Protein AF-A0A8T4PWF6-F1 (afdb_monomer)

pLDDT: mean 79.44, std 15.21, range [22.34, 97.69]

Radius of gyration: 38.55 Å; Cα contacts (8 Å, |Δi|>4): 1772; chains: 1; bounding box: 81×74×109 Å

Nearest PDB structures (foldseek):
  5v9x-assembly1_A  TM=8.853E-01  e=1.836E-25  Mycolicibacterium smegmatis
  2imz-assembly1_B  TM=9.261E-01  e=3.852E-07  Mycobacterium tuberculosis
  3ifj-assembly1_A  TM=9.189E-01  e=4.303E-07  Mycobacterium tuberculosis
  3igd-assembly1_A-2  TM=9.213E-01  e=8.361E-07  Mycobacterium tuberculosis
  2in9-assembly1_A  TM=9.298E-01  e=1.043E-06  Mycobacterium tuberculosis

Sequence (887 aa):
MITRKEKPNSEQELKRILNPLVVKWFFSRFKEFSLPQLFGVMEIHSRSNVLVSAPTGATKSLTAFLSILNELVDSAEKGILEDKVYCVYISPLKALNSDIAVNLIQPLKEIETLAGKELGIRVAVRTGDTSSSEKQKMLKKVPHILITTPESLAICLVSPKFKNLLHDIDWAIIDEVHSIAENKRGVDLSLSLERLQHSSPAMCRVGLSATIEPLEEIAKFLVGNERPCKIIDVQFIKKLDLKVISPVNDLINVTWNELEKRTYEVLNELIQQHKTTLIFTNTRAATERVVHNLKTKFGKKYYEISEEPPYAKSSLIGAHHGSLSKDVRFAIEQQLREGKLKCVVSSTSLELGLDIGYVDLVILLDSPKSVARALQRCLTFDMRVLCEDGTYQKIGEIVENKLDIKVISYDKNKGYIANKVKIWHKNKAKKIFNIALGCGENLKCTGEHPLLTSYGWKKARELNKGDLIAEIKDKINFQNSIPYLFELMPKDKIFVINIENFFQKQIDEYLEHNKISVKSFAKIIGMPYSRLIDCRRIKGRKKSIRLDHFLKVCDICNIPMRNFLPYLQYLKTKGRKWAIFPLKPTKEIMWLAGVVATDGCIVKSKDKQTSTDYYKIKIGNKSKLLIDRVKEIISKFDIVPYVSIRDGSFYNLEFGSNLFAHLFESFGIPSKNKSFALDVNDNLYSFSPDLIYSYLGGIFEGDGNFNEAGMVRIFTASKKFALGLHFLLSRLGYSNKVSRNKIKPSKLVKKVSNGYIYCVGIYNKNDLKRFFQNIPIYAEKSKRGELFTNNYEFITRCKSEKFLSYSKIKSINVINKKVNVYNLTLEEEPNNFIVGNVIVHNCGRAGHRLHDTTKGRIVVLDRDNLVECSVLLKNIIFTFLKIAWMF

Foldseek 3Di:
DEAAQPDFADQVVVVVLADPLLVVLCVVPDVGDFRLLRRQLVCLLVLFAEAEAEAPFSCQLVSNVSSVVRVLQVCLVVVNRDQAAQEEEAEQALVLLVQVQVVVVVSQVSSCVVVVHRSPAFADEFEPQQDPVNVVVCLVGPHNYYYYYLVRLLCQCPPPSNVVRLAQHSEYEYEQLVVQLVDPSLVSSLVSVVSSCVRHVSYHFYYYHYQDPDVVSSSCSRPPPPGYYYYYHDYDDDFAAAAADALDPDQDPDDLVVSVVSLLVVVLVVLVVDLEEEEEEADLVVQVVSQVCNCVVPVVSQWDFDPDPPGDTHGQEEGAEPVDRPVSNVVVQVCQQVSSHSYYYYYCSPVDNHPGHDHPEYAYAFFDDDFDDDDDAFFFQQWWFQFLLRFTHGQVCCQVVVDFTWTWAQDQPVGIDTFTFDDWDKDKDQKWKWFAWQFGDTTIIDQQWWFQFPVGTDGSVRDDFFTKGKFWFAQDDGPQPQAFLCVLFDLQFKKFFPCAPVLLVLVVVVCVVVVHDLCVVCVVLVHDSVVSVLCNDNPHPDRIDRRSSVVSSCVSSVPDCVSCQVRVLAMDGPPDHDWRRDGGDDLLLLLLLLLCLFQKAWAWDADPPRRDIKIKMKGKDQFPLLVVLNQVSCVNGVWHWDWDDDPNGMIMIMTIDPSSQRSSVSQQQDNPPSQARRAGHSSLRSDDLLSLLSSVLSNCVGQWDADPLQKIKGKTQHPRRLLNVSLSCSSNRAPKHKDKAQDDDDPVCVVVDRGIMIMIMGNDNVSQCVSLVRHDPRGDPSVVSPVSNVPDDDDDPDDDRPTIDIIGGNDMDMDRRIGITIDTQTPFPPRWTDTSRTIIHAADADFDDPPDHTHYYYYYSHDVSSRNVSNHRGPHCVVVVVVVVVD

Mean predicted aligned error: 19.68 Å

Solvent-accessible surface area (backbone atoms only — not comparable to full-atom values): 47312 Å² total; per-residue (Å²): 76,82,46,73,61,90,66,64,54,54,73,69,58,52,61,68,76,39,44,69,61,58,50,56,47,45,60,73,78,40,95,69,82,51,68,56,32,37,51,38,27,66,40,55,56,65,50,41,26,32,32,42,27,27,42,79,74,58,54,59,69,58,22,61,43,52,32,52,53,34,54,52,50,52,28,28,76,72,70,66,64,70,79,45,26,40,30,40,37,33,31,89,43,79,69,40,30,58,46,54,47,52,71,44,56,51,58,49,53,53,39,22,63,75,68,76,44,89,58,82,81,35,72,44,68,47,45,88,85,49,50,74,67,57,57,49,47,48,75,76,53,46,32,31,34,35,25,27,26,54,70,36,46,47,49,36,69,68,31,88,77,51,31,78,54,55,41,74,27,51,32,36,36,35,44,52,42,70,85,28,64,85,42,76,66,24,55,55,33,45,56,40,48,54,59,42,35,72,43,10,79,78,40,16,41,38,35,33,29,55,79,65,82,70,54,69,61,54,44,40,60,66,56,48,79,82,48,56,33,36,36,36,81,52,86,70,89,82,61,76,40,74,50,75,42,67,48,51,100,52,76,76,89,49,52,71,67,57,47,53,52,31,40,47,52,48,50,48,53,59,31,69,79,39,73,13,27,39,34,35,23,91,39,62,78,51,17,52,53,52,46,51,49,44,43,72,77,46,35,85,82,36,38,48,69,45,90,58,83,77,72,42,75,48,68,30,58,44,58,40,45,94,87,58,58,70,66,65,42,51,52,49,54,49,37,36,44,71,50,67,26,32,33,40,29,17,17,72,75,71,78,62,91,57,82,68,38,69,62,61,34,41,32,28,37,46,60,83,90,68,90,49,62,37,46,64,47,28,29,37,43,85,45,28,31,32,29,39,49,46,30,69,49,37,40,34,60,40,40,76,67,61,56,91,46,38,32,29,17,66,36,99,82,81,38,73,42,69,37,40,62,66,42,64,40,81,47,76,39,56,51,34,39,40,42,30,37,51,41,62,55,70,50,50,25,24,44,61,21,34,35,39,30,86,87,45,78,43,32,58,67,78,62,54,72,62,43,40,37,36,27,59,26,39,67,70,85,52,77,51,70,73,59,46,46,76,76,66,30,66,37,89,58,30,28,36,30,82,57,72,63,54,54,36,53,52,46,49,59,44,30,61,76,69,72,49,52,71,69,54,52,21,58,76,73,71,45,61,49,71,59,52,52,34,54,44,41,89,90,33,96,42,70,53,46,45,37,53,55,51,51,50,50,35,59,78,54,67,53,58,64,84,78,57,51,73,43,61,24,38,42,34,48,76,92,54,80,77,35,73,40,66,57,46,86,45,51,66,57,28,18,51,48,14,28,41,66,46,44,25,46,43,44,72,44,71,36,90,87,77,71,32,81,40,29,37,41,37,37,54,45,62,55,61,55,44,54,53,45,50,47,55,60,44,46,77,37,82,40,82,63,49,75,49,79,42,93,94,54,35,41,37,40,38,36,77,38,58,66,59,45,42,46,35,40,48,46,21,40,44,57,60,71,40,64,62,60,26,38,53,27,59,72,61,46,29,46,55,69,64,41,47,26,15,21,52,30,16,29,36,62,45,51,36,46,71,51,95,91,44,38,42,38,37,66,41,56,11,67,54,28,37,50,34,52,48,51,57,38,26,51,64,24,37,68,54,36,43,45,79,44,78,61,80,80,42,90,83,45,65,85,68,62,101,47,52,40,28,38,30,32,41,69,43,60,68,52,47,40,58,43,41,76,56,31,62,75,64,36,68,59,44,47,54,46,36,54,60,48,67,79,52,87,74,85,87,84,72,98,66,62,84,52,49,40,76,32,38,28,70,43,72,46,79,44,82,48,81,40,66,23,27,41,62,39,44,68,55,71,52,48,34,36,31,45,71,61,32,46,35,48,50,51,21,18,69,77,77,57,66,102,44,68,30,36,30,37,30,36,30,88,46,63,66,34,44,39,52,33,46,45,39,37,27,44,16,24,53,68,72,56,59,58,73,75,82,103

Secondary structure (DSSP, 8-state):
-EEE--SPPPHHHHHHHS-HHHHHHHHHH-SS--HHHHHHHHHHHTT--EEEE--TTSSHHHHHHHHHHHHHHHHHHTT---SS--EEEE-SSHHHHHHHHHHHHHHHHHHHHHHTS-----EEEESTT--HHHHHHHTTS--SEEEE-HHHHHHHHH-TTTGGGSSS-SEEEETTTHHHHTSHHHHHHHHHHHHHHHT-TTPEEEEEE-S-S-HHHHHHHHH-SS--EEEEE-------EEEEE-SSS-SSSS-HHHHHHHHHHHHHHHHHTSS-EEEEESSHHHHHHHHHHHHHHHGGGTEEE-SSSS--EEESEEEE-TTS-HHHHHHHHHHHHTT--SEEEESGGGSSS------SEEEEES------S-----EETTPEEEBTTS-EEEHHHHHHTT---EEEEEETTTEEEEEEEEEEEEEEES-EEEEE-SSS-EEEE-TT-EEEETTEEEETTS--TT-EEEEE-S----------HHHHS-TTTEEEE--TTHHHHHHHHHHHHTT--HHHHHHHHT--HHHHHHHH-TT-S--EEEHHHHHHHHHHTT--HHHHGGGGGEEEETT---EE--SS--HHHHHHHHHHHHTEEEEEEE-TTT--EEEEEEEEES-HHHHHHHHHHHHTTT---EEEEETTTEEEEEEE-HHHHHHHHHTT--SS-HHHH----GGGTSS-HHHHHHHHHHHHHHHEEEETTTEEEEEES-HHHHHHHHHHHHHTT--EEEEEEEPP--TTGGGS-S-EEEEEEE--HHHHHHHHTTS---SHHHHHHHHHHHS----------SSEEEEE--EEEEE---EEEEEEEESSSS-EEEETTEEEE--------SSS--EEEEE-SSHHHHHHHHTTSSSGGGHHHHGGGT-

Structure (mmCIF, N/CA/C/O backbone):
data_AF-A0A8T4PWF6-F1
#
_entry.id   AF-A0A8T4PWF6-F1
#
loop_
_atom_site.group_PDB
_atom_site.id
_atom_site.type_symbol
_atom_site.label_atom_id
_atom_site.label_alt_id
_atom_site.label_comp_id
_atom_site.label_asym_id
_atom_site.label_entity_id
_atom_site.label_seq_id
_atom_site.pdbx_PDB_ins_code
_atom_site.Cartn_x
_atom_site.Cartn_y
_atom_site.Cartn_z
_atom_site.occupancy
_atom_site.B_iso_or_equiv
_atom_site.auth_seq_id
_atom_site.auth_comp_id
_atom_site.auth_asym_id
_atom_site.auth_atom_id
_atom_site.pdbx_PDB_model_num
ATOM 1 N N . MET A 1 1 ? -22.684 -34.626 13.791 1.00 79.44 1 MET A N 1
ATOM 2 C CA . MET A 1 1 ? -22.901 -34.094 12.414 1.00 79.44 1 MET A CA 1
ATOM 3 C C . MET A 1 1 ? -22.767 -32.573 12.409 1.00 79.44 1 MET A C 1
ATOM 5 O O . MET A 1 1 ? -23.436 -31.916 13.198 1.00 79.44 1 MET A O 1
ATOM 9 N N . ILE A 1 2 ? -21.916 -32.010 11.548 1.00 89.75 2 ILE A N 1
ATOM 10 C CA . ILE A 1 2 ? -21.778 -30.551 11.386 1.00 89.75 2 ILE A CA 1
ATOM 11 C C . ILE A 1 2 ? -22.772 -30.071 10.317 1.00 89.75 2 ILE A C 1
ATOM 13 O O . ILE A 1 2 ? -22.922 -30.724 9.288 1.00 89.75 2 ILE A O 1
ATOM 17 N N . THR A 1 3 ? -23.457 -28.953 10.559 1.00 91.44 3 THR A N 1
ATOM 18 C CA . THR A 1 3 ? -24.462 -28.356 9.655 1.00 91.44 3 THR A CA 1
ATOM 19 C C . THR A 1 3 ? -24.316 -26.833 9.633 1.00 91.44 3 THR A C 1
ATOM 21 O O . THR A 1 3 ? -23.777 -26.268 10.580 1.00 91.44 3 THR A O 1
ATOM 24 N N . ARG A 1 4 ? -24.789 -26.140 8.588 1.00 88.19 4 ARG A N 1
ATOM 25 C CA . ARG A 1 4 ? -24.871 -24.664 8.547 1.00 88.19 4 ARG A CA 1
ATOM 26 C C . ARG A 1 4 ? -26.321 -24.220 8.758 1.00 88.19 4 ARG A C 1
ATOM 28 O O . ARG A 1 4 ? -27.235 -24.845 8.227 1.00 88.19 4 ARG A O 1
ATOM 35 N N . LYS A 1 5 ? -26.547 -23.142 9.516 1.00 87.06 5 LYS A N 1
ATOM 36 C CA . LYS A 1 5 ? -27.869 -22.508 9.636 1.00 87.06 5 LYS A CA 1
ATOM 37 C C . LYS A 1 5 ? -28.022 -21.464 8.534 1.00 87.06 5 LYS A C 1
ATOM 39 O O . LYS A 1 5 ? -27.413 -20.404 8.603 1.00 87.06 5 LYS A O 1
ATOM 44 N N . GLU A 1 6 ? -28.832 -21.769 7.527 1.00 80.06 6 GLU A N 1
ATOM 45 C CA . GLU A 1 6 ? -28.960 -20.941 6.316 1.00 80.06 6 GLU A CA 1
ATOM 46 C C . GLU A 1 6 ? -29.887 -19.726 6.471 1.00 80.06 6 GLU A C 1
ATOM 48 O O . GLU A 1 6 ? -29.763 -18.757 5.725 1.00 80.06 6 GLU A O 1
ATOM 53 N N . LYS A 1 7 ? -30.830 -19.767 7.422 1.00 82.75 7 LYS A N 1
ATOM 54 C CA . LYS A 1 7 ? -31.860 -18.732 7.599 1.00 82.75 7 LYS A CA 1
ATOM 55 C C . LYS A 1 7 ? -31.858 -18.177 9.031 1.00 82.75 7 LYS A C 1
ATOM 57 O O . LYS A 1 7 ? -31.736 -18.965 9.974 1.00 82.75 7 LYS A O 1
ATOM 62 N N . PRO A 1 8 ? -32.013 -16.851 9.212 1.00 87.06 8 PRO A N 1
ATOM 63 C CA . PRO A 1 8 ? -32.239 -16.266 10.527 1.00 87.06 8 PRO A CA 1
ATOM 64 C C . PRO A 1 8 ? -33.630 -16.651 11.039 1.00 87.06 8 PRO A C 1
ATOM 66 O O . PRO A 1 8 ? -34.549 -16.876 10.249 1.00 87.06 8 PRO A O 1
ATOM 69 N N . ASN A 1 9 ? -33.803 -16.654 12.357 1.00 90.31 9 ASN A N 1
ATOM 70 C CA . ASN A 1 9 ? -35.129 -16.539 12.949 1.00 90.31 9 ASN A CA 1
ATOM 71 C C . ASN A 1 9 ? -35.653 -15.106 12.809 1.00 90.31 9 ASN A C 1
ATOM 73 O O . ASN A 1 9 ? -34.893 -14.151 12.640 1.00 90.31 9 ASN A O 1
ATOM 77 N N . SER A 1 10 ? -36.967 -14.952 12.901 1.00 90.19 10 SER A N 1
ATOM 78 C CA . SER A 1 10 ? -37.609 -13.644 12.980 1.00 90.19 10 SER A CA 1
ATOM 79 C C . SER A 1 10 ? -37.453 -13.026 14.374 1.00 90.19 10 SER A C 1
ATOM 81 O O . SER A 1 10 ? -37.365 -13.717 15.390 1.00 90.19 10 SER A O 1
ATOM 83 N N . GLU A 1 11 ? -37.505 -11.696 14.444 1.00 86.06 11 GLU A N 1
ATOM 84 C CA . GLU A 1 11 ? -37.536 -10.973 15.721 1.00 86.06 11 GLU A CA 1
ATOM 85 C C . GLU A 1 11 ? -38.734 -11.384 16.602 1.00 86.06 11 GLU A C 1
ATOM 87 O O . GLU A 1 11 ? -38.621 -11.404 17.828 1.00 86.06 11 GLU A O 1
ATOM 92 N N . GLN A 1 12 ? -39.867 -11.757 15.995 1.00 90.50 12 GLN A N 1
ATOM 93 C CA . GLN A 1 12 ? -41.049 -12.225 16.725 1.00 90.50 12 GLN A CA 1
ATOM 94 C C . GLN A 1 12 ? -40.832 -13.596 17.379 1.00 90.50 12 GLN A C 1
ATOM 96 O O . GLN A 1 12 ? -41.319 -13.819 18.483 1.00 90.50 12 GLN A O 1
ATOM 101 N N . GLU A 1 13 ? -40.086 -14.502 16.743 1.00 90.12 13 GLU A N 1
ATOM 102 C CA . GLU A 1 13 ? -39.712 -15.789 17.344 1.00 90.12 13 GLU A CA 1
ATOM 103 C C . GLU A 1 13 ? -38.770 -15.591 18.537 1.00 90.12 13 GLU A C 1
ATOM 105 O O . GLU A 1 13 ? -39.008 -16.167 19.597 1.00 90.12 13 GLU A O 1
ATOM 110 N N . LEU A 1 14 ? -37.758 -14.720 18.414 1.00 91.81 14 LEU A N 1
ATOM 111 C CA . LEU A 1 14 ? -36.877 -14.379 19.540 1.00 91.81 14 LEU A CA 1
ATOM 112 C C . LEU A 1 14 ? -37.664 -13.746 20.700 1.00 91.81 14 LEU A C 1
ATOM 114 O O . LEU A 1 14 ? -37.484 -14.145 21.846 1.00 91.81 14 LEU A O 1
ATOM 118 N N . LYS A 1 15 ? -38.587 -12.817 20.419 1.00 91.50 15 LYS A N 1
ATOM 119 C CA . LYS A 1 15 ? -39.451 -12.191 21.440 1.00 91.50 15 LYS A CA 1
ATOM 120 C C . LYS A 1 15 ? -40.416 -13.159 22.139 1.00 91.50 15 LYS A C 1
ATOM 122 O O . LYS A 1 15 ? -40.948 -12.789 23.177 1.00 91.50 15 LYS A O 1
ATOM 127 N N . ARG A 1 16 ? -40.657 -14.361 21.596 1.00 91.06 16 ARG A N 1
ATOM 128 C CA . ARG A 1 16 ? -41.502 -15.399 22.221 1.00 91.06 16 ARG A CA 1
ATOM 129 C C . ARG A 1 16 ? -40.734 -16.331 23.158 1.00 91.06 16 ARG A C 1
ATOM 131 O O . ARG A 1 16 ? -41.332 -16.823 24.105 1.00 91.06 16 ARG A O 1
ATOM 138 N N . ILE A 1 17 ? -39.450 -16.585 22.892 1.00 91.44 17 ILE A N 1
ATOM 139 C CA . ILE A 1 17 ? -38.595 -17.429 23.753 1.00 91.44 17 ILE A CA 1
ATOM 140 C C . ILE A 1 17 ? -37.875 -16.628 24.847 1.00 91.44 17 ILE A C 1
ATOM 142 O O . ILE A 1 17 ? -37.414 -17.196 25.834 1.00 91.44 17 ILE A O 1
ATOM 146 N N . LEU A 1 18 ? -37.762 -15.307 24.678 1.00 93.25 18 LEU A N 1
ATOM 147 C CA . LEU A 1 18 ? -37.154 -14.425 25.667 1.00 93.25 18 LEU A CA 1
ATOM 148 C C . LEU A 1 18 ? -38.187 -13.938 26.698 1.00 93.25 18 LEU A C 1
ATOM 150 O O . LEU A 1 18 ? -39.260 -13.452 26.342 1.00 93.25 18 LEU A O 1
ATOM 154 N N . ASN A 1 19 ? -37.823 -14.022 27.976 1.00 93.75 19 ASN A N 1
ATOM 155 C CA . ASN A 1 19 ? -38.570 -13.520 29.122 1.00 93.75 19 ASN A CA 1
ATOM 156 C C . ASN A 1 19 ? -38.899 -12.014 28.941 1.00 93.75 19 ASN A C 1
ATOM 158 O O . ASN A 1 19 ? -38.039 -11.248 28.483 1.00 93.75 19 ASN A O 1
ATOM 162 N N . PRO A 1 20 ? -40.110 -11.549 29.317 1.00 93.38 20 PRO A N 1
ATOM 163 C CA . PRO A 1 20 ? -40.538 -10.166 29.096 1.00 93.38 20 PRO A CA 1
ATOM 164 C C . PRO A 1 20 ? -39.610 -9.089 29.675 1.00 93.38 20 PRO A C 1
ATOM 166 O O . PRO A 1 20 ? -39.451 -8.039 29.049 1.00 93.38 20 PRO A O 1
ATOM 169 N N . LEU A 1 21 ? -38.962 -9.325 30.822 1.00 92.56 21 LEU A N 1
ATOM 170 C CA . LEU A 1 21 ? -37.984 -8.394 31.396 1.00 92.56 21 LEU A CA 1
ATOM 171 C C . LEU A 1 21 ? -36.716 -8.310 30.547 1.00 92.56 21 LEU A C 1
ATOM 173 O O . LEU A 1 21 ? -36.206 -7.214 30.322 1.00 92.56 21 LEU A O 1
ATOM 177 N N . VAL A 1 22 ? -36.234 -9.442 30.031 1.00 92.88 22 VAL A N 1
ATOM 178 C CA . VAL A 1 22 ? -35.046 -9.506 29.165 1.00 92.88 22 VAL A CA 1
ATOM 179 C C . VAL A 1 22 ? -35.320 -8.819 27.826 1.00 92.88 22 VAL A C 1
ATOM 181 O O . VAL A 1 22 ? -34.477 -8.062 27.345 1.00 92.88 22 VAL A O 1
ATOM 184 N N . VAL A 1 23 ? -36.524 -8.981 27.261 1.00 92.38 23 VAL A N 1
ATOM 185 C CA . VAL A 1 23 ? -36.970 -8.231 26.072 1.00 92.38 23 VAL A CA 1
ATOM 186 C C . VAL A 1 23 ? -37.067 -6.729 26.372 1.00 92.38 23 VAL A C 1
ATOM 188 O O . VAL A 1 23 ? -36.514 -5.921 25.624 1.00 92.38 23 VAL A O 1
ATOM 191 N N . LYS A 1 24 ? -37.722 -6.337 27.473 1.00 91.88 24 LYS A N 1
ATOM 192 C CA . LYS A 1 24 ? -37.878 -4.931 27.898 1.00 91.88 24 LYS A CA 1
ATOM 193 C C . LYS A 1 24 ? -36.523 -4.254 28.119 1.00 91.88 24 LYS A C 1
ATOM 195 O O . LYS A 1 24 ? -36.311 -3.143 27.636 1.00 91.88 24 LYS A O 1
ATOM 200 N N . TRP A 1 25 ? -35.594 -4.935 28.790 1.00 93.31 25 TRP A N 1
ATOM 201 C CA . TRP A 1 25 ? -34.217 -4.479 28.957 1.00 93.31 25 TRP A CA 1
ATOM 202 C C . TRP A 1 25 ? -33.508 -4.332 27.606 1.00 93.31 25 TRP A C 1
ATOM 204 O O . TRP A 1 25 ? -32.985 -3.256 27.309 1.00 93.31 25 TRP A O 1
ATOM 214 N N . PHE A 1 26 ? -33.540 -5.366 26.758 1.00 91.56 26 PHE A N 1
ATOM 215 C CA . PHE A 1 26 ? -32.832 -5.365 25.477 1.00 91.56 26 PHE A CA 1
ATOM 216 C C . PHE A 1 26 ? -33.263 -4.189 24.593 1.00 91.56 26 PHE A C 1
ATOM 218 O O . PHE A 1 26 ? -32.413 -3.435 24.119 1.00 91.56 26 PHE A O 1
ATOM 225 N N . PHE A 1 27 ? -34.572 -3.968 24.440 1.00 89.81 27 PHE A N 1
ATOM 226 C CA . PHE A 1 27 ? -35.103 -2.867 23.628 1.00 89.81 27 PHE A CA 1
ATOM 227 C C . PHE A 1 27 ? -35.004 -1.483 24.303 1.00 89.81 27 PHE A C 1
ATOM 229 O O . PHE A 1 27 ? -35.164 -0.469 23.628 1.00 89.81 27 PHE A O 1
ATOM 236 N N . SER A 1 28 ? -34.649 -1.403 25.594 1.00 84.81 28 SER A N 1
ATOM 237 C CA . SER A 1 28 ? -34.219 -0.138 26.223 1.00 84.81 28 SER A CA 1
ATOM 238 C C . SER A 1 28 ? -32.781 0.267 25.850 1.00 84.81 28 SER A C 1
ATOM 240 O O . SER A 1 28 ? -32.415 1.439 25.954 1.00 84.81 28 SER A O 1
ATOM 242 N N . ARG A 1 29 ? -31.957 -0.696 25.403 1.00 76.88 29 ARG A N 1
ATOM 243 C CA . ARG A 1 29 ? -30.533 -0.514 25.064 1.00 76.88 29 ARG A CA 1
ATOM 244 C C . ARG A 1 29 ? -30.241 -0.564 23.562 1.00 76.88 29 ARG A C 1
ATOM 246 O O . ARG A 1 29 ? -29.347 0.144 23.098 1.00 76.88 29 ARG A O 1
ATOM 253 N N . PHE A 1 30 ? -30.979 -1.370 22.804 1.00 81.06 30 PHE A N 1
ATOM 254 C CA . PHE A 1 30 ? -30.749 -1.655 21.386 1.00 81.06 30 PHE A CA 1
ATOM 255 C C . PHE A 1 30 ? -32.040 -1.479 20.575 1.00 81.06 30 PHE A C 1
ATOM 257 O O . PHE A 1 30 ? -33.134 -1.702 21.080 1.00 81.06 30 PHE A O 1
ATOM 264 N N . LYS A 1 31 ? -31.925 -1.067 19.306 1.00 80.62 31 LYS A N 1
ATOM 265 C CA . LYS A 1 31 ? -33.095 -0.770 18.455 1.00 80.62 31 LYS A CA 1
ATOM 266 C C . LYS A 1 31 ? -33.746 -2.010 17.834 1.00 80.62 31 LYS A C 1
ATOM 268 O O . LYS A 1 31 ? -34.945 -2.007 17.595 1.00 80.62 31 LYS A O 1
ATOM 273 N N . GLU A 1 32 ? -32.938 -3.022 17.544 1.00 83.19 32 GLU A N 1
ATOM 274 C CA . GLU A 1 32 ? -33.280 -4.236 16.798 1.00 83.19 32 GLU A CA 1
ATOM 275 C C . GLU A 1 32 ? -32.297 -5.350 17.191 1.00 83.19 32 GLU A C 1
ATOM 277 O O . GLU A 1 32 ? -31.212 -5.065 17.718 1.00 83.19 32 GLU A O 1
ATOM 282 N N . PHE A 1 33 ? -32.638 -6.614 16.933 1.00 85.00 33 PHE A N 1
ATOM 283 C CA . PHE A 1 33 ? -31.663 -7.702 17.055 1.00 85.00 33 PHE A CA 1
ATOM 284 C C . PHE A 1 33 ? -30.677 -7.689 15.879 1.00 85.00 33 PHE A C 1
ATOM 286 O O . PHE A 1 33 ? -31.055 -7.590 14.714 1.00 85.00 33 PHE A O 1
ATOM 293 N N . SER A 1 34 ? -29.390 -7.863 16.176 1.00 83.31 34 SER A N 1
ATOM 294 C CA . SER A 1 34 ? -28.350 -8.052 15.157 1.00 83.31 34 SER A CA 1
ATOM 295 C C . SER A 1 34 ? -28.514 -9.381 14.406 1.00 83.31 34 SER A C 1
ATOM 297 O O . SER A 1 34 ? -29.052 -10.346 14.952 1.00 83.31 34 SER A O 1
ATOM 299 N N . LEU A 1 35 ? -27.970 -9.491 13.185 1.00 79.50 35 LEU A N 1
ATOM 300 C CA . LEU A 1 35 ? -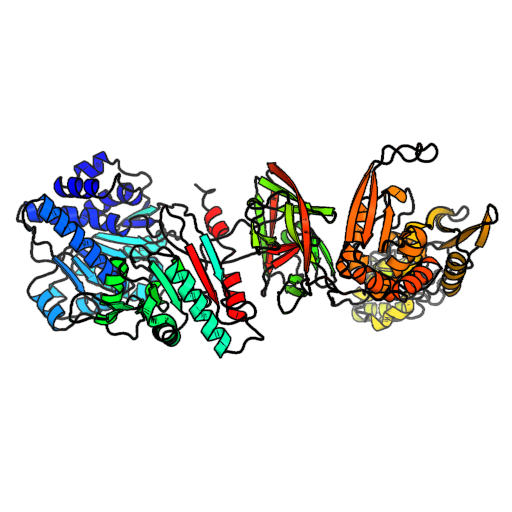28.006 -10.763 12.446 1.00 79.50 35 LEU A CA 1
ATOM 301 C C . LEU A 1 35 ? -27.405 -11.942 13.247 1.00 79.50 35 LEU A C 1
ATOM 303 O O . LEU A 1 35 ? -28.080 -12.964 13.335 1.00 79.50 35 LEU A O 1
ATOM 307 N N . PRO A 1 36 ? -26.231 -11.845 13.913 1.00 86.06 36 PRO A N 1
ATOM 308 C CA . PRO A 1 36 ? -25.732 -12.946 14.744 1.00 86.06 36 PRO A CA 1
ATOM 309 C C . PRO A 1 36 ? -26.711 -13.372 15.849 1.00 86.06 36 PRO A C 1
ATOM 311 O O . PRO A 1 36 ? -26.856 -14.568 16.087 1.00 86.06 36 PRO A O 1
ATOM 314 N N . GLN A 1 37 ? -27.453 -12.432 16.451 1.00 90.44 37 GLN A N 1
ATOM 315 C CA . GLN A 1 37 ? -28.504 -12.749 17.427 1.00 90.44 37 GLN A CA 1
ATOM 316 C C . GLN A 1 37 ? -29.680 -13.492 16.782 1.00 90.44 37 GLN A C 1
ATOM 318 O O . GLN A 1 37 ? -30.060 -14.555 17.270 1.00 90.44 37 GLN A O 1
ATOM 323 N N . LEU A 1 38 ? -30.205 -12.986 15.660 1.00 89.62 38 LEU A N 1
ATOM 324 C CA . LEU A 1 38 ? -31.314 -13.603 14.918 1.00 89.62 38 LEU A CA 1
ATOM 325 C C . LEU A 1 38 ? -30.983 -15.017 14.409 1.00 89.62 38 LEU A C 1
ATOM 327 O O . LEU A 1 38 ? -31.869 -15.862 14.327 1.00 89.62 38 LEU A O 1
ATOM 331 N N . PHE A 1 39 ? -29.721 -15.316 14.095 1.00 89.44 39 PHE A N 1
ATOM 332 C CA . PHE A 1 39 ? -29.300 -16.688 13.797 1.00 89.44 39 PHE A CA 1
ATOM 333 C C . PHE A 1 39 ? -29.067 -17.527 15.075 1.00 89.44 39 PHE A C 1
ATOM 335 O O . PHE A 1 39 ? -29.479 -18.688 15.113 1.00 89.44 39 PHE A O 1
ATOM 342 N N . GLY A 1 40 ? -28.404 -16.983 16.104 1.00 90.69 40 GLY A N 1
ATOM 343 C CA . GLY A 1 40 ? -27.808 -17.767 17.199 1.00 90.69 40 GLY A CA 1
ATOM 344 C C . GLY A 1 40 ? -28.629 -17.943 18.477 1.00 90.69 40 GLY A C 1
ATOM 345 O O . GLY A 1 40 ? -28.549 -19.005 19.090 1.00 90.69 40 GLY A O 1
ATOM 346 N N . VAL A 1 41 ? -29.433 -16.956 18.884 1.00 94.50 41 VAL A N 1
ATOM 347 C CA . VAL A 1 41 ? -30.081 -16.933 20.218 1.00 94.50 41 VAL A CA 1
ATOM 348 C C . VAL A 1 41 ? -30.989 -18.148 20.439 1.00 94.50 41 VAL A C 1
ATOM 350 O O . VAL A 1 41 ? -30.938 -18.779 21.497 1.00 94.50 41 VAL A O 1
ATOM 353 N N . MET A 1 42 ? -31.767 -18.534 19.424 1.00 93.31 42 MET A N 1
ATOM 354 C CA . MET A 1 42 ? -32.642 -19.708 19.508 1.00 93.31 42 MET A CA 1
ATOM 355 C C . MET A 1 42 ? -31.856 -21.022 19.625 1.00 93.31 42 MET A C 1
ATOM 357 O O . MET A 1 42 ? -32.288 -21.921 20.339 1.00 93.31 42 MET A O 1
ATOM 361 N N . GLU A 1 43 ? -30.695 -21.140 18.976 1.00 94.12 43 GLU A N 1
ATOM 362 C CA . GLU A 1 43 ? -29.894 -22.375 18.991 1.00 94.12 43 GLU A CA 1
ATOM 363 C C . GLU A 1 43 ? -29.261 -22.625 20.362 1.00 94.12 43 GLU A C 1
ATOM 365 O O . GLU A 1 43 ? -29.289 -23.742 20.876 1.00 94.12 43 GLU A O 1
ATOM 370 N N . ILE A 1 44 ? -28.759 -21.557 20.987 1.00 94.38 44 ILE A N 1
ATOM 371 C CA . ILE A 1 44 ? -28.104 -21.606 22.300 1.00 94.38 44 ILE A CA 1
ATOM 372 C C . ILE A 1 44 ? -29.130 -21.841 23.416 1.00 94.38 44 ILE A C 1
ATOM 374 O O . ILE A 1 44 ? -28.855 -22.597 24.347 1.00 94.38 44 ILE A O 1
ATOM 378 N N . HIS A 1 45 ? -30.327 -21.254 23.296 1.00 92.25 45 HIS A N 1
ATOM 379 C CA . HIS A 1 45 ? -31.458 -21.549 24.183 1.00 92.25 45 HIS A CA 1
ATOM 380 C C . HIS A 1 45 ? -31.931 -23.006 24.024 1.00 92.25 45 HIS A C 1
ATOM 382 O O . HIS A 1 45 ? -32.127 -23.706 25.013 1.00 92.25 45 HIS A O 1
ATOM 388 N N . SER A 1 46 ? -31.971 -23.518 22.787 1.00 91.44 46 SER A N 1
ATOM 389 C CA . SER A 1 46 ? -32.264 -24.929 22.470 1.00 91.44 46 SER A CA 1
ATOM 390 C C . SER A 1 46 ? -31.101 -25.892 22.779 1.00 91.44 46 SER A C 1
ATOM 392 O O . SER A 1 46 ? -31.043 -26.981 22.204 1.00 91.44 46 SER A O 1
ATOM 394 N N . ARG A 1 47 ? -30.138 -25.478 23.624 1.00 92.94 47 ARG A N 1
ATOM 395 C CA . ARG A 1 47 ? -28.952 -26.241 24.073 1.00 92.94 47 ARG A CA 1
ATOM 396 C C . ARG A 1 47 ? -28.185 -26.949 22.937 1.00 92.94 47 ARG A C 1
ATOM 398 O O . ARG A 1 47 ? -27.558 -27.987 23.136 1.00 92.94 47 ARG A O 1
ATOM 405 N N . SER A 1 48 ? -28.219 -26.385 21.728 1.00 92.31 48 SER A N 1
ATOM 406 C CA . SER A 1 48 ? -27.577 -26.946 20.538 1.00 92.31 48 SER A CA 1
ATOM 407 C C . SER A 1 48 ? -26.188 -26.346 20.338 1.00 92.31 48 SER A C 1
ATOM 409 O O . SER A 1 48 ? -26.056 -25.129 20.202 1.00 92.31 48 SER A O 1
ATOM 411 N N . ASN A 1 49 ? -25.153 -27.195 20.261 1.00 96.25 49 ASN A N 1
ATOM 412 C CA . ASN A 1 49 ? -23.781 -26.730 20.028 1.00 96.25 49 ASN A CA 1
ATOM 413 C C . ASN A 1 49 ? -23.705 -25.867 18.761 1.00 96.25 49 ASN A C 1
ATOM 415 O O . ASN A 1 49 ? -24.239 -26.244 17.709 1.00 96.25 49 ASN A O 1
ATOM 419 N N . VAL A 1 50 ? -23.001 -24.739 18.838 1.00 95.62 50 VAL A N 1
ATOM 420 C CA . VAL A 1 50 ? -23.005 -23.739 17.767 1.00 95.62 50 VAL A CA 1
ATOM 421 C C . VAL A 1 50 ? -21.651 -23.048 17.619 1.00 95.62 50 VAL A C 1
ATOM 423 O O . VAL A 1 50 ? -21.000 -22.724 18.609 1.00 95.62 50 VAL A O 1
ATOM 426 N N . LEU A 1 51 ? -21.236 -22.779 16.381 1.00 94.38 51 LEU A N 1
ATOM 427 C CA . LEU A 1 51 ? -20.088 -21.931 16.051 1.00 94.38 51 LEU A CA 1
ATOM 428 C C . LEU A 1 51 ? -20.584 -20.653 15.365 1.00 94.38 51 LEU A C 1
ATOM 430 O O . LEU A 1 51 ? -21.048 -20.703 14.229 1.00 94.38 51 LEU A O 1
ATOM 434 N N . VAL A 1 52 ? -20.448 -19.509 16.034 1.00 91.25 52 VAL A N 1
ATOM 435 C CA . VAL A 1 52 ? -20.796 -18.183 15.505 1.00 91.25 52 VAL A CA 1
ATOM 436 C C . VAL A 1 52 ? -19.536 -17.494 14.978 1.00 91.25 52 VAL A C 1
ATOM 438 O O . VAL A 1 52 ? -18.735 -16.948 15.745 1.00 91.25 52 VAL A O 1
ATOM 441 N N . SER A 1 53 ? -19.365 -17.491 13.656 1.00 86.12 53 SER A N 1
ATOM 442 C CA . SER A 1 53 ? -18.376 -16.661 12.968 1.00 86.12 53 SER A CA 1
ATOM 443 C C . SER A 1 53 ? -19.003 -15.331 12.556 1.00 86.12 53 SER A C 1
ATOM 445 O O . SER A 1 53 ? -19.953 -15.282 11.774 1.00 86.12 53 SER A O 1
ATOM 447 N N . ALA A 1 54 ? -18.473 -14.233 13.095 1.00 74.38 54 ALA A N 1
ATOM 448 C CA . ALA A 1 54 ? -18.857 -12.880 12.705 1.00 74.38 54 ALA A CA 1
ATOM 449 C C . ALA A 1 54 ? -17.711 -11.881 12.976 1.00 74.38 54 ALA A C 1
ATOM 451 O O . ALA A 1 54 ? -16.869 -12.114 13.851 1.00 74.38 54 ALA A O 1
ATOM 452 N N . PRO A 1 55 ? -17.646 -10.735 12.271 1.00 59.84 55 PRO A N 1
ATOM 453 C CA . PRO A 1 55 ? -16.620 -9.722 12.507 1.00 59.84 55 PRO A CA 1
ATOM 454 C C . PRO A 1 55 ? -16.587 -9.209 13.954 1.00 59.84 55 PRO A C 1
ATOM 456 O O . PRO A 1 55 ? -17.622 -8.980 14.577 1.00 59.84 55 PRO A O 1
ATOM 459 N N . THR A 1 56 ? -15.390 -8.938 14.479 1.00 55.91 56 THR A N 1
ATOM 460 C CA . THR A 1 56 ? -15.204 -8.384 15.832 1.00 55.91 56 THR A CA 1
ATOM 461 C C . THR A 1 56 ? -16.022 -7.100 16.022 1.00 55.91 56 THR A C 1
ATOM 463 O O . THR A 1 56 ? -15.885 -6.143 15.250 1.00 55.91 56 THR A O 1
ATOM 466 N N . GLY A 1 57 ? -16.873 -7.069 17.050 1.00 55.59 57 GLY A N 1
ATOM 467 C CA . GLY A 1 57 ? -17.835 -5.991 17.311 1.00 55.59 57 GLY A CA 1
ATOM 468 C C . GLY A 1 57 ? -19.262 -6.242 16.800 1.00 55.59 57 GLY A C 1
ATOM 469 O O . GLY A 1 57 ? -20.145 -5.471 17.146 1.00 55.59 57 GLY A O 1
ATOM 470 N N . ALA A 1 58 ? -19.527 -7.315 16.044 1.00 52.25 58 ALA A N 1
ATOM 471 C CA . ALA A 1 58 ? -20.879 -7.730 15.641 1.00 52.25 58 ALA A CA 1
ATOM 472 C C . ALA A 1 58 ? -21.617 -8.510 16.757 1.00 52.25 58 ALA A C 1
ATOM 474 O O . ALA A 1 58 ? -22.127 -9.599 16.519 1.00 52.25 58 ALA A O 1
ATOM 475 N N . THR A 1 59 ? -21.587 -8.001 17.998 1.00 70.69 59 THR A N 1
ATOM 476 C CA . THR A 1 59 ? -22.369 -8.508 19.156 1.00 70.69 59 THR A CA 1
ATOM 477 C C . THR A 1 59 ? -22.295 -10.026 19.437 1.00 70.69 59 THR A C 1
ATOM 479 O O . THR A 1 59 ? -23.204 -10.589 20.048 1.00 70.69 59 THR A O 1
ATOM 482 N N . LYS A 1 60 ? -21.191 -10.698 19.065 1.00 81.94 60 LYS A N 1
ATOM 483 C CA . LYS A 1 60 ? -20.966 -12.147 19.278 1.00 81.94 60 LYS A CA 1
ATOM 484 C C . LYS A 1 60 ? -21.184 -12.594 20.727 1.00 81.94 60 LYS A C 1
ATOM 486 O O . LYS A 1 60 ? -21.985 -13.484 20.975 1.00 81.94 60 LYS A O 1
ATOM 491 N N . SER A 1 61 ? -20.523 -11.959 21.694 1.00 81.12 61 SER A N 1
ATOM 492 C CA . SER A 1 61 ? -20.624 -12.365 23.104 1.00 81.12 61 SER A CA 1
ATOM 493 C C . SER A 1 61 ? -22.041 -12.160 23.654 1.00 81.12 61 SER A C 1
ATOM 495 O O . SER A 1 61 ? -22.565 -13.036 24.332 1.00 81.12 61 SER A O 1
ATOM 497 N N . LEU A 1 62 ? -22.720 -11.069 23.272 1.00 85.06 62 LEU A N 1
ATOM 498 C CA . LEU A 1 62 ? -24.128 -10.843 23.625 1.00 85.06 62 LEU A CA 1
ATOM 499 C C . LEU A 1 62 ? -25.079 -11.837 22.931 1.00 85.06 62 LEU A C 1
ATOM 501 O O . LEU A 1 62 ? -26.115 -12.162 23.492 1.00 85.06 62 LEU A O 1
ATOM 505 N N . THR A 1 63 ? -24.731 -12.362 21.751 1.00 88.88 63 THR A N 1
ATOM 506 C CA . THR A 1 63 ? -25.475 -13.465 21.105 1.00 88.88 63 THR A CA 1
ATOM 507 C C . THR A 1 63 ? -25.459 -14.718 21.974 1.00 88.88 63 THR A C 1
ATOM 509 O O . THR A 1 63 ? -26.497 -15.346 22.143 1.00 88.88 63 THR A O 1
ATOM 512 N N . ALA A 1 64 ? -24.301 -15.058 22.551 1.00 88.31 64 ALA A N 1
ATOM 513 C CA . ALA A 1 64 ? -24.178 -16.202 23.448 1.00 88.31 64 ALA A CA 1
ATOM 514 C C . ALA A 1 64 ? -24.872 -15.971 24.794 1.00 88.31 64 ALA A C 1
ATOM 516 O O . ALA A 1 64 ? -25.622 -16.821 25.263 1.00 88.31 64 ALA A O 1
ATOM 517 N N . PHE A 1 65 ? -24.651 -14.807 25.404 1.00 90.62 65 PHE A N 1
ATOM 518 C CA . PHE A 1 65 ? -25.166 -14.540 26.741 1.00 90.62 65 PHE A CA 1
ATOM 519 C C . PHE A 1 65 ? -26.651 -14.196 26.799 1.00 90.62 65 PHE A C 1
ATOM 521 O O . PHE A 1 65 ? -27.242 -14.433 27.845 1.00 90.62 65 PHE A O 1
ATOM 528 N N . LEU A 1 66 ? -27.285 -13.695 25.731 1.00 91.81 66 LEU A N 1
ATOM 529 C CA . LEU A 1 66 ? -28.709 -13.342 25.787 1.00 91.81 66 LEU A CA 1
ATOM 530 C C . LEU A 1 66 ? -29.582 -14.556 26.148 1.00 91.81 66 LEU A C 1
ATOM 532 O O . LEU A 1 66 ? -30.454 -14.433 26.999 1.00 91.81 66 LEU A O 1
ATOM 536 N N . SER A 1 67 ? -29.295 -15.732 25.584 1.00 90.94 67 SER A N 1
ATOM 537 C CA . SER A 1 67 ? -30.005 -16.987 25.880 1.00 90.94 67 SER A CA 1
ATOM 538 C C . SER A 1 67 ? -29.730 -17.535 27.285 1.00 90.94 67 SER A C 1
ATOM 540 O O . SER A 1 67 ? -30.605 -18.153 27.880 1.00 90.94 67 SER A O 1
ATOM 542 N N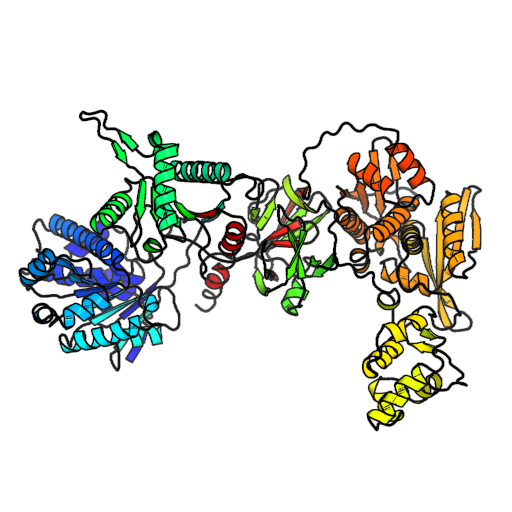 . ILE A 1 68 ? -28.531 -17.300 27.826 1.00 93.44 68 ILE A N 1
ATOM 543 C CA . ILE A 1 68 ? -28.123 -17.786 29.156 1.00 93.44 68 ILE A CA 1
ATOM 544 C C . ILE A 1 68 ? -28.675 -16.871 30.253 1.00 93.44 68 ILE A C 1
ATOM 546 O O . ILE A 1 68 ? -29.234 -17.342 31.239 1.00 93.44 68 ILE A O 1
ATOM 550 N N . LEU A 1 69 ? -28.577 -15.552 30.062 1.00 92.56 69 LEU A N 1
ATOM 551 C CA . LEU A 1 69 ? -29.220 -14.563 30.927 1.00 92.56 69 LEU A CA 1
ATOM 552 C C . LEU A 1 69 ? -30.740 -14.758 30.939 1.00 92.56 69 LEU A C 1
ATOM 554 O O . LEU A 1 69 ? -31.349 -14.595 31.988 1.00 92.56 69 LEU A O 1
ATOM 558 N N . ASN A 1 70 ? -31.338 -15.157 29.811 1.00 94.44 70 ASN A N 1
ATOM 559 C CA . ASN A 1 70 ? -32.756 -15.493 29.734 1.00 94.44 70 ASN A CA 1
ATOM 560 C C . ASN A 1 70 ? -33.154 -16.608 30.706 1.00 94.44 70 ASN A C 1
ATOM 562 O O . ASN A 1 70 ? -34.047 -16.406 31.524 1.00 94.44 70 ASN A O 1
ATOM 566 N N . GLU A 1 71 ? -32.462 -17.749 30.647 1.00 93.69 71 GLU A N 1
ATOM 567 C CA . GLU A 1 71 ? -32.745 -18.894 31.518 1.00 93.69 71 GLU A CA 1
ATOM 568 C C . GLU A 1 71 ? -32.531 -18.546 32.999 1.00 93.69 71 GLU A C 1
ATOM 570 O O . GLU A 1 71 ? -33.340 -18.907 33.852 1.00 93.69 71 GLU A O 1
ATOM 575 N N . LEU A 1 72 ? -31.458 -17.809 33.311 1.00 95.31 72 LEU A N 1
ATOM 576 C CA . LEU A 1 72 ? -31.113 -17.430 34.683 1.00 95.31 72 LEU A CA 1
ATOM 577 C C . LEU A 1 72 ? -32.097 -16.408 35.274 1.00 95.31 72 LEU A C 1
ATOM 579 O O . LEU A 1 72 ? -32.440 -16.520 36.448 1.00 95.31 72 LEU A O 1
ATOM 583 N N . VAL A 1 73 ? -32.577 -15.442 34.479 1.00 94.81 73 VAL A N 1
ATOM 584 C CA . VAL A 1 73 ? -33.609 -14.470 34.893 1.00 94.81 73 VAL A CA 1
ATOM 585 C C . VAL A 1 73 ? -34.951 -15.165 35.095 1.00 94.81 73 VAL A C 1
ATOM 587 O O . VAL A 1 73 ? -35.570 -14.983 36.138 1.00 94.81 73 VAL A O 1
ATOM 590 N N . ASP A 1 74 ? -35.372 -16.013 34.158 1.00 93.94 74 ASP A N 1
ATOM 591 C CA . ASP A 1 74 ? -36.619 -16.776 34.265 1.00 93.94 74 ASP A CA 1
ATOM 592 C C . ASP A 1 74 ? -36.606 -17.737 35.475 1.00 93.94 74 ASP A C 1
ATOM 594 O O . ASP A 1 74 ? -37.564 -17.783 36.251 1.00 93.94 74 ASP A O 1
ATOM 598 N N . SER A 1 75 ? -35.478 -18.413 35.719 1.00 94.00 75 SER A N 1
ATOM 599 C CA . SER A 1 75 ? -35.267 -19.264 36.901 1.00 94.00 75 SER A CA 1
ATOM 600 C C . SER A 1 75 ? -35.253 -18.467 38.211 1.00 94.00 75 SER A C 1
ATOM 602 O O . SER A 1 75 ? -35.779 -18.935 39.222 1.00 94.00 75 SER A O 1
ATOM 604 N N . ALA A 1 76 ? -34.681 -17.257 38.210 1.00 93.81 76 ALA A N 1
ATOM 605 C CA . ALA A 1 76 ? -34.696 -16.354 39.361 1.00 93.81 76 ALA A CA 1
ATOM 606 C C . ALA A 1 76 ? -36.107 -15.834 39.666 1.00 93.81 76 ALA A C 1
ATOM 608 O O . ALA A 1 76 ? -36.521 -15.806 40.825 1.00 93.81 76 ALA A O 1
ATOM 609 N N . GLU A 1 77 ? -36.872 -15.448 38.642 1.00 92.19 77 GLU A N 1
ATOM 610 C CA . GLU A 1 77 ? -38.246 -14.981 38.818 1.00 92.19 77 GLU A CA 1
ATOM 611 C C . GLU A 1 77 ? -39.168 -16.070 39.367 1.00 92.19 77 GLU A C 1
ATOM 613 O O . GLU A 1 77 ? -40.007 -15.765 40.217 1.00 92.19 77 GLU A O 1
ATOM 618 N N . LYS A 1 78 ? -38.964 -17.320 38.935 1.00 92.69 78 LYS A N 1
ATOM 619 C CA . LYS A 1 78 ? -39.679 -18.520 39.400 1.00 92.69 78 LYS A CA 1
ATOM 620 C C . LYS A 1 78 ? -39.171 -19.075 40.737 1.00 92.69 78 LYS A C 1
ATOM 622 O O . LYS A 1 78 ? -39.789 -19.987 41.275 1.00 92.69 78 LYS A O 1
ATOM 627 N N . GLY A 1 79 ? -38.066 -18.553 41.277 1.00 91.12 79 GLY A N 1
ATOM 628 C CA . GLY A 1 79 ? -37.488 -18.997 42.553 1.00 91.12 79 GLY A CA 1
ATOM 629 C C . GLY A 1 79 ? -36.771 -20.355 42.515 1.00 91.12 79 GLY A C 1
ATOM 630 O O . GLY A 1 79 ? -36.531 -20.934 43.570 1.00 91.12 79 GLY A O 1
ATOM 631 N N . ILE A 1 80 ? -36.413 -20.859 41.329 1.00 94.19 80 ILE A N 1
ATOM 632 C CA . ILE A 1 80 ? -35.811 -22.194 41.112 1.00 94.19 80 ILE A CA 1
ATOM 633 C C . ILE A 1 80 ? -34.298 -22.152 40.814 1.00 94.19 80 ILE A C 1
ATOM 635 O O . ILE A 1 80 ? -33.710 -23.146 40.401 1.00 94.19 80 ILE A O 1
ATOM 639 N N . LEU A 1 81 ? -33.651 -20.999 41.006 1.00 94.00 81 LEU A N 1
ATOM 640 C CA . LEU A 1 81 ? -32.243 -20.775 40.664 1.00 94.00 81 LEU A CA 1
ATOM 641 C C . LEU A 1 81 ? -31.265 -21.419 41.676 1.00 94.00 81 LEU A C 1
ATOM 643 O O . LEU A 1 81 ? -30.880 -20.805 42.673 1.00 94.00 81 LEU A O 1
ATOM 647 N N . GLU A 1 82 ? -30.817 -22.642 41.380 1.00 92.88 82 GLU A N 1
ATOM 648 C CA . GLU A 1 82 ? -29.833 -23.413 42.166 1.00 92.88 82 GLU A CA 1
ATOM 649 C C . GLU A 1 82 ? -28.476 -22.693 42.379 1.00 92.88 82 GLU A C 1
ATOM 651 O O . GLU A 1 82 ? -28.047 -21.870 41.564 1.00 92.88 82 GLU A O 1
ATOM 656 N N . ASP A 1 83 ? -27.726 -23.053 43.432 1.00 90.75 83 ASP A N 1
ATOM 657 C CA . ASP A 1 83 ? -26.340 -22.591 43.671 1.00 90.75 83 ASP A CA 1
ATOM 658 C C . ASP A 1 83 ? -25.295 -23.468 42.943 1.00 90.75 83 ASP A C 1
ATOM 660 O O . ASP A 1 83 ? -24.409 -24.047 43.568 1.00 90.75 83 ASP A O 1
ATOM 664 N N . LYS A 1 84 ? -25.406 -23.578 41.609 1.00 93.62 84 LYS A N 1
ATOM 665 C CA . LYS A 1 84 ? -24.474 -24.327 40.735 1.00 93.62 84 LYS A CA 1
ATOM 666 C C . LYS A 1 84 ? -23.855 -23.459 39.630 1.00 93.62 84 LYS A C 1
ATOM 668 O O . LYS A 1 84 ? -24.291 -22.334 39.397 1.00 93.62 84 LYS A O 1
ATOM 673 N N . VAL A 1 85 ? -22.846 -23.972 38.921 1.00 96.44 85 VAL A N 1
ATOM 674 C CA . VAL A 1 85 ? -22.289 -23.312 37.723 1.00 96.44 85 VAL A CA 1
ATOM 675 C C . VAL A 1 85 ? -23.116 -23.715 36.497 1.00 96.44 85 VAL A C 1
ATOM 677 O O . VAL A 1 85 ? -23.036 -24.851 36.054 1.00 96.44 85 VAL A O 1
ATOM 680 N N . TYR A 1 86 ? -23.878 -22.790 35.912 1.00 96.56 86 TYR A N 1
ATOM 681 C CA . TYR A 1 86 ? -24.662 -23.043 34.692 1.00 96.56 86 TYR A CA 1
ATOM 682 C C . TYR A 1 86 ? -23.855 -22.783 33.415 1.00 96.56 86 TYR A C 1
ATOM 684 O O . TYR A 1 86 ? -24.067 -23.433 32.396 1.00 96.56 86 TYR A O 1
ATOM 692 N N . CYS A 1 87 ? -22.928 -21.819 33.450 1.00 96.88 87 CYS A N 1
ATOM 693 C CA . CYS A 1 87 ? -22.142 -21.417 32.287 1.00 96.88 87 CYS A CA 1
ATOM 694 C C . CYS A 1 87 ? -20.655 -21.260 32.623 1.00 96.88 87 CYS A C 1
ATOM 696 O O . CYS A 1 87 ? -20.295 -20.507 33.528 1.00 96.88 87 CYS A O 1
ATOM 698 N N . VAL A 1 88 ? -19.781 -21.867 31.818 1.00 97.19 88 VAL A N 1
ATOM 699 C CA . VAL A 1 88 ? -18.332 -21.609 31.825 1.00 97.19 88 VAL A CA 1
ATOM 700 C C . VAL A 1 88 ? -17.944 -20.821 30.571 1.00 97.19 88 VAL A C 1
ATOM 702 O O . VAL A 1 88 ? -17.998 -21.346 29.463 1.00 97.19 88 VAL A O 1
ATOM 705 N N . TYR A 1 89 ? -17.529 -19.562 30.727 1.00 95.75 89 TYR A N 1
ATOM 706 C CA . TYR A 1 89 ? -16.962 -18.756 29.638 1.00 95.75 89 TYR A CA 1
ATOM 707 C C . TYR A 1 89 ? -15.441 -18.871 29.635 1.00 95.75 89 TYR A C 1
ATOM 709 O O . TYR A 1 89 ? -14.797 -18.675 30.664 1.00 95.75 89 TYR A O 1
ATOM 717 N N . ILE A 1 90 ? -14.856 -19.159 28.479 1.00 94.88 90 ILE A N 1
ATOM 718 C CA . ILE A 1 90 ? -13.443 -19.488 28.325 1.00 94.88 90 ILE A CA 1
ATOM 719 C C . ILE A 1 90 ? -12.836 -18.522 27.311 1.00 94.88 90 ILE A C 1
ATOM 721 O O . ILE A 1 90 ? -13.058 -18.654 26.107 1.00 94.88 90 ILE A O 1
ATOM 725 N N . SER A 1 91 ? -12.042 -17.564 27.793 1.00 87.38 91 SER A N 1
ATOM 726 C CA . SER A 1 91 ? -11.265 -16.677 26.925 1.00 87.38 91 SER A CA 1
ATOM 727 C C . SER A 1 91 ? -9.804 -17.118 26.816 1.00 87.38 91 SER A C 1
ATOM 729 O O . SER A 1 91 ? -9.178 -17.448 27.831 1.00 87.38 91 SER A O 1
ATOM 731 N N . PRO A 1 92 ? -9.178 -17.011 25.630 1.00 75.69 92 PRO A N 1
ATOM 732 C CA . PRO A 1 92 ? -7.729 -17.092 25.497 1.00 75.69 92 PRO A CA 1
ATOM 733 C C . PRO A 1 92 ? -6.977 -15.970 26.241 1.00 75.69 92 PRO A C 1
ATOM 735 O O . PRO A 1 92 ? -5.766 -16.097 26.427 1.00 75.69 92 PRO A O 1
ATOM 738 N N . LEU A 1 93 ? -7.614 -14.878 26.679 1.00 69.44 93 LEU A N 1
ATOM 739 C CA . LEU A 1 93 ? -6.922 -13.719 27.256 1.00 69.44 93 LEU A CA 1
ATOM 740 C C . LEU A 1 93 ? -7.447 -13.377 28.656 1.00 69.44 93 LEU A C 1
ATOM 742 O O . LEU A 1 93 ? -8.610 -13.028 28.826 1.00 69.44 93 LEU A O 1
ATOM 746 N N . LYS A 1 94 ? -6.556 -13.403 29.662 1.00 61.88 94 LYS A N 1
ATOM 747 C CA . LYS A 1 94 ? -6.895 -13.127 31.076 1.00 61.88 94 LYS A CA 1
ATOM 748 C C . LYS A 1 94 ? -7.671 -11.821 31.280 1.00 61.88 94 LYS A C 1
ATOM 750 O O . LYS A 1 94 ? -8.574 -11.800 32.108 1.00 61.88 94 LYS A O 1
ATOM 755 N N . ALA A 1 95 ? -7.311 -10.762 30.553 1.00 55.62 95 ALA A N 1
ATOM 756 C CA . ALA A 1 95 ? -7.946 -9.451 30.673 1.00 55.62 95 ALA A CA 1
ATOM 757 C C . ALA A 1 95 ? -9.410 -9.461 30.182 1.00 55.62 95 ALA A C 1
ATOM 759 O O . ALA A 1 95 ? -10.272 -8.865 30.822 1.00 55.62 95 ALA A O 1
ATOM 760 N N . LEU A 1 96 ? -9.727 -10.226 29.125 1.00 58.47 96 LEU A N 1
ATOM 761 C CA . LEU A 1 96 ? -11.084 -10.282 28.562 1.00 58.47 96 LEU A CA 1
ATOM 762 C C . LEU A 1 96 ? -12.102 -10.859 29.550 1.00 58.47 96 LEU A C 1
ATOM 764 O O . LEU A 1 96 ? -13.280 -10.523 29.498 1.00 58.47 96 LEU A O 1
ATOM 768 N N . ASN A 1 97 ? -11.645 -11.673 30.499 1.00 67.75 97 ASN A N 1
ATOM 769 C CA . ASN A 1 97 ? -12.513 -12.230 31.526 1.00 67.75 97 ASN A CA 1
ATOM 770 C C . ASN A 1 97 ? -13.046 -11.166 32.499 1.00 67.75 97 ASN A C 1
ATOM 772 O O . ASN A 1 97 ? -14.191 -11.270 32.934 1.00 67.75 97 ASN A O 1
ATOM 776 N N . SER A 1 98 ? -12.252 -10.136 32.813 1.00 67.69 98 SER A N 1
ATOM 777 C CA . SER A 1 98 ? -12.699 -8.991 33.619 1.00 67.69 98 SER A CA 1
ATOM 778 C C . SER A 1 98 ? -13.745 -8.162 32.869 1.00 67.69 98 SER A C 1
ATOM 780 O O . SER A 1 98 ? -14.776 -7.803 33.434 1.00 67.69 98 SER A O 1
ATOM 782 N N . ASP A 1 99 ? -13.499 -7.909 31.583 1.00 66.81 99 ASP A N 1
ATOM 783 C CA . ASP A 1 99 ? -14.384 -7.144 30.701 1.00 66.81 99 ASP A CA 1
ATOM 784 C C . ASP A 1 99 ? -15.752 -7.811 30.543 1.00 66.81 99 ASP A C 1
ATOM 786 O O . ASP A 1 99 ? -16.784 -7.182 30.774 1.00 66.81 99 ASP A O 1
ATOM 790 N N . ILE A 1 100 ? -15.762 -9.107 30.215 1.00 78.00 100 ILE A N 1
ATOM 791 C CA . ILE A 1 100 ? -16.991 -9.893 30.061 1.00 78.00 100 ILE A CA 1
ATOM 792 C C . ILE A 1 100 ? -17.768 -9.964 31.383 1.00 78.00 100 ILE A C 1
ATOM 794 O O . ILE A 1 100 ? -18.992 -9.894 31.360 1.00 78.00 100 ILE A O 1
ATOM 798 N N . ALA A 1 101 ? -17.099 -10.019 32.541 1.00 79.56 101 ALA A N 1
ATOM 799 C CA . ALA A 1 101 ? -17.785 -9.989 33.834 1.00 79.56 101 ALA A CA 1
ATOM 800 C C . ALA A 1 101 ? -18.533 -8.668 34.073 1.00 79.56 101 ALA A C 1
ATOM 802 O O . ALA A 1 101 ? -19.711 -8.686 34.431 1.00 79.56 101 ALA A O 1
ATOM 803 N N . VAL A 1 102 ? -17.883 -7.522 33.836 1.00 72.75 102 VAL A N 1
ATOM 804 C CA . VAL A 1 102 ? -18.519 -6.197 33.963 1.00 72.75 102 VAL A CA 1
ATOM 805 C C . VAL A 1 102 ? -19.681 -6.061 32.975 1.00 72.75 102 VAL A C 1
ATOM 807 O O . VAL A 1 102 ? -20.782 -5.675 33.372 1.00 72.75 102 VAL A O 1
ATOM 810 N N . ASN A 1 103 ? -19.472 -6.487 31.727 1.00 72.38 103 ASN A N 1
ATOM 811 C CA . ASN A 1 103 ? -20.473 -6.473 30.659 1.00 72.38 103 ASN A CA 1
ATOM 812 C C . ASN A 1 103 ? -21.639 -7.468 30.859 1.00 72.38 103 ASN A C 1
ATOM 814 O O . ASN A 1 103 ? -22.543 -7.494 30.026 1.00 72.38 103 ASN A O 1
ATOM 818 N N . LEU A 1 104 ? -21.657 -8.257 31.942 1.00 82.62 104 LEU A N 1
ATOM 819 C CA . LEU A 1 104 ? -22.790 -9.100 32.357 1.00 82.62 104 LEU A CA 1
ATOM 820 C C . LEU A 1 104 ? -23.432 -8.618 33.657 1.00 82.62 104 LEU A C 1
ATOM 822 O O . LEU A 1 104 ? -24.655 -8.561 33.757 1.00 82.62 104 LEU A O 1
ATOM 826 N N . ILE A 1 105 ? -22.615 -8.219 34.635 1.00 85.69 105 ILE A N 1
ATOM 827 C CA . ILE A 1 105 ? -23.086 -7.686 35.918 1.00 85.69 105 ILE A CA 1
ATOM 828 C C . ILE A 1 105 ? -23.891 -6.394 35.711 1.00 85.69 105 ILE A C 1
ATOM 830 O O . ILE A 1 105 ? -24.866 -6.170 36.423 1.00 85.69 105 ILE A O 1
ATOM 834 N N . GLN A 1 106 ? -23.528 -5.558 34.731 1.00 83.06 106 GLN A N 1
ATOM 835 C CA . GLN A 1 106 ? -24.308 -4.361 34.412 1.00 83.06 106 GLN A CA 1
ATOM 836 C C . GLN A 1 106 ? -25.702 -4.693 33.824 1.00 83.06 106 GLN A C 1
ATOM 838 O O . GLN A 1 106 ? -26.683 -4.254 34.424 1.00 83.06 106 GLN A O 1
ATOM 843 N N . PRO A 1 107 ? -25.845 -5.484 32.735 1.00 83.25 107 PRO A N 1
ATOM 844 C CA . PRO A 1 107 ? -27.148 -5.974 32.273 1.00 83.25 107 PRO A CA 1
ATOM 845 C C . PRO A 1 107 ? -28.010 -6.606 33.366 1.00 83.25 107 PRO A C 1
ATOM 847 O O . PRO A 1 107 ? -29.191 -6.290 33.457 1.00 83.25 107 PRO A O 1
ATOM 850 N N . LEU A 1 108 ? -27.423 -7.449 34.224 1.00 88.50 108 LEU A N 1
ATOM 851 C CA . LEU A 1 108 ? -28.148 -8.083 35.327 1.00 88.50 108 LEU A CA 1
ATOM 852 C C . LEU A 1 108 ? -28.756 -7.046 36.277 1.00 88.50 108 LEU A C 1
ATOM 854 O O . LEU A 1 108 ? -29.961 -7.082 36.498 1.00 88.50 108 LEU A O 1
ATOM 858 N N . LYS A 1 109 ? -27.976 -6.058 36.733 1.00 88.69 109 LYS A N 1
ATOM 859 C CA . LYS A 1 109 ? -28.483 -4.973 37.593 1.00 88.69 109 LYS A CA 1
ATOM 860 C C . LYS A 1 109 ? -29.565 -4.124 36.928 1.00 88.69 109 LYS A C 1
ATOM 862 O O . LYS A 1 109 ? -30.478 -3.645 37.597 1.00 88.69 109 LYS A O 1
ATOM 867 N N . GLU A 1 110 ? -29.475 -3.915 35.617 1.00 89.19 110 GLU A N 1
ATOM 868 C CA . GLU A 1 110 ? -30.495 -3.189 34.853 1.00 89.19 110 GLU A CA 1
ATOM 869 C C . GLU A 1 110 ? -31.801 -3.994 34.750 1.00 89.19 110 GLU A C 1
ATOM 871 O O . GLU A 1 110 ? -32.881 -3.420 34.879 1.00 89.19 110 GLU A O 1
ATOM 876 N N . ILE A 1 111 ? -31.714 -5.319 34.599 1.00 90.19 111 ILE A N 1
ATOM 877 C CA . ILE A 1 111 ? -32.867 -6.230 34.632 1.00 90.19 111 ILE A CA 1
ATOM 878 C C . ILE A 1 111 ? -33.462 -6.308 36.048 1.00 90.19 111 ILE A C 1
ATOM 880 O O . ILE A 1 111 ? -34.673 -6.186 36.186 1.00 90.19 111 ILE A O 1
ATOM 884 N N . GLU A 1 112 ? -32.644 -6.412 37.101 1.00 91.19 112 GLU A N 1
ATOM 885 C CA . GLU A 1 112 ? -33.074 -6.360 38.513 1.00 91.19 112 GLU A CA 1
ATOM 886 C C . GLU A 1 112 ? -33.807 -5.045 38.836 1.00 91.19 112 GLU A C 1
ATOM 888 O O . GLU A 1 112 ? -34.881 -5.045 39.438 1.00 91.19 112 GLU A O 1
ATOM 893 N N . THR A 1 113 ? -33.294 -3.915 38.335 1.00 91.38 113 THR A N 1
ATOM 894 C CA . THR A 1 113 ? -33.954 -2.601 38.452 1.00 91.38 113 THR A CA 1
ATOM 895 C C . THR A 1 113 ? -35.301 -2.572 37.716 1.00 91.38 113 THR A C 1
ATOM 897 O O . THR A 1 113 ? -36.267 -2.001 38.217 1.00 91.38 113 THR A O 1
ATOM 900 N N . LEU A 1 114 ? -35.400 -3.208 36.542 1.00 89.88 114 LEU A N 1
ATOM 901 C CA . LEU A 1 114 ? -36.651 -3.332 35.780 1.00 89.88 114 LEU A CA 1
ATOM 902 C C . LEU A 1 114 ? -37.644 -4.345 36.379 1.00 89.88 114 LEU A C 1
ATOM 904 O O . LEU A 1 114 ? -38.836 -4.240 36.078 1.00 89.88 114 LEU A O 1
ATOM 908 N N . ALA A 1 115 ? -37.159 -5.288 37.196 1.00 88.81 115 ALA A N 1
ATOM 909 C CA . ALA A 1 115 ? -37.932 -6.265 37.966 1.00 88.81 115 ALA A CA 1
ATOM 910 C C . ALA A 1 115 ? -38.426 -5.714 39.317 1.00 88.81 115 ALA A C 1
ATOM 912 O O . ALA A 1 115 ? -39.369 -6.252 39.892 1.00 88.81 115 ALA A O 1
ATOM 913 N N . GLY A 1 116 ? -37.764 -4.680 39.849 1.00 90.19 116 GLY A N 1
ATOM 914 C CA . GLY A 1 116 ? -38.008 -4.143 41.191 1.00 90.19 116 GLY A CA 1
ATOM 915 C C . GLY A 1 116 ? -37.487 -5.026 42.336 1.00 90.19 116 GLY A C 1
ATOM 916 O O . GLY A 1 116 ? -37.851 -4.794 43.486 1.00 90.19 116 GLY A O 1
ATOM 917 N N . LYS A 1 117 ? -36.655 -6.036 42.042 1.00 89.94 117 LYS A N 1
ATOM 918 C CA . LYS A 1 117 ? -36.096 -6.993 43.014 1.00 89.94 117 LYS A CA 1
ATOM 919 C C . LYS A 1 117 ? -34.712 -7.479 42.582 1.00 89.94 117 LYS A C 1
ATOM 921 O O . LYS A 1 117 ? -34.434 -7.560 41.386 1.00 89.94 117 LYS A O 1
ATOM 926 N N . GLU A 1 118 ? -33.874 -7.867 43.544 1.00 88.75 118 GLU A N 1
ATOM 927 C CA . GLU A 1 118 ? -32.688 -8.674 43.237 1.00 88.75 118 GLU A CA 1
ATOM 928 C C . GLU A 1 118 ? -33.119 -10.039 42.674 1.00 88.75 118 GLU A C 1
ATOM 930 O O . GLU A 1 118 ? -34.068 -10.662 43.155 1.00 88.75 118 GLU A O 1
ATOM 935 N N . LEU A 1 119 ? -32.401 -10.508 41.657 1.00 90.88 119 LEU A N 1
ATOM 936 C CA . LEU A 1 119 ? -32.553 -11.829 41.044 1.00 90.88 119 LEU A CA 1
ATOM 937 C C . LEU A 1 119 ? -31.445 -12.783 41.518 1.00 90.88 119 LEU A C 1
ATOM 939 O O . LEU A 1 119 ? -31.513 -13.989 41.295 1.00 90.88 119 LEU A O 1
ATOM 943 N N . GLY A 1 120 ? -30.418 -12.259 42.197 1.00 90.31 120 GLY A N 1
ATOM 944 C CA . GLY A 1 120 ? -29.405 -13.058 42.887 1.00 90.31 120 GLY A CA 1
ATOM 945 C C . GLY A 1 120 ? -28.457 -13.822 41.958 1.00 90.31 120 GLY A C 1
ATOM 946 O O . GLY A 1 120 ? -27.754 -14.723 42.427 1.00 90.31 120 GLY A O 1
ATOM 947 N N . ILE A 1 121 ? -28.425 -13.476 40.668 1.00 94.75 121 ILE A N 1
ATOM 948 C CA . ILE A 1 121 ? -27.635 -14.148 39.629 1.00 94.75 121 ILE A CA 1
ATOM 949 C C . ILE A 1 121 ? -26.147 -13.808 39.796 1.00 94.75 121 ILE A C 1
ATOM 951 O O . ILE A 1 121 ? -25.758 -12.644 39.898 1.00 94.75 121 ILE A O 1
ATOM 955 N N . ARG A 1 122 ? -25.286 -14.831 39.845 1.00 94.25 122 ARG A N 1
ATOM 956 C CA . ARG A 1 122 ? -23.875 -14.697 40.248 1.00 94.25 122 ARG A CA 1
ATOM 957 C C . ARG A 1 122 ? -22.912 -14.880 39.080 1.00 94.25 122 ARG A C 1
ATOM 959 O O . ARG A 1 122 ? -22.906 -15.916 38.426 1.00 94.25 122 ARG A O 1
ATOM 966 N N . VAL A 1 123 ? -22.022 -13.908 38.887 1.00 94.06 123 VAL A N 1
ATOM 967 C CA . VAL A 1 123 ? -20.945 -13.935 37.884 1.00 94.06 123 VAL A CA 1
ATOM 968 C C . VAL A 1 123 ? -19.597 -13.807 38.597 1.00 94.06 123 VAL A C 1
ATOM 970 O O . VAL A 1 123 ? -19.449 -12.937 39.455 1.00 94.06 123 VAL A O 1
ATOM 973 N N . ALA A 1 124 ? -18.604 -14.642 38.268 1.00 91.75 124 ALA A N 1
ATOM 974 C CA . ALA A 1 124 ? -17.268 -14.543 38.871 1.00 91.75 124 ALA A CA 1
ATOM 975 C C .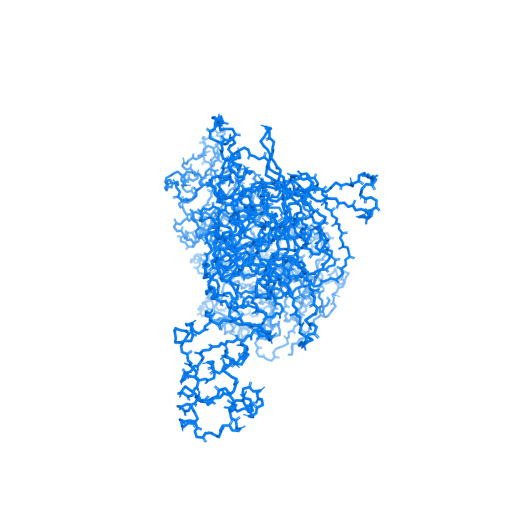 ALA A 1 124 ? -16.117 -14.896 37.916 1.00 91.75 124 ALA A C 1
ATOM 977 O O . ALA A 1 124 ? -16.215 -15.801 37.087 1.00 91.75 124 ALA A O 1
ATOM 978 N N . VAL A 1 125 ? -14.983 -14.208 38.091 1.00 92.25 125 VAL A N 1
ATOM 979 C CA . VAL A 1 125 ? -13.772 -14.371 37.270 1.00 92.25 125 VAL A CA 1
ATOM 980 C C . VAL A 1 125 ? -12.745 -15.254 37.972 1.00 92.25 125 VAL A C 1
ATOM 982 O O . VAL A 1 125 ? -12.183 -14.890 39.008 1.00 92.25 125 VAL A O 1
ATOM 985 N N . ARG A 1 126 ? -12.447 -16.406 37.371 1.00 90.19 126 ARG A N 1
ATOM 986 C CA . ARG A 1 126 ? -11.476 -17.388 37.853 1.00 90.19 126 ARG A CA 1
ATOM 987 C C . ARG A 1 126 ? -10.308 -17.512 36.883 1.00 90.19 126 ARG A C 1
ATOM 989 O O . ARG A 1 126 ? -10.372 -18.253 35.908 1.00 90.19 126 ARG A O 1
ATOM 996 N N . THR A 1 127 ? -9.208 -16.833 37.182 1.00 87.50 127 THR A N 1
ATOM 997 C CA . THR A 1 127 ? -7.945 -16.952 36.439 1.00 87.50 127 THR A CA 1
ATOM 998 C C . THR A 1 127 ? -6.784 -17.290 37.378 1.00 87.50 127 THR A C 1
ATOM 1000 O O . THR A 1 127 ? -6.953 -17.370 38.597 1.00 87.50 127 THR A O 1
ATOM 1003 N N . GLY A 1 128 ? -5.576 -17.446 36.830 1.00 80.44 128 GLY A N 1
ATOM 1004 C CA . GLY A 1 128 ? -4.346 -17.465 37.633 1.00 80.44 128 GLY A CA 1
ATOM 1005 C C . GLY A 1 128 ? -4.141 -16.218 38.515 1.00 80.44 128 GLY A C 1
ATOM 1006 O O . GLY A 1 128 ? -3.424 -16.312 39.505 1.00 80.44 128 GLY A O 1
ATOM 1007 N N . ASP A 1 129 ? -4.802 -15.093 38.207 1.00 78.56 129 ASP A N 1
ATOM 1008 C CA . ASP A 1 129 ? -4.716 -13.822 38.950 1.00 78.56 129 ASP A CA 1
ATOM 1009 C C . ASP A 1 129 ? -5.806 -13.718 40.054 1.00 78.56 129 ASP A C 1
ATOM 1011 O O . ASP A 1 129 ? -5.943 -12.693 40.724 1.00 78.56 129 ASP A O 1
ATOM 1015 N N . THR A 1 130 ? -6.628 -14.755 40.256 1.00 84.06 130 THR A N 1
ATOM 1016 C CA . THR A 1 130 ? -7.595 -14.829 41.367 1.00 84.06 130 THR A CA 1
ATOM 1017 C C . THR A 1 130 ? -6.856 -15.120 42.682 1.00 84.06 130 THR A C 1
ATOM 1019 O O . THR A 1 130 ? -6.104 -16.092 42.773 1.00 84.06 130 THR A O 1
ATOM 1022 N N . SER A 1 131 ? -7.081 -14.315 43.721 1.00 85.19 131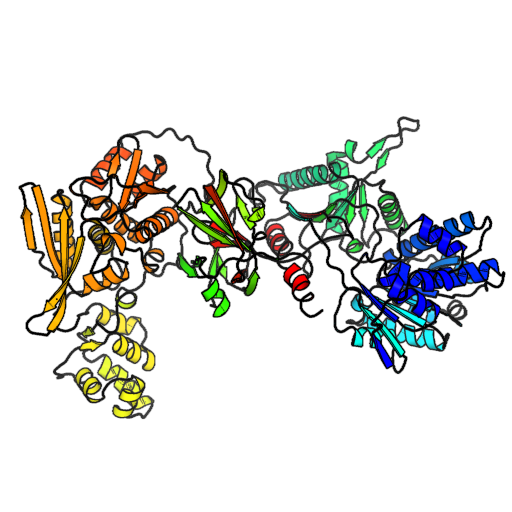 SER A N 1
ATOM 1023 C CA . SER A 1 131 ? -6.495 -14.472 45.061 1.00 85.19 131 SER A CA 1
ATOM 1024 C C . SER A 1 131 ? -7.098 -15.651 45.832 1.00 85.19 131 SER A C 1
ATOM 1026 O O . SER A 1 131 ? -8.229 -16.067 45.581 1.00 85.19 131 SER A O 1
ATOM 1028 N N . SER A 1 132 ? -6.378 -16.191 46.819 1.00 84.12 132 SER A N 1
ATOM 1029 C CA . SER A 1 132 ? -6.871 -17.316 47.633 1.00 84.12 132 SER A CA 1
ATOM 1030 C C . SER A 1 132 ? -8.178 -17.006 48.381 1.00 84.12 132 SER A C 1
ATOM 1032 O O . SER A 1 132 ? -9.003 -17.903 48.535 1.00 84.12 132 SER A O 1
ATOM 1034 N N . SER A 1 133 ? -8.412 -15.745 48.767 1.00 87.38 133 SER A N 1
ATOM 1035 C CA . SER A 1 133 ? -9.682 -15.302 49.365 1.00 87.38 133 SER A CA 1
ATOM 1036 C C . SER A 1 133 ? -10.835 -15.360 48.355 1.00 87.38 133 SER A C 1
ATOM 1038 O O . SER A 1 133 ? -11.866 -15.966 48.636 1.00 87.38 133 SER A O 1
ATOM 1040 N N . GLU A 1 134 ? -10.649 -14.841 47.134 1.00 85.31 134 GLU A N 1
ATOM 1041 C CA . GLU A 1 134 ? -11.633 -14.981 46.046 1.00 85.31 134 GLU A CA 1
ATOM 1042 C C . GLU A 1 134 ? -11.904 -16.465 45.717 1.00 85.31 134 GLU A C 1
ATOM 1044 O O . GLU A 1 134 ? -13.063 -16.859 45.590 1.00 85.31 134 GLU A O 1
ATOM 1049 N N . LYS A 1 135 ? -10.863 -17.317 45.666 1.00 88.12 135 LYS A N 1
ATOM 1050 C CA . LYS A 1 135 ? -11.015 -18.774 45.452 1.00 88.12 135 LYS A CA 1
ATOM 1051 C C . LYS A 1 135 ? -11.877 -19.430 46.533 1.00 88.12 135 LYS A C 1
ATOM 1053 O O . LYS A 1 135 ? -12.664 -20.311 46.206 1.00 88.12 135 LYS A O 1
ATOM 1058 N N . GLN A 1 136 ? -11.738 -19.017 47.795 1.00 87.56 136 GLN A N 1
ATOM 1059 C CA . GLN A 1 136 ? -12.557 -19.518 48.904 1.00 87.56 136 GLN A CA 1
ATOM 1060 C C . GLN A 1 136 ? -13.984 -18.955 48.888 1.00 87.56 136 GLN A C 1
ATOM 1062 O O . GLN A 1 136 ? -14.914 -19.691 49.200 1.00 87.56 136 GLN A O 1
ATOM 1067 N N . LYS A 1 137 ? -14.190 -17.693 48.483 1.00 89.25 137 LYS A N 1
ATOM 1068 C CA . LYS A 1 137 ? -15.536 -17.114 48.314 1.00 89.25 137 LYS A CA 1
ATOM 1069 C C . LYS A 1 137 ? -16.350 -17.890 47.273 1.00 89.25 137 LYS A C 1
ATOM 1071 O O . LYS A 1 137 ? -17.477 -18.268 47.568 1.00 89.25 137 LYS A O 1
ATOM 1076 N N . MET A 1 138 ? -15.748 -18.229 46.128 1.00 91.12 138 MET A N 1
ATOM 1077 C CA . MET A 1 138 ? -16.380 -19.065 45.089 1.00 91.12 138 MET A CA 1
ATOM 1078 C C . MET A 1 138 ? -16.742 -20.485 45.568 1.00 91.12 138 MET A C 1
ATOM 1080 O O . MET A 1 138 ? -17.625 -21.102 44.990 1.00 91.12 138 MET A O 1
ATOM 1084 N N . LEU A 1 139 ? -16.058 -21.010 46.596 1.00 87.94 139 LEU A N 1
ATOM 1085 C CA . LEU A 1 139 ? -16.377 -22.303 47.224 1.00 87.94 139 LEU A CA 1
ATOM 1086 C C . LEU A 1 139 ? -17.473 -22.202 48.304 1.00 87.94 139 LEU A C 1
ATOM 1088 O O . LEU A 1 139 ? -17.937 -23.233 48.778 1.00 87.94 139 LEU A O 1
ATOM 1092 N N . LYS A 1 140 ? -17.842 -20.986 48.735 1.00 87.62 140 LYS A N 1
ATOM 1093 C CA . LYS A 1 140 ? -18.872 -20.724 49.760 1.00 87.62 140 LYS A CA 1
ATOM 1094 C C . LYS A 1 140 ? -20.186 -20.176 49.192 1.00 87.62 140 LYS A C 1
ATOM 1096 O O . LYS A 1 140 ? -21.195 -20.231 49.881 1.00 87.62 140 LYS A O 1
ATOM 1101 N N . LYS A 1 141 ? -20.154 -19.593 47.991 1.00 89.56 141 LYS A N 1
ATOM 1102 C CA . LYS A 1 141 ? -21.324 -19.149 47.223 1.00 89.56 141 LYS A CA 1
ATOM 1103 C C . LYS A 1 141 ? -20.969 -19.302 45.745 1.00 89.56 141 LYS A C 1
ATOM 1105 O O . LYS A 1 141 ? -20.039 -18.638 45.274 1.00 89.56 141 LYS A O 1
ATOM 1110 N N . VAL A 1 142 ? -21.632 -20.214 45.044 1.00 92.69 142 VAL A N 1
ATOM 1111 C CA . VAL A 1 142 ? -21.204 -20.665 43.713 1.00 92.69 142 VAL A CA 1
ATOM 1112 C C . VAL A 1 142 ? -21.583 -19.618 42.652 1.00 92.69 142 VAL A C 1
ATOM 1114 O O . VAL A 1 142 ? -22.652 -19.006 42.732 1.00 92.69 142 VAL A O 1
ATOM 1117 N N . PRO A 1 143 ? -20.713 -19.330 41.666 1.00 95.12 143 PRO A N 1
ATOM 1118 C CA . PRO A 1 143 ? -21.063 -18.453 40.555 1.00 95.12 143 PRO A CA 1
ATOM 1119 C C . PRO A 1 143 ? -21.853 -19.205 39.479 1.00 95.12 143 PRO A C 1
ATOM 1121 O O . PRO A 1 143 ? -21.365 -20.185 38.925 1.00 95.12 143 PRO A O 1
ATOM 1124 N N . HIS A 1 144 ? -23.027 -18.693 39.112 1.00 96.50 144 HIS A N 1
ATOM 1125 C CA . HIS A 1 144 ? -23.838 -19.224 38.010 1.00 96.50 144 HIS A CA 1
ATOM 1126 C C . HIS A 1 144 ? -23.135 -19.091 36.654 1.00 96.50 144 HIS A C 1
ATOM 1128 O O . HIS A 1 144 ? -23.240 -19.984 35.814 1.00 96.50 144 HIS A O 1
ATOM 1134 N N . ILE A 1 145 ? -22.371 -18.009 36.460 1.00 96.62 145 ILE A N 1
ATOM 1135 C CA . ILE A 1 145 ? -21.487 -17.804 35.307 1.00 96.62 145 ILE A CA 1
ATOM 1136 C C . ILE A 1 145 ? -20.033 -17.705 35.790 1.00 96.62 145 ILE A C 1
ATOM 1138 O O . ILE A 1 145 ? -19.638 -16.741 36.453 1.00 96.62 145 ILE A O 1
ATOM 1142 N N . LEU A 1 146 ? -19.219 -18.696 35.425 1.00 95.81 146 LEU A N 1
ATOM 1143 C CA . LEU A 1 146 ? -17.792 -18.776 35.727 1.00 95.81 146 LEU A CA 1
ATOM 1144 C C . LEU A 1 146 ? -16.961 -18.371 34.503 1.00 95.81 146 LEU A C 1
ATOM 1146 O O . LEU A 1 146 ? -16.997 -19.036 33.472 1.00 95.81 146 LEU A O 1
ATOM 1150 N N . ILE A 1 147 ? -16.169 -17.307 34.615 1.00 95.12 147 ILE A N 1
ATOM 1151 C CA . ILE A 1 147 ? -15.400 -16.745 33.495 1.00 95.12 147 ILE A CA 1
ATOM 1152 C C . ILE A 1 147 ? -13.905 -17.028 33.710 1.00 95.12 147 ILE A C 1
ATOM 1154 O O . ILE A 1 147 ? -13.343 -16.666 34.745 1.00 95.12 147 ILE A O 1
ATOM 1158 N N . THR A 1 148 ? -13.247 -17.708 32.768 1.00 94.12 148 THR A N 1
ATOM 1159 C CA . THR A 1 148 ? -11.938 -18.349 32.982 1.00 94.12 148 THR A CA 1
ATOM 1160 C C . THR A 1 148 ? -11.040 -18.390 31.731 1.00 94.12 148 THR A C 1
ATOM 1162 O O . THR A 1 148 ? -11.403 -17.900 30.664 1.00 94.12 148 THR A O 1
ATOM 1165 N N . THR A 1 149 ? -9.816 -18.912 31.860 1.00 92.44 149 THR A N 1
ATOM 1166 C CA . THR A 1 149 ? -8.898 -19.201 30.732 1.00 92.44 149 THR A CA 1
ATOM 1167 C C . THR A 1 149 ? -8.677 -20.711 30.610 1.00 92.44 149 THR A C 1
ATOM 1169 O O . THR A 1 149 ? -8.881 -21.397 31.612 1.00 92.44 149 THR A O 1
ATOM 1172 N N . PRO A 1 150 ? -8.221 -21.250 29.461 1.00 93.25 150 PRO A N 1
ATOM 1173 C CA . PRO A 1 150 ? -7.957 -22.685 29.299 1.00 93.25 150 PRO A CA 1
ATOM 1174 C C . PRO A 1 150 ? -7.126 -23.306 30.431 1.00 93.25 150 PRO A C 1
ATOM 1176 O O . PRO A 1 150 ? -7.554 -24.273 31.054 1.00 93.25 150 PRO A O 1
ATOM 1179 N N . GLU A 1 151 ? -6.009 -22.675 30.800 1.00 93.44 151 GLU A N 1
ATOM 1180 C CA . GLU A 1 151 ? -5.116 -23.160 31.862 1.00 93.44 151 GLU A CA 1
ATOM 1181 C C . GLU A 1 151 ? -5.787 -23.081 33.238 1.00 93.44 151 GLU A C 1
ATOM 1183 O O . GLU A 1 151 ? -5.601 -23.931 34.108 1.00 93.44 151 GLU A O 1
ATOM 1188 N N . SER A 1 152 ? -6.590 -22.036 33.445 1.00 93.00 152 SER A N 1
ATOM 1189 C CA . SER A 1 152 ? -7.303 -21.809 34.700 1.00 93.00 152 SER A CA 1
ATOM 1190 C C . SER A 1 152 ? -8.452 -22.811 34.871 1.00 93.00 152 SER A C 1
ATOM 1192 O O . SER A 1 152 ? -8.684 -23.269 35.991 1.00 93.00 152 SER A O 1
ATOM 1194 N N . LEU A 1 153 ? -9.112 -23.207 33.777 1.00 95.06 153 LEU A N 1
ATOM 1195 C CA . LEU A 1 153 ? -10.093 -24.290 33.725 1.00 95.06 153 LEU A CA 1
ATOM 1196 C C . LEU A 1 153 ? -9.430 -25.648 33.983 1.00 95.06 153 LEU A C 1
ATOM 1198 O O . LEU A 1 153 ? -9.898 -26.382 34.852 1.00 95.06 153 LEU A O 1
ATOM 1202 N N . ALA A 1 154 ? -8.312 -25.949 33.315 1.00 93.50 154 ALA A N 1
ATOM 1203 C CA . ALA A 1 154 ? -7.539 -27.174 33.527 1.00 93.50 154 ALA A CA 1
ATOM 1204 C C . ALA A 1 154 ? -7.142 -27.351 35.007 1.00 93.50 154 ALA A C 1
ATOM 1206 O O . ALA A 1 154 ? -7.326 -28.429 35.577 1.00 93.50 154 ALA A O 1
ATOM 1207 N N . ILE A 1 155 ? -6.697 -26.266 35.661 1.00 92.81 155 ILE A N 1
ATOM 1208 C CA . ILE A 1 155 ? -6.406 -26.220 37.105 1.00 92.81 155 ILE A CA 1
ATOM 1209 C C . ILE A 1 155 ? -7.672 -26.429 37.953 1.00 92.81 155 ILE A C 1
ATOM 1211 O O . ILE A 1 155 ? -7.625 -27.123 38.968 1.00 92.81 155 ILE A O 1
ATOM 1215 N N . CYS A 1 156 ? -8.818 -25.857 37.575 1.00 92.25 156 CYS A N 1
ATOM 1216 C CA . CYS A 1 156 ? -10.069 -26.053 38.316 1.00 92.25 156 CYS A CA 1
ATOM 1217 C C . CYS A 1 156 ? -10.590 -27.496 38.216 1.00 92.25 156 CYS A C 1
ATOM 1219 O O . CYS A 1 156 ? -11.014 -28.048 39.229 1.00 92.25 156 CYS A O 1
ATOM 1221 N N . LEU A 1 157 ? -10.451 -28.134 37.051 1.00 93.25 157 LEU A N 1
ATOM 1222 C CA . LEU A 1 157 ? -10.809 -29.535 36.789 1.00 93.25 157 LEU A CA 1
ATOM 1223 C C . LEU A 1 157 ? -9.938 -30.568 37.531 1.00 93.25 157 LEU A C 1
ATOM 1225 O O . LEU A 1 157 ? -10.314 -31.740 37.594 1.00 93.25 157 LEU A O 1
ATOM 1229 N N . VAL A 1 158 ? -8.778 -30.173 38.075 1.00 91.06 158 VAL A N 1
ATOM 1230 C CA . VAL A 1 158 ? -7.952 -31.011 38.978 1.00 91.06 158 VAL A CA 1
ATOM 1231 C C . VAL A 1 158 ? -8.002 -30.565 40.444 1.00 91.06 158 VAL A C 1
ATOM 1233 O O . VAL A 1 158 ? -7.493 -31.268 41.310 1.00 91.06 158 VAL A O 1
ATOM 1236 N N . SER A 1 159 ? -8.589 -29.406 40.755 1.00 89.31 159 SER A N 1
ATOM 1237 C CA . SER A 1 159 ? -8.569 -28.848 42.111 1.00 89.31 159 SER A CA 1
ATOM 1238 C C . SER A 1 159 ? -9.558 -29.594 43.022 1.00 89.31 159 SER A C 1
ATOM 1240 O O . SER A 1 159 ? -10.763 -29.490 42.778 1.00 89.31 159 SER A O 1
ATOM 1242 N N . PRO A 1 160 ? -9.116 -30.280 44.101 1.00 86.19 160 PRO A N 1
ATOM 1243 C CA . PRO A 1 160 ? -9.954 -31.242 44.832 1.00 86.19 160 PRO A CA 1
ATOM 1244 C C . PRO A 1 160 ? -11.275 -30.700 45.392 1.00 86.19 160 PRO A C 1
ATOM 1246 O O . PRO A 1 160 ? -12.234 -31.450 45.511 1.00 86.19 160 PRO A O 1
ATOM 1249 N N . LYS A 1 161 ? -11.343 -29.404 45.729 1.00 87.94 161 LYS A N 1
ATOM 1250 C CA . LYS A 1 161 ? -12.579 -28.761 46.214 1.00 87.94 161 LYS A CA 1
ATOM 1251 C C . LYS A 1 161 ? -13.382 -28.059 45.117 1.00 87.94 161 LYS A C 1
ATOM 1253 O O . LYS A 1 161 ? -14.579 -27.879 45.281 1.00 87.94 161 LYS A O 1
ATOM 1258 N N . PHE A 1 162 ? -12.741 -27.636 44.023 1.00 88.00 162 PHE A N 1
ATOM 1259 C CA . PHE A 1 162 ? -13.395 -26.837 42.978 1.00 88.00 162 PHE A CA 1
ATOM 1260 C C . PHE A 1 162 ? -13.921 -27.692 41.818 1.00 88.00 162 PHE A C 1
ATOM 1262 O O . PHE A 1 162 ? -14.930 -27.328 41.224 1.00 88.00 162 PHE A O 1
ATOM 1269 N N . LYS A 1 163 ? -13.309 -28.853 41.533 1.00 88.31 163 LYS A N 1
ATOM 1270 C CA . LYS A 1 163 ? -13.836 -29.828 40.561 1.00 88.31 163 LYS A CA 1
ATOM 1271 C C . LYS A 1 163 ? -15.290 -30.197 40.884 1.00 88.31 163 LYS A C 1
ATOM 1273 O O . LYS A 1 163 ? -16.105 -30.306 39.979 1.00 88.31 163 LYS A O 1
ATOM 1278 N N . ASN A 1 164 ? -15.620 -30.310 42.170 1.00 88.31 164 ASN A N 1
ATOM 1279 C CA . ASN A 1 164 ? -16.959 -30.658 42.648 1.00 88.31 164 ASN A CA 1
ATOM 1280 C C . ASN A 1 164 ? -18.020 -29.581 42.346 1.00 88.31 164 ASN A C 1
ATOM 1282 O O . ASN A 1 164 ? -19.200 -29.873 42.458 1.00 88.31 164 ASN A O 1
ATOM 1286 N N . LEU A 1 165 ? -17.631 -28.366 41.935 1.00 89.38 165 LEU A N 1
ATOM 1287 C CA . LEU A 1 165 ? -18.548 -27.319 41.457 1.00 89.38 165 LEU A CA 1
ATOM 1288 C C . LEU A 1 165 ? -18.664 -27.274 39.924 1.00 89.38 165 LEU A C 1
ATOM 1290 O O . LEU A 1 165 ? -19.370 -26.429 39.387 1.00 89.38 165 LEU A O 1
ATOM 1294 N N . LEU A 1 166 ? -17.940 -28.146 39.216 1.00 92.12 166 LEU A N 1
ATOM 1295 C CA . LEU A 1 166 ? -17.936 -28.245 37.759 1.00 92.12 166 LEU A CA 1
ATOM 1296 C C . LEU A 1 166 ? -18.634 -29.540 37.322 1.00 92.12 166 LEU A C 1
ATOM 1298 O O . LEU A 1 166 ? -18.010 -30.424 36.730 1.00 92.12 166 LEU A O 1
ATOM 1302 N N . HIS A 1 167 ? -19.916 -29.638 37.675 1.00 90.88 167 HIS A N 1
ATOM 1303 C CA . HIS A 1 167 ? -20.848 -30.683 37.255 1.00 90.88 167 HIS A CA 1
ATOM 1304 C C . HIS A 1 167 ? -22.185 -30.057 36.825 1.00 90.88 167 HIS A C 1
ATOM 1306 O O . HIS A 1 167 ? -22.459 -28.912 37.183 1.00 90.88 167 HIS A O 1
ATOM 1312 N N . ASP A 1 168 ? -22.973 -30.792 36.035 1.00 91.81 168 ASP A N 1
ATOM 1313 C CA . ASP A 1 168 ? -24.300 -30.402 35.523 1.00 91.81 168 ASP A CA 1
ATOM 1314 C C . ASP A 1 168 ? -24.404 -28.963 34.979 1.00 91.81 168 ASP A C 1
ATOM 1316 O O . ASP A 1 168 ? -25.375 -28.238 35.213 1.00 91.81 168 ASP A O 1
ATOM 1320 N N . ILE A 1 169 ? -23.371 -28.580 34.221 1.00 95.75 169 ILE A N 1
ATOM 1321 C CA . ILE A 1 169 ? -23.220 -27.292 33.539 1.00 95.75 169 ILE A CA 1
ATOM 1322 C C . ILE A 1 169 ? -23.976 -27.326 32.205 1.00 95.75 169 ILE A C 1
ATOM 1324 O O . ILE A 1 169 ? -23.691 -28.158 31.343 1.00 95.75 169 ILE A O 1
ATOM 1328 N N . ASP A 1 170 ? -24.886 -26.377 31.996 1.00 95.44 170 ASP A N 1
ATOM 1329 C CA . ASP A 1 170 ? -25.672 -26.249 30.766 1.00 95.44 170 ASP A CA 1
ATOM 1330 C C . ASP A 1 170 ? -24.861 -25.714 29.567 1.00 95.44 170 ASP A C 1
ATOM 1332 O O . ASP A 1 170 ? -25.067 -26.172 28.441 1.00 95.44 170 ASP A O 1
ATOM 1336 N N . TRP A 1 171 ? -23.918 -24.780 29.772 1.00 97.69 171 TRP A N 1
ATOM 1337 C CA . TRP A 1 171 ? -23.168 -24.134 28.679 1.00 97.69 171 TRP A CA 1
ATOM 1338 C C . TRP A 1 171 ? -21.653 -24.007 28.915 1.00 97.69 171 TRP A C 1
ATOM 1340 O O . TRP A 1 171 ? -21.191 -23.582 29.974 1.00 97.69 171 TRP A O 1
ATOM 1350 N N . ALA A 1 172 ? -20.869 -24.236 27.859 1.00 97.00 172 ALA A N 1
ATOM 1351 C CA . ALA A 1 172 ? -19.475 -23.802 27.753 1.00 97.00 172 ALA A CA 1
ATOM 1352 C C . ALA A 1 172 ? -19.297 -22.872 26.544 1.00 97.00 172 ALA A C 1
ATOM 1354 O O . ALA A 1 172 ? -19.423 -23.304 25.398 1.00 97.00 172 ALA A O 1
ATOM 1355 N N . ILE A 1 173 ? -18.974 -21.600 26.784 1.00 96.38 173 ILE A N 1
ATOM 1356 C CA . ILE A 1 173 ? -18.649 -20.635 25.725 1.00 96.38 173 ILE A CA 1
ATOM 1357 C C . ILE A 1 173 ? -17.130 -20.589 25.544 1.00 96.38 173 ILE A C 1
ATOM 1359 O O . ILE A 1 173 ? -16.403 -20.328 26.499 1.00 96.38 173 ILE A O 1
ATOM 1363 N N . ILE A 1 174 ? -16.647 -20.797 24.320 1.00 94.50 174 ILE A N 1
ATOM 1364 C CA . ILE A 1 174 ? -15.239 -20.657 23.940 1.00 94.50 174 ILE A CA 1
ATOM 1365 C C . ILE A 1 174 ? -15.131 -19.426 23.038 1.00 94.50 174 ILE A C 1
ATOM 1367 O O . ILE A 1 174 ? -15.663 -19.419 21.926 1.00 94.50 174 ILE A O 1
ATOM 1371 N N . ASP A 1 175 ? -14.445 -18.384 23.505 1.00 89.12 175 ASP A N 1
ATOM 1372 C CA . ASP A 1 175 ? -14.303 -17.126 22.768 1.00 89.12 175 ASP A CA 1
ATOM 1373 C C . ASP A 1 175 ? -13.019 -17.064 21.926 1.00 89.12 175 ASP A C 1
ATOM 1375 O O . ASP A 1 175 ? -11.999 -17.665 22.258 1.00 89.12 175 ASP A O 1
ATOM 1379 N N . GLU A 1 176 ? -13.100 -16.348 20.805 1.00 83.25 176 GLU A N 1
ATOM 1380 C CA . GLU A 1 176 ? -12.134 -16.299 19.700 1.00 83.25 176 GLU A CA 1
ATOM 1381 C C . GLU A 1 176 ? -11.424 -17.646 19.421 1.00 83.25 176 GLU A C 1
ATOM 1383 O O . GLU A 1 176 ? -10.192 -17.720 19.360 1.00 83.25 176 GLU A O 1
ATOM 1388 N N . VAL A 1 177 ? -12.221 -18.708 19.205 1.00 84.81 177 VAL A N 1
ATOM 1389 C CA . VAL A 1 177 ? -11.802 -20.127 19.045 1.00 84.81 177 VAL A CA 1
ATOM 1390 C C . VAL A 1 177 ? -10.601 -20.305 18.102 1.00 84.81 177 VAL A C 1
ATOM 1392 O O . VAL A 1 177 ? -9.690 -21.087 18.373 1.00 84.81 177 VAL A O 1
ATOM 1395 N N . HIS A 1 178 ? -10.565 -19.552 17.002 1.00 76.81 178 HIS A N 1
ATOM 1396 C CA . HIS A 1 178 ? -9.482 -19.594 16.015 1.00 76.81 178 HIS A CA 1
ATOM 1397 C C . HIS A 1 178 ? -8.089 -19.303 16.596 1.00 76.81 178 HIS A C 1
ATOM 1399 O O . HIS A 1 178 ? -7.100 -19.861 16.134 1.00 76.81 178 HIS A O 1
ATOM 1405 N N . SER A 1 179 ? -7.995 -18.450 17.621 1.00 76.50 179 SER A N 1
ATOM 1406 C CA . SER A 1 179 ? -6.718 -18.025 18.214 1.00 76.50 179 SER A CA 1
ATOM 1407 C C . SER A 1 179 ? -6.003 -19.138 18.995 1.00 76.50 179 SER A C 1
ATOM 1409 O O . SER A 1 179 ? -4.836 -18.999 19.368 1.00 76.50 179 SER A O 1
ATOM 1411 N N . ILE A 1 180 ? -6.700 -20.250 19.237 1.00 80.81 180 ILE A N 1
ATOM 1412 C CA . ILE A 1 180 ? -6.210 -21.417 19.973 1.00 80.81 180 ILE A CA 1
ATOM 1413 C C . ILE A 1 180 ? -6.277 -22.712 19.157 1.00 80.81 180 ILE A C 1
ATOM 1415 O O . ILE A 1 180 ? -5.404 -23.554 19.344 1.00 80.81 180 ILE A O 1
ATOM 1419 N N . ALA A 1 181 ? -7.227 -22.856 18.223 1.00 77.94 181 ALA A N 1
ATOM 1420 C CA . ALA A 1 181 ? -7.407 -24.071 17.417 1.00 77.94 181 ALA A CA 1
ATOM 1421 C C . ALA A 1 181 ? -6.134 -24.530 16.670 1.00 77.94 181 ALA A C 1
ATOM 1423 O O . ALA A 1 181 ? -5.856 -25.723 16.605 1.00 77.94 181 ALA A O 1
ATOM 1424 N N . GLU A 1 182 ? -5.326 -23.596 16.157 1.00 74.12 182 GLU A N 1
ATOM 1425 C CA . GLU A 1 182 ? -4.113 -23.898 15.374 1.00 74.12 182 GLU A CA 1
ATOM 1426 C C . GLU A 1 182 ? -2.847 -24.152 16.224 1.00 74.12 182 GLU A C 1
ATOM 1428 O O . GLU A 1 182 ? -1.738 -24.201 15.690 1.00 74.12 182 GLU A O 1
ATOM 1433 N N . ASN A 1 183 ? -2.947 -24.271 17.555 1.00 77.69 183 ASN A N 1
ATOM 1434 C CA . ASN A 1 183 ? -1.764 -24.408 18.414 1.00 77.69 183 ASN A CA 1
ATOM 1435 C C . ASN A 1 183 ? -1.960 -25.311 19.646 1.00 77.69 183 ASN A C 1
ATOM 1437 O O . ASN A 1 183 ? -3.067 -25.700 20.013 1.00 77.69 183 ASN A O 1
ATOM 1441 N N . LYS A 1 184 ? -0.847 -25.638 20.324 1.00 85.88 184 LYS A N 1
ATOM 1442 C CA . LYS A 1 184 ? -0.813 -26.567 21.475 1.00 85.88 184 LYS A CA 1
ATOM 1443 C C . LYS A 1 184 ? -1.738 -26.167 22.637 1.00 85.88 184 LYS A C 1
ATOM 1445 O O . LYS A 1 184 ? -2.116 -27.026 23.425 1.00 85.88 184 LYS A O 1
ATOM 1450 N N . ARG A 1 185 ? -2.128 -24.892 22.740 1.00 86.69 185 ARG A N 1
ATOM 1451 C CA . ARG A 1 185 ? -3.069 -24.398 23.756 1.00 86.69 185 ARG A CA 1
ATOM 1452 C C . ARG A 1 185 ? -4.519 -24.768 23.437 1.00 86.69 185 ARG A C 1
ATOM 1454 O O . ARG A 1 185 ? -5.303 -24.986 24.354 1.00 86.69 185 ARG A O 1
ATOM 1461 N N . GLY A 1 186 ? -4.867 -24.888 22.154 1.00 88.75 186 GLY A N 1
ATOM 1462 C CA . GLY A 1 186 ? -6.132 -25.481 21.729 1.00 88.75 186 GLY A CA 1
ATOM 1463 C C . GLY A 1 186 ? -6.214 -26.965 22.069 1.00 88.75 186 GLY A C 1
ATOM 1464 O O . GLY A 1 186 ? -7.265 -27.421 22.501 1.00 88.75 186 GLY A O 1
ATOM 1465 N N . VAL A 1 187 ? -5.104 -27.704 21.959 1.00 90.06 187 VAL A N 1
ATOM 1466 C CA . VAL A 1 187 ? -5.044 -29.129 22.343 1.00 90.06 187 VAL A CA 1
ATOM 1467 C C . VAL A 1 187 ? -5.338 -29.311 23.840 1.00 90.06 187 VAL A C 1
ATOM 1469 O O . VAL A 1 187 ? -6.196 -30.114 24.200 1.00 90.06 187 VAL A O 1
ATOM 1472 N N . ASP A 1 188 ? -4.700 -28.516 24.707 1.00 92.69 188 ASP A N 1
ATOM 1473 C CA . ASP A 1 188 ? -4.973 -28.504 26.156 1.00 92.69 188 ASP A CA 1
ATOM 1474 C C . ASP A 1 188 ? -6.426 -28.106 26.486 1.00 92.69 188 ASP A C 1
ATOM 1476 O O . ASP A 1 188 ? -7.082 -28.750 27.313 1.00 92.69 188 ASP A O 1
ATOM 1480 N N . LEU A 1 189 ? -6.978 -27.105 25.783 1.00 94.69 189 LEU A N 1
ATOM 1481 C CA . LEU A 1 189 ? -8.390 -26.754 25.934 1.00 94.69 189 LEU A CA 1
ATOM 1482 C C . LEU A 1 189 ? -9.311 -27.899 25.498 1.00 94.69 189 LEU A C 1
ATOM 1484 O O . LEU A 1 189 ? -10.265 -28.195 26.208 1.00 94.69 189 LEU A O 1
ATOM 1488 N N . SER A 1 190 ? -9.047 -28.548 24.363 1.00 93.19 190 SER A N 1
ATOM 1489 C CA . SER A 1 190 ? -9.877 -29.641 23.848 1.00 93.19 190 SER A CA 1
ATOM 1490 C C . SER A 1 190 ? -9.952 -30.789 24.856 1.00 93.19 190 SER A C 1
ATOM 1492 O O . SER A 1 190 ? -11.044 -31.263 25.163 1.00 93.19 190 SER A O 1
ATOM 1494 N N . LEU A 1 191 ? -8.817 -31.183 25.444 1.00 93.69 191 LEU A N 1
ATOM 1495 C CA . LEU A 1 191 ? -8.770 -32.189 26.511 1.00 93.69 191 LEU A CA 1
ATOM 1496 C C . LEU A 1 191 ? -9.510 -31.722 27.777 1.00 93.69 191 LEU A C 1
ATOM 1498 O O . LEU A 1 191 ? -10.209 -32.509 28.417 1.00 93.69 191 LEU A O 1
ATOM 1502 N N . SER A 1 192 ? -9.402 -30.440 28.129 1.00 95.00 192 SER A N 1
ATOM 1503 C CA . SER A 1 192 ? -10.130 -29.853 29.261 1.00 95.00 192 SER A CA 1
ATOM 1504 C C . SER A 1 192 ? -11.646 -29.789 29.027 1.00 95.00 192 SER A C 1
ATOM 1506 O O . SER A 1 192 ? -12.409 -30.019 29.962 1.00 95.00 192 SER A O 1
ATOM 1508 N N . LEU A 1 193 ? -12.099 -29.547 27.794 1.00 94.88 193 LEU A N 1
ATOM 1509 C CA . LEU A 1 193 ? -13.515 -29.543 27.415 1.00 94.88 193 LEU A CA 1
ATOM 1510 C C . LEU A 1 193 ? -14.125 -30.947 27.437 1.00 94.88 193 LEU A C 1
ATOM 1512 O O . LEU A 1 193 ? -15.236 -31.099 27.934 1.00 94.88 193 LEU A O 1
ATOM 1516 N N . GLU A 1 194 ? -13.410 -31.981 26.980 1.00 94.75 194 GLU A N 1
ATOM 1517 C CA . GLU A 1 194 ? -13.878 -33.369 27.129 1.00 94.75 194 GLU A CA 1
ATOM 1518 C C . GLU A 1 194 ? -13.968 -33.782 28.606 1.00 94.75 194 GLU A C 1
ATOM 1520 O O . GLU A 1 194 ? -14.952 -34.394 29.023 1.00 94.75 194 GLU A O 1
ATOM 1525 N N . ARG A 1 195 ? -12.997 -33.373 29.435 1.00 93.94 195 ARG A N 1
ATOM 1526 C CA . ARG A 1 195 ? -13.036 -33.595 30.891 1.00 93.94 195 ARG A CA 1
ATOM 1527 C C . ARG A 1 195 ? -14.170 -32.841 31.591 1.00 93.94 195 ARG A C 1
ATOM 1529 O O . ARG A 1 195 ? -14.681 -33.346 32.585 1.00 93.94 195 ARG A O 1
ATOM 1536 N N . LEU A 1 196 ? -14.557 -31.666 31.092 1.00 94.06 196 LEU A N 1
ATOM 1537 C CA . LEU A 1 196 ? -15.715 -30.912 31.582 1.00 94.06 196 LEU A CA 1
ATOM 1538 C C . LEU A 1 196 ? -17.028 -31.584 31.146 1.00 94.06 196 LEU A C 1
ATOM 1540 O O . LEU A 1 196 ? -17.900 -31.804 31.977 1.00 94.06 196 LEU A O 1
ATOM 1544 N N . GLN A 1 197 ? -17.131 -32.002 29.879 1.00 93.31 197 GLN A N 1
ATOM 1545 C CA . GLN A 1 197 ? -18.294 -32.719 29.340 1.00 93.31 197 GLN A CA 1
ATOM 1546 C C . GLN A 1 197 ? -18.546 -34.052 30.054 1.00 93.31 197 GLN A C 1
ATOM 1548 O O . GLN A 1 197 ? -19.693 -34.439 30.236 1.00 93.31 197 GLN A O 1
ATOM 1553 N N . HIS A 1 198 ? -17.498 -34.755 30.489 1.00 92.50 198 HIS A N 1
ATOM 1554 C CA . HIS A 1 198 ? -17.657 -35.986 31.265 1.00 92.50 198 HIS A CA 1
ATOM 1555 C C . HIS A 1 198 ? -18.368 -35.744 32.612 1.00 92.50 198 HIS A C 1
ATOM 1557 O O . HIS A 1 198 ? -19.168 -36.573 33.030 1.00 92.50 198 HIS A O 1
ATOM 1563 N N . SER A 1 199 ? -18.137 -34.591 33.252 1.00 89.62 199 SER A N 1
ATOM 1564 C CA . SER A 1 199 ? -18.879 -34.149 34.446 1.00 89.62 199 SER A CA 1
ATOM 1565 C C . SER A 1 199 ? -20.203 -33.437 34.122 1.00 89.62 199 SER A C 1
ATOM 1567 O O . SER A 1 199 ? -20.917 -33.023 35.029 1.00 89.62 199 SER A O 1
ATOM 1569 N N . SER A 1 200 ? -20.514 -33.183 32.851 1.00 93.88 200 SER A N 1
ATOM 1570 C CA . SER A 1 200 ? -21.693 -32.418 32.418 1.00 93.88 200 SER A CA 1
ATOM 1571 C C . SER A 1 200 ? -22.142 -32.902 31.032 1.00 93.88 200 SER A C 1
ATOM 1573 O O . SER A 1 200 ? -21.896 -32.225 30.028 1.00 93.88 200 SER A O 1
ATOM 1575 N N . PRO A 1 201 ? -22.759 -34.098 30.930 1.00 90.38 201 PRO A N 1
ATOM 1576 C CA . PRO A 1 201 ? -22.986 -34.751 29.638 1.00 90.38 201 PRO A CA 1
ATOM 1577 C C . PRO A 1 201 ? -23.826 -33.911 28.667 1.00 90.38 201 PRO A C 1
ATOM 1579 O O . PRO A 1 201 ? -23.508 -33.850 27.478 1.00 90.38 201 PRO A O 1
ATOM 1582 N N . ALA A 1 202 ? -24.835 -33.205 29.189 1.00 89.56 202 ALA A N 1
ATOM 1583 C CA . ALA A 1 202 ? -25.756 -32.351 28.437 1.00 89.56 202 ALA A CA 1
ATOM 1584 C C . ALA A 1 202 ? -25.190 -30.968 28.034 1.00 89.56 202 ALA A C 1
ATOM 1586 O O . ALA A 1 202 ? -25.888 -30.201 27.374 1.00 89.56 202 ALA A O 1
ATOM 1587 N N . MET A 1 203 ? -23.949 -30.636 28.411 1.00 94.50 203 MET A N 1
ATOM 1588 C CA . MET A 1 203 ? -23.366 -29.302 28.223 1.00 94.50 203 MET A CA 1
ATOM 1589 C C . MET A 1 203 ? -23.284 -28.881 26.745 1.00 94.50 203 MET A C 1
ATOM 1591 O O . MET A 1 203 ? -22.602 -29.514 25.933 1.00 94.50 203 MET A O 1
ATOM 1595 N N . CYS A 1 204 ? -23.907 -27.752 26.415 1.00 94.94 204 CYS A N 1
ATOM 1596 C CA . CYS A 1 204 ? -23.879 -27.118 25.100 1.00 94.94 204 CYS A CA 1
ATOM 1597 C C . CYS A 1 204 ? -22.598 -26.289 24.904 1.00 94.94 204 CYS A C 1
ATOM 1599 O O . CYS A 1 204 ? -22.317 -25.362 25.667 1.00 94.94 204 CYS A O 1
ATOM 1601 N N . ARG A 1 205 ? -21.838 -26.551 23.835 1.00 96.50 205 ARG A N 1
ATOM 1602 C CA . ARG A 1 205 ? -20.630 -25.790 23.474 1.00 96.50 205 ARG A CA 1
ATOM 1603 C C . ARG A 1 205 ? -20.921 -24.694 22.452 1.00 96.50 205 ARG A C 1
ATOM 1605 O O . ARG A 1 205 ? -21.402 -24.960 21.352 1.00 96.50 205 ARG A O 1
ATOM 1612 N N . VAL A 1 206 ? -20.566 -23.463 22.803 1.00 96.69 206 VAL A N 1
ATOM 1613 C CA . VAL A 1 206 ? -20.781 -22.252 22.002 1.00 96.69 206 VAL A CA 1
ATOM 1614 C C . VAL A 1 206 ? -19.427 -21.660 21.617 1.00 96.69 206 VAL A C 1
ATOM 1616 O O . VAL A 1 206 ? -18.739 -21.071 22.444 1.00 96.69 206 VAL A O 1
ATOM 1619 N N . GLY A 1 207 ? -19.024 -21.806 20.361 1.00 93.81 207 GLY A N 1
ATOM 1620 C CA . GLY A 1 207 ? -17.808 -21.197 19.830 1.00 93.81 207 GLY A CA 1
ATOM 1621 C C . GLY A 1 207 ? -18.088 -19.816 19.252 1.00 93.81 207 GLY A C 1
ATOM 1622 O O . GLY A 1 207 ? -18.978 -19.667 18.417 1.00 93.81 207 GLY A O 1
ATOM 1623 N N . LEU A 1 208 ? -17.303 -18.812 19.632 1.00 90.50 208 LEU A N 1
ATOM 1624 C CA . LEU A 1 208 ? -17.328 -17.478 19.028 1.00 90.50 208 LEU A CA 1
ATOM 1625 C C . LEU A 1 208 ? -16.024 -17.248 18.257 1.00 90.50 208 LEU A C 1
ATOM 1627 O O . LEU A 1 208 ? -14.938 -17.496 18.774 1.00 90.50 208 LEU A O 1
ATOM 1631 N N . SER A 1 209 ? -16.097 -16.777 17.011 1.00 82.00 209 SER A N 1
ATOM 1632 C CA . SER A 1 209 ? -14.897 -16.576 16.186 1.00 82.00 209 SER A CA 1
ATOM 1633 C C . SER A 1 209 ? -15.016 -15.390 15.231 1.00 82.00 209 SER A C 1
ATOM 1635 O O . SER A 1 209 ? -16.105 -14.878 14.974 1.00 82.00 209 SER A O 1
ATOM 1637 N N . ALA A 1 210 ? -13.884 -14.901 14.731 1.00 69.06 210 ALA A N 1
ATOM 1638 C CA . ALA A 1 210 ? -13.831 -13.974 13.607 1.00 69.06 210 ALA A CA 1
ATOM 1639 C C . ALA A 1 210 ? -14.110 -14.703 12.273 1.00 69.06 210 ALA A C 1
ATOM 1641 O O . ALA A 1 210 ? -14.186 -15.932 12.227 1.00 69.06 210 ALA A O 1
ATOM 1642 N N . THR A 1 211 ? -14.260 -13.936 11.189 1.00 54.88 211 THR A N 1
ATOM 1643 C CA . THR A 1 211 ? -14.484 -14.425 9.813 1.00 54.88 211 THR A CA 1
ATOM 1644 C C . THR A 1 211 ? -13.251 -15.166 9.288 1.00 54.88 211 THR A C 1
ATOM 1646 O O . THR A 1 211 ? -12.272 -14.520 8.898 1.00 54.88 211 THR A O 1
ATOM 1649 N N . ILE A 1 212 ? -13.274 -16.498 9.352 1.00 57.38 212 ILE A N 1
ATOM 1650 C CA . ILE A 1 212 ? -12.133 -17.405 9.141 1.00 57.38 212 ILE A CA 1
ATOM 1651 C C . ILE A 1 212 ? -12.637 -18.677 8.443 1.00 57.38 212 ILE A C 1
ATOM 1653 O O . ILE A 1 212 ? -13.801 -19.033 8.576 1.00 57.38 212 ILE A O 1
ATOM 1657 N N . GLU A 1 213 ? -11.765 -19.349 7.698 1.00 48.16 213 GLU A N 1
ATOM 1658 C CA . GLU A 1 213 ? -12.072 -20.508 6.858 1.00 48.16 213 GLU A CA 1
ATOM 1659 C C . GLU A 1 213 ? -10.926 -21.534 6.992 1.00 48.16 213 GLU A C 1
ATOM 1661 O O . GLU A 1 213 ? -9.770 -21.102 7.016 1.00 48.16 213 GLU A O 1
ATOM 1666 N N . PRO A 1 214 ? -11.188 -22.856 7.086 1.00 76.38 214 PRO A N 1
ATOM 1667 C CA . PRO A 1 214 ? -12.493 -23.529 7.062 1.00 76.38 214 PRO A CA 1
ATOM 1668 C C . PRO A 1 214 ? -13.224 -23.499 8.418 1.00 76.38 214 PRO A C 1
ATOM 1670 O O . PRO A 1 214 ? -12.650 -23.801 9.465 1.00 76.38 214 PRO A O 1
ATOM 1673 N N . LEU A 1 215 ? -14.526 -23.192 8.405 1.00 82.94 215 LEU A N 1
ATOM 1674 C CA . LEU A 1 215 ? -15.356 -23.170 9.622 1.00 82.94 215 LEU A CA 1
ATOM 1675 C C . LEU A 1 215 ? -15.673 -24.578 10.134 1.00 82.94 215 LEU A C 1
ATOM 1677 O O . LEU A 1 215 ? -15.821 -24.786 11.335 1.00 82.94 215 LEU A O 1
ATOM 1681 N N . GLU A 1 216 ? -15.750 -25.546 9.228 1.00 87.00 216 GLU A N 1
ATOM 1682 C CA . GLU A 1 216 ? -16.075 -26.943 9.488 1.00 87.00 216 GLU A CA 1
ATOM 1683 C C . GLU A 1 216 ? -15.053 -27.605 10.424 1.00 87.00 216 GLU A C 1
ATOM 1685 O O . GLU A 1 216 ? -15.444 -28.306 11.356 1.00 87.00 216 GLU A O 1
ATOM 1690 N N . GLU A 1 217 ? -13.756 -27.330 10.252 1.00 86.50 217 GLU A N 1
ATOM 1691 C CA . GLU A 1 217 ? -12.707 -27.867 11.132 1.00 86.50 217 GLU A CA 1
ATOM 1692 C C . GLU A 1 217 ? -12.699 -27.177 12.505 1.00 86.50 217 GLU A C 1
ATOM 1694 O O . GLU A 1 217 ? -12.536 -27.839 13.530 1.00 86.50 217 GLU A O 1
ATOM 1699 N N . ILE A 1 218 ? -12.975 -25.867 12.557 1.00 88.69 218 ILE A N 1
ATOM 1700 C CA . ILE A 1 218 ? -13.139 -25.128 13.822 1.00 88.69 218 ILE A CA 1
ATOM 1701 C C . ILE A 1 218 ? -14.374 -25.639 14.587 1.00 88.69 218 ILE A C 1
ATOM 1703 O O . ILE A 1 218 ? -14.344 -25.744 15.814 1.00 88.69 218 ILE A O 1
ATOM 1707 N N . ALA A 1 219 ? -15.446 -26.016 13.882 1.00 91.44 219 ALA A N 1
ATOM 1708 C CA . ALA A 1 219 ? -16.646 -26.594 14.481 1.00 91.44 219 ALA A CA 1
ATOM 1709 C C . ALA A 1 219 ? -16.394 -28.001 15.049 1.00 91.44 219 ALA A C 1
ATOM 1711 O O . ALA A 1 219 ? -16.876 -28.292 16.144 1.00 91.44 219 ALA A O 1
ATOM 1712 N N . LYS A 1 220 ? -15.605 -28.847 14.366 1.00 90.75 220 LYS A N 1
ATOM 1713 C CA . LYS A 1 220 ? -15.138 -30.139 14.911 1.00 90.75 220 LYS A CA 1
ATOM 1714 C C . LYS A 1 220 ? -14.266 -29.940 16.154 1.00 90.75 220 LYS A C 1
ATOM 1716 O O . LYS A 1 220 ? -14.521 -30.567 17.177 1.00 90.75 220 LYS A O 1
ATOM 1721 N N . PHE A 1 221 ? -13.285 -29.035 16.092 1.00 90.94 221 PHE A N 1
ATOM 1722 C CA . PHE A 1 221 ? -12.415 -28.698 17.226 1.00 90.94 221 PHE A CA 1
ATOM 1723 C C . PHE A 1 221 ? -13.218 -28.253 18.462 1.00 90.94 221 PHE A C 1
ATOM 1725 O O . PHE A 1 221 ? -12.924 -28.674 19.577 1.00 90.94 221 PHE A O 1
ATOM 1732 N N . LEU A 1 222 ? -14.265 -27.445 18.262 1.00 92.81 222 LEU A N 1
ATOM 1733 C CA . LEU A 1 222 ? -15.163 -26.997 19.327 1.00 92.81 222 LEU A CA 1
ATOM 1734 C C . LEU A 1 222 ? -15.899 -28.165 20.011 1.00 92.81 222 LEU A C 1
ATOM 1736 O O . LEU A 1 222 ? -15.894 -28.261 21.241 1.00 92.81 222 LEU A O 1
ATOM 1740 N N . VAL A 1 223 ? -16.570 -29.030 19.238 1.00 92.69 223 VAL A N 1
ATOM 1741 C CA . VAL A 1 223 ? -17.497 -30.039 19.795 1.00 92.69 223 VAL A CA 1
ATOM 1742 C C . VAL A 1 223 ? -16.860 -31.391 20.111 1.00 92.69 223 VAL A C 1
ATOM 1744 O O . VAL A 1 223 ? -17.492 -32.203 20.786 1.00 92.69 223 VAL A O 1
ATOM 1747 N N . GLY A 1 224 ? -15.618 -31.626 19.687 1.00 87.19 224 GLY A N 1
ATOM 1748 C CA . GLY A 1 224 ? -14.956 -32.923 19.814 1.00 87.19 224 GLY A CA 1
ATOM 1749 C C . GLY A 1 224 ? -15.515 -33.956 18.829 1.00 87.19 224 GLY A C 1
ATOM 1750 O O . GLY A 1 224 ? -16.106 -33.606 17.805 1.00 87.19 224 GLY A O 1
ATOM 1751 N N . ASN A 1 225 ? -15.319 -35.243 19.124 1.00 78.69 225 ASN A N 1
ATOM 1752 C CA . ASN A 1 225 ? -15.783 -36.314 18.241 1.00 78.69 225 ASN A CA 1
ATOM 1753 C C . ASN A 1 225 ? -17.316 -36.496 18.287 1.00 78.69 225 ASN A C 1
ATOM 1755 O O . ASN A 1 225 ? -17.938 -36.274 19.323 1.00 78.69 225 ASN A O 1
ATOM 1759 N N . GLU A 1 226 ? -17.895 -36.928 17.160 1.00 77.00 226 GLU A N 1
ATOM 1760 C CA . GLU A 1 226 ? -19.291 -37.367 16.924 1.00 77.00 226 GLU A CA 1
ATOM 1761 C C . GLU A 1 226 ? -20.452 -36.397 17.243 1.00 77.00 226 GLU A C 1
ATOM 1763 O O . GLU A 1 226 ? -21.510 -36.478 16.604 1.00 77.00 226 GLU A O 1
ATOM 1768 N N . ARG A 1 227 ? -20.273 -35.412 18.128 1.00 90.25 227 ARG A N 1
ATOM 1769 C CA . ARG A 1 227 ? -21.327 -34.469 18.538 1.00 90.25 227 ARG A CA 1
ATOM 1770 C C . ARG A 1 227 ? -21.849 -33.617 17.362 1.00 90.25 227 ARG A C 1
ATOM 1772 O O . ARG A 1 227 ? -21.128 -33.342 16.394 1.00 90.25 227 ARG A O 1
ATOM 1779 N N . PRO A 1 228 ? -23.132 -33.210 17.372 1.00 93.25 228 PRO A N 1
ATOM 1780 C CA . PRO A 1 228 ? -23.665 -32.285 16.379 1.00 93.25 228 PRO A CA 1
ATOM 1781 C C . PRO A 1 228 ? -23.176 -30.851 16.623 1.00 93.25 228 PRO A C 1
ATOM 1783 O O . PRO A 1 228 ? -22.870 -30.494 17.758 1.00 93.25 228 PRO A O 1
ATOM 1786 N N . CYS A 1 229 ? -23.126 -30.030 15.569 1.00 95.00 229 CYS A N 1
ATOM 1787 C CA . CYS A 1 229 ? -22.840 -28.594 15.657 1.00 95.00 229 CYS A CA 1
ATOM 1788 C C . CYS A 1 229 ? -23.536 -27.821 14.526 1.00 95.00 229 CYS A C 1
ATOM 1790 O O . CYS A 1 229 ? -23.559 -28.290 13.382 1.00 95.00 229 CYS A O 1
ATOM 1792 N N . LYS A 1 230 ? -24.059 -26.628 14.828 1.00 94.94 230 LYS A N 1
ATOM 1793 C CA . LYS A 1 230 ? -24.568 -25.664 13.842 1.00 94.94 230 LYS A CA 1
ATOM 1794 C C . LYS A 1 230 ? -23.558 -24.534 13.624 1.00 94.94 230 LYS A C 1
ATOM 1796 O O . LYS A 1 230 ? -23.145 -23.866 14.563 1.00 94.94 230 LYS A O 1
ATOM 1801 N N . ILE A 1 231 ? -23.173 -24.284 12.382 1.00 92.06 231 ILE A N 1
ATOM 1802 C CA . ILE A 1 231 ? -22.334 -23.151 11.983 1.00 92.06 231 ILE A CA 1
ATOM 1803 C C . ILE A 1 231 ? -23.240 -21.984 11.587 1.00 92.06 231 ILE A C 1
ATOM 1805 O O . ILE A 1 231 ? -24.166 -22.141 10.789 1.00 92.06 231 ILE A O 1
ATOM 1809 N N . ILE A 1 232 ? -22.937 -20.810 12.130 1.00 89.88 232 ILE A N 1
ATOM 1810 C CA . ILE A 1 232 ? -23.547 -19.520 11.816 1.00 89.88 232 ILE A CA 1
ATOM 1811 C C . ILE A 1 232 ? -22.432 -18.628 11.272 1.00 89.88 232 ILE A C 1
ATOM 1813 O O . ILE A 1 232 ? -21.498 -18.290 11.996 1.00 89.88 232 ILE A O 1
ATOM 1817 N N . ASP A 1 233 ? -22.521 -18.270 9.994 1.00 84.25 233 ASP A N 1
ATOM 1818 C CA . ASP A 1 233 ? -21.503 -17.512 9.261 1.00 84.25 233 ASP A CA 1
ATOM 1819 C C . ASP A 1 233 ? -22.110 -16.179 8.796 1.00 84.25 233 ASP A C 1
ATOM 1821 O O . ASP A 1 233 ? -22.918 -16.139 7.870 1.00 84.25 233 ASP A O 1
ATOM 1825 N N . VAL A 1 234 ? -21.796 -15.088 9.503 1.00 68.94 234 VAL A N 1
ATOM 1826 C CA . VAL A 1 234 ? -22.443 -13.775 9.329 1.00 68.94 234 VAL A CA 1
ATOM 1827 C C . VAL A 1 234 ? -21.382 -12.710 9.051 1.00 68.94 234 VAL A C 1
ATOM 1829 O O . VAL A 1 234 ? -20.936 -11.969 9.934 1.00 68.94 234 VAL A O 1
ATOM 1832 N N . GLN A 1 235 ? -20.942 -12.648 7.795 1.00 58.25 235 GLN A N 1
ATOM 1833 C CA . GLN A 1 235 ? -19.832 -11.797 7.365 1.00 58.25 235 GLN A CA 1
ATOM 1834 C C . GLN A 1 235 ? -20.299 -10.378 6.986 1.00 58.25 235 GLN A C 1
ATOM 1836 O O . GLN A 1 235 ? -21.076 -10.188 6.055 1.00 58.25 235 GLN A O 1
ATOM 1841 N N . PHE A 1 236 ? -19.772 -9.355 7.672 1.00 51.47 236 PHE A N 1
ATOM 1842 C CA . PHE A 1 236 ? -20.005 -7.933 7.366 1.00 51.47 236 PHE A CA 1
ATOM 1843 C C . PHE A 1 236 ? -18.708 -7.203 6.972 1.00 51.47 236 PHE A C 1
ATOM 1845 O O . PHE A 1 236 ? -17.642 -7.441 7.543 1.00 51.47 236 PHE A O 1
ATOM 1852 N N . ILE A 1 237 ? -18.810 -6.223 6.065 1.00 39.06 237 ILE A N 1
ATOM 1853 C CA . ILE A 1 237 ? -17.679 -5.400 5.596 1.00 39.06 237 ILE A CA 1
ATOM 1854 C C . ILE A 1 237 ? -17.619 -4.059 6.361 1.00 39.06 237 ILE A C 1
ATOM 1856 O O . ILE A 1 237 ? -18.571 -3.281 6.344 1.00 39.06 237 ILE A O 1
ATOM 1860 N N . LYS A 1 238 ? -16.476 -3.752 6.998 1.00 46.34 238 LYS A N 1
ATOM 1861 C CA . LYS A 1 238 ? -16.214 -2.494 7.744 1.00 46.34 238 LYS A CA 1
ATOM 1862 C C . LYS A 1 238 ? -15.466 -1.422 6.922 1.00 46.34 238 LYS A C 1
ATOM 1864 O O . LYS A 1 238 ? -14.782 -1.737 5.951 1.00 46.34 238 LYS A O 1
ATOM 1869 N N . LYS A 1 239 ? -15.531 -0.154 7.367 1.00 45.72 239 LYS A N 1
ATOM 1870 C CA . LYS A 1 239 ? -14.771 1.012 6.845 1.00 45.72 239 LYS A CA 1
ATOM 1871 C C . LYS A 1 239 ? -13.743 1.521 7.868 1.00 45.72 239 LYS A C 1
ATOM 1873 O O . LYS A 1 239 ? -14.035 1.522 9.058 1.00 45.72 239 LYS A O 1
ATOM 1878 N N . LEU A 1 240 ? -12.572 1.978 7.407 1.00 52.09 240 LEU A N 1
ATOM 1879 C CA . LEU A 1 240 ? -11.405 2.296 8.251 1.00 52.09 240 LEU A CA 1
ATOM 1880 C C . LEU A 1 240 ? -10.647 3.560 7.750 1.00 52.09 240 LEU A C 1
ATOM 1882 O O . LEU A 1 240 ? -10.441 3.696 6.543 1.00 52.09 240 LEU A O 1
ATOM 1886 N N . ASP A 1 241 ? -10.181 4.439 8.650 1.00 58.69 241 ASP A N 1
ATOM 1887 C CA . ASP A 1 241 ? -9.214 5.540 8.419 1.00 58.69 241 ASP A CA 1
ATOM 1888 C C . ASP A 1 241 ? -7.887 5.213 9.115 1.00 58.69 241 ASP A C 1
ATOM 1890 O O . ASP A 1 241 ? -7.857 4.961 10.312 1.00 58.69 241 ASP A O 1
ATOM 1894 N N . LEU A 1 242 ? -6.772 5.194 8.390 1.00 57.66 242 LEU A N 1
ATOM 1895 C CA . LEU A 1 242 ? -5.509 4.628 8.875 1.00 57.66 242 LEU A CA 1
ATOM 1896 C C . LEU A 1 242 ? -4.328 5.439 8.300 1.00 57.66 242 LEU A C 1
ATOM 1898 O O . LEU A 1 242 ? -4.353 5.784 7.115 1.00 57.66 242 LEU A O 1
ATOM 1902 N N . LYS A 1 243 ? -3.314 5.784 9.110 1.00 60.06 243 LYS A N 1
ATOM 1903 C CA . LYS A 1 243 ? -2.181 6.670 8.734 1.00 60.06 243 LYS A CA 1
ATOM 1904 C C . LYS A 1 243 ? -0.876 6.278 9.447 1.00 60.06 243 LYS A C 1
ATOM 1906 O O . LYS A 1 243 ? -0.926 5.597 10.462 1.00 60.06 243 LYS A O 1
ATOM 1911 N N . VAL A 1 244 ? 0.267 6.775 8.968 1.00 66.69 244 VAL A N 1
ATOM 1912 C CA . VAL A 1 244 ? 1.592 6.692 9.627 1.00 66.69 244 VAL A CA 1
ATOM 1913 C C . VAL A 1 244 ? 2.096 8.123 9.884 1.00 66.69 244 VAL A C 1
ATOM 1915 O O . VAL A 1 244 ? 1.785 9.014 9.092 1.00 66.69 244 VAL A O 1
ATOM 1918 N N . ILE A 1 245 ? 2.799 8.375 10.993 1.00 72.94 245 ILE A N 1
ATOM 1919 C CA . ILE A 1 245 ? 3.187 9.710 11.486 1.00 72.94 245 ILE A CA 1
ATOM 1920 C C . ILE A 1 245 ? 4.640 9.696 11.989 1.00 72.94 245 ILE A C 1
ATOM 1922 O O . ILE A 1 245 ? 4.945 9.076 13.002 1.00 72.94 245 ILE A O 1
ATOM 1926 N N . SER A 1 246 ? 5.524 10.444 11.326 1.00 83.25 246 SER A N 1
ATOM 1927 C CA . SER A 1 246 ? 6.839 10.794 11.883 1.00 83.25 246 SER A CA 1
ATOM 1928 C C . SER A 1 246 ? 6.692 12.004 12.816 1.00 83.25 246 SER A C 1
ATOM 1930 O O . SER A 1 246 ? 6.098 12.993 12.381 1.00 83.25 246 SER A O 1
ATOM 1932 N N . PRO A 1 247 ? 7.221 11.984 14.054 1.00 79.31 247 PRO A N 1
ATOM 1933 C CA . PRO A 1 247 ? 7.172 13.149 14.944 1.00 79.31 247 PRO A CA 1
ATOM 1934 C C . PRO A 1 247 ? 8.106 14.294 14.541 1.00 79.31 247 PRO A C 1
ATOM 1936 O O . PRO A 1 247 ? 7.899 15.445 14.913 1.00 79.31 247 PRO A O 1
ATOM 1939 N N . VAL A 1 248 ? 9.157 13.966 13.792 1.00 70.31 248 VAL A N 1
ATOM 1940 C CA . VAL A 1 248 ? 10.156 14.903 13.275 1.00 70.31 248 VAL A CA 1
ATOM 1941 C C . VAL A 1 248 ? 10.056 15.021 11.759 1.00 70.31 248 VAL A C 1
ATOM 1943 O O . VAL A 1 248 ? 9.642 14.091 11.061 1.00 70.31 248 VAL A O 1
ATOM 1946 N N . ASN A 1 249 ? 10.506 16.157 11.231 1.00 69.25 249 ASN A N 1
ATOM 1947 C CA . ASN A 1 249 ? 10.616 16.378 9.786 1.00 69.25 249 ASN A CA 1
ATOM 1948 C C . ASN A 1 249 ? 11.744 15.549 9.134 1.00 69.25 249 ASN A C 1
ATOM 1950 O O . ASN A 1 249 ? 11.700 15.300 7.922 1.00 69.25 249 ASN A O 1
ATOM 1954 N N . ASP A 1 250 ? 12.722 15.134 9.943 1.00 70.25 250 ASP A N 1
ATOM 1955 C CA . ASP A 1 250 ? 13.919 14.368 9.598 1.00 70.25 250 ASP A CA 1
ATOM 1956 C C . ASP A 1 250 ? 14.257 13.435 10.779 1.00 70.25 250 ASP A C 1
ATOM 1958 O O . ASP A 1 250 ? 14.470 13.921 11.885 1.00 70.25 250 ASP A O 1
ATOM 1962 N N . LEU A 1 251 ? 14.247 12.115 10.551 1.00 71.44 251 LEU A N 1
ATOM 1963 C CA . LEU A 1 251 ? 14.553 11.057 11.537 1.00 71.44 251 LEU A CA 1
ATOM 1964 C C . LEU A 1 251 ? 16.045 10.665 11.567 1.00 71.44 251 LEU A C 1
ATOM 1966 O O . LEU A 1 251 ? 16.420 9.759 12.302 1.00 71.44 251 LEU A O 1
ATOM 1970 N N . ILE A 1 252 ? 16.877 11.275 10.720 1.00 60.31 252 ILE A N 1
ATOM 1971 C CA . ILE A 1 252 ? 18.234 10.809 10.395 1.00 60.31 252 ILE A CA 1
ATOM 1972 C C . ILE A 1 252 ? 19.286 11.811 10.874 1.00 60.31 252 ILE A C 1
ATOM 1974 O O . ILE A 1 252 ? 20.282 11.411 11.464 1.00 60.31 252 ILE A O 1
ATOM 1978 N N . ASN A 1 253 ? 19.064 13.104 10.628 1.00 58.97 253 ASN A N 1
ATOM 1979 C CA . ASN A 1 253 ? 20.001 14.175 11.000 1.00 58.97 253 ASN A CA 1
ATOM 1980 C C . ASN A 1 253 ? 19.626 14.872 12.321 1.00 58.97 253 ASN A C 1
ATOM 1982 O O . ASN A 1 253 ? 20.254 15.852 12.715 1.00 58.97 253 ASN A O 1
ATOM 1986 N N . VAL A 1 254 ? 18.580 14.388 12.992 1.00 80.81 254 VAL A N 1
ATOM 1987 C CA . VAL A 1 254 ? 18.136 14.860 14.305 1.00 80.81 254 VAL A CA 1
ATOM 1988 C C . VAL A 1 254 ? 18.906 14.134 15.413 1.00 80.81 254 VAL A C 1
ATOM 1990 O O . VAL A 1 254 ? 19.201 12.945 15.301 1.00 80.81 254 VAL A O 1
ATOM 1993 N N . THR A 1 255 ? 19.221 14.821 16.512 1.00 85.44 255 THR A N 1
ATOM 1994 C CA . THR A 1 255 ? 19.780 14.138 17.691 1.00 85.44 255 THR A CA 1
ATOM 1995 C C . THR A 1 255 ? 18.713 13.260 18.347 1.00 85.44 255 THR A C 1
ATOM 1997 O O . THR A 1 255 ? 17.540 13.636 18.376 1.00 85.44 255 THR A O 1
ATOM 2000 N N . TRP A 1 256 ? 19.102 12.131 18.951 1.00 76.50 256 TRP A N 1
ATOM 2001 C CA . TRP A 1 256 ? 18.169 11.275 19.701 1.00 76.50 256 TRP A CA 1
ATOM 2002 C C . TRP A 1 256 ? 17.351 12.059 20.741 1.00 76.50 256 TRP A C 1
ATOM 2004 O O . TRP A 1 256 ? 16.164 11.798 20.904 1.00 76.50 256 TRP A O 1
ATOM 2014 N N . ASN A 1 257 ? 17.944 13.078 21.371 1.00 76.50 257 ASN A N 1
ATOM 2015 C CA . ASN A 1 257 ? 17.276 13.930 22.358 1.00 76.50 257 ASN A CA 1
ATOM 2016 C C . ASN A 1 257 ? 16.201 14.843 21.736 1.00 76.50 257 ASN A C 1
ATOM 2018 O O . ASN A 1 257 ? 15.115 14.984 22.303 1.00 76.50 257 ASN A O 1
ATOM 2022 N N . GLU A 1 258 ? 16.461 15.459 20.575 1.00 82.25 258 GLU A N 1
ATOM 2023 C CA . GLU A 1 258 ? 15.440 16.261 19.884 1.00 82.25 258 GLU A CA 1
ATOM 2024 C C . GLU A 1 258 ? 14.346 15.371 19.274 1.00 82.25 258 GLU A C 1
ATOM 2026 O O . GLU A 1 258 ? 13.166 15.703 19.375 1.00 82.25 258 GLU A O 1
ATOM 2031 N N . LEU A 1 259 ? 14.707 14.210 18.726 1.00 82.81 259 LEU A N 1
ATOM 2032 C CA . LEU A 1 259 ? 13.761 13.200 18.254 1.00 82.81 259 LEU A CA 1
ATOM 2033 C C . LEU A 1 259 ? 12.829 12.733 19.373 1.00 82.81 259 LEU A C 1
ATOM 2035 O O . LEU A 1 259 ? 11.607 12.739 19.213 1.00 82.81 259 LEU A O 1
ATOM 2039 N N . GLU A 1 260 ? 13.382 12.391 20.534 1.00 80.56 260 GLU A N 1
ATOM 2040 C CA . GLU A 1 260 ? 12.595 11.966 21.685 1.00 80.56 260 GLU A CA 1
ATOM 2041 C C . GLU A 1 260 ? 11.668 13.095 22.178 1.00 80.56 260 GLU A C 1
ATOM 2043 O O . GLU A 1 260 ? 10.480 12.872 22.416 1.00 80.56 260 GLU A O 1
ATOM 2048 N N . LYS A 1 261 ? 12.165 14.337 22.259 1.00 87.00 261 LYS A N 1
ATOM 2049 C CA . LYS A 1 261 ? 11.350 15.522 22.580 1.00 87.00 261 LYS A CA 1
ATOM 2050 C C . LYS A 1 261 ? 10.161 15.670 21.620 1.00 87.00 261 LYS A C 1
ATOM 2052 O O . LYS A 1 261 ? 9.017 15.737 22.067 1.00 87.00 261 LYS A O 1
ATOM 2057 N N . ARG A 1 262 ? 10.428 15.662 20.313 1.00 84.69 262 ARG A N 1
ATOM 2058 C CA . ARG A 1 262 ? 9.440 15.826 19.231 1.00 84.69 262 ARG A CA 1
ATOM 2059 C C . ARG A 1 262 ? 8.424 14.684 19.182 1.00 84.69 262 ARG A C 1
ATOM 2061 O O . ARG A 1 262 ? 7.244 14.921 18.939 1.00 84.69 262 ARG A O 1
ATOM 2068 N N . THR A 1 263 ? 8.862 13.462 19.494 1.00 88.81 263 THR A N 1
ATOM 2069 C CA . THR A 1 263 ? 7.993 12.288 19.684 1.00 88.81 263 THR A CA 1
ATOM 2070 C C . THR A 1 263 ? 6.901 12.578 20.699 1.00 88.81 263 THR A C 1
ATOM 2072 O O . THR A 1 263 ? 5.719 12.394 20.406 1.00 88.81 263 THR A O 1
ATOM 2075 N N . TYR A 1 264 ? 7.270 13.098 21.867 1.00 91.38 264 TYR A N 1
ATOM 2076 C CA . TYR A 1 264 ? 6.291 13.384 22.908 1.00 91.38 264 TYR A CA 1
ATOM 2077 C C . TYR A 1 264 ? 5.480 14.658 22.656 1.00 91.38 264 TYR A C 1
ATOM 2079 O O . TYR A 1 264 ? 4.326 14.686 23.072 1.00 91.38 264 TYR A O 1
ATOM 2087 N N . GLU A 1 265 ? 6.001 15.651 21.923 1.00 90.12 265 GLU A N 1
ATOM 2088 C CA . GLU A 1 265 ? 5.206 16.788 21.415 1.00 90.12 265 GLU A CA 1
ATOM 2089 C C . GLU A 1 265 ? 4.035 16.300 20.536 1.00 90.12 265 GLU A C 1
ATOM 2091 O O . GLU A 1 265 ? 2.874 16.574 20.849 1.00 90.12 265 GLU A O 1
ATOM 2096 N N . VAL A 1 266 ? 4.316 15.504 19.496 1.00 86.56 266 VAL A N 1
ATOM 2097 C CA . VAL A 1 266 ? 3.301 15.031 18.532 1.00 86.56 266 VAL A CA 1
ATOM 2098 C C . VAL A 1 266 ? 2.347 13.999 19.137 1.00 86.56 266 VAL A C 1
ATOM 2100 O O . VAL A 1 266 ? 1.145 14.047 18.866 1.00 86.56 266 VAL A O 1
ATOM 2103 N N . LEU A 1 267 ? 2.833 13.092 19.996 1.00 90.81 267 LEU A N 1
ATOM 2104 C CA . LEU A 1 267 ? 1.942 12.205 20.752 1.00 90.81 267 LEU A CA 1
ATOM 2105 C C . LEU A 1 267 ? 0.991 13.019 21.635 1.00 90.81 267 LEU A C 1
ATOM 2107 O O . LEU A 1 267 ? -0.214 12.777 21.601 1.00 90.81 267 LEU A O 1
ATOM 2111 N N . ASN A 1 268 ? 1.498 14.022 22.358 1.00 92.00 268 ASN A N 1
ATOM 2112 C CA . ASN A 1 268 ? 0.666 14.918 23.155 1.00 92.00 268 ASN A CA 1
ATOM 2113 C C . ASN A 1 268 ? -0.390 15.646 22.301 1.00 92.00 268 ASN A C 1
ATOM 2115 O O . ASN A 1 268 ? -1.550 15.692 22.698 1.00 92.00 268 ASN A O 1
ATOM 2119 N N . GLU A 1 269 ? -0.041 16.195 21.137 1.00 89.44 269 GLU A N 1
ATOM 2120 C CA . GLU A 1 269 ? -1.012 16.889 20.274 1.00 89.44 269 GLU A CA 1
ATOM 2121 C C . GLU A 1 269 ? -2.146 15.968 19.808 1.00 89.44 269 GLU A C 1
ATOM 2123 O O . GLU A 1 269 ? -3.322 16.321 19.930 1.00 89.44 269 GLU A O 1
ATOM 2128 N N . LEU A 1 270 ? -1.808 14.763 19.338 1.00 86.06 270 LEU A N 1
ATOM 2129 C CA . LEU A 1 270 ? -2.785 13.761 18.900 1.00 86.06 270 LEU A CA 1
ATOM 2130 C C . LEU A 1 270 ? -3.709 13.319 20.039 1.00 86.06 270 LEU A C 1
ATOM 2132 O O . LEU A 1 270 ? -4.918 13.206 19.827 1.00 86.06 270 LEU A O 1
ATOM 2136 N N . ILE A 1 271 ? -3.152 13.114 21.237 1.00 89.50 271 ILE A N 1
ATOM 2137 C CA . ILE A 1 271 ? -3.902 12.788 22.454 1.00 89.50 271 ILE A CA 1
ATOM 2138 C C . ILE A 1 271 ? -4.887 13.912 22.802 1.00 89.50 271 ILE A C 1
ATOM 2140 O O . ILE A 1 271 ? -6.052 13.647 23.090 1.00 89.50 271 ILE A O 1
ATOM 2144 N N . GLN A 1 272 ? -4.445 15.173 22.769 1.00 89.69 272 GLN A N 1
ATOM 2145 C CA . GLN A 1 272 ? -5.279 16.303 23.185 1.00 89.69 272 GLN A CA 1
ATOM 2146 C C . GLN A 1 272 ? -6.445 16.578 22.219 1.00 89.69 272 GLN A C 1
ATOM 2148 O O . GLN A 1 272 ? -7.533 16.923 22.682 1.00 89.69 272 GLN A O 1
ATOM 2153 N N . GLN A 1 273 ? -6.259 16.334 20.915 1.00 84.12 273 GLN A N 1
ATOM 2154 C CA . GLN A 1 273 ? -7.277 16.496 19.859 1.00 84.12 273 GLN A CA 1
ATOM 2155 C C . GLN A 1 273 ? -8.444 15.488 19.900 1.00 84.12 273 GLN A C 1
ATOM 2157 O O . GLN A 1 273 ? -9.414 15.660 19.164 1.00 84.12 273 GLN A O 1
ATOM 2162 N N . HIS A 1 274 ? -8.365 14.437 20.716 1.00 82.94 274 HIS A N 1
ATOM 2163 C CA . HIS A 1 274 ? -9.372 13.372 20.797 1.00 82.94 274 HIS A CA 1
ATOM 2164 C C . HIS A 1 274 ? -9.883 13.228 22.240 1.00 82.94 274 HIS A C 1
ATOM 2166 O O . HIS A 1 274 ? -9.226 13.700 23.169 1.00 82.94 274 HIS A O 1
ATOM 2172 N N . LYS A 1 275 ? -11.051 12.612 22.477 1.00 78.69 275 LYS A N 1
ATOM 2173 C CA . LYS A 1 275 ? -11.542 12.406 23.852 1.00 78.69 275 LYS A CA 1
ATOM 2174 C C . LYS A 1 275 ? -10.660 11.391 24.574 1.00 78.69 275 LYS A C 1
ATOM 2176 O O . LYS A 1 275 ? -10.188 11.670 25.671 1.00 78.69 275 LYS A O 1
ATOM 2181 N N . THR A 1 276 ? -10.385 10.269 23.913 1.00 78.00 276 THR A N 1
ATOM 2182 C CA . THR A 1 276 ? -9.600 9.163 24.469 1.00 78.00 276 THR A CA 1
ATOM 2183 C C . THR A 1 276 ? -8.756 8.506 23.375 1.00 78.00 276 THR A C 1
ATOM 2185 O O . THR A 1 276 ? -9.268 8.106 22.325 1.00 78.00 276 THR A O 1
ATOM 2188 N N . THR A 1 277 ? -7.452 8.389 23.634 1.00 80.81 277 THR A N 1
ATOM 2189 C CA . THR A 1 277 ? -6.455 7.793 22.728 1.00 80.81 277 THR A CA 1
ATOM 2190 C C . THR A 1 277 ? -5.831 6.535 23.335 1.00 80.81 277 THR A C 1
ATOM 2192 O O . THR A 1 277 ? -5.513 6.504 24.520 1.00 80.81 277 THR A O 1
ATOM 2195 N N . LEU A 1 278 ? -5.598 5.511 22.518 1.00 79.44 278 LEU A N 1
ATOM 2196 C CA . LEU A 1 278 ? -4.858 4.303 22.893 1.00 79.44 278 LEU A CA 1
ATOM 2197 C C . LEU A 1 278 ? -3.564 4.217 22.075 1.00 79.44 278 LEU A C 1
ATOM 2199 O O . LEU A 1 278 ? -3.601 4.385 20.862 1.00 79.44 278 LEU A O 1
ATOM 2203 N N . ILE A 1 279 ? -2.426 3.952 22.710 1.00 82.94 279 ILE A N 1
ATOM 2204 C CA . ILE A 1 279 ? -1.108 3.850 22.068 1.00 82.94 279 ILE A CA 1
ATOM 2205 C C . ILE A 1 279 ? -0.542 2.450 22.309 1.00 82.94 279 ILE A C 1
ATOM 2207 O O . ILE A 1 279 ? -0.449 2.020 23.449 1.00 82.94 279 ILE A O 1
ATOM 2211 N N . PHE A 1 280 ? -0.126 1.747 21.264 1.00 76.94 280 PHE A N 1
ATOM 2212 C CA . PHE A 1 280 ? 0.603 0.481 21.349 1.00 76.94 280 PHE A CA 1
ATOM 2213 C C . PHE A 1 280 ? 2.111 0.704 21.253 1.00 76.94 280 PHE A C 1
ATOM 2215 O O . PHE A 1 280 ? 2.547 1.727 20.743 1.00 76.94 280 PHE A O 1
ATOM 2222 N N . THR A 1 281 ? 2.909 -0.240 21.743 1.00 78.62 281 THR A N 1
ATOM 2223 C CA . THR A 1 281 ? 4.377 -0.194 21.758 1.00 78.62 281 THR A CA 1
ATOM 2224 C C . THR A 1 281 ? 4.929 -1.614 21.616 1.00 78.62 281 THR A C 1
ATOM 2226 O O . THR A 1 281 ? 4.398 -2.546 22.222 1.00 78.62 281 THR A O 1
ATOM 2229 N N . ASN A 1 282 ? 6.011 -1.800 20.855 1.00 69.44 282 ASN A N 1
ATOM 2230 C CA . ASN A 1 282 ? 6.550 -3.143 20.590 1.00 69.44 282 ASN A CA 1
ATOM 2231 C C . ASN A 1 282 ? 7.219 -3.828 21.801 1.00 69.44 282 ASN A C 1
ATOM 2233 O O . ASN A 1 282 ? 7.413 -5.042 21.778 1.00 69.44 282 ASN A O 1
ATOM 2237 N N . THR A 1 283 ? 7.548 -3.106 22.881 1.00 79.56 283 THR A N 1
ATOM 2238 C CA . THR A 1 283 ? 8.116 -3.704 24.105 1.00 79.56 283 THR A CA 1
ATOM 2239 C C . THR A 1 283 ? 7.554 -3.084 25.381 1.00 79.56 283 THR A C 1
ATOM 2241 O O . THR A 1 283 ? 7.217 -1.902 25.425 1.00 79.56 283 THR A O 1
ATOM 2244 N N . ARG A 1 284 ? 7.530 -3.873 26.465 1.00 79.25 284 ARG A N 1
ATOM 2245 C CA . ARG A 1 284 ? 7.084 -3.422 27.795 1.00 79.25 284 ARG A CA 1
ATOM 2246 C C . ARG A 1 284 ? 7.898 -2.219 28.306 1.00 79.25 284 ARG A C 1
ATOM 2248 O O . ARG A 1 284 ? 7.339 -1.231 28.764 1.00 79.25 284 ARG A O 1
ATOM 2255 N N . ALA A 1 285 ? 9.219 -2.259 28.127 1.00 86.12 285 ALA A N 1
ATOM 2256 C CA . ALA A 1 285 ? 10.122 -1.177 28.526 1.00 86.12 285 ALA A CA 1
ATOM 2257 C C . ALA A 1 285 ? 9.963 0.118 27.698 1.00 86.12 285 ALA A C 1
ATOM 2259 O O . ALA A 1 285 ? 10.418 1.178 28.133 1.00 86.12 285 ALA A O 1
ATOM 2260 N N . ALA A 1 286 ? 9.329 0.059 26.520 1.00 82.12 286 ALA A N 1
ATOM 2261 C CA . ALA A 1 286 ? 8.916 1.249 25.778 1.00 82.12 286 ALA A CA 1
ATOM 2262 C C . ALA A 1 286 ? 7.598 1.828 26.324 1.00 82.12 286 ALA A C 1
ATOM 2264 O O . ALA A 1 286 ? 7.480 3.046 26.429 1.00 82.12 286 ALA A O 1
ATOM 2265 N N . THR A 1 287 ? 6.647 0.979 26.738 1.00 87.38 287 THR A N 1
ATOM 2266 C CA . THR A 1 287 ? 5.347 1.389 27.303 1.00 87.38 287 THR A CA 1
ATOM 2267 C C . THR A 1 287 ? 5.504 2.383 28.462 1.00 87.38 287 THR A C 1
ATOM 2269 O O . THR A 1 287 ? 4.992 3.501 28.394 1.00 87.38 287 THR A O 1
ATOM 2272 N N . GLU A 1 288 ? 6.263 2.012 29.497 1.00 87.94 288 GLU A N 1
ATOM 2273 C CA . GLU A 1 288 ? 6.466 2.852 30.691 1.00 87.94 288 GLU A CA 1
ATOM 2274 C C . GLU A 1 288 ? 7.263 4.126 30.374 1.00 87.94 288 GLU A C 1
ATOM 2276 O O . GLU A 1 288 ? 6.936 5.218 30.845 1.00 87.94 288 GLU A O 1
ATOM 2281 N N . ARG A 1 289 ? 8.275 4.014 29.503 1.00 90.06 289 ARG A N 1
ATOM 2282 C CA . ARG A 1 289 ? 9.126 5.136 29.073 1.00 90.06 289 ARG A CA 1
ATOM 2283 C C . ARG A 1 289 ? 8.323 6.236 28.375 1.00 90.06 289 ARG A C 1
ATOM 2285 O O . ARG A 1 289 ? 8.612 7.415 28.576 1.00 90.06 289 ARG A O 1
ATOM 2292 N N . VAL A 1 290 ? 7.313 5.858 27.589 1.00 89.75 290 VAL A N 1
ATOM 2293 C CA . VAL A 1 290 ? 6.402 6.788 26.902 1.00 89.75 290 VAL A CA 1
ATOM 2294 C C . VAL A 1 290 ? 5.499 7.511 27.902 1.00 89.75 290 VAL A C 1
ATOM 2296 O O . VAL A 1 290 ? 5.353 8.732 27.827 1.00 89.75 290 VAL A O 1
ATOM 2299 N N . VAL A 1 291 ? 4.931 6.789 28.873 1.00 89.88 291 VAL A N 1
ATOM 2300 C CA . VAL A 1 291 ? 4.040 7.373 29.893 1.00 89.88 291 VAL A CA 1
ATOM 2301 C C . VAL A 1 291 ? 4.798 8.305 30.833 1.00 89.88 291 VAL A C 1
ATOM 2303 O O . VAL A 1 291 ? 4.337 9.422 31.068 1.00 89.88 291 VAL A O 1
ATOM 2306 N N . HIS A 1 292 ? 5.974 7.896 31.318 1.00 87.31 292 HIS A N 1
ATOM 2307 C CA . HIS A 1 292 ? 6.829 8.752 32.140 1.00 87.31 292 HIS A CA 1
ATOM 2308 C C . HIS A 1 292 ? 7.166 10.056 31.406 1.00 87.31 292 HIS A C 1
ATOM 2310 O O . HIS A 1 292 ? 6.909 11.142 31.921 1.00 87.31 292 HIS A O 1
ATOM 2316 N N . ASN A 1 293 ? 7.673 9.965 30.174 1.00 88.25 293 ASN A N 1
ATOM 2317 C CA . ASN A 1 293 ? 8.060 11.140 29.399 1.00 88.25 293 ASN A CA 1
ATOM 2318 C C . ASN A 1 293 ? 6.902 12.116 29.145 1.00 88.25 293 ASN A C 1
ATOM 2320 O O . ASN A 1 293 ? 7.102 13.323 29.273 1.00 88.25 293 ASN A O 1
ATOM 2324 N N . LEU A 1 294 ? 5.699 11.628 28.815 1.00 90.38 294 LEU A N 1
ATOM 2325 C CA . LEU A 1 294 ? 4.526 12.490 28.615 1.00 90.38 294 LEU A CA 1
ATOM 2326 C C . LEU A 1 294 ? 4.119 13.215 29.908 1.00 90.38 294 LEU A C 1
ATOM 2328 O O . LEU A 1 294 ? 3.869 14.423 29.874 1.00 90.38 294 LEU A O 1
ATOM 2332 N N . LYS A 1 295 ? 4.113 12.518 31.056 1.00 84.38 295 LYS A N 1
ATOM 2333 C CA . LYS A 1 295 ? 3.813 13.132 32.363 1.00 84.38 295 LYS A CA 1
ATOM 2334 C C . LYS A 1 295 ? 4.873 14.160 32.771 1.00 84.38 295 LYS A C 1
ATOM 2336 O O . LYS A 1 295 ? 4.510 15.249 33.210 1.00 84.38 295 LYS A O 1
ATOM 2341 N N . THR A 1 296 ? 6.157 13.848 32.599 1.00 84.06 296 THR A N 1
ATOM 2342 C CA . THR A 1 296 ? 7.273 14.726 32.986 1.00 84.06 296 THR A CA 1
ATOM 2343 C C . THR A 1 296 ? 7.370 15.961 32.084 1.00 84.06 296 THR A C 1
ATOM 2345 O O . THR A 1 296 ? 7.510 17.072 32.587 1.00 84.06 296 THR A O 1
ATOM 2348 N N . LYS A 1 297 ? 7.237 15.809 30.757 1.00 82.38 297 LYS A N 1
ATOM 2349 C CA . LYS A 1 297 ? 7.412 16.916 29.794 1.00 82.38 297 LYS A CA 1
ATOM 2350 C C . LYS A 1 297 ? 6.174 17.819 29.648 1.00 82.38 297 LYS A C 1
ATOM 2352 O O . LYS A 1 297 ? 6.328 18.976 29.270 1.00 82.38 297 LYS A O 1
ATOM 2357 N N . PHE A 1 298 ? 4.963 17.342 29.973 1.00 85.69 298 PHE A N 1
ATOM 2358 C CA . PHE A 1 298 ? 3.707 18.091 29.753 1.00 85.69 298 PHE A CA 1
ATOM 2359 C C . PHE A 1 298 ? 2.720 18.073 30.935 1.00 85.69 298 PHE A C 1
ATOM 2361 O O . PHE A 1 298 ? 1.524 18.289 30.736 1.00 85.69 298 PHE A O 1
ATOM 2368 N N . GLY A 1 299 ? 3.188 17.833 32.165 1.00 71.81 299 GLY A N 1
ATOM 2369 C CA . GLY A 1 299 ? 2.357 17.470 33.324 1.00 71.81 299 GLY A CA 1
ATOM 2370 C C . GLY A 1 299 ? 1.044 18.242 33.526 1.00 71.81 299 GLY A C 1
ATOM 2371 O O . GLY A 1 299 ? 0.025 17.611 33.787 1.00 71.81 299 GLY A O 1
ATOM 2372 N N . LYS A 1 300 ? 1.000 19.571 33.332 1.00 73.44 300 LYS A N 1
ATOM 2373 C CA . LYS A 1 300 ? -0.244 20.370 33.462 1.00 73.44 300 LYS A CA 1
ATOM 2374 C C . LYS A 1 300 ? -1.387 19.961 32.502 1.00 73.44 300 LYS A C 1
ATOM 2376 O O . LYS A 1 300 ? -2.498 20.436 32.678 1.00 73.44 300 LYS A O 1
ATOM 2381 N N . LYS A 1 301 ? -1.133 19.114 31.494 1.00 80.25 301 LYS A N 1
ATOM 2382 C CA . LYS A 1 301 ? -2.133 18.555 30.553 1.00 80.25 301 LYS A CA 1
ATOM 2383 C C . LYS A 1 301 ? -2.473 17.076 30.803 1.00 80.25 301 LYS A C 1
ATOM 2385 O O . LYS A 1 301 ? -3.299 16.508 30.092 1.00 80.25 301 LYS A O 1
ATOM 2390 N N . TYR A 1 302 ? -1.804 16.454 31.776 1.00 81.12 302 TYR A N 1
ATOM 2391 C CA . TYR A 1 302 ? -1.906 15.029 32.132 1.00 81.12 302 TYR A CA 1
ATOM 2392 C C . TYR A 1 302 ? -2.159 14.794 33.623 1.00 81.12 302 TYR A C 1
ATOM 2394 O O . TYR A 1 302 ? -2.200 13.646 34.078 1.00 81.12 302 TYR A O 1
ATOM 2402 N N . TYR A 1 303 ? -2.357 15.883 34.359 1.00 78.19 303 TYR A N 1
ATOM 2403 C CA . TYR A 1 303 ? -2.839 15.891 35.720 1.00 78.19 303 TYR A CA 1
ATOM 2404 C C . TYR A 1 303 ? -4.000 16.871 35.838 1.00 78.19 303 TYR A C 1
ATOM 2406 O O . TYR A 1 303 ? -3.879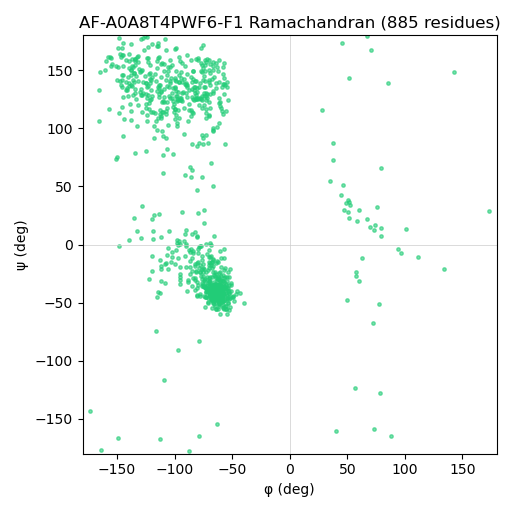 18.016 35.405 1.00 78.19 303 TYR A O 1
ATOM 2414 N N . GLU A 1 304 ? -5.082 16.414 36.445 1.00 68.94 304 GLU A N 1
ATOM 2415 C CA . GLU A 1 304 ? -6.217 17.232 36.859 1.00 68.94 304 GLU A CA 1
ATOM 2416 C C . GLU A 1 304 ? -6.005 17.619 38.328 1.00 68.94 304 GLU A C 1
ATOM 2418 O O . GLU A 1 304 ? -5.431 16.838 39.090 1.00 68.94 304 GLU A O 1
ATOM 2423 N N . ILE A 1 305 ? -6.390 18.834 38.714 1.00 63.59 305 ILE A N 1
ATOM 2424 C CA . ILE A 1 305 ? -6.228 19.354 40.077 1.00 63.59 305 ILE A CA 1
ATOM 2425 C C . ILE A 1 305 ? -7.627 19.696 40.581 1.00 63.59 305 ILE A C 1
ATOM 2427 O O . ILE A 1 305 ? -8.326 20.450 39.908 1.00 63.59 305 ILE A O 1
ATOM 2431 N N . SER A 1 306 ? -8.042 19.153 41.729 1.00 60.16 306 SER A N 1
ATOM 2432 C CA . SER A 1 306 ? -9.285 19.597 42.368 1.00 60.16 306 SER A CA 1
ATOM 2433 C C . SER A 1 306 ? -9.127 21.036 42.855 1.00 60.16 306 SER A C 1
ATOM 2435 O O . SER A 1 306 ? -8.143 21.349 43.521 1.00 60.16 306 SER A O 1
ATOM 2437 N N . GLU A 1 307 ? -10.080 21.912 42.534 1.00 57.03 307 GLU A N 1
ATOM 2438 C CA . GLU A 1 307 ? -10.136 23.260 43.126 1.00 57.03 307 GLU A CA 1
ATOM 2439 C C . GLU A 1 307 ? -10.657 23.215 44.575 1.00 57.03 307 GLU A C 1
ATOM 2441 O O . GLU A 1 307 ? -10.362 24.105 45.368 1.00 57.03 307 GLU A O 1
ATOM 2446 N N . GLU A 1 308 ? -11.349 22.134 44.953 1.00 56.59 308 GLU A N 1
ATOM 2447 C CA . GLU A 1 308 ? -11.689 21.832 46.344 1.00 56.59 308 GLU A CA 1
ATOM 2448 C C . GLU A 1 308 ? -10.488 21.221 47.106 1.00 56.59 308 GLU A C 1
ATOM 2450 O O . GLU A 1 308 ? -9.815 20.317 46.583 1.00 56.59 308 GLU A O 1
ATOM 2455 N N . PRO A 1 309 ? -10.212 21.673 48.349 1.00 42.25 309 PRO A N 1
ATOM 2456 C CA . PRO A 1 309 ? -9.192 21.082 49.212 1.00 42.25 309 PRO A CA 1
ATOM 2457 C C . PRO A 1 309 ? -9.526 19.648 49.677 1.00 42.25 309 PRO A C 1
ATOM 2459 O O . PRO A 1 309 ? -10.691 19.342 49.923 1.00 42.25 309 PRO A O 1
ATOM 2462 N N . PRO A 1 310 ? -8.516 18.789 49.920 1.00 50.69 310 PRO A N 1
ATOM 2463 C CA . PRO A 1 310 ? -7.098 19.014 49.652 1.00 50.69 310 PRO A CA 1
ATOM 2464 C C . PRO A 1 310 ? -6.816 18.902 48.148 1.00 50.69 310 PRO A C 1
ATOM 2466 O O . PRO A 1 310 ? -7.207 17.917 47.534 1.00 50.69 310 PRO A O 1
ATOM 2469 N N . TYR A 1 311 ? -6.109 19.888 47.581 1.00 50.59 311 TYR A N 1
ATOM 2470 C CA . TYR A 1 311 ? -5.834 20.035 46.141 1.00 50.59 311 TYR A CA 1
ATOM 2471 C C . TYR A 1 311 ? -5.151 18.790 45.536 1.00 50.59 311 TYR A C 1
ATOM 2473 O O . TYR A 1 311 ? -3.921 18.685 45.471 1.00 50.59 311 TYR A O 1
ATOM 2481 N N . ALA A 1 312 ? -5.956 17.817 45.112 1.00 53.94 312 ALA A N 1
ATOM 2482 C CA . ALA A 1 312 ? -5.523 16.472 44.770 1.00 53.94 312 ALA A CA 1
ATOM 2483 C C . ALA A 1 312 ? -5.239 16.361 43.274 1.00 53.94 312 ALA A C 1
ATOM 2485 O O . ALA A 1 312 ? -5.960 16.905 42.439 1.00 53.94 312 ALA A O 1
ATOM 2486 N N . LYS A 1 313 ? -4.169 15.638 42.929 1.00 56.97 313 LYS A N 1
ATOM 2487 C CA . LYS A 1 313 ? -3.595 15.645 41.581 1.00 56.97 313 LYS A CA 1
ATOM 2488 C C . LYS A 1 313 ? -3.819 14.321 40.844 1.00 56.97 313 LYS A C 1
ATOM 2490 O O . LYS A 1 313 ? -2.916 13.487 40.749 1.00 56.97 313 LYS A O 1
ATOM 2495 N N . SER A 1 314 ? -5.040 14.129 40.345 1.00 68.00 314 SER A N 1
ATOM 2496 C CA . SER A 1 314 ? -5.447 12.962 39.542 1.00 68.00 314 SER A CA 1
ATOM 2497 C C . SER A 1 314 ? -4.646 12.906 38.229 1.00 68.00 314 SER A C 1
ATOM 2499 O O . SER A 1 314 ? -4.184 13.942 37.756 1.00 68.00 314 SER A O 1
ATOM 2501 N N . SER A 1 315 ? -4.433 11.725 37.629 1.00 80.06 315 SER A N 1
ATOM 2502 C CA . SER A 1 315 ? -3.621 11.593 36.405 1.00 80.06 315 SER A CA 1
ATOM 2503 C C . SER A 1 315 ? -4.390 10.986 35.235 1.00 80.06 315 SER A C 1
ATOM 2505 O O . SER A 1 315 ? -4.883 9.867 35.311 1.00 80.06 315 SER A O 1
ATOM 2507 N N . LEU A 1 316 ? -4.407 11.707 34.112 1.00 85.12 316 LEU A N 1
ATOM 2508 C CA . LEU A 1 316 ? -5.243 11.428 32.937 1.00 85.12 316 LEU A CA 1
ATOM 2509 C C . LEU A 1 316 ? -4.578 10.497 31.899 1.00 85.12 316 LEU A C 1
ATOM 2511 O O . LEU A 1 316 ? -5.047 10.394 30.761 1.00 85.12 316 LEU A O 1
ATOM 2515 N N . ILE A 1 317 ? -3.466 9.847 32.262 1.00 89.31 317 ILE A N 1
ATOM 2516 C CA . ILE A 1 317 ? -2.721 8.916 31.398 1.00 89.31 317 ILE A CA 1
ATOM 2517 C C . ILE A 1 317 ? -2.077 7.769 32.191 1.00 89.31 317 ILE A C 1
ATOM 2519 O O . ILE A 1 317 ? -1.468 7.991 33.242 1.00 89.31 317 ILE A O 1
ATOM 2523 N N . GLY A 1 318 ? -2.171 6.545 31.660 1.00 86.56 318 GLY A N 1
ATOM 2524 C CA . GLY A 1 318 ? -1.648 5.321 32.281 1.00 86.56 318 GLY A CA 1
ATOM 2525 C C . GLY A 1 318 ? -0.880 4.400 31.328 1.00 86.56 318 GLY A C 1
ATOM 2526 O O . GLY A 1 318 ? -1.041 4.470 30.108 1.00 86.56 318 GLY A O 1
ATOM 2527 N N . ALA A 1 319 ? -0.051 3.531 31.909 1.00 90.06 319 ALA A N 1
ATOM 2528 C CA . ALA A 1 319 ? 0.640 2.440 31.226 1.00 90.06 319 ALA A CA 1
ATOM 2529 C C . ALA A 1 319 ? -0.114 1.118 31.433 1.00 90.06 319 ALA A C 1
ATOM 2531 O O . ALA A 1 319 ? -0.743 0.911 32.471 1.00 90.06 319 ALA A O 1
ATOM 2532 N N . HIS A 1 320 ? -0.043 0.210 30.460 1.00 79.81 320 HIS A N 1
ATOM 2533 C CA . HIS A 1 320 ? -0.678 -1.099 30.550 1.00 79.81 320 HIS A CA 1
ATOM 2534 C C . HIS A 1 320 ? 0.156 -2.204 29.892 1.00 79.81 320 HIS A C 1
ATOM 2536 O O . HIS A 1 320 ? 0.222 -2.314 28.666 1.00 79.81 320 HIS A O 1
ATOM 2542 N N . HIS A 1 321 ? 0.764 -3.079 30.691 1.00 81.75 321 HIS A N 1
ATOM 2543 C CA . HIS A 1 321 ? 1.455 -4.262 30.178 1.00 81.75 321 HIS A CA 1
ATOM 2544 C C . HIS A 1 321 ? 1.537 -5.397 31.200 1.00 81.75 321 HIS A C 1
ATOM 2546 O O . HIS A 1 321 ? 1.466 -5.167 32.406 1.00 81.75 321 HIS A O 1
ATOM 2552 N N . GLY A 1 322 ? 1.775 -6.623 30.725 1.00 72.31 322 GLY A N 1
ATOM 2553 C CA . GLY A 1 322 ? 1.782 -7.846 31.541 1.00 72.31 322 GLY A CA 1
ATOM 2554 C C . GLY A 1 322 ? 2.881 -7.980 32.609 1.00 72.31 322 GLY A C 1
ATOM 2555 O O . GLY A 1 322 ? 3.008 -9.062 33.172 1.00 72.31 322 GLY A O 1
ATOM 2556 N N . SER A 1 323 ? 3.687 -6.942 32.868 1.00 78.69 323 SER A N 1
ATOM 2557 C CA . SER A 1 323 ? 4.567 -6.857 34.051 1.00 78.69 323 SER A CA 1
ATOM 2558 C C . SER A 1 323 ? 3.981 -6.004 35.192 1.00 78.69 323 SER A C 1
ATOM 2560 O O . SER A 1 323 ? 4.593 -5.934 36.250 1.00 78.69 323 SER A O 1
ATOM 2562 N N . LEU A 1 324 ? 2.828 -5.348 35.000 1.00 77.56 324 LEU A N 1
ATOM 2563 C CA . LEU A 1 324 ? 2.138 -4.597 36.060 1.00 77.56 324 LEU A CA 1
ATOM 2564 C C . LEU A 1 324 ? 1.256 -5.520 36.911 1.00 77.56 324 LEU A C 1
ATOM 2566 O O . LEU A 1 324 ? 0.677 -6.492 36.404 1.00 77.56 324 LEU A O 1
ATOM 2570 N N . SER A 1 325 ? 1.106 -5.164 38.191 1.00 71.31 325 SER A N 1
ATOM 2571 C CA . SER A 1 325 ? 0.183 -5.825 39.116 1.00 71.31 325 SER A CA 1
ATOM 2572 C C . SER A 1 325 ? -1.263 -5.786 38.602 1.00 71.31 325 SER A C 1
ATOM 2574 O O . SER A 1 325 ? -1.656 -4.911 37.825 1.00 71.31 325 SER A O 1
ATOM 2576 N N . LYS A 1 326 ? -2.057 -6.780 39.021 1.00 60.84 326 LYS A N 1
ATOM 2577 C CA . LYS A 1 326 ? -3.454 -6.972 38.598 1.00 60.84 326 LYS A CA 1
ATOM 2578 C C . LYS A 1 326 ? -4.283 -5.702 38.802 1.00 60.84 326 LYS A C 1
ATOM 2580 O O . LYS A 1 326 ? -4.982 -5.277 37.889 1.00 60.84 326 LYS A O 1
ATOM 2585 N N . ASP A 1 327 ? -4.156 -5.090 39.973 1.00 66.06 327 ASP A N 1
ATOM 2586 C CA . ASP A 1 327 ? -5.046 -4.023 40.434 1.00 66.06 327 ASP A CA 1
ATOM 2587 C C . ASP A 1 327 ? -4.752 -2.693 39.723 1.00 66.06 327 ASP A C 1
ATOM 2589 O O . ASP A 1 327 ? -5.672 -1.972 39.346 1.00 66.06 327 ASP A O 1
ATOM 2593 N N . VAL A 1 328 ? -3.473 -2.419 39.425 1.00 71.25 328 VAL A N 1
ATOM 2594 C CA . VAL A 1 328 ? -3.058 -1.267 38.604 1.00 71.25 328 VAL A CA 1
ATOM 2595 C C . VAL A 1 328 ? -3.553 -1.417 37.165 1.00 71.25 328 VAL A C 1
ATOM 2597 O O . VAL A 1 328 ? -4.050 -0.450 36.590 1.00 71.25 328 VAL A O 1
ATOM 2600 N N . ARG A 1 329 ? -3.472 -2.624 36.583 1.00 77.56 329 ARG A N 1
ATOM 2601 C CA . ARG A 1 329 ? -4.021 -2.890 35.242 1.00 77.56 329 ARG A CA 1
ATOM 2602 C C . ARG A 1 329 ? -5.533 -2.673 35.207 1.00 77.56 329 ARG A C 1
ATOM 2604 O O . ARG A 1 329 ? -6.002 -1.880 34.395 1.00 77.56 329 ARG A O 1
ATOM 2611 N N . PHE A 1 330 ? -6.254 -3.284 36.145 1.00 68.62 330 PHE A N 1
ATOM 2612 C CA . PHE A 1 330 ? -7.710 -3.187 36.254 1.00 68.62 330 PHE A CA 1
ATOM 2613 C C . PHE A 1 330 ? -8.199 -1.740 36.440 1.00 68.62 330 PHE A C 1
ATOM 2615 O O . PHE A 1 330 ? -9.153 -1.323 35.786 1.00 68.62 330 PHE A O 1
ATOM 2622 N N . ALA A 1 331 ? -7.518 -0.938 37.267 1.00 74.38 331 ALA A N 1
ATOM 2623 C CA . ALA A 1 331 ? -7.858 0.473 37.455 1.00 74.38 331 ALA A CA 1
ATOM 2624 C C . ALA A 1 331 ? -7.727 1.292 36.155 1.00 74.38 331 ALA A C 1
ATOM 2626 O O . ALA A 1 331 ? -8.598 2.108 35.849 1.00 74.38 331 ALA A O 1
ATOM 2627 N N . ILE A 1 332 ? -6.677 1.052 35.359 1.00 77.31 332 ILE A N 1
ATOM 2628 C CA . ILE A 1 332 ? -6.491 1.705 34.054 1.00 77.31 332 ILE A CA 1
ATOM 2629 C C . ILE A 1 332 ? -7.522 1.211 33.027 1.00 77.31 332 ILE A C 1
ATOM 2631 O O . ILE A 1 332 ? -8.086 2.029 32.300 1.00 77.31 332 ILE A O 1
ATOM 2635 N N . GLU A 1 333 ? -7.820 -0.091 32.990 1.00 70.19 333 GLU A N 1
ATOM 2636 C CA . GLU A 1 333 ? -8.871 -0.677 32.140 1.00 70.19 333 GLU A CA 1
ATOM 2637 C C . GLU A 1 333 ? -10.252 -0.058 32.449 1.00 70.19 333 GLU A C 1
ATOM 2639 O O . GLU A 1 333 ? -10.966 0.358 31.532 1.00 70.19 333 GLU A O 1
ATOM 2644 N N . GLN A 1 334 ? -10.604 0.100 33.732 1.00 67.69 334 GLN A N 1
ATOM 2645 C CA . GLN A 1 334 ? -11.865 0.714 34.161 1.00 67.69 334 GLN A CA 1
ATOM 2646 C C . GLN A 1 334 ? -11.945 2.210 33.813 1.00 67.69 334 GLN A C 1
ATOM 2648 O O . GLN A 1 334 ? -12.915 2.642 33.189 1.00 67.69 334 GLN A O 1
ATOM 2653 N N . GLN A 1 335 ? -10.932 3.014 34.155 1.00 73.94 335 GLN A N 1
ATOM 2654 C CA . GLN A 1 335 ? -10.944 4.457 33.860 1.00 73.94 335 GLN A CA 1
ATOM 2655 C C . GLN A 1 335 ? -10.923 4.747 32.344 1.00 73.94 335 GLN A C 1
ATOM 2657 O O . GLN A 1 335 ? -11.436 5.778 31.897 1.00 73.94 335 GLN A O 1
ATOM 2662 N N . LEU A 1 336 ? -10.367 3.829 31.542 1.00 74.12 336 LEU A N 1
ATOM 2663 C CA . LEU A 1 336 ? -10.434 3.857 30.081 1.00 74.12 336 LEU A CA 1
ATOM 2664 C C . LEU A 1 336 ? -11.836 3.495 29.558 1.00 74.12 336 LEU A C 1
ATOM 2666 O O . LEU A 1 336 ? -12.328 4.159 28.645 1.00 74.12 336 LEU A O 1
ATOM 2670 N N . ARG A 1 337 ? -12.513 2.496 30.148 1.00 65.12 337 ARG A N 1
ATOM 2671 C CA . ARG A 1 337 ? -13.914 2.150 29.830 1.00 65.12 337 ARG A CA 1
ATOM 2672 C C . ARG A 1 337 ? -14.869 3.309 30.112 1.00 65.12 337 ARG A C 1
ATOM 2674 O O . ARG A 1 337 ? -15.707 3.623 29.273 1.00 65.12 337 ARG A O 1
ATOM 2681 N N . GLU A 1 338 ? -14.690 3.973 31.250 1.00 66.00 338 GLU A N 1
ATOM 2682 C CA . GLU A 1 338 ? -15.468 5.147 31.673 1.00 66.00 338 GLU A CA 1
ATOM 2683 C C . GLU A 1 338 ? -15.142 6.421 30.864 1.00 66.00 338 GLU A C 1
ATOM 2685 O O . GLU A 1 338 ? -15.822 7.437 31.006 1.00 66.00 338 GLU A O 1
ATOM 2690 N N . GLY A 1 339 ? -14.116 6.396 30.001 1.00 69.25 339 GLY A N 1
ATOM 2691 C CA . GLY A 1 339 ? -13.710 7.543 29.183 1.00 69.25 339 GLY A CA 1
ATOM 2692 C C . GLY A 1 339 ? -13.133 8.714 29.987 1.00 69.25 339 GLY A C 1
ATOM 2693 O O . GLY A 1 339 ? -13.160 9.845 29.501 1.00 69.25 339 GLY A O 1
ATOM 2694 N N . LYS A 1 340 ? -12.641 8.444 31.206 1.00 77.94 340 LYS A N 1
ATOM 2695 C CA . LYS A 1 340 ? -11.973 9.411 32.096 1.00 77.94 340 LYS A CA 1
ATOM 2696 C C . LYS A 1 340 ? -10.498 9.600 31.732 1.00 77.94 340 LYS A C 1
ATOM 2698 O O . LYS A 1 340 ? -9.944 10.676 31.933 1.00 77.94 340 LYS A O 1
ATOM 2703 N N . LEU A 1 341 ? -9.856 8.574 31.165 1.00 82.19 341 LEU A N 1
ATOM 2704 C CA . LEU A 1 341 ? -8.483 8.687 30.670 1.00 82.19 341 LEU A CA 1
ATOM 2705 C C . LEU A 1 341 ? -8.430 9.345 29.288 1.00 82.19 341 LEU A C 1
ATOM 2707 O O . LEU A 1 341 ? -9.100 8.936 28.335 1.00 82.19 341 LEU A O 1
ATOM 2711 N N . LYS A 1 342 ? -7.541 10.333 29.178 1.00 85.25 342 LYS A N 1
ATOM 2712 C CA . LYS A 1 342 ? -7.211 11.037 27.936 1.00 85.25 342 LYS A CA 1
ATOM 2713 C C . LYS A 1 342 ? -6.314 10.173 27.041 1.00 85.25 342 LYS A C 1
ATOM 2715 O O . LYS A 1 342 ? -6.456 10.182 25.817 1.00 85.25 342 LYS A O 1
ATOM 2720 N N . CYS A 1 343 ? -5.416 9.388 27.646 1.00 88.25 343 CYS A N 1
ATOM 2721 C CA . CYS A 1 343 ? -4.546 8.442 26.946 1.00 88.25 343 CYS A CA 1
ATOM 2722 C C . CYS A 1 343 ? -4.261 7.168 27.762 1.00 88.25 343 CYS A C 1
ATOM 2724 O O . CYS A 1 343 ? -4.076 7.234 28.974 1.00 88.25 343 CYS A O 1
ATOM 2726 N N . VAL A 1 344 ? -4.128 6.022 27.095 1.00 87.62 344 VAL A N 1
ATOM 2727 C CA . VAL A 1 344 ? -3.471 4.824 27.647 1.00 87.62 344 VAL A CA 1
ATOM 2728 C C . VAL A 1 344 ? -2.394 4.345 26.683 1.00 87.62 344 VAL A C 1
ATOM 2730 O O . VAL A 1 344 ? -2.599 4.341 25.472 1.00 87.62 344 VAL A O 1
ATOM 2733 N N . VAL A 1 345 ? -1.250 3.921 27.218 1.00 88.12 345 VAL A N 1
ATOM 2734 C CA . VAL A 1 345 ? -0.143 3.334 26.450 1.00 88.12 345 VAL A CA 1
ATOM 2735 C C . VAL A 1 345 ? 0.010 1.872 26.849 1.00 88.12 345 VAL A C 1
ATOM 2737 O O . VAL A 1 345 ? 0.016 1.555 28.034 1.00 88.12 345 VAL A O 1
ATOM 2740 N N . SER A 1 346 ? 0.160 0.968 25.885 1.00 77.69 346 SER A N 1
ATOM 2741 C CA . SER A 1 346 ? 0.247 -0.470 26.117 1.00 77.69 346 SER A CA 1
ATOM 2742 C C . SER A 1 346 ? 1.322 -1.154 25.282 1.00 77.69 346 SER A C 1
ATOM 2744 O O . SER A 1 346 ? 1.753 -0.640 24.252 1.00 77.69 346 SER A O 1
ATOM 2746 N N . SER A 1 347 ? 1.739 -2.341 25.718 1.00 70.75 347 SER A N 1
ATOM 2747 C CA . SER A 1 347 ? 2.365 -3.334 24.835 1.00 70.75 347 SER A CA 1
ATOM 2748 C C . SER A 1 347 ? 1.294 -4.079 24.009 1.00 70.75 347 SER A C 1
ATOM 2750 O O . SER A 1 347 ? 0.134 -3.670 23.996 1.00 70.75 347 SER A O 1
ATOM 2752 N N . THR A 1 348 ? 1.615 -5.213 23.379 1.00 58.91 348 THR A N 1
ATOM 2753 C CA . THR A 1 348 ? 0.636 -6.056 22.645 1.00 58.91 348 THR A CA 1
ATOM 2754 C C . THR A 1 348 ? -0.561 -6.541 23.492 1.00 58.91 348 THR A C 1
ATOM 2756 O O . THR A 1 348 ? -1.572 -7.000 22.967 1.00 58.91 348 THR A O 1
ATOM 2759 N N . SER A 1 349 ? -0.489 -6.381 24.816 1.00 57.09 349 SER A N 1
ATOM 2760 C CA . SER A 1 349 ? -1.499 -6.729 25.827 1.00 57.09 349 SER A CA 1
ATOM 2761 C C . SER A 1 349 ? -2.928 -6.206 25.613 1.00 57.09 349 SER A C 1
ATOM 2763 O O . SER A 1 349 ? -3.833 -6.776 26.214 1.00 57.09 349 SER A O 1
ATOM 2765 N N . LEU A 1 350 ? -3.146 -5.155 24.812 1.00 62.62 350 LEU A N 1
ATOM 2766 C CA . LEU A 1 350 ? -4.488 -4.636 24.483 1.00 62.62 350 LEU A CA 1
ATOM 2767 C C . LEU A 1 350 ? -4.891 -4.845 23.001 1.00 62.62 350 LEU A C 1
ATOM 2769 O O . LEU A 1 350 ? -5.915 -4.322 22.571 1.00 62.62 350 LEU A O 1
ATOM 2773 N N . GLU A 1 351 ? -4.103 -5.563 22.186 1.00 53.44 351 GLU A N 1
ATOM 2774 C CA . GLU A 1 351 ? -4.343 -5.666 20.728 1.00 53.44 351 GLU A CA 1
ATOM 2775 C C . GLU A 1 351 ? -5.510 -6.594 20.342 1.00 53.44 351 GLU A C 1
ATOM 2777 O O . GLU A 1 351 ? -5.985 -6.545 19.204 1.00 53.44 351 GLU A O 1
ATOM 2782 N N . LEU A 1 352 ? -5.957 -7.454 21.261 1.00 48.81 352 LEU A N 1
ATOM 2783 C CA . LEU A 1 352 ? -6.912 -8.534 21.004 1.00 48.81 352 LEU A CA 1
ATOM 2784 C C . LEU A 1 352 ? -8.022 -8.590 22.066 1.00 48.81 352 LEU A C 1
ATOM 2786 O O . LEU A 1 352 ? -7.780 -8.383 23.253 1.00 48.81 352 LEU A O 1
ATOM 2790 N N . GLY A 1 353 ? -9.231 -8.946 21.623 1.00 48.50 353 GLY A N 1
ATOM 2791 C CA . GLY A 1 353 ? -10.379 -9.328 22.457 1.00 48.50 353 GLY A CA 1
ATOM 2792 C C . GLY A 1 353 ? -11.150 -8.190 23.137 1.00 48.50 353 GLY A C 1
ATOM 2793 O O . GLY A 1 353 ? -12.370 -8.153 23.028 1.00 48.50 353 GLY A O 1
ATOM 2794 N N . LEU A 1 354 ? -10.456 -7.299 23.846 1.00 47.66 354 LEU A N 1
ATOM 2795 C CA . LEU A 1 354 ? -11.035 -6.443 24.894 1.00 47.66 354 LEU A CA 1
ATOM 2796 C C . LEU A 1 354 ? -12.132 -5.478 24.429 1.00 47.66 354 LEU A C 1
ATOM 2798 O O . LEU A 1 354 ? -11.991 -4.802 23.405 1.00 47.66 354 LEU A O 1
ATOM 2802 N N . ASP A 1 355 ? -13.174 -5.335 25.257 1.00 46.41 355 ASP A N 1
ATOM 2803 C CA . ASP A 1 355 ? -14.186 -4.285 25.099 1.00 46.41 355 ASP A CA 1
ATOM 2804 C C . ASP A 1 355 ? -13.708 -3.016 25.810 1.00 46.41 355 ASP A C 1
ATOM 2806 O O . ASP A 1 355 ? -14.211 -2.555 26.845 1.00 46.41 355 ASP A O 1
ATOM 2810 N N . ILE A 1 356 ? -12.638 -2.483 25.224 1.00 53.38 356 ILE A N 1
ATOM 2811 C CA . ILE A 1 356 ? -12.106 -1.164 25.516 1.00 53.38 356 ILE A CA 1
ATOM 2812 C C . ILE A 1 356 ? -13.178 -0.149 25.111 1.00 53.38 356 ILE A C 1
ATOM 2814 O O . ILE A 1 356 ? -13.758 -0.260 24.025 1.00 53.38 356 ILE A O 1
ATOM 2818 N N . GLY A 1 357 ? -13.426 0.831 25.986 1.00 47.72 357 GLY A N 1
ATOM 2819 C CA . GLY A 1 357 ? -14.488 1.831 25.856 1.00 47.72 357 GLY A CA 1
ATOM 2820 C C . GLY A 1 357 ? -14.372 2.760 24.642 1.00 47.72 357 GLY A C 1
ATOM 2821 O O . GLY A 1 357 ? -13.821 2.426 23.592 1.00 47.72 357 GLY A O 1
ATOM 2822 N N . TYR A 1 358 ? -14.947 3.956 24.748 1.00 51.53 358 TYR A N 1
ATOM 2823 C CA . TYR A 1 358 ? -14.950 4.905 23.636 1.00 51.53 358 TYR A CA 1
ATOM 2824 C C . TYR A 1 358 ? -13.523 5.405 23.328 1.00 51.53 358 TYR A C 1
ATOM 2826 O O . TYR A 1 358 ? -13.022 6.309 23.984 1.00 51.53 358 TYR A O 1
ATOM 2834 N N . VAL A 1 359 ? -12.870 4.805 22.326 1.00 60.12 359 VAL A N 1
ATOM 2835 C CA . VAL A 1 359 ? -11.535 5.179 21.831 1.00 60.12 359 VAL A CA 1
ATOM 2836 C C . VAL A 1 359 ? -11.667 5.768 20.429 1.00 60.12 359 VAL A C 1
ATOM 2838 O O . VAL A 1 359 ? -11.939 5.046 19.465 1.00 60.12 359 VAL A O 1
ATOM 2841 N N . ASP A 1 360 ? -11.429 7.075 20.306 1.00 61.28 360 ASP A N 1
ATOM 2842 C CA . ASP A 1 360 ? -11.436 7.782 19.019 1.00 61.28 360 ASP A CA 1
ATOM 2843 C C . ASP A 1 360 ? -10.260 7.375 18.127 1.00 61.28 360 ASP A C 1
ATOM 2845 O O . ASP A 1 360 ? -10.390 7.303 16.904 1.00 61.28 360 ASP A O 1
ATOM 2849 N N . LEU A 1 361 ? -9.091 7.191 18.749 1.00 63.78 361 LEU A N 1
ATOM 2850 C CA . LEU A 1 361 ? -7.789 7.140 18.096 1.00 63.78 361 LEU A CA 1
ATOM 2851 C C . LEU A 1 361 ? -6.960 5.988 18.665 1.00 63.78 361 LEU A C 1
ATOM 2853 O O . LEU A 1 361 ? -6.767 5.892 19.875 1.00 63.78 361 LEU A O 1
ATOM 2857 N N . VAL A 1 362 ? -6.425 5.146 17.785 1.00 70.56 362 VAL A N 1
ATOM 2858 C CA . VAL A 1 362 ? -5.411 4.147 18.138 1.00 70.56 362 VAL A CA 1
ATOM 2859 C C . VAL A 1 362 ? -4.130 4.545 17.436 1.00 70.56 362 VAL A C 1
ATOM 2861 O O . VAL A 1 362 ? -4.137 4.781 16.233 1.00 70.56 362 VAL A O 1
ATOM 2864 N N . ILE A 1 363 ? -3.035 4.609 18.175 1.00 69.50 363 ILE A N 1
ATOM 2865 C CA . ILE A 1 363 ? -1.685 4.821 17.674 1.00 69.50 363 ILE A CA 1
ATOM 2866 C C . ILE A 1 363 ? -0.930 3.503 17.846 1.00 69.50 363 ILE A C 1
ATOM 2868 O O . ILE A 1 363 ? -0.996 2.902 18.910 1.00 69.50 363 ILE A O 1
ATOM 2872 N N . LEU A 1 364 ? -0.196 3.044 16.838 1.00 67.88 364 LEU A N 1
ATOM 2873 C CA . LEU A 1 364 ? 0.835 2.020 17.009 1.00 67.88 364 LEU A CA 1
ATOM 2874 C C . LEU A 1 364 ? 2.183 2.738 17.057 1.00 67.88 364 LEU A C 1
ATOM 2876 O O . LEU A 1 364 ? 2.525 3.424 16.102 1.00 67.88 364 LEU A O 1
ATOM 2880 N N . LEU A 1 365 ? 2.909 2.674 18.168 1.00 71.25 365 LEU A N 1
ATOM 2881 C CA . LEU A 1 365 ? 4.288 3.142 18.228 1.00 71.25 365 LEU A CA 1
ATOM 2882 C C . LEU A 1 365 ? 5.174 1.988 17.744 1.00 71.25 365 LEU A C 1
ATOM 2884 O O . LEU A 1 365 ? 5.218 0.954 18.415 1.00 71.25 365 LEU A O 1
ATOM 2888 N N . ASP A 1 366 ? 5.849 2.169 16.602 1.00 57.56 366 ASP A N 1
ATOM 2889 C CA . ASP A 1 366 ? 6.590 1.109 15.881 1.00 57.56 366 ASP A CA 1
ATOM 2890 C C . ASP A 1 366 ? 5.660 -0.007 15.284 1.00 57.56 366 ASP A C 1
ATOM 2892 O O . ASP A 1 366 ? 4.430 0.102 15.301 1.00 57.56 366 ASP A O 1
ATOM 2896 N N . SER A 1 367 ? 6.233 -1.007 14.596 1.00 59.53 367 SER A N 1
ATOM 2897 C CA . SER A 1 367 ? 5.617 -1.773 13.504 1.00 59.53 367 SER A CA 1
ATOM 2898 C C . SER A 1 367 ? 5.032 -3.145 13.895 1.00 59.53 367 SER A C 1
ATOM 2900 O O . SER A 1 367 ? 5.701 -3.876 14.632 1.00 59.53 367 SER A O 1
ATOM 2902 N N . PRO A 1 368 ? 3.858 -3.574 13.362 1.00 52.22 368 PRO A N 1
ATOM 2903 C CA . PRO A 1 368 ? 3.049 -4.628 14.006 1.00 52.22 368 PRO A CA 1
ATOM 2904 C C . PRO A 1 368 ? 2.780 -5.955 13.228 1.00 52.22 368 PRO A C 1
ATOM 2906 O O . PRO A 1 368 ? 1.887 -6.711 13.603 1.00 52.22 368 PRO A O 1
ATOM 2909 N N . LYS A 1 369 ? 3.454 -6.229 12.104 1.00 47.59 369 LYS A N 1
ATOM 2910 C CA . LYS A 1 369 ? 3.528 -7.536 11.392 1.00 47.59 369 LYS A CA 1
ATOM 2911 C C . LYS A 1 369 ? 2.261 -8.456 11.320 1.00 47.59 369 LYS A C 1
ATOM 2913 O O . LYS A 1 369 ? 2.263 -9.521 11.926 1.00 47.59 369 LYS A O 1
ATOM 2918 N N . SER A 1 370 ? 1.199 -8.152 10.536 1.00 41.31 370 SER A N 1
ATOM 2919 C CA . SER A 1 370 ? 0.180 -9.182 10.131 1.00 41.31 370 SER A CA 1
ATOM 2920 C C . SER A 1 370 ? -0.751 -8.806 8.941 1.00 41.31 370 SER A C 1
ATOM 2922 O O . SER A 1 370 ? -0.599 -7.743 8.336 1.00 41.31 370 SER A O 1
ATOM 2924 N N . VAL A 1 371 ? -1.726 -9.676 8.598 1.00 44.41 371 VAL A N 1
ATOM 2925 C CA . VAL A 1 371 ? -2.690 -9.565 7.468 1.00 44.41 371 VAL A CA 1
ATOM 2926 C C . VAL A 1 371 ? -4.114 -9.159 7.921 1.00 44.41 371 VAL A C 1
ATOM 2928 O O . VAL A 1 371 ? -4.576 -9.672 8.931 1.00 44.41 371 VAL A O 1
ATOM 2931 N N . ALA A 1 372 ? -4.813 -8.259 7.189 1.00 39.78 372 ALA A N 1
ATOM 2932 C CA . ALA A 1 372 ? -6.259 -7.916 7.328 1.00 39.78 372 ALA A CA 1
ATOM 2933 C C . ALA A 1 372 ? -6.759 -6.936 6.205 1.00 39.78 372 ALA A C 1
ATOM 2935 O O . ALA A 1 372 ? -6.364 -7.110 5.074 1.00 39.78 372 ALA A O 1
ATOM 2936 N N . ARG A 1 373 ? -7.662 -5.962 6.463 1.00 40.53 373 ARG A N 1
ATOM 2937 C CA . ARG A 1 373 ? -7.642 -4.444 6.459 1.00 40.53 373 ARG A CA 1
ATOM 2938 C C . ARG A 1 373 ? -7.595 -3.372 5.271 1.00 40.53 373 ARG A C 1
ATOM 2940 O O . ARG A 1 373 ? -8.578 -2.649 5.241 1.00 40.53 373 ARG A O 1
ATOM 2947 N N . ALA A 1 374 ? -6.611 -3.073 4.368 1.00 37.28 374 ALA A N 1
ATOM 2948 C CA . ALA A 1 374 ? -6.661 -1.816 3.507 1.00 37.28 374 ALA A CA 1
ATOM 2949 C C . ALA A 1 374 ? -6.032 -1.703 2.042 1.00 37.28 374 ALA A C 1
ATOM 2951 O O . ALA A 1 374 ? -5.043 -0.988 1.842 1.00 37.28 374 ALA A O 1
ATOM 2952 N N . LEU A 1 375 ? -6.628 -2.263 0.957 1.00 42.44 375 LEU A N 1
ATOM 2953 C CA . LEU A 1 375 ? -6.273 -2.000 -0.479 1.00 42.44 375 LEU A CA 1
ATOM 2954 C C . LEU A 1 375 ? -7.400 -1.294 -1.240 1.00 42.44 375 LEU A C 1
ATOM 2956 O O . LEU A 1 375 ? -8.515 -1.214 -0.753 1.00 42.44 375 LEU A O 1
ATOM 2960 N N . GLN A 1 376 ? -7.066 -0.857 -2.459 1.00 46.94 376 GLN A N 1
ATOM 2961 C CA . GLN A 1 376 ? -7.883 -0.805 -3.691 1.00 46.94 376 GLN A CA 1
ATOM 2962 C C . GLN A 1 376 ? -7.115 -0.058 -4.818 1.00 46.94 376 GLN A C 1
ATOM 2964 O O . GLN A 1 376 ? -7.695 0.626 -5.652 1.00 46.94 376 GLN A O 1
ATOM 2969 N N . ARG A 1 377 ? -5.776 -0.110 -4.791 1.00 63.75 377 ARG A N 1
ATOM 2970 C CA . ARG A 1 377 ? -4.845 0.891 -5.328 1.00 63.75 377 ARG A CA 1
ATOM 2971 C C . ARG A 1 377 ? -4.174 0.357 -6.597 1.00 63.75 377 ARG A C 1
ATOM 2973 O O . ARG A 1 377 ? -3.149 -0.304 -6.494 1.00 63.75 377 ARG A O 1
ATOM 2980 N N . CYS A 1 378 ? -4.721 0.614 -7.781 1.00 73.88 378 CYS A N 1
ATOM 2981 C CA . CYS A 1 378 ? -4.165 0.094 -9.037 1.00 73.88 378 CYS A CA 1
ATOM 2982 C C . CYS A 1 378 ? -4.190 1.104 -10.201 1.00 73.88 378 CYS A C 1
ATOM 2984 O O . CYS A 1 378 ? -4.909 2.103 -10.181 1.00 73.88 378 CYS A O 1
ATOM 2986 N N . LEU A 1 379 ? -3.407 0.799 -11.234 1.00 84.25 379 LEU A N 1
ATOM 2987 C CA . LEU A 1 379 ? -3.153 1.572 -12.456 1.00 84.25 379 LEU A CA 1
ATOM 2988 C C . LEU A 1 379 ? -3.712 0.843 -13.687 1.00 84.25 379 LEU A C 1
ATOM 2990 O O . LEU A 1 379 ? -3.939 -0.365 -13.632 1.00 84.25 379 LEU A O 1
ATOM 2994 N N . THR A 1 380 ? -3.922 1.523 -14.816 1.00 87.62 380 THR A N 1
ATOM 2995 C CA . THR A 1 380 ? -4.270 0.831 -16.077 1.00 87.62 380 THR A CA 1
ATOM 2996 C C . THR A 1 380 ? -3.041 0.229 -16.768 1.00 87.62 380 THR A C 1
ATOM 2998 O O . THR A 1 380 ? -1.914 0.650 -16.522 1.00 87.62 380 THR A O 1
ATOM 3001 N N . PHE A 1 381 ? -3.263 -0.759 -17.646 1.00 89.06 381 PHE A N 1
ATOM 3002 C CA . PHE A 1 381 ? -2.219 -1.517 -18.362 1.00 89.06 381 PHE A CA 1
ATOM 3003 C C . PHE A 1 381 ? -1.125 -0.635 -18.986 1.00 89.06 381 PHE A C 1
ATOM 3005 O O . PHE A 1 381 ? 0.056 -0.961 -18.915 1.00 89.06 381 PHE A O 1
ATOM 3012 N N . ASP A 1 382 ? -1.536 0.479 -19.597 1.00 87.12 382 ASP A N 1
ATOM 3013 C CA . ASP A 1 382 ? -0.717 1.398 -20.389 1.00 87.12 382 ASP A CA 1
ATOM 3014 C C . ASP A 1 382 ? 0.143 2.369 -19.562 1.00 87.12 382 ASP A C 1
ATOM 3016 O O . ASP A 1 382 ? 0.901 3.157 -20.129 1.00 87.12 382 ASP A O 1
ATOM 3020 N N . MET A 1 383 ? 0.048 2.324 -18.233 1.00 91.50 383 MET A N 1
ATOM 3021 C CA . MET A 1 383 ? 0.902 3.109 -17.344 1.00 91.50 383 MET A CA 1
ATOM 3022 C C . MET A 1 383 ? 2.326 2.540 -17.335 1.00 91.50 383 MET A C 1
ATOM 3024 O O . MET A 1 383 ? 2.529 1.358 -17.064 1.00 91.50 383 MET A O 1
ATOM 3028 N N . ARG A 1 384 ? 3.319 3.377 -17.655 1.00 88.75 384 ARG A N 1
ATOM 3029 C CA . ARG A 1 384 ? 4.732 2.978 -17.765 1.00 88.75 384 ARG A CA 1
ATOM 3030 C C . ARG A 1 384 ? 5.473 3.231 -16.457 1.00 88.75 384 ARG A C 1
ATOM 3032 O O . ARG A 1 384 ? 5.457 4.360 -15.974 1.00 88.75 384 ARG A O 1
ATOM 3039 N N . VAL A 1 385 ? 6.127 2.203 -15.933 1.00 90.12 385 VAL A N 1
ATOM 3040 C CA . VAL A 1 385 ? 6.946 2.221 -14.716 1.00 90.12 385 VAL A CA 1
ATOM 3041 C C . VAL A 1 385 ? 8.416 2.409 -15.090 1.00 90.12 385 VAL A C 1
ATOM 3043 O O . VAL A 1 385 ? 8.871 1.835 -16.079 1.00 90.12 385 VAL A O 1
ATOM 3046 N N . LEU A 1 386 ? 9.154 3.209 -14.318 1.00 86.69 386 LEU A N 1
ATOM 3047 C CA . LEU A 1 386 ? 10.593 3.428 -14.519 1.00 86.69 386 LEU A CA 1
ATOM 3048 C C . LEU A 1 386 ? 11.418 2.281 -13.904 1.00 86.69 386 LEU A C 1
ATOM 3050 O O . LEU A 1 386 ? 11.232 1.952 -12.732 1.00 86.69 386 LEU A O 1
ATOM 3054 N N . CYS A 1 387 ? 12.334 1.699 -14.678 1.00 87.12 387 CYS A N 1
ATOM 3055 C CA . CYS A 1 387 ? 13.146 0.529 -14.302 1.00 87.12 387 CYS A CA 1
ATOM 3056 C C . CYS A 1 387 ? 14.570 0.901 -13.817 1.00 87.12 387 CYS A C 1
ATOM 3058 O O . CYS A 1 387 ? 14.989 2.052 -13.951 1.00 87.12 387 CYS A O 1
ATOM 3060 N N . GLU A 1 388 ? 15.324 -0.049 -13.237 1.00 85.19 388 GLU A N 1
ATOM 3061 C CA . GLU A 1 388 ? 16.716 0.167 -12.753 1.00 85.19 388 GLU A CA 1
ATOM 3062 C C . GLU A 1 388 ? 17.714 0.556 -13.861 1.00 85.19 388 GLU A C 1
ATOM 3064 O O . GLU A 1 388 ? 18.671 1.282 -13.599 1.00 85.19 388 GLU A O 1
ATOM 3069 N N . ASP A 1 389 ? 17.466 0.132 -15.099 1.00 75.19 389 ASP A N 1
ATOM 3070 C CA . ASP A 1 389 ? 18.194 0.553 -16.306 1.00 75.19 389 ASP A CA 1
ATOM 3071 C C . ASP A 1 389 ? 17.727 1.925 -16.840 1.00 75.19 389 ASP A C 1
ATOM 3073 O O . ASP A 1 389 ? 18.248 2.456 -17.819 1.00 75.19 389 ASP A O 1
ATOM 3077 N N . GLY A 1 390 ? 16.706 2.512 -16.214 1.00 72.56 390 GLY A N 1
ATOM 3078 C CA . GLY A 1 390 ? 16.093 3.765 -16.614 1.00 72.56 390 GLY A CA 1
ATOM 3079 C C . GLY A 1 390 ? 15.113 3.696 -17.783 1.00 72.56 390 GLY A C 1
ATOM 3080 O O . GLY A 1 390 ? 14.668 4.759 -18.217 1.00 72.56 390 GLY A O 1
ATOM 3081 N N . THR A 1 391 ? 14.758 2.511 -18.281 1.00 77.56 391 THR A N 1
ATOM 3082 C CA . THR A 1 391 ? 13.713 2.335 -19.303 1.00 77.56 391 THR A CA 1
ATOM 3083 C C . THR A 1 391 ? 12.298 2.436 -18.711 1.00 77.56 391 THR A C 1
ATOM 3085 O O . THR A 1 391 ? 12.109 2.476 -17.491 1.00 77.56 391 THR A O 1
ATOM 3088 N N . TYR A 1 392 ? 11.283 2.513 -19.581 1.00 83.50 392 TYR A N 1
ATOM 3089 C CA . TYR A 1 392 ? 9.877 2.710 -19.212 1.00 83.50 392 TYR A CA 1
ATOM 3090 C C . TYR A 1 392 ? 8.987 1.530 -19.631 1.00 83.50 392 TYR A C 1
ATOM 3092 O O . TYR A 1 392 ? 8.405 1.526 -20.717 1.00 83.50 392 TYR A O 1
ATOM 3100 N N . GLN A 1 393 ? 8.805 0.555 -18.739 1.00 86.94 393 GLN A N 1
ATOM 3101 C CA . GLN A 1 393 ? 8.077 -0.684 -19.030 1.00 86.94 393 GLN A CA 1
ATOM 3102 C C . GLN A 1 393 ? 6.604 -0.623 -18.581 1.00 86.94 393 GLN A C 1
ATOM 3104 O O . GLN A 1 393 ? 6.279 -0.078 -17.526 1.00 86.94 393 GLN A O 1
ATOM 3109 N N . LYS A 1 394 ? 5.664 -1.158 -19.376 1.00 92.19 394 LYS A N 1
ATOM 3110 C CA . LYS A 1 394 ? 4.218 -1.062 -19.074 1.00 92.19 394 LYS A CA 1
ATOM 3111 C C . LYS A 1 394 ? 3.835 -1.953 -17.892 1.00 92.19 394 LYS A C 1
ATOM 3113 O O . LYS A 1 394 ? 4.107 -3.150 -17.914 1.00 92.19 394 LYS A O 1
ATOM 3118 N N . ILE A 1 395 ? 3.123 -1.415 -16.900 1.00 91.81 395 ILE A N 1
ATOM 3119 C CA . ILE A 1 395 ? 2.756 -2.153 -15.679 1.00 91.81 395 ILE A CA 1
ATOM 3120 C C . ILE A 1 395 ? 1.905 -3.399 -15.952 1.00 91.81 395 ILE A C 1
ATOM 3122 O O . ILE A 1 395 ? 2.044 -4.399 -15.250 1.00 91.81 395 ILE A O 1
ATOM 3126 N N . GLY A 1 396 ? 1.072 -3.373 -16.997 1.00 87.31 396 GLY A N 1
ATOM 3127 C CA . GLY A 1 396 ? 0.335 -4.555 -17.438 1.00 87.31 396 GLY A CA 1
ATOM 3128 C C . GLY A 1 396 ? 1.260 -5.685 -17.894 1.00 87.31 396 GLY A C 1
ATOM 3129 O O . GLY A 1 396 ? 1.086 -6.824 -17.479 1.00 87.31 396 GLY A O 1
ATOM 3130 N N . GLU A 1 397 ? 2.301 -5.363 -18.661 1.00 89.44 397 GLU A N 1
ATOM 3131 C CA . GLU A 1 397 ? 3.297 -6.333 -19.136 1.00 89.44 397 GLU A CA 1
ATOM 3132 C C . GLU A 1 397 ? 4.202 -6.834 -18.002 1.00 89.44 397 GLU A C 1
ATOM 3134 O O . GLU A 1 397 ? 4.564 -8.008 -18.008 1.00 89.44 397 GLU A O 1
ATOM 3139 N N . ILE A 1 398 ? 4.512 -5.990 -17.006 1.00 89.38 398 ILE A N 1
ATOM 3140 C CA . ILE A 1 398 ? 5.224 -6.401 -15.780 1.00 89.38 398 ILE A CA 1
ATOM 3141 C C . ILE A 1 398 ? 4.393 -7.434 -15.008 1.00 89.38 398 ILE A C 1
ATOM 3143 O O . ILE A 1 398 ? 4.920 -8.469 -14.610 1.00 89.38 398 ILE A O 1
ATOM 3147 N N . VAL A 1 399 ? 3.096 -7.173 -14.803 1.00 85.31 399 VAL A N 1
ATOM 3148 C CA . VAL A 1 399 ? 2.222 -8.025 -13.978 1.00 85.31 399 VAL A CA 1
ATOM 3149 C C . VAL A 1 399 ? 1.754 -9.291 -14.685 1.00 85.31 399 VAL A C 1
ATOM 3151 O O . VAL A 1 399 ? 1.732 -10.349 -14.062 1.00 85.31 399 VAL A O 1
ATOM 3154 N N . GLU A 1 400 ? 1.362 -9.221 -15.957 1.00 88.25 400 GLU A N 1
ATOM 3155 C CA . GLU A 1 400 ? 0.793 -10.385 -16.651 1.00 88.25 400 GLU A CA 1
ATOM 3156 C C . GLU A 1 400 ? 1.853 -11.423 -17.026 1.00 88.25 400 GLU A C 1
ATOM 3158 O O . GLU A 1 400 ? 1.560 -12.614 -16.965 1.00 88.25 400 GLU A O 1
ATOM 3163 N N . ASN A 1 401 ? 3.090 -10.989 -17.291 1.00 86.19 401 ASN A N 1
ATOM 3164 C CA . ASN A 1 401 ? 4.222 -11.883 -17.555 1.00 86.19 401 ASN A CA 1
ATOM 3165 C C . ASN A 1 401 ? 5.081 -12.170 -16.306 1.00 86.19 401 ASN A C 1
ATOM 3167 O O . ASN A 1 401 ? 6.073 -12.882 -16.420 1.00 86.19 401 ASN A O 1
ATOM 3171 N N . LYS A 1 402 ? 4.733 -11.602 -15.136 1.00 82.00 402 LYS A N 1
ATOM 3172 C CA . LYS A 1 402 ? 5.523 -11.648 -13.885 1.00 82.00 402 LYS A CA 1
ATOM 3173 C C . LYS A 1 402 ? 7.016 -11.346 -14.104 1.00 82.00 402 LYS A C 1
ATOM 3175 O O . LYS A 1 402 ? 7.877 -12.121 -13.697 1.00 82.00 402 LYS A O 1
ATOM 3180 N N . LEU A 1 403 ? 7.319 -10.242 -14.789 1.00 82.81 403 LEU A N 1
ATOM 3181 C CA . LEU A 1 403 ? 8.701 -9.903 -15.147 1.00 82.81 403 LEU A CA 1
ATOM 3182 C C . LEU A 1 403 ? 9.552 -9.711 -13.884 1.00 82.81 403 LEU A C 1
ATOM 3184 O O . LEU A 1 403 ? 9.198 -8.892 -13.029 1.00 82.81 403 LEU A O 1
ATOM 3188 N N . ASP A 1 404 ? 10.670 -10.439 -13.796 1.00 86.38 404 ASP A N 1
ATOM 3189 C CA . ASP A 1 404 ? 11.621 -10.332 -12.689 1.00 86.38 404 ASP A CA 1
ATOM 3190 C C . ASP A 1 404 ? 12.536 -9.120 -12.897 1.00 86.38 404 ASP A C 1
ATOM 3192 O O . ASP A 1 404 ? 13.603 -9.203 -13.501 1.00 86.38 404 ASP A O 1
ATOM 3196 N N . ILE A 1 405 ? 12.055 -7.955 -12.464 1.00 87.44 405 ILE A N 1
ATOM 3197 C CA . ILE A 1 405 ? 12.718 -6.665 -12.660 1.00 87.44 405 ILE A CA 1
ATOM 3198 C C . ILE A 1 405 ? 12.767 -5.855 -11.365 1.00 87.44 405 ILE A C 1
ATOM 3200 O O . ILE A 1 405 ? 11.983 -6.059 -10.433 1.00 87.44 405 ILE A O 1
ATOM 3204 N N . LYS A 1 406 ? 13.662 -4.868 -11.346 1.00 90.06 406 LYS A N 1
ATOM 3205 C CA . LYS A 1 406 ? 13.658 -3.783 -10.367 1.00 90.06 406 LYS A CA 1
ATOM 3206 C C . LYS A 1 406 ? 13.098 -2.507 -10.984 1.00 90.06 406 LYS A C 1
ATOM 3208 O O . LYS A 1 406 ? 13.370 -2.186 -12.142 1.00 90.06 406 LYS A O 1
ATOM 3213 N N . VAL A 1 407 ? 12.367 -1.755 -10.173 1.00 90.12 407 VAL A N 1
ATOM 3214 C CA . VAL A 1 407 ? 11.758 -0.469 -10.525 1.00 90.12 407 VAL A CA 1
ATOM 3215 C C . VAL A 1 407 ? 12.265 0.625 -9.592 1.00 90.12 407 VAL A C 1
ATOM 3217 O O . VAL A 1 407 ? 12.673 0.346 -8.464 1.00 90.12 407 VAL A O 1
ATOM 3220 N N . ILE A 1 408 ? 12.256 1.877 -10.048 1.00 87.00 408 ILE A N 1
ATOM 3221 C CA . ILE A 1 408 ? 12.719 2.992 -9.220 1.00 87.00 408 ILE A CA 1
ATOM 3222 C C . ILE A 1 408 ? 11.640 3.396 -8.214 1.00 87.00 408 ILE A C 1
ATOM 3224 O O . ILE A 1 408 ? 10.542 3.825 -8.583 1.00 87.00 408 ILE A O 1
ATOM 3228 N N . SER A 1 409 ? 12.011 3.297 -6.941 1.00 85.81 409 SER A N 1
ATOM 3229 C CA . SER A 1 409 ? 11.320 3.859 -5.782 1.00 85.81 409 SER A CA 1
ATOM 3230 C C . SER A 1 409 ? 11.899 5.232 -5.425 1.00 85.81 409 SER A C 1
ATOM 3232 O O . SER A 1 409 ? 13.065 5.521 -5.705 1.00 85.81 409 SER A O 1
ATOM 3234 N N . TYR A 1 410 ? 11.108 6.070 -4.758 1.00 81.69 410 TYR A N 1
ATOM 3235 C CA . TYR A 1 410 ? 11.551 7.354 -4.212 1.00 81.69 410 TYR A CA 1
ATOM 3236 C C . TYR A 1 410 ? 11.541 7.351 -2.677 1.00 81.69 410 TYR A C 1
ATOM 3238 O O . TYR A 1 410 ? 10.483 7.261 -2.048 1.00 81.69 410 TYR A O 1
ATOM 3246 N N . ASP A 1 411 ? 12.721 7.495 -2.080 1.00 78.88 411 ASP A N 1
ATOM 3247 C CA . ASP A 1 411 ? 12.960 7.723 -0.655 1.00 78.88 411 ASP A CA 1
ATOM 3248 C C . ASP A 1 411 ? 13.280 9.209 -0.437 1.00 78.88 411 ASP A C 1
ATOM 3250 O O . ASP A 1 411 ? 14.149 9.777 -1.100 1.00 78.88 411 ASP A O 1
ATOM 3254 N N . LYS A 1 412 ? 12.606 9.850 0.526 1.00 69.31 412 LYS A N 1
ATOM 3255 C CA . LYS A 1 412 ? 12.767 11.286 0.824 1.00 69.31 412 LYS A CA 1
ATOM 3256 C C . LYS A 1 412 ? 14.230 11.690 1.097 1.00 69.31 412 LYS A C 1
ATOM 3258 O O . LYS A 1 412 ? 14.611 12.829 0.837 1.00 69.31 412 LYS A O 1
ATOM 3263 N N . ASN A 1 413 ? 15.034 10.753 1.603 1.00 67.31 413 ASN A N 1
ATOM 3264 C CA . ASN A 1 413 ? 16.359 10.972 2.176 1.00 67.31 413 ASN A CA 1
ATOM 3265 C C . ASN A 1 413 ? 17.481 10.316 1.343 1.00 67.31 413 ASN A C 1
ATOM 3267 O O . ASN A 1 413 ? 18.527 10.927 1.148 1.00 67.31 413 ASN A O 1
ATOM 3271 N N . LYS A 1 414 ? 17.272 9.089 0.830 1.00 68.56 414 LYS A N 1
ATOM 3272 C CA . LYS A 1 414 ? 18.186 8.405 -0.119 1.00 68.56 414 LYS A CA 1
ATOM 3273 C C . LYS A 1 414 ? 18.018 8.907 -1.565 1.00 68.56 414 LYS A C 1
ATOM 3275 O O . LYS A 1 414 ? 18.879 8.638 -2.396 1.00 68.56 414 LYS A O 1
ATOM 3280 N N . GLY A 1 415 ? 16.934 9.618 -1.882 1.00 73.31 415 GLY A N 1
ATOM 3281 C CA . GLY A 1 415 ? 16.595 10.000 -3.250 1.00 73.31 415 GLY A CA 1
ATOM 3282 C C . GLY A 1 415 ? 15.968 8.830 -4.009 1.00 73.31 415 GLY A C 1
ATOM 3283 O O . GLY A 1 415 ? 14.993 8.233 -3.558 1.00 73.31 415 GLY A O 1
ATOM 3284 N N . TYR A 1 416 ? 16.502 8.504 -5.179 1.00 82.31 416 TYR A N 1
ATOM 3285 C CA . TYR A 1 416 ? 15.934 7.486 -6.062 1.00 82.31 416 TYR A CA 1
ATOM 3286 C C . TYR A 1 416 ? 16.707 6.175 -5.941 1.00 82.31 416 TYR A C 1
ATOM 3288 O O . TYR A 1 416 ? 17.918 6.159 -6.155 1.00 82.31 416 TYR A O 1
ATOM 3296 N N . ILE A 1 417 ? 16.013 5.085 -5.601 1.00 84.56 417 ILE A N 1
ATOM 3297 C CA . ILE A 1 417 ? 16.618 3.762 -5.385 1.00 84.56 417 ILE A CA 1
ATOM 3298 C C . ILE A 1 417 ? 15.934 2.702 -6.247 1.00 84.56 417 ILE A C 1
ATOM 3300 O O . ILE A 1 417 ? 14.726 2.762 -6.472 1.00 84.56 417 ILE A O 1
ATOM 3304 N N . ALA A 1 418 ? 16.694 1.723 -6.728 1.00 86.88 418 ALA A N 1
ATOM 3305 C CA . ALA A 1 418 ? 16.148 0.570 -7.433 1.00 86.88 418 ALA A CA 1
ATOM 3306 C C . ALA A 1 418 ? 15.675 -0.495 -6.434 1.00 86.88 418 ALA A C 1
ATOM 3308 O O . ALA A 1 418 ? 16.372 -0.792 -5.470 1.00 86.88 418 ALA A O 1
ATOM 3309 N N . ASN A 1 419 ? 14.493 -1.063 -6.668 1.00 80.81 419 ASN A N 1
ATOM 3310 C CA . ASN A 1 419 ? 13.820 -1.963 -5.733 1.00 80.81 419 ASN A CA 1
ATOM 3311 C C . ASN A 1 419 ? 13.114 -3.087 -6.507 1.00 80.81 419 ASN A C 1
ATOM 3313 O O . ASN A 1 419 ? 12.454 -2.828 -7.519 1.00 80.81 419 ASN A O 1
ATOM 3317 N N . LYS A 1 420 ? 13.287 -4.340 -6.078 1.00 85.88 420 LYS A N 1
ATOM 3318 C CA . LYS A 1 420 ? 12.823 -5.529 -6.809 1.00 85.88 420 LYS A CA 1
ATOM 3319 C C . LYS A 1 420 ? 11.303 -5.695 -6.707 1.00 85.88 420 LYS A C 1
ATOM 3321 O O . LYS A 1 420 ? 10.718 -5.389 -5.674 1.00 85.88 420 LYS A O 1
ATOM 3326 N N . VAL A 1 421 ? 10.637 -6.180 -7.757 1.00 79.44 421 VAL A N 1
ATOM 3327 C CA . VAL A 1 421 ? 9.211 -6.545 -7.673 1.00 79.44 421 VAL A CA 1
ATOM 3328 C C . VAL A 1 421 ? 9.051 -7.896 -6.968 1.00 79.44 421 VAL A C 1
ATOM 3330 O O . VAL A 1 421 ? 9.636 -8.890 -7.381 1.00 79.44 421 VAL A O 1
ATOM 3333 N N . LYS A 1 422 ? 8.218 -7.929 -5.921 1.00 76.12 422 LYS A N 1
ATOM 3334 C CA . LYS A 1 422 ? 7.963 -9.092 -5.052 1.00 76.12 422 LYS A CA 1
ATOM 3335 C C . LYS A 1 422 ? 6.557 -9.677 -5.191 1.00 76.12 422 LYS A C 1
ATOM 3337 O O . LYS A 1 422 ? 6.373 -10.877 -5.014 1.00 76.12 422 LYS A O 1
ATOM 3342 N N . ILE A 1 423 ? 5.548 -8.851 -5.494 1.00 65.38 423 ILE A N 1
ATOM 3343 C CA . ILE A 1 423 ? 4.177 -9.322 -5.766 1.00 65.38 423 ILE A CA 1
ATOM 3344 C C . ILE A 1 423 ? 3.558 -8.526 -6.915 1.00 65.38 423 ILE A C 1
ATOM 3346 O O . ILE A 1 423 ? 3.486 -7.297 -6.877 1.00 65.38 423 ILE A O 1
ATOM 3350 N N . TRP A 1 424 ? 3.041 -9.244 -7.907 1.00 80.25 424 TRP A N 1
ATOM 3351 C CA . TRP A 1 424 ? 2.365 -8.700 -9.079 1.00 80.25 424 TRP A CA 1
ATOM 3352 C C . TRP A 1 424 ? 0.842 -8.768 -8.878 1.00 80.25 424 TRP A C 1
ATOM 3354 O O . TRP A 1 424 ? 0.255 -9.850 -8.855 1.00 80.25 424 TRP A O 1
ATOM 3364 N N . HIS A 1 425 ? 0.180 -7.620 -8.722 1.00 68.56 425 HIS A N 1
ATOM 3365 C CA . HIS A 1 425 ? -1.257 -7.549 -8.432 1.00 68.56 425 HIS A CA 1
ATOM 3366 C C . HIS A 1 425 ? -2.070 -7.314 -9.705 1.00 68.56 425 HIS A C 1
ATOM 3368 O O . HIS A 1 425 ? -1.989 -6.234 -10.290 1.00 68.56 425 HIS A O 1
ATOM 3374 N N . LYS A 1 426 ? -2.918 -8.274 -10.090 1.00 78.62 426 LYS A N 1
ATOM 3375 C CA . LYS A 1 426 ? -3.901 -8.136 -11.180 1.00 78.62 426 LYS A CA 1
ATOM 3376 C C . LYS A 1 426 ? -5.319 -8.116 -10.611 1.00 78.62 426 LYS A C 1
ATOM 3378 O O . LYS A 1 426 ? -5.795 -9.114 -10.080 1.00 78.62 426 LYS A O 1
ATOM 3383 N N . ASN A 1 427 ? -5.998 -6.982 -10.751 1.00 71.81 427 ASN A N 1
ATOM 3384 C CA . ASN A 1 427 ? -7.345 -6.727 -10.238 1.00 71.81 427 ASN A CA 1
ATOM 3385 C C . ASN A 1 427 ? -8.266 -6.208 -11.358 1.00 71.81 427 ASN A C 1
ATOM 3387 O O . ASN A 1 427 ? -7.839 -6.021 -12.498 1.00 71.81 427 ASN A O 1
ATOM 3391 N N . LYS A 1 428 ? -9.547 -5.966 -11.055 1.00 76.00 428 LYS A N 1
ATOM 3392 C CA . LYS A 1 428 ? -10.526 -5.380 -11.990 1.00 76.00 428 LYS A CA 1
ATOM 3393 C C . LYS A 1 428 ? -11.138 -4.117 -11.384 1.00 76.00 428 LYS A C 1
ATOM 3395 O O . LYS A 1 428 ? -11.534 -4.122 -10.223 1.00 76.00 428 LYS A O 1
ATOM 3400 N N . ALA A 1 429 ? -11.259 -3.054 -12.176 1.00 74.62 429 ALA A N 1
ATOM 3401 C CA . ALA A 1 429 ? -11.910 -1.805 -11.783 1.00 74.62 429 ALA A CA 1
ATOM 3402 C C . ALA A 1 429 ? -13.079 -1.476 -12.720 1.00 74.62 429 ALA A C 1
ATOM 3404 O O . ALA A 1 429 ? -13.026 -1.773 -13.911 1.00 74.62 429 ALA A O 1
ATOM 3405 N N . LYS A 1 430 ? -14.126 -0.836 -12.180 1.00 77.69 430 LYS A N 1
ATOM 3406 C CA . LYS A 1 430 ? -15.266 -0.294 -12.952 1.00 77.69 430 LYS A CA 1
ATOM 3407 C C . LYS A 1 430 ? -15.112 1.202 -13.290 1.00 77.69 430 LYS A C 1
ATOM 3409 O O . LYS A 1 430 ? -15.804 1.695 -14.175 1.00 77.69 430 LYS A O 1
ATOM 3414 N N . LYS A 1 431 ? -14.244 1.921 -12.566 1.00 81.44 431 LYS A N 1
ATOM 3415 C CA . LYS A 1 431 ? -14.102 3.387 -12.583 1.00 81.44 431 LYS A CA 1
ATOM 3416 C C . LYS A 1 431 ? -12.622 3.769 -12.544 1.00 81.44 431 LYS A C 1
ATOM 3418 O O . LYS A 1 431 ? -11.928 3.410 -11.592 1.00 81.44 431 LYS A O 1
ATOM 3423 N N . ILE A 1 432 ? -12.159 4.490 -13.562 1.00 90.19 432 ILE A N 1
ATOM 3424 C CA . ILE A 1 432 ? -10.782 4.981 -13.701 1.00 90.19 432 ILE A CA 1
ATOM 3425 C C . ILE A 1 432 ? -10.779 6.509 -13.639 1.00 90.19 432 ILE A C 1
ATOM 3427 O O . ILE A 1 432 ? -11.595 7.165 -14.284 1.00 90.19 432 ILE A O 1
ATOM 3431 N N . PHE A 1 433 ? -9.844 7.072 -12.883 1.00 91.56 433 PHE A N 1
ATOM 3432 C CA . PHE A 1 433 ? -9.541 8.496 -12.844 1.00 91.56 433 PHE A CA 1
ATOM 3433 C C . PHE A 1 433 ? -8.404 8.769 -13.828 1.00 91.56 433 PHE A C 1
ATOM 3435 O O . PHE A 1 433 ? -7.348 8.146 -13.747 1.00 91.56 433 PHE A O 1
ATOM 3442 N N . ASN A 1 434 ? -8.642 9.674 -14.774 1.00 93.44 434 ASN A N 1
ATOM 3443 C CA . ASN A 1 434 ? -7.700 10.093 -15.804 1.00 93.44 434 ASN A CA 1
ATOM 3444 C C . ASN A 1 434 ? -7.269 11.543 -15.518 1.00 93.44 434 ASN A C 1
ATOM 3446 O O . ASN A 1 434 ? -7.988 12.489 -15.855 1.00 93.44 434 ASN A O 1
ATOM 3450 N N . ILE A 1 435 ? -6.110 11.703 -14.881 1.00 92.75 435 ILE A N 1
ATOM 3451 C CA . ILE A 1 435 ? -5.587 12.965 -14.338 1.00 92.75 435 ILE A CA 1
ATOM 3452 C C . ILE A 1 435 ? -4.552 13.540 -15.310 1.00 92.75 435 ILE A C 1
ATOM 3454 O O . ILE A 1 435 ? -3.491 12.950 -15.493 1.00 92.75 435 ILE A O 1
ATOM 3458 N N . ALA A 1 436 ? -4.842 14.694 -15.916 1.00 90.38 436 ALA A N 1
ATOM 3459 C CA . ALA A 1 436 ? -3.935 15.381 -16.838 1.00 90.38 436 ALA A CA 1
ATOM 3460 C C . ALA A 1 436 ? -3.175 16.522 -16.139 1.00 90.38 436 ALA A C 1
ATOM 3462 O O . ALA A 1 436 ? -3.784 17.360 -15.466 1.00 90.38 436 ALA A O 1
ATOM 3463 N N . LEU A 1 437 ? -1.855 16.582 -16.327 1.00 87.06 437 LEU A N 1
ATOM 3464 C CA . LEU A 1 437 ? -0.934 17.424 -15.559 1.00 87.06 437 LEU A CA 1
ATOM 3465 C C . LEU A 1 437 ? -0.373 18.632 -16.320 1.00 87.06 437 LEU A C 1
ATOM 3467 O O . LEU A 1 437 ? -0.504 18.782 -17.540 1.00 87.06 437 LEU A O 1
ATOM 3471 N N . GLY A 1 438 ? 0.252 19.533 -15.560 1.00 75.69 438 GLY A N 1
ATOM 3472 C CA . GLY A 1 438 ? 0.820 20.802 -16.011 1.00 75.69 438 GLY A CA 1
ATOM 3473 C C . GLY A 1 438 ? 1.956 20.611 -17.013 1.00 75.69 438 GLY A C 1
ATOM 3474 O O . GLY A 1 438 ? 1.993 21.300 -18.034 1.00 75.69 438 GLY A O 1
ATOM 3475 N N . CYS A 1 439 ? 2.799 19.617 -16.755 1.00 72.31 439 CYS A N 1
ATOM 3476 C CA . CYS A 1 439 ? 3.904 19.155 -17.589 1.00 72.31 439 CYS A CA 1
ATOM 3477 C C . CYS A 1 439 ? 3.483 18.611 -18.970 1.00 72.31 439 CYS A C 1
ATOM 3479 O O . CYS A 1 439 ? 4.147 18.905 -19.956 1.00 72.31 439 CYS A O 1
ATOM 3481 N N . GLY A 1 440 ? 2.368 17.875 -19.063 1.00 73.62 440 GLY A N 1
ATOM 3482 C CA . GLY A 1 440 ? 1.981 17.098 -20.251 1.00 73.62 440 GLY A CA 1
ATOM 3483 C C . GLY A 1 440 ? 1.500 15.672 -19.945 1.00 73.62 440 GLY A C 1
ATOM 3484 O O . GLY A 1 440 ? 0.753 15.114 -20.752 1.00 73.62 440 GLY A O 1
ATOM 3485 N N . GLU A 1 441 ? 1.862 15.125 -18.781 1.00 80.44 441 GLU A N 1
ATOM 3486 C CA . GLU A 1 441 ? 1.496 13.773 -18.346 1.00 80.44 441 GLU A CA 1
ATOM 3487 C C . GLU A 1 441 ? -0.006 13.563 -18.151 1.00 80.44 441 GLU A C 1
ATOM 3489 O O . GLU A 1 441 ? -0.778 14.498 -17.916 1.00 80.44 441 GLU A O 1
ATOM 3494 N N . ASN A 1 442 ? -0.422 12.299 -18.254 1.00 87.19 442 ASN A N 1
ATOM 3495 C CA . ASN A 1 442 ? -1.811 11.879 -18.118 1.00 87.19 442 ASN A CA 1
ATOM 3496 C C . ASN A 1 442 ? -1.893 10.502 -17.435 1.00 87.19 442 ASN A C 1
ATOM 3498 O O . ASN A 1 442 ? -1.830 9.464 -18.101 1.00 87.19 442 ASN A O 1
ATOM 3502 N N . LEU A 1 443 ? -2.058 10.506 -16.115 1.00 89.88 443 LEU A N 1
ATOM 3503 C CA . LEU A 1 443 ? -2.081 9.310 -15.274 1.00 89.88 443 LEU A CA 1
ATOM 3504 C C . LEU A 1 443 ? -3.478 8.669 -15.239 1.00 89.88 443 LEU A C 1
ATOM 3506 O O . LEU A 1 443 ? -4.485 9.377 -15.205 1.00 89.88 443 LEU A O 1
ATOM 3510 N N . LYS A 1 444 ? -3.542 7.332 -15.218 1.00 91.81 444 LYS A N 1
ATOM 3511 C CA . LYS A 1 444 ? -4.784 6.544 -15.187 1.00 91.81 444 LYS A CA 1
ATOM 3512 C C . LYS A 1 444 ? -4.764 5.514 -14.058 1.00 91.81 444 LYS A C 1
ATOM 3514 O O . LYS A 1 444 ? -3.992 4.555 -14.092 1.00 91.81 444 LYS A O 1
ATOM 3519 N N . CYS A 1 445 ? -5.635 5.687 -13.070 1.00 89.75 445 CYS A N 1
ATOM 3520 C CA . CYS A 1 445 ? -5.653 4.853 -11.866 1.00 89.75 445 CYS A CA 1
ATOM 3521 C C . CYS A 1 445 ? -7.055 4.683 -11.257 1.00 89.75 445 CYS A C 1
ATOM 3523 O O . CYS A 1 445 ? -8.020 5.347 -11.634 1.00 89.75 445 CYS A O 1
ATOM 3525 N N . THR A 1 446 ? -7.187 3.764 -10.304 1.00 83.25 446 THR A N 1
ATOM 3526 C CA . THR A 1 446 ? -8.370 3.628 -9.441 1.00 83.25 446 THR A CA 1
ATOM 3527 C C . THR A 1 446 ? -8.465 4.798 -8.462 1.00 83.25 446 THR A C 1
ATOM 3529 O O . THR A 1 446 ? -7.438 5.274 -7.986 1.00 83.25 446 THR A O 1
ATOM 3532 N N . GLY A 1 447 ? -9.679 5.188 -8.061 1.00 79.06 447 GLY A N 1
ATOM 3533 C CA . GLY A 1 447 ? -9.899 6.327 -7.154 1.00 79.06 447 GLY A CA 1
ATOM 3534 C C . GLY A 1 447 ? -9.176 6.254 -5.802 1.00 79.06 447 GLY A C 1
ATOM 3535 O O . GLY A 1 447 ? -8.827 7.296 -5.256 1.00 79.06 447 GLY A O 1
ATOM 3536 N N . GLU A 1 448 ? -8.897 5.049 -5.292 1.00 74.06 448 GLU A N 1
ATOM 3537 C CA . GLU A 1 448 ? -8.154 4.852 -4.038 1.00 74.06 448 GLU A CA 1
ATOM 3538 C C . GLU A 1 448 ? -6.624 4.887 -4.199 1.00 74.06 448 GLU A C 1
ATOM 3540 O O . GLU A 1 448 ? -5.910 4.828 -3.199 1.00 74.06 448 GLU A O 1
ATOM 3545 N N . HIS A 1 449 ? -6.094 4.938 -5.427 1.00 76.25 449 HIS A N 1
ATOM 3546 C CA . HIS A 1 449 ? -4.651 4.872 -5.665 1.00 76.25 449 HIS A CA 1
ATOM 3547 C C . HIS A 1 449 ? -3.973 6.170 -5.179 1.00 76.25 449 HIS A C 1
ATOM 3549 O O . HIS A 1 449 ? -4.385 7.254 -5.606 1.00 76.25 449 HIS A O 1
ATOM 3555 N N . PRO A 1 450 ? -2.988 6.090 -4.265 1.00 76.19 450 PRO A N 1
ATOM 3556 C CA . PRO A 1 450 ? -2.365 7.257 -3.656 1.00 76.19 450 PRO A CA 1
ATOM 3557 C C . PRO A 1 450 ? -1.278 7.852 -4.554 1.00 76.19 450 PRO A C 1
ATOM 3559 O O . PRO A 1 450 ? -0.433 7.131 -5.087 1.00 76.19 450 PRO A O 1
ATOM 3562 N N . LEU A 1 451 ? -1.295 9.178 -4.667 1.00 81.75 451 LEU A N 1
ATOM 3563 C CA . LEU A 1 451 ? -0.389 9.994 -5.472 1.00 81.75 451 LEU A CA 1
ATOM 3564 C C . LEU A 1 451 ? 0.276 11.037 -4.572 1.00 81.75 451 LEU A C 1
ATOM 3566 O O . LEU A 1 451 ? -0.381 11.611 -3.696 1.00 81.75 451 LEU A O 1
ATOM 3570 N N . LEU A 1 452 ? 1.575 11.268 -4.763 1.00 82.25 452 LEU A N 1
ATOM 3571 C CA . LEU A 1 452 ? 2.313 12.235 -3.957 1.00 82.25 452 LEU A CA 1
ATOM 3572 C C . LEU A 1 452 ? 1.981 13.659 -4.424 1.00 82.25 452 LEU A C 1
ATOM 3574 O O . LEU A 1 452 ? 2.140 13.991 -5.598 1.00 82.25 452 LEU A O 1
ATOM 3578 N N . THR A 1 453 ? 1.513 14.503 -3.508 1.00 82.81 453 THR A N 1
ATOM 3579 C CA . THR A 1 453 ? 1.230 15.927 -3.745 1.00 82.81 453 THR A CA 1
ATOM 3580 C C . THR A 1 453 ? 2.157 16.810 -2.920 1.00 82.81 453 THR A C 1
ATOM 3582 O O . THR A 1 453 ? 2.805 16.327 -1.991 1.00 82.81 453 THR A O 1
ATOM 3585 N N . SER A 1 454 ? 2.152 18.122 -3.172 1.00 74.75 454 SER A N 1
ATOM 3586 C CA . SER A 1 454 ? 2.834 19.114 -2.316 1.00 74.75 454 SER A CA 1
ATOM 3587 C C . SER A 1 454 ? 2.319 19.164 -0.867 1.00 74.75 454 SER A C 1
ATOM 3589 O O . SER A 1 454 ? 2.864 19.896 -0.049 1.00 74.75 454 SER A O 1
ATOM 3591 N N . TYR A 1 455 ? 1.260 18.411 -0.552 1.00 71.56 455 TYR A N 1
ATOM 3592 C CA . TYR A 1 455 ? 0.666 18.262 0.777 1.00 71.56 455 TYR A CA 1
ATOM 3593 C C . TYR A 1 455 ? 0.706 16.795 1.259 1.00 71.56 455 TYR A C 1
ATOM 3595 O O . TYR A 1 455 ? -0.096 16.389 2.098 1.00 71.56 455 TYR A O 1
ATOM 3603 N N . GLY A 1 456 ? 1.607 15.977 0.700 1.00 69.75 456 GLY A N 1
ATOM 3604 C CA . GLY A 1 456 ? 1.737 14.549 0.999 1.00 69.75 456 GLY A CA 1
ATOM 3605 C C . GLY A 1 456 ? 0.850 13.647 0.132 1.00 69.75 456 GLY A C 1
ATOM 3606 O O . GLY A 1 456 ? 0.352 14.047 -0.923 1.00 69.75 456 GLY A O 1
ATOM 3607 N N . TRP A 1 457 ? 0.681 12.393 0.551 1.00 75.62 457 TRP A N 1
ATOM 3608 C CA . TRP A 1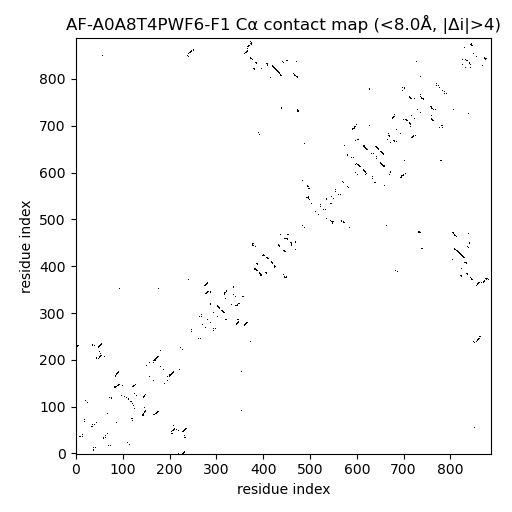 457 ? -0.089 11.385 -0.186 1.00 75.62 457 TRP A CA 1
ATOM 3609 C C . TRP A 1 457 ? -1.602 11.652 -0.119 1.00 75.62 457 TRP A C 1
ATOM 3611 O O . TRP A 1 457 ? -2.203 11.539 0.948 1.00 75.62 457 TRP A O 1
ATOM 3621 N N . LYS A 1 458 ? -2.235 11.921 -1.268 1.00 73.88 458 LYS A N 1
ATOM 3622 C CA . LYS A 1 458 ? -3.704 11.976 -1.430 1.00 73.88 458 LYS A CA 1
ATOM 3623 C C . LYS A 1 458 ? -4.174 10.865 -2.368 1.00 73.88 458 LYS A C 1
ATOM 3625 O O . LYS A 1 458 ? -3.428 10.462 -3.262 1.00 73.88 458 LYS A O 1
ATOM 3630 N N . LYS A 1 459 ? -5.405 10.367 -2.217 1.00 82.88 459 LYS A N 1
ATOM 3631 C CA . LYS A 1 459 ? -5.963 9.399 -3.179 1.00 82.88 459 LYS A CA 1
ATOM 3632 C C . LYS A 1 459 ? -6.409 10.108 -4.458 1.00 82.88 459 LYS A C 1
ATOM 3634 O O . LYS A 1 459 ? -6.877 11.241 -4.407 1.00 82.88 459 LYS A O 1
ATOM 3639 N N . ALA A 1 460 ? -6.350 9.427 -5.600 1.00 83.62 460 ALA A N 1
ATOM 3640 C CA . ALA A 1 460 ? -6.733 9.981 -6.905 1.00 83.62 460 ALA A CA 1
ATOM 3641 C C . ALA A 1 460 ? -8.148 10.604 -6.963 1.00 83.62 460 ALA A C 1
ATOM 3643 O O . ALA A 1 460 ? -8.381 11.519 -7.749 1.00 83.62 460 ALA A O 1
ATOM 3644 N N . ARG A 1 461 ? -9.082 10.134 -6.123 1.00 82.44 461 ARG A N 1
ATOM 3645 C CA . ARG A 1 461 ? -10.450 10.674 -5.974 1.00 82.44 461 ARG A CA 1
ATOM 3646 C C . ARG A 1 461 ? -10.562 11.965 -5.144 1.00 82.44 461 ARG A C 1
ATOM 3648 O O . ARG A 1 461 ? -11.604 12.602 -5.180 1.00 82.44 461 ARG A O 1
ATOM 3655 N N . GLU A 1 462 ? -9.542 12.286 -4.347 1.00 85.38 462 GLU A N 1
ATOM 3656 C CA . GLU A 1 462 ? -9.482 13.429 -3.414 1.00 85.38 462 GLU A CA 1
ATOM 3657 C C . GLU A 1 462 ? -8.721 14.625 -4.018 1.00 85.38 462 GLU A C 1
ATOM 3659 O O . GLU A 1 462 ? -8.535 15.654 -3.366 1.00 85.38 462 GLU A O 1
ATOM 3664 N N . LEU A 1 463 ? -8.263 14.474 -5.264 1.00 86.62 463 LEU A N 1
ATOM 3665 C CA . LEU A 1 463 ? -7.570 15.499 -6.029 1.00 86.62 463 LEU A CA 1
ATOM 3666 C C . LEU A 1 463 ? -8.551 16.355 -6.823 1.00 86.62 463 LEU A C 1
ATOM 3668 O O . LEU A 1 463 ? -9.549 15.865 -7.347 1.00 86.62 463 LEU A O 1
ATOM 3672 N N . ASN A 1 464 ? -8.207 17.628 -6.972 1.00 90.94 464 ASN A N 1
ATOM 3673 C CA . ASN A 1 464 ? -8.983 18.625 -7.690 1.00 90.94 464 ASN A CA 1
ATOM 3674 C C . ASN A 1 464 ? -8.163 19.282 -8.805 1.00 90.94 464 ASN A C 1
ATOM 3676 O O . ASN A 1 464 ? -6.929 19.287 -8.809 1.00 90.94 464 ASN A O 1
ATOM 3680 N N . LYS A 1 465 ? -8.862 19.893 -9.767 1.00 91.31 465 LYS A N 1
ATOM 3681 C CA . LYS A 1 465 ? -8.228 20.752 -10.773 1.00 91.31 465 LYS A CA 1
ATOM 3682 C C . LYS A 1 465 ? -7.506 21.899 -10.062 1.00 91.31 465 LYS A C 1
ATOM 3684 O O . LYS A 1 465 ? -8.143 22.766 -9.477 1.00 91.31 465 LYS A O 1
ATOM 3689 N N . GLY A 1 466 ? -6.183 21.925 -10.174 1.00 86.38 466 GLY A N 1
ATOM 3690 C CA . GLY A 1 466 ? -5.333 22.937 -9.561 1.00 86.38 466 GLY A CA 1
ATOM 3691 C C . GLY A 1 466 ? -4.441 22.453 -8.416 1.00 86.38 466 GLY A C 1
ATOM 3692 O O . GLY A 1 466 ? -3.523 23.196 -8.073 1.00 86.38 466 GLY A O 1
ATOM 3693 N N . ASP A 1 467 ? -4.635 21.236 -7.894 1.00 88.56 467 ASP A N 1
ATOM 3694 C CA . ASP A 1 467 ? -3.670 20.604 -6.980 1.00 88.56 467 ASP A CA 1
ATOM 3695 C C . ASP A 1 467 ? -2.302 20.405 -7.667 1.00 88.56 467 ASP A C 1
ATOM 3697 O O . ASP A 1 467 ? -2.204 20.361 -8.899 1.00 88.56 467 ASP A O 1
ATOM 3701 N N . LEU A 1 468 ? -1.240 20.267 -6.869 1.00 87.25 468 LEU A N 1
ATOM 3702 C CA . LEU A 1 468 ? 0.130 20.024 -7.326 1.00 87.25 468 LEU A CA 1
ATOM 3703 C C . LEU A 1 468 ? 0.547 18.573 -7.048 1.00 87.25 468 LEU A C 1
ATOM 3705 O O . LEU A 1 468 ? 0.648 18.176 -5.889 1.00 87.25 468 LEU A O 1
ATOM 3709 N N . ILE A 1 469 ? 0.835 17.802 -8.100 1.00 88.94 469 ILE A N 1
ATOM 3710 C CA . ILE A 1 469 ? 1.423 16.455 -8.003 1.00 88.94 469 ILE A CA 1
ATOM 3711 C C . ILE A 1 469 ? 2.954 16.552 -8.070 1.00 88.94 469 ILE A C 1
ATOM 3713 O O . ILE A 1 469 ? 3.481 17.395 -8.799 1.00 88.94 469 ILE A O 1
ATOM 3717 N N . ALA A 1 470 ? 3.649 15.715 -7.298 1.00 84.25 470 ALA A N 1
ATOM 3718 C CA . ALA A 1 470 ? 5.106 15.613 -7.282 1.00 84.25 470 ALA A CA 1
ATOM 3719 C C . ALA A 1 470 ? 5.645 14.903 -8.536 1.00 84.25 470 ALA A C 1
ATOM 3721 O O . ALA A 1 470 ? 5.142 13.848 -8.933 1.00 84.25 470 ALA A O 1
ATOM 3722 N N . GLU A 1 471 ? 6.700 15.467 -9.119 1.00 81.62 471 GLU A N 1
ATOM 3723 C CA . GLU A 1 471 ? 7.389 14.964 -10.308 1.00 81.62 471 GLU A CA 1
ATOM 3724 C C . GLU A 1 471 ? 8.910 14.910 -10.103 1.00 81.62 471 GLU A C 1
ATOM 3726 O O . GLU A 1 471 ? 9.484 15.714 -9.362 1.00 81.62 471 GLU A O 1
ATOM 3731 N N . ILE A 1 472 ? 9.575 13.981 -10.794 1.00 77.94 472 ILE A N 1
ATOM 3732 C CA . ILE A 1 472 ? 11.037 13.797 -10.744 1.00 77.94 472 ILE A CA 1
ATOM 3733 C C . ILE A 1 472 ? 11.775 15.083 -11.144 1.00 77.94 472 ILE A C 1
ATOM 3735 O O . ILE A 1 472 ? 11.393 15.755 -12.103 1.00 77.94 472 ILE A O 1
ATOM 3739 N N . LYS A 1 473 ? 12.853 15.417 -10.421 1.00 65.88 473 LYS A N 1
ATOM 3740 C CA . LYS A 1 473 ? 13.680 16.614 -10.665 1.00 65.88 473 LYS A CA 1
ATOM 3741 C C . LYS A 1 473 ? 15.193 16.384 -10.507 1.00 65.88 473 LYS A C 1
ATOM 3743 O O . LYS A 1 473 ? 15.955 17.337 -10.632 1.00 65.88 473 LYS A O 1
ATOM 3748 N N . ASP A 1 474 ? 15.658 15.163 -10.248 1.00 62.91 474 ASP A N 1
ATOM 3749 C CA . ASP A 1 474 ? 17.098 14.899 -10.088 1.00 62.91 474 ASP A CA 1
ATOM 3750 C C . ASP A 1 474 ? 17.669 13.985 -11.177 1.00 62.91 474 ASP A C 1
ATOM 3752 O O . ASP A 1 474 ? 16.944 13.208 -11.802 1.00 62.91 474 ASP A O 1
ATOM 3756 N N . LYS A 1 475 ? 18.987 14.074 -11.376 1.00 62.22 475 LYS A N 1
ATOM 3757 C CA . LYS A 1 475 ? 19.774 13.139 -12.183 1.00 62.22 475 LYS A CA 1
ATOM 3758 C C . LYS A 1 475 ? 19.877 11.809 -11.438 1.00 62.22 475 LYS A C 1
ATOM 3760 O O . LYS A 1 475 ? 20.825 11.565 -10.697 1.00 62.22 475 LYS A O 1
ATOM 3765 N N . ILE A 1 476 ? 18.890 10.943 -11.639 1.00 63.22 476 ILE A N 1
ATOM 3766 C CA . ILE A 1 476 ? 18.942 9.566 -11.144 1.00 63.22 476 ILE A CA 1
ATOM 3767 C C . ILE A 1 476 ? 20.146 8.871 -11.806 1.00 63.22 476 ILE A C 1
ATOM 3769 O O . ILE A 1 476 ? 20.232 8.805 -13.033 1.00 63.22 476 ILE A O 1
ATOM 3773 N N . ASN A 1 477 ? 21.081 8.368 -10.999 1.00 58.50 477 ASN A N 1
ATOM 3774 C CA . ASN A 1 477 ? 22.245 7.618 -11.471 1.00 58.50 477 ASN A CA 1
ATOM 3775 C C . ASN A 1 477 ? 21.908 6.120 -11.497 1.00 58.50 477 ASN A C 1
ATOM 3777 O O . ASN A 1 477 ? 21.986 5.430 -10.485 1.00 58.50 477 ASN A O 1
ATOM 3781 N N . PHE A 1 478 ? 21.497 5.646 -12.668 1.00 63.50 478 PHE A N 1
ATOM 3782 C CA . PHE A 1 478 ? 21.132 4.255 -12.949 1.00 63.50 478 PHE A CA 1
ATOM 3783 C C . PHE A 1 478 ? 22.371 3.369 -13.163 1.00 63.50 478 PHE A C 1
ATOM 3785 O O . PHE A 1 478 ? 23.440 3.872 -13.525 1.00 63.50 478 PHE A O 1
ATOM 3792 N N . GLN A 1 479 ? 22.224 2.044 -13.032 1.00 54.66 479 GLN A N 1
ATOM 3793 C CA . GLN A 1 479 ? 23.279 1.070 -13.363 1.00 54.66 479 GLN A CA 1
ATOM 3794 C C . GLN A 1 479 ? 23.407 0.867 -14.887 1.00 54.66 479 GLN A C 1
ATOM 3796 O O . GLN A 1 479 ? 23.259 -0.232 -15.415 1.00 54.66 479 GLN A O 1
ATOM 3801 N N . ASN A 1 480 ? 23.677 1.950 -15.619 1.00 57.22 480 ASN A N 1
ATOM 3802 C CA . ASN A 1 480 ? 23.712 1.947 -17.080 1.00 57.22 480 ASN A CA 1
ATOM 3803 C C . ASN A 1 480 ? 24.986 1.281 -17.616 1.00 57.22 480 ASN A C 1
ATOM 3805 O O . ASN A 1 480 ? 25.987 1.947 -17.901 1.00 57.22 480 ASN A O 1
ATOM 3809 N N . SER A 1 481 ? 24.926 -0.026 -17.872 1.00 62.09 481 SER A N 1
ATOM 3810 C CA . SER A 1 481 ? 25.801 -0.633 -18.871 1.00 62.09 481 SER A CA 1
ATOM 3811 C C . SER A 1 481 ? 25.487 0.001 -20.228 1.00 62.09 481 SER A C 1
ATOM 3813 O O . SER A 1 481 ? 24.458 -0.306 -20.824 1.00 62.09 481 SER A O 1
ATOM 3815 N N . ILE A 1 482 ? 26.353 0.897 -20.718 1.00 72.44 482 ILE A N 1
ATOM 3816 C CA . ILE A 1 482 ? 26.186 1.504 -22.050 1.00 72.44 482 ILE A CA 1
ATOM 3817 C C . ILE A 1 482 ? 26.087 0.359 -23.077 1.00 72.44 482 ILE A C 1
ATOM 3819 O O . ILE A 1 482 ? 27.087 -0.368 -23.214 1.00 72.44 482 ILE A O 1
ATOM 3823 N N . PRO A 1 483 ? 24.936 0.187 -23.759 1.00 82.44 483 PRO A N 1
ATOM 3824 C CA . PRO A 1 483 ? 24.692 -0.960 -24.621 1.00 82.44 483 PRO A CA 1
ATOM 3825 C C . PRO A 1 483 ? 25.564 -0.889 -25.868 1.00 82.44 483 PRO A C 1
ATOM 3827 O O . PRO A 1 483 ? 26.046 0.178 -26.271 1.00 82.44 483 PRO A O 1
ATOM 3830 N N . TYR A 1 484 ? 25.771 -2.039 -26.490 1.00 87.19 484 TYR A N 1
ATOM 3831 C CA . TYR A 1 484 ? 26.505 -2.124 -27.735 1.00 87.19 484 TYR A CA 1
ATOM 3832 C C . TYR A 1 484 ? 25.596 -1.770 -28.917 1.00 87.19 484 TYR A C 1
ATOM 3834 O O . TYR A 1 484 ? 24.437 -2.176 -28.978 1.00 87.19 484 TYR A O 1
ATOM 3842 N N . LEU A 1 485 ? 26.108 -1.037 -29.912 1.00 88.00 485 LEU A N 1
ATOM 3843 C CA . LEU A 1 485 ? 25.267 -0.560 -31.022 1.00 88.00 485 LEU A CA 1
ATOM 3844 C C . LEU A 1 485 ? 24.627 -1.703 -31.829 1.00 88.00 485 LEU A C 1
ATOM 3846 O O . LEU A 1 485 ? 23.526 -1.543 -32.351 1.00 88.00 485 LEU A O 1
ATOM 3850 N N . PHE A 1 486 ? 25.261 -2.878 -31.878 1.00 86.69 486 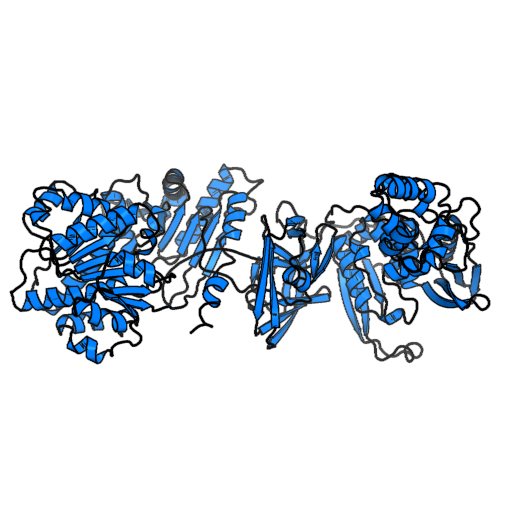PHE A N 1
ATOM 3851 C CA . PHE A 1 486 ? 24.711 -4.065 -32.543 1.00 86.69 486 PHE A CA 1
ATOM 3852 C C . PHE A 1 486 ? 23.443 -4.626 -31.859 1.00 86.69 486 PHE A C 1
ATOM 3854 O O . PHE A 1 486 ? 22.699 -5.389 -32.477 1.00 86.69 486 PHE A O 1
ATOM 3861 N N . GLU A 1 487 ? 23.186 -4.272 -30.597 1.00 87.25 487 GLU A N 1
ATOM 3862 C CA . GLU A 1 487 ? 22.018 -4.719 -29.825 1.00 87.25 487 GLU A CA 1
ATOM 3863 C C . GLU A 1 487 ? 20.769 -3.911 -30.191 1.00 87.25 487 GLU A C 1
ATOM 3865 O O . GLU A 1 487 ? 19.673 -4.467 -30.259 1.00 87.25 487 GLU A O 1
ATOM 3870 N N . LEU A 1 488 ? 20.965 -2.623 -30.493 1.00 87.38 488 LEU A N 1
ATOM 3871 C CA . LEU A 1 488 ? 19.928 -1.645 -30.835 1.00 87.38 488 LEU A CA 1
ATOM 3872 C C . LEU A 1 488 ? 19.422 -1.785 -32.280 1.00 87.38 488 LEU A C 1
ATOM 3874 O O . LEU A 1 488 ? 18.327 -1.336 -32.616 1.00 87.38 488 LEU A O 1
ATOM 3878 N N . MET A 1 489 ? 20.237 -2.373 -33.158 1.00 86.31 489 MET A N 1
ATOM 3879 C CA . MET A 1 489 ? 20.031 -2.353 -34.605 1.00 86.31 489 MET A CA 1
ATOM 3880 C C . MET A 1 489 ? 19.457 -3.684 -35.155 1.00 86.31 489 MET A C 1
ATOM 3882 O O . MET A 1 489 ? 19.669 -4.749 -34.573 1.00 86.31 489 MET A O 1
ATOM 3886 N N . PRO A 1 490 ? 18.742 -3.673 -36.303 1.00 89.44 490 PRO A N 1
ATOM 3887 C CA . PRO A 1 490 ? 18.073 -4.852 -36.869 1.00 89.44 490 PRO A CA 1
ATOM 3888 C C . PRO A 1 490 ? 19.042 -5.978 -37.281 1.00 89.44 490 PRO A C 1
ATOM 3890 O O . PRO A 1 490 ? 19.655 -5.954 -38.354 1.00 89.44 490 PRO A O 1
ATOM 3893 N N . LYS A 1 491 ? 19.134 -7.003 -36.424 1.00 89.88 491 LYS A N 1
ATOM 3894 C CA . LYS A 1 491 ? 20.045 -8.161 -36.535 1.00 89.88 491 LYS A CA 1
ATOM 3895 C C . LYS A 1 491 ? 19.849 -8.997 -37.814 1.00 89.88 491 LYS A C 1
ATOM 3897 O O . LYS A 1 491 ? 20.764 -9.704 -38.227 1.00 89.88 491 LYS A O 1
ATOM 3902 N N . ASP A 1 492 ? 18.697 -8.881 -38.476 1.00 87.38 492 ASP A N 1
ATOM 3903 C CA . ASP A 1 492 ? 18.360 -9.523 -39.755 1.00 87.38 492 ASP A CA 1
ATOM 3904 C C . ASP A 1 492 ? 18.898 -8.779 -40.999 1.00 87.38 492 ASP A C 1
ATOM 3906 O O . ASP A 1 492 ? 19.006 -9.367 -42.079 1.00 87.38 492 ASP A O 1
ATOM 3910 N N . LYS A 1 493 ? 19.254 -7.494 -40.870 1.00 86.06 493 LYS A N 1
ATOM 3911 C CA . LYS A 1 493 ? 19.732 -6.637 -41.980 1.00 86.06 493 LYS A CA 1
ATOM 3912 C C . LYS A 1 493 ? 21.244 -6.424 -41.960 1.00 86.06 493 LYS A C 1
ATOM 3914 O O . LYS A 1 493 ? 21.823 -5.983 -42.958 1.00 86.06 493 LYS A O 1
ATOM 3919 N N . ILE A 1 494 ? 21.868 -6.744 -40.830 1.00 88.12 494 ILE A N 1
ATOM 3920 C CA . ILE A 1 494 ? 23.279 -6.509 -40.533 1.00 88.12 494 ILE A CA 1
ATOM 3921 C C . ILE A 1 494 ? 24.077 -7.788 -40.739 1.00 88.12 494 ILE A C 1
ATOM 3923 O O . ILE A 1 494 ? 23.618 -8.896 -40.454 1.00 88.12 494 ILE A O 1
ATOM 3927 N N . PHE A 1 495 ? 25.295 -7.617 -41.237 1.00 86.62 495 PHE A N 1
ATOM 3928 C CA . PHE A 1 495 ? 26.240 -8.691 -41.472 1.00 86.62 495 PHE A CA 1
ATOM 3929 C C . PHE A 1 495 ? 27.572 -8.355 -40.815 1.00 86.62 495 PHE A C 1
ATOM 3931 O O . PHE A 1 495 ? 28.126 -7.284 -41.068 1.00 86.62 495 PHE A O 1
ATOM 3938 N N . VAL A 1 496 ? 28.089 -9.294 -40.029 1.00 85.62 496 VAL A N 1
ATOM 3939 C CA . VAL A 1 496 ? 29.446 -9.245 -39.476 1.00 85.62 496 VAL A CA 1
ATOM 3940 C C . VAL A 1 496 ? 30.414 -9.760 -40.539 1.00 85.62 496 VAL A C 1
ATOM 3942 O O . VAL A 1 496 ? 30.082 -10.701 -41.272 1.00 85.62 496 VAL A O 1
ATOM 3945 N N . ILE A 1 497 ? 31.585 -9.136 -40.665 1.00 79.56 497 ILE A N 1
ATOM 3946 C CA . ILE A 1 497 ? 32.630 -9.514 -41.631 1.00 79.56 497 ILE A CA 1
ATOM 3947 C C . ILE A 1 497 ? 33.964 -9.799 -40.926 1.00 79.56 497 ILE A C 1
ATOM 3949 O O . ILE A 1 497 ? 34.061 -9.677 -39.711 1.00 79.56 497 ILE A O 1
ATOM 3953 N N . ASN A 1 498 ? 34.988 -10.190 -41.693 1.00 71.88 498 ASN A N 1
ATOM 3954 C CA . ASN A 1 498 ? 36.346 -10.458 -41.193 1.00 71.88 498 ASN A CA 1
ATOM 3955 C C . ASN A 1 498 ? 36.431 -11.580 -40.129 1.00 71.88 498 ASN A C 1
ATOM 3957 O O . ASN A 1 498 ? 37.299 -11.588 -39.265 1.00 71.88 498 ASN A O 1
ATOM 3961 N N . ILE A 1 499 ? 35.509 -12.541 -40.209 1.00 67.94 499 ILE A N 1
ATOM 3962 C CA . ILE A 1 499 ? 35.314 -13.669 -39.278 1.00 67.94 499 ILE A CA 1
ATOM 3963 C C . ILE A 1 499 ? 36.298 -14.840 -39.490 1.00 67.94 499 ILE A C 1
ATOM 3965 O O . ILE A 1 499 ? 35.955 -16.000 -39.256 1.00 67.94 499 ILE A O 1
ATOM 3969 N N . GLU A 1 500 ? 37.487 -14.562 -40.023 1.00 67.12 500 GLU A N 1
ATOM 3970 C CA . GLU A 1 500 ? 38.430 -15.588 -40.482 1.00 67.12 500 GLU A CA 1
ATOM 3971 C C . GLU A 1 500 ? 39.012 -16.376 -39.305 1.00 67.12 500 GLU A C 1
ATOM 3973 O O . GLU A 1 500 ? 39.325 -15.813 -38.257 1.00 67.12 500 GLU A O 1
ATOM 3978 N N . ASN A 1 501 ? 39.099 -17.700 -39.474 1.00 68.69 501 ASN A N 1
ATOM 3979 C CA . ASN A 1 501 ? 39.480 -18.718 -38.483 1.00 68.69 501 ASN A CA 1
ATOM 3980 C C . ASN A 1 501 ? 38.585 -18.815 -37.226 1.00 68.69 501 ASN A C 1
ATOM 3982 O O . ASN A 1 501 ? 38.384 -19.922 -36.733 1.00 68.69 501 ASN A O 1
ATOM 3986 N N . PHE A 1 502 ? 37.980 -17.719 -36.754 1.00 75.50 502 PHE A N 1
ATOM 3987 C CA . PHE A 1 502 ? 37.143 -17.652 -35.550 1.00 75.50 502 PHE A CA 1
ATOM 3988 C C . PHE A 1 502 ? 35.992 -18.666 -35.556 1.00 75.50 502 PHE A C 1
ATOM 3990 O O . PHE A 1 502 ? 35.947 -19.553 -34.704 1.00 75.50 502 PHE A O 1
ATOM 3997 N N . PHE A 1 503 ? 35.089 -18.589 -36.543 1.00 75.19 503 PHE A N 1
ATOM 3998 C CA . PHE A 1 503 ? 33.971 -19.536 -36.610 1.00 75.19 503 PHE A CA 1
ATOM 3999 C C . PHE A 1 503 ? 34.394 -20.936 -37.023 1.00 75.19 503 PHE A C 1
ATOM 4001 O O . PHE A 1 503 ? 33.721 -21.878 -36.631 1.00 75.19 503 PHE A O 1
ATOM 4008 N N . GLN A 1 504 ? 35.472 -21.097 -37.794 1.00 75.81 504 GLN A N 1
ATOM 4009 C CA . GLN A 1 504 ? 35.944 -22.440 -38.112 1.00 75.81 504 GLN A CA 1
ATOM 4010 C C . GLN A 1 504 ? 36.387 -23.142 -36.827 1.00 75.81 504 GLN A C 1
ATOM 4012 O O . GLN A 1 504 ? 35.818 -24.171 -36.491 1.00 75.81 504 GLN A O 1
ATOM 4017 N N . LYS A 1 505 ? 37.305 -22.538 -36.065 1.00 81.75 505 LYS A N 1
ATOM 4018 C CA . LYS A 1 505 ? 37.804 -23.096 -34.806 1.00 81.75 505 LYS A CA 1
ATOM 4019 C C . LYS A 1 505 ? 36.663 -23.406 -33.827 1.00 81.75 505 LYS A C 1
ATOM 4021 O O . LYS A 1 505 ? 36.496 -24.551 -33.432 1.00 81.75 505 LYS A O 1
ATOM 4026 N N . GLN A 1 506 ? 35.835 -22.412 -33.507 1.00 85.94 506 GLN A N 1
ATOM 4027 C CA . GLN A 1 506 ? 34.843 -22.529 -32.430 1.00 85.94 506 GLN A CA 1
ATOM 4028 C C . GLN A 1 506 ? 33.622 -23.392 -32.800 1.00 85.94 506 GLN A C 1
ATOM 4030 O O . GLN A 1 506 ? 32.958 -23.925 -31.912 1.00 85.94 506 GLN A O 1
ATOM 4035 N N . ILE A 1 507 ? 33.307 -23.547 -34.094 1.00 83.56 507 ILE A N 1
ATOM 4036 C CA . ILE A 1 507 ? 32.318 -24.540 -34.536 1.00 83.56 507 ILE A CA 1
ATOM 4037 C C . ILE A 1 507 ? 32.956 -25.928 -34.540 1.00 83.56 507 ILE A C 1
ATOM 4039 O O . ILE A 1 507 ? 32.333 -26.858 -34.049 1.00 83.56 507 ILE A O 1
ATOM 4043 N N . ASP A 1 508 ? 34.176 -26.088 -35.052 1.00 85.56 508 ASP A N 1
ATOM 4044 C CA . ASP A 1 508 ? 34.800 -27.406 -35.210 1.00 85.56 508 ASP A CA 1
ATOM 4045 C C . ASP A 1 508 ? 35.083 -28.060 -33.847 1.00 85.56 508 ASP A C 1
ATOM 4047 O O . ASP A 1 508 ? 34.660 -29.194 -33.630 1.00 85.56 508 ASP A O 1
ATOM 4051 N N . GLU A 1 509 ? 35.612 -27.299 -32.880 1.00 87.12 509 GLU A N 1
ATOM 4052 C CA . GLU A 1 509 ? 35.742 -27.708 -31.469 1.00 87.12 509 GLU A CA 1
ATOM 4053 C C . GLU A 1 509 ? 34.397 -28.172 -30.871 1.00 87.12 509 GLU A C 1
ATOM 4055 O O . GLU A 1 509 ? 34.330 -29.165 -30.145 1.00 87.12 509 GLU A O 1
ATOM 4060 N N . TYR A 1 510 ? 33.295 -27.485 -31.200 1.00 88.94 510 TYR A N 1
ATOM 4061 C CA . TYR A 1 510 ? 31.955 -27.850 -30.734 1.00 88.94 510 TYR A CA 1
ATOM 4062 C C . TYR A 1 510 ? 31.409 -29.109 -31.428 1.00 88.94 510 TYR A C 1
ATOM 4064 O O . TYR A 1 510 ? 30.789 -29.948 -30.771 1.00 88.94 510 TYR A O 1
ATOM 4072 N N . LEU A 1 511 ? 31.626 -29.261 -32.739 1.00 88.94 511 LEU A N 1
ATOM 4073 C CA . LEU A 1 511 ? 31.189 -30.427 -33.516 1.00 88.94 511 LEU A CA 1
ATOM 4074 C C . LEU A 1 511 ? 31.896 -31.706 -33.056 1.00 88.94 511 LEU A C 1
ATOM 4076 O O . LEU A 1 511 ? 31.239 -32.739 -32.922 1.00 88.94 511 LEU A O 1
ATOM 4080 N N . GLU A 1 512 ? 33.204 -31.623 -32.800 1.00 89.38 512 GLU A N 1
ATOM 4081 C CA . GLU A 1 512 ? 34.028 -32.726 -32.297 1.00 89.38 512 GLU A CA 1
ATOM 4082 C C . GLU A 1 512 ? 33.595 -33.134 -30.885 1.00 89.38 512 GLU A C 1
ATOM 4084 O O . GLU A 1 512 ? 33.237 -34.293 -30.667 1.00 89.38 512 GLU A O 1
ATOM 4089 N N . HIS A 1 513 ? 33.520 -32.178 -29.951 1.00 91.38 513 HIS A N 1
ATOM 4090 C CA . HIS A 1 513 ? 33.119 -32.438 -28.565 1.00 91.38 513 HIS A CA 1
ATOM 4091 C C . HIS A 1 513 ? 31.712 -33.055 -28.462 1.00 91.38 513 HIS A C 1
ATOM 4093 O O . HIS A 1 513 ? 31.509 -34.016 -27.723 1.00 91.38 513 HIS A O 1
ATOM 4099 N N . ASN A 1 514 ? 30.747 -32.558 -29.245 1.00 89.38 514 ASN A N 1
ATOM 4100 C CA . ASN A 1 514 ? 29.359 -33.037 -29.218 1.00 89.38 514 ASN A CA 1
ATOM 4101 C C . ASN A 1 514 ? 29.080 -34.193 -30.204 1.00 89.38 514 ASN A C 1
ATOM 4103 O O . ASN A 1 514 ? 27.944 -34.656 -30.285 1.00 89.38 514 ASN A O 1
ATOM 4107 N N . LYS A 1 515 ? 30.081 -34.658 -30.968 1.00 89.94 515 LYS A N 1
ATOM 4108 C CA . LYS A 1 515 ? 29.976 -35.736 -31.977 1.00 89.94 515 LYS A CA 1
ATOM 4109 C C . LYS A 1 515 ? 28.843 -35.543 -33.005 1.00 89.94 515 LYS A C 1
ATOM 4111 O O . LYS A 1 515 ? 28.210 -36.506 -33.440 1.00 89.94 515 LYS A O 1
ATOM 4116 N N . ILE A 1 516 ? 28.580 -34.302 -33.423 1.00 92.31 516 ILE A N 1
ATOM 4117 C CA . ILE A 1 516 ? 27.504 -33.962 -34.375 1.00 92.31 516 ILE A CA 1
ATOM 4118 C C . ILE A 1 516 ? 28.033 -33.545 -35.751 1.00 92.31 516 ILE A C 1
ATOM 4120 O O . ILE A 1 516 ? 29.080 -32.922 -35.893 1.00 92.31 516 ILE A O 1
ATOM 4124 N N . SER A 1 517 ? 27.258 -33.825 -36.804 1.00 90.69 517 SER A N 1
ATOM 4125 C CA . SER A 1 517 ? 27.615 -33.390 -38.159 1.00 90.69 517 SER A CA 1
ATOM 4126 C C . SER A 1 517 ? 27.366 -31.890 -38.382 1.00 90.69 517 SER A C 1
ATOM 4128 O O . SER A 1 517 ? 26.400 -31.320 -37.868 1.00 90.69 517 SER A O 1
ATOM 4130 N N . VAL A 1 518 ? 28.138 -31.267 -39.282 1.00 86.50 518 VAL A N 1
ATOM 4131 C CA . VAL A 1 518 ? 27.899 -29.886 -39.763 1.00 86.50 518 VAL A CA 1
ATOM 4132 C C . VAL A 1 518 ? 26.470 -29.711 -40.321 1.00 86.50 518 VAL A C 1
ATOM 4134 O O . VAL A 1 518 ? 25.880 -28.636 -40.220 1.00 86.50 518 VAL A O 1
ATOM 4137 N N . LYS A 1 519 ? 25.883 -30.771 -40.901 1.00 89.44 519 LYS A N 1
ATOM 4138 C CA . LYS A 1 519 ? 24.503 -30.787 -41.427 1.00 89.44 519 LYS A CA 1
ATOM 4139 C C . LYS A 1 519 ? 23.459 -30.812 -40.302 1.00 89.44 519 LYS A C 1
ATOM 4141 O O . LYS A 1 519 ? 22.389 -30.231 -40.466 1.00 89.44 519 LYS A O 1
ATOM 4146 N N . SER A 1 520 ? 23.781 -31.428 -39.164 1.00 88.69 520 SER A N 1
ATOM 4147 C CA . SER A 1 520 ? 22.985 -31.380 -37.933 1.00 88.69 520 SER A CA 1
ATOM 4148 C C . SER A 1 520 ? 23.066 -29.988 -37.304 1.00 88.69 520 SER A C 1
ATOM 4150 O O . SER A 1 520 ? 22.034 -29.360 -37.086 1.00 88.69 520 SER A O 1
ATOM 4152 N N . PHE A 1 521 ? 24.275 -29.446 -37.123 1.00 88.88 521 PHE A N 1
ATOM 4153 C CA . PHE A 1 521 ? 24.489 -28.105 -36.565 1.00 88.88 521 PHE A CA 1
ATOM 4154 C C . PHE A 1 521 ? 23.809 -27.002 -37.391 1.00 88.88 521 PHE A C 1
ATOM 4156 O O . PHE A 1 521 ? 23.160 -26.124 -36.829 1.00 88.88 521 PHE A O 1
ATOM 4163 N N . ALA A 1 522 ? 23.841 -27.099 -38.727 1.00 88.69 522 ALA A N 1
ATOM 4164 C CA . ALA A 1 522 ? 23.098 -26.207 -39.622 1.00 88.69 522 ALA A CA 1
ATOM 4165 C C . ALA A 1 522 ? 21.582 -26.165 -39.323 1.00 88.69 522 ALA A C 1
ATOM 4167 O O . ALA A 1 522 ? 20.981 -25.089 -39.368 1.00 88.69 522 ALA A O 1
ATOM 4168 N N . LYS A 1 523 ? 20.970 -27.311 -38.973 1.00 88.75 523 LYS A N 1
ATOM 4169 C CA . LYS A 1 523 ? 19.568 -27.362 -38.523 1.00 88.75 523 LYS A CA 1
ATOM 4170 C C . LYS A 1 523 ? 19.393 -26.667 -37.171 1.00 88.75 523 LYS A C 1
ATOM 4172 O O . LYS A 1 523 ? 18.492 -25.844 -37.060 1.00 88.75 523 LYS A O 1
ATOM 4177 N N . ILE A 1 524 ? 20.261 -26.950 -36.192 1.00 86.12 524 ILE A N 1
ATOM 4178 C CA . ILE A 1 524 ? 20.199 -26.376 -34.831 1.00 86.12 524 ILE A CA 1
ATOM 4179 C C . ILE A 1 524 ? 20.212 -24.838 -34.883 1.00 86.12 524 ILE A C 1
ATOM 4181 O O . ILE A 1 524 ? 19.352 -24.188 -34.295 1.00 86.12 524 ILE A O 1
ATOM 4185 N N . ILE A 1 525 ? 21.127 -24.238 -35.651 1.00 84.88 525 ILE A N 1
ATOM 4186 C CA . ILE A 1 525 ? 21.231 -22.770 -35.758 1.00 84.88 525 ILE A CA 1
ATOM 4187 C C . ILE A 1 525 ? 20.137 -22.136 -36.648 1.00 84.88 525 ILE A C 1
ATOM 4189 O O . ILE A 1 525 ? 19.947 -20.915 -36.628 1.00 84.88 525 ILE A O 1
ATOM 4193 N N . GLY A 1 526 ? 19.400 -22.945 -37.422 1.00 86.56 526 GLY A N 1
ATOM 4194 C CA . GLY A 1 526 ? 18.367 -22.498 -38.365 1.00 86.56 526 GLY A CA 1
ATOM 4195 C C . GLY A 1 526 ? 18.916 -21.886 -39.662 1.00 86.56 526 GLY A C 1
ATOM 4196 O O . GLY A 1 526 ? 18.318 -20.962 -40.211 1.00 86.56 526 GLY A O 1
ATOM 4197 N N . MET A 1 527 ? 20.069 -22.356 -40.152 1.00 84.94 527 MET A N 1
ATOM 4198 C CA . MET A 1 527 ? 20.788 -21.770 -41.292 1.00 84.94 527 MET A CA 1
ATOM 4199 C C . MET A 1 527 ? 20.964 -22.790 -42.429 1.00 84.94 527 MET A C 1
ATOM 4201 O O . MET A 1 527 ? 21.313 -23.939 -42.167 1.00 84.94 527 MET A O 1
ATOM 4205 N N . PRO A 1 528 ? 20.799 -22.404 -43.711 1.00 86.75 528 PRO A N 1
ATOM 4206 C CA . PRO A 1 528 ? 21.040 -23.318 -44.826 1.00 86.75 528 PRO A CA 1
ATOM 4207 C C . PRO A 1 528 ? 22.466 -23.886 -44.801 1.00 86.75 528 PRO A C 1
ATOM 4209 O O . PRO A 1 528 ? 23.431 -23.125 -44.735 1.00 86.75 528 PRO A O 1
ATOM 4212 N N . TYR A 1 529 ? 22.598 -25.211 -44.900 1.00 86.06 529 TYR A N 1
ATOM 4213 C CA . TYR A 1 529 ? 23.877 -25.928 -44.799 1.00 86.06 529 TYR A CA 1
ATOM 4214 C C . TYR A 1 529 ? 24.961 -25.377 -45.742 1.00 86.06 529 TYR A C 1
ATOM 4216 O O . TYR A 1 529 ? 26.072 -25.083 -45.305 1.00 86.06 529 TYR A O 1
ATOM 4224 N N . SER A 1 530 ? 24.620 -25.133 -47.010 1.00 82.12 530 SER A N 1
ATOM 4225 C CA . SER A 1 530 ? 25.524 -24.516 -47.994 1.00 82.12 530 SER A CA 1
ATOM 4226 C C . SER A 1 530 ? 26.037 -23.141 -47.554 1.00 82.12 530 SER A C 1
ATOM 4228 O O . SER A 1 530 ? 27.199 -22.813 -47.773 1.00 82.12 530 SER A O 1
ATOM 4230 N N . ARG A 1 531 ? 25.195 -22.351 -46.878 1.00 78.69 531 ARG A N 1
ATOM 4231 C CA . ARG A 1 531 ? 25.541 -21.023 -46.363 1.00 78.69 531 ARG A CA 1
ATOM 4232 C C . ARG A 1 531 ? 26.431 -21.097 -45.122 1.00 78.69 531 ARG A C 1
ATOM 4234 O O . ARG A 1 531 ? 27.284 -20.233 -44.956 1.00 78.69 531 ARG A O 1
ATOM 4241 N N . LEU A 1 532 ? 26.249 -22.107 -44.267 1.00 80.44 532 LEU A N 1
ATOM 4242 C CA . LEU A 1 532 ? 27.151 -22.368 -43.141 1.00 80.44 532 LEU A CA 1
ATOM 4243 C C . LEU A 1 532 ? 28.549 -22.756 -43.651 1.00 80.44 532 LEU A C 1
ATOM 4245 O O . LEU A 1 532 ? 29.542 -22.191 -43.204 1.00 80.44 532 LEU A O 1
ATOM 4249 N N . ILE A 1 533 ? 28.621 -23.643 -44.649 1.00 79.88 533 ILE A N 1
ATOM 4250 C CA . ILE A 1 533 ? 29.877 -24.026 -45.316 1.00 79.88 533 ILE A CA 1
ATOM 4251 C C . ILE A 1 533 ? 30.555 -22.816 -45.993 1.00 79.88 533 ILE A C 1
ATOM 4253 O O . ILE A 1 533 ? 31.764 -22.644 -45.840 1.00 79.88 533 ILE A O 1
ATOM 4257 N N . ASP A 1 534 ? 29.796 -21.947 -46.678 1.00 75.75 534 ASP A N 1
ATOM 4258 C CA . ASP A 1 534 ? 30.291 -20.684 -47.271 1.00 75.75 534 ASP A CA 1
ATOM 4259 C C . ASP A 1 534 ? 30.946 -19.757 -46.222 1.00 75.75 534 ASP A C 1
ATOM 4261 O O . ASP A 1 534 ? 31.923 -19.079 -46.539 1.00 75.75 534 ASP A O 1
ATOM 4265 N N . CYS A 1 535 ? 30.423 -19.722 -44.987 1.00 71.94 535 CYS A N 1
ATOM 4266 C CA . CYS A 1 535 ? 30.950 -18.901 -43.887 1.00 71.94 535 CYS A CA 1
ATOM 4267 C C . CYS A 1 535 ? 32.074 -19.577 -43.075 1.00 71.94 535 CYS A C 1
ATOM 4269 O O . CYS A 1 535 ? 32.812 -18.872 -42.394 1.00 71.94 535 CYS A O 1
ATOM 4271 N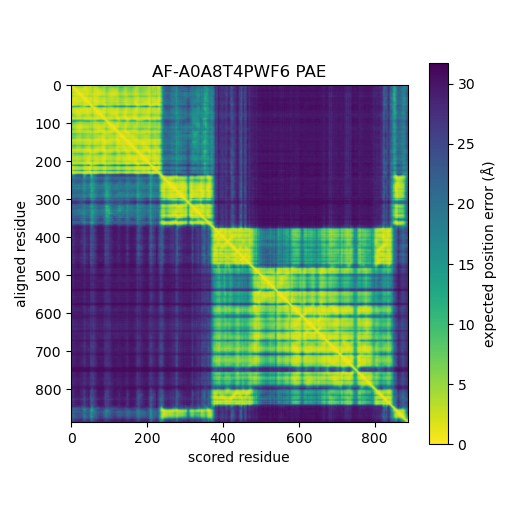 N . ARG A 1 536 ? 32.208 -20.910 -43.141 1.00 70.25 536 ARG A N 1
ATOM 4272 C CA . ARG A 1 536 ? 33.223 -21.705 -42.417 1.00 70.25 536 ARG A CA 1
ATOM 4273 C C . ARG A 1 536 ? 34.558 -21.822 -43.170 1.00 70.25 536 ARG A C 1
ATOM 4275 O O . ARG A 1 536 ? 35.586 -22.051 -42.551 1.00 70.25 536 ARG A O 1
ATOM 4282 N N . ARG A 1 537 ? 34.566 -21.695 -44.502 1.00 66.25 537 ARG A N 1
ATOM 4283 C CA . ARG A 1 537 ? 35.765 -21.904 -45.341 1.00 66.25 537 ARG A CA 1
ATOM 4284 C C . ARG A 1 537 ? 36.695 -20.681 -45.376 1.00 66.25 537 ARG A C 1
ATOM 4286 O O . ARG A 1 537 ? 36.289 -19.628 -45.860 1.00 66.25 537 ARG A O 1
ATOM 4293 N N . ILE A 1 538 ? 37.977 -20.875 -45.041 1.00 52.38 538 ILE A N 1
ATOM 4294 C CA . ILE A 1 538 ? 39.063 -19.869 -45.152 1.00 52.38 538 ILE A CA 1
ATOM 4295 C C . ILE A 1 538 ? 39.093 -19.195 -46.543 1.00 52.38 538 ILE A C 1
ATOM 4297 O O . ILE A 1 538 ? 39.149 -17.972 -46.658 1.00 52.38 538 ILE A O 1
ATOM 4301 N N . LYS A 1 539 ? 38.976 -19.985 -47.622 1.00 51.97 539 LYS A N 1
ATOM 4302 C CA . LYS A 1 539 ? 38.923 -19.504 -49.022 1.00 51.97 539 LYS A CA 1
ATOM 4303 C C . LYS A 1 539 ? 37.482 -19.293 -49.547 1.00 51.97 539 LYS A C 1
ATOM 4305 O O . LYS A 1 539 ? 37.214 -19.460 -50.734 1.00 51.97 539 LYS A O 1
ATOM 4310 N N . GLY A 1 540 ? 36.521 -18.984 -48.670 1.00 51.59 540 GLY A N 1
ATOM 4311 C CA . GLY A 1 540 ? 35.097 -18.844 -49.007 1.00 51.59 540 GLY A CA 1
ATOM 4312 C C . GLY A 1 540 ? 34.742 -17.561 -49.777 1.00 51.59 540 GLY A C 1
ATOM 4313 O O . GLY A 1 540 ? 35.205 -16.469 -49.449 1.00 51.59 540 GLY A O 1
ATOM 4314 N N . ARG A 1 541 ? 33.834 -17.662 -50.765 1.00 52.34 541 ARG A N 1
ATOM 4315 C CA . ARG A 1 541 ? 33.367 -16.520 -51.591 1.00 52.34 541 ARG A CA 1
ATOM 4316 C C . ARG A 1 541 ? 32.563 -15.461 -50.813 1.00 52.34 541 ARG A C 1
ATOM 4318 O O . ARG A 1 541 ? 32.314 -14.381 -51.343 1.00 52.34 541 ARG A O 1
ATOM 4325 N N . LYS A 1 542 ? 32.116 -15.748 -49.583 1.00 58.28 542 LYS A N 1
ATOM 4326 C CA . LYS A 1 542 ? 31.278 -14.853 -48.762 1.00 58.28 542 LYS A CA 1
ATOM 4327 C C . LYS A 1 542 ? 31.784 -14.772 -47.321 1.00 58.28 542 LYS A C 1
ATOM 4329 O O . LYS A 1 542 ? 31.183 -15.340 -46.413 1.00 58.28 542 LYS A O 1
ATOM 4334 N N . LYS A 1 543 ? 32.838 -13.977 -47.112 1.00 70.19 543 LYS A N 1
ATOM 4335 C CA . LYS A 1 543 ? 33.426 -13.614 -45.804 1.00 70.19 543 LYS A CA 1
ATOM 4336 C C . LYS A 1 543 ? 32.489 -12.748 -44.925 1.00 70.19 543 LYS A C 1
ATOM 4338 O O . LYS A 1 543 ? 32.855 -11.653 -44.502 1.00 70.19 543 LYS A O 1
ATOM 4343 N N . SER A 1 544 ? 31.233 -13.168 -44.732 1.00 79.31 544 SER A N 1
ATOM 4344 C CA . SER A 1 544 ? 30.248 -12.465 -43.899 1.00 79.31 544 SER A CA 1
ATOM 4345 C C . SER A 1 544 ? 29.007 -13.286 -43.537 1.00 79.31 544 SER A C 1
ATOM 4347 O O . SER A 1 544 ? 28.331 -13.807 -44.429 1.00 79.31 544 SER A O 1
ATOM 4349 N N . ILE A 1 545 ? 28.636 -13.269 -42.258 1.00 82.81 545 ILE A N 1
ATOM 4350 C CA . ILE A 1 545 ? 27.455 -13.929 -41.676 1.00 82.81 545 ILE A CA 1
ATOM 4351 C C . ILE A 1 545 ? 26.421 -12.880 -41.219 1.00 82.81 545 ILE A C 1
ATOM 4353 O O . ILE A 1 545 ? 26.776 -11.726 -40.998 1.00 82.81 545 ILE A O 1
ATOM 4357 N N . ARG A 1 546 ? 25.133 -13.244 -41.122 1.00 87.38 546 ARG A N 1
ATOM 4358 C CA . ARG A 1 546 ? 24.062 -12.354 -40.620 1.00 87.38 546 ARG A CA 1
ATOM 4359 C C . ARG A 1 546 ? 24.171 -12.236 -39.091 1.00 87.38 546 ARG A C 1
ATOM 4361 O O . ARG A 1 546 ? 24.517 -13.227 -38.454 1.00 87.38 546 ARG A O 1
ATOM 4368 N N . LEU A 1 547 ? 23.929 -11.060 -38.509 1.00 89.31 547 LEU A N 1
ATOM 4369 C CA . LEU A 1 547 ? 24.226 -10.790 -37.090 1.00 89.31 547 LEU A CA 1
ATOM 4370 C C . LEU A 1 547 ? 23.417 -11.669 -36.116 1.00 89.31 547 LEU A C 1
ATOM 4372 O O . LEU A 1 547 ? 23.939 -12.086 -35.089 1.00 89.31 547 LEU A O 1
ATOM 4376 N N . ASP A 1 548 ? 22.175 -12.016 -36.446 1.00 90.50 548 ASP A N 1
ATOM 4377 C CA . ASP A 1 548 ? 21.389 -12.979 -35.663 1.00 90.50 548 ASP A CA 1
ATOM 4378 C C . ASP A 1 548 ? 22.014 -14.390 -35.649 1.00 90.50 548 ASP A C 1
ATOM 4380 O O . ASP A 1 548 ? 22.080 -15.028 -34.602 1.00 90.50 548 ASP A O 1
ATOM 4384 N N . HIS A 1 549 ? 22.522 -14.866 -36.789 1.00 88.44 549 HIS A N 1
ATOM 4385 C CA . HIS A 1 549 ? 23.204 -16.157 -36.904 1.00 88.44 549 HIS A CA 1
ATOM 4386 C C . HIS A 1 549 ? 24.593 -16.123 -36.252 1.00 88.44 549 HIS A C 1
ATOM 4388 O O . HIS A 1 549 ? 24.995 -17.114 -35.656 1.00 88.44 549 HIS A O 1
ATOM 4394 N N . PHE A 1 550 ? 25.304 -14.989 -36.331 1.00 88.75 550 PHE A N 1
ATOM 4395 C CA . PHE A 1 550 ? 26.562 -14.761 -35.612 1.00 88.75 550 PHE A CA 1
ATOM 4396 C C . PHE A 1 550 ? 26.361 -14.993 -34.112 1.00 88.75 550 PHE A C 1
ATOM 4398 O O . PHE A 1 550 ? 27.026 -15.837 -33.520 1.00 88.75 550 PHE A O 1
ATOM 4405 N N . LEU A 1 551 ? 25.392 -14.284 -33.521 1.00 91.00 551 LEU A N 1
ATOM 4406 C CA . LEU A 1 551 ? 25.122 -14.346 -32.087 1.00 91.00 551 LEU A CA 1
ATOM 4407 C C . LEU A 1 551 ? 24.625 -15.735 -31.664 1.00 91.00 551 LEU A C 1
ATOM 4409 O O . LEU A 1 551 ? 25.114 -16.252 -30.669 1.00 91.00 551 LEU A O 1
ATOM 4413 N N . LYS A 1 552 ? 23.749 -16.382 -32.449 1.00 90.44 552 LYS A N 1
ATOM 4414 C CA . LYS A 1 552 ? 23.313 -17.770 -32.200 1.00 90.44 552 LYS A CA 1
ATOM 4415 C C . LYS A 1 552 ? 24.460 -18.781 -32.171 1.00 90.44 552 LYS A C 1
ATOM 4417 O O . LYS A 1 552 ? 24.430 -19.696 -31.360 1.00 90.44 552 LYS A O 1
ATOM 4422 N N . VAL A 1 553 ? 25.443 -18.659 -33.066 1.00 88.19 553 VAL A N 1
ATOM 4423 C CA . VAL A 1 553 ? 26.598 -19.572 -33.061 1.00 88.19 553 VAL A CA 1
ATOM 4424 C C . VAL A 1 553 ? 27.482 -19.301 -31.845 1.00 88.19 553 VAL A C 1
ATOM 4426 O O . VAL A 1 553 ? 27.910 -20.254 -31.206 1.00 88.19 553 VAL A O 1
ATOM 4429 N N . CYS A 1 554 ? 27.708 -18.035 -31.477 1.00 90.50 554 CYS A N 1
ATOM 4430 C CA . CYS A 1 554 ? 28.431 -17.708 -30.246 1.00 90.50 554 CYS A CA 1
ATOM 4431 C C . CYS A 1 554 ? 27.740 -18.264 -28.992 1.00 90.50 554 CYS A C 1
ATOM 4433 O O . CYS A 1 554 ? 28.418 -18.804 -28.128 1.00 90.50 554 CYS A O 1
ATOM 4435 N N . ASP A 1 555 ? 26.414 -18.162 -28.923 1.00 91.50 555 ASP A N 1
ATOM 4436 C CA . ASP A 1 555 ? 25.573 -18.673 -27.836 1.00 91.50 555 ASP A CA 1
ATOM 4437 C C . ASP A 1 555 ? 25.672 -20.208 -27.719 1.00 91.50 555 ASP A C 1
ATOM 4439 O O . ASP A 1 555 ? 26.113 -20.736 -26.702 1.00 91.50 555 ASP A O 1
ATOM 4443 N N . ILE A 1 556 ? 25.396 -20.935 -28.809 1.00 90.00 556 ILE A N 1
ATOM 4444 C CA . ILE A 1 556 ? 25.417 -22.411 -28.838 1.00 90.00 556 ILE A CA 1
ATOM 4445 C C . ILE A 1 556 ? 26.824 -22.983 -28.591 1.00 90.00 556 ILE A C 1
ATOM 4447 O O . ILE A 1 556 ? 26.962 -23.992 -27.902 1.00 90.00 556 ILE A O 1
ATOM 4451 N N . CYS A 1 557 ? 27.873 -22.334 -29.106 1.00 89.25 557 CYS A N 1
ATOM 4452 C CA . CYS A 1 557 ? 29.265 -22.713 -28.845 1.00 89.25 557 CYS A CA 1
ATOM 4453 C C . CYS A 1 557 ? 29.801 -22.190 -27.490 1.00 89.25 557 CYS A C 1
ATOM 4455 O O . CYS A 1 557 ? 30.992 -22.343 -27.227 1.00 89.25 557 CYS A O 1
ATOM 4457 N N . ASN A 1 558 ? 28.964 -21.581 -26.635 1.00 89.06 558 ASN A N 1
ATOM 4458 C CA . ASN A 1 558 ? 29.329 -20.999 -25.331 1.00 89.06 558 ASN A CA 1
ATOM 4459 C C . ASN A 1 558 ? 30.513 -20.005 -25.382 1.00 89.06 558 ASN A C 1
ATOM 4461 O O . ASN A 1 558 ? 31.318 -19.921 -24.453 1.00 89.06 558 ASN A O 1
ATOM 4465 N N . ILE A 1 559 ? 30.647 -19.244 -26.473 1.00 89.44 559 ILE A N 1
ATOM 4466 C CA . ILE A 1 559 ? 31.789 -18.353 -26.707 1.00 89.44 559 ILE A CA 1
ATOM 4467 C C . ILE A 1 559 ? 31.680 -17.098 -25.821 1.00 89.44 559 ILE A C 1
ATOM 4469 O O . ILE A 1 559 ? 30.746 -16.309 -25.999 1.00 89.44 559 ILE A O 1
ATOM 4473 N N . PRO A 1 560 ? 32.657 -16.817 -24.933 1.00 88.56 560 PRO A N 1
ATOM 4474 C CA . PRO A 1 560 ? 32.640 -15.617 -24.101 1.00 88.56 560 PRO A CA 1
ATOM 4475 C C . PRO A 1 560 ? 32.605 -14.328 -24.933 1.00 88.56 560 PRO A C 1
ATOM 4477 O O . PRO A 1 560 ? 33.394 -14.160 -25.862 1.00 88.56 560 PRO A O 1
ATOM 4480 N N . MET A 1 561 ? 31.757 -13.367 -24.549 1.00 87.62 561 MET A N 1
ATOM 4481 C CA . MET A 1 561 ? 31.534 -12.118 -25.301 1.00 87.62 561 MET A CA 1
ATOM 4482 C C . MET A 1 561 ? 32.823 -11.345 -25.633 1.00 87.62 561 MET A C 1
ATOM 4484 O O . MET A 1 561 ? 32.949 -10.786 -26.724 1.00 87.62 561 MET A O 1
ATOM 4488 N N . ARG A 1 562 ? 33.820 -11.369 -24.738 1.00 88.19 562 ARG A N 1
ATOM 4489 C CA . ARG A 1 562 ? 35.147 -10.762 -24.960 1.00 88.19 562 ARG A CA 1
ATOM 4490 C C . ARG A 1 562 ? 35.870 -11.311 -26.203 1.00 88.19 562 ARG A C 1
ATOM 4492 O O . ARG A 1 562 ? 36.595 -10.563 -26.846 1.00 88.19 562 ARG A O 1
ATOM 4499 N N . ASN A 1 563 ? 35.645 -12.580 -26.556 1.00 87.00 563 ASN A N 1
ATOM 4500 C CA . ASN A 1 563 ? 36.279 -13.240 -27.697 1.00 87.00 563 ASN A CA 1
ATOM 4501 C C . ASN A 1 563 ? 35.644 -12.799 -29.029 1.00 87.00 563 ASN A C 1
ATOM 4503 O O . ASN A 1 563 ? 36.341 -12.721 -30.035 1.00 87.00 563 ASN A O 1
ATOM 4507 N N . PHE A 1 564 ? 34.333 -12.511 -29.049 1.00 88.75 564 PHE A N 1
ATOM 4508 C CA . PHE A 1 564 ? 33.608 -12.173 -30.283 1.00 88.75 564 PHE A CA 1
ATOM 4509 C C . PHE A 1 564 ? 33.382 -10.667 -30.504 1.00 88.75 564 PHE A C 1
ATOM 4511 O O . PHE A 1 564 ? 33.103 -10.247 -31.628 1.00 88.75 564 PHE A O 1
ATOM 4518 N N . LEU A 1 565 ? 33.533 -9.841 -29.463 1.00 88.69 565 LEU A N 1
ATOM 4519 C CA . LEU A 1 565 ? 33.377 -8.383 -29.528 1.00 88.69 565 LEU A CA 1
ATOM 4520 C C . LEU A 1 565 ? 34.204 -7.679 -30.625 1.00 88.69 565 LEU A C 1
ATOM 4522 O O . LEU A 1 565 ? 33.632 -6.810 -31.284 1.00 88.69 565 LEU A O 1
ATOM 4526 N N . PRO A 1 566 ? 35.487 -8.017 -30.885 1.00 87.88 566 PRO A N 1
ATOM 4527 C CA . PRO A 1 566 ? 36.285 -7.326 -31.906 1.00 87.88 566 PRO A CA 1
ATOM 4528 C C . PRO A 1 566 ? 35.675 -7.383 -33.315 1.00 87.88 566 PRO A C 1
ATOM 4530 O O . PRO A 1 566 ? 35.688 -6.391 -34.041 1.00 87.88 566 PRO A O 1
ATOM 4533 N N . TYR A 1 567 ? 35.055 -8.508 -33.686 1.00 85.31 567 TYR A N 1
ATOM 4534 C CA . TYR A 1 567 ? 34.422 -8.681 -34.999 1.00 85.31 567 TYR A CA 1
ATOM 4535 C C . TYR A 1 567 ? 33.211 -7.756 -35.196 1.00 85.31 567 TYR A C 1
ATOM 4537 O O . TYR A 1 567 ? 32.906 -7.366 -36.321 1.00 85.31 567 TYR A O 1
ATOM 4545 N N . LEU A 1 568 ? 32.549 -7.345 -34.109 1.00 87.88 568 LEU A N 1
ATOM 4546 C CA . LEU A 1 568 ? 31.355 -6.495 -34.142 1.00 87.88 568 LEU A CA 1
ATOM 4547 C C . LEU A 1 568 ? 31.655 -5.010 -34.419 1.00 87.88 568 LEU A C 1
ATOM 4549 O O . LEU A 1 568 ? 30.718 -4.228 -34.558 1.00 87.88 568 LEU A O 1
ATOM 4553 N N . GLN A 1 569 ? 32.930 -4.633 -34.579 1.00 82.88 569 GLN A N 1
ATOM 4554 C CA . GLN A 1 569 ? 33.330 -3.357 -35.193 1.00 82.88 569 GLN A CA 1
ATOM 4555 C C . GLN A 1 569 ? 33.157 -3.366 -36.721 1.00 82.88 569 GLN A C 1
ATOM 4557 O O . GLN A 1 569 ? 32.933 -2.327 -37.345 1.00 82.88 569 GLN A O 1
ATOM 4562 N N . TYR A 1 570 ? 33.233 -4.547 -37.341 1.00 82.06 570 TYR A N 1
ATOM 4563 C CA . TYR A 1 570 ? 33.241 -4.721 -38.790 1.00 82.06 570 TYR A CA 1
ATOM 4564 C C . TYR A 1 570 ? 31.855 -5.149 -39.282 1.00 82.06 570 TYR A C 1
ATOM 4566 O O . TYR A 1 570 ? 31.582 -6.320 -39.567 1.00 82.06 570 TYR A O 1
ATOM 4574 N N . LEU A 1 571 ? 30.954 -4.169 -39.373 1.00 84.44 571 LEU A N 1
ATOM 4575 C CA . LEU A 1 571 ? 29.563 -4.364 -39.783 1.00 84.44 571 LEU A CA 1
ATOM 4576 C C . LEU A 1 571 ? 29.308 -3.857 -41.208 1.00 84.44 571 LEU A C 1
ATOM 4578 O O . LEU A 1 571 ? 29.906 -2.893 -41.681 1.00 84.44 571 LEU A O 1
ATOM 4582 N N . LYS A 1 572 ? 28.360 -4.491 -41.903 1.00 82.94 572 LYS A N 1
ATOM 4583 C CA . LYS A 1 572 ? 27.798 -3.999 -43.171 1.00 82.94 572 LYS A CA 1
ATOM 4584 C C . LYS A 1 572 ? 26.310 -4.324 -43.291 1.00 82.94 572 LYS A C 1
ATOM 4586 O O . LYS A 1 572 ? 25.760 -5.098 -42.511 1.00 82.94 572 LYS A O 1
ATOM 4591 N N . THR A 1 573 ? 25.679 -3.799 -44.337 1.00 81.75 573 THR A N 1
ATOM 4592 C CA . THR A 1 573 ? 24.337 -4.219 -44.781 1.00 81.75 573 THR A CA 1
ATOM 4593 C C . THR A 1 573 ? 24.408 -4.882 -46.162 1.00 81.75 573 THR A C 1
ATOM 4595 O O . THR A 1 573 ? 25.472 -4.935 -46.788 1.00 81.75 573 THR A O 1
ATOM 4598 N N . LYS A 1 574 ? 23.293 -5.445 -46.646 1.00 72.50 574 LYS A N 1
ATOM 4599 C CA . LYS A 1 574 ? 23.240 -6.139 -47.945 1.00 72.50 574 LYS A CA 1
ATOM 4600 C C . LYS A 1 574 ? 23.631 -5.187 -49.091 1.00 72.50 574 LYS A C 1
ATOM 4602 O O . LYS A 1 574 ? 22.927 -4.223 -49.351 1.00 72.50 574 LYS A O 1
ATOM 4607 N N . GLY A 1 575 ? 24.718 -5.507 -49.798 1.00 62.66 575 GLY A N 1
ATOM 4608 C CA . GLY A 1 575 ? 25.128 -4.838 -51.043 1.00 62.66 575 GLY A CA 1
ATOM 4609 C C . GLY A 1 575 ? 26.131 -3.684 -50.913 1.00 62.66 575 GLY A C 1
ATOM 4610 O O . GLY A 1 575 ? 26.562 -3.174 -51.940 1.00 62.66 575 GLY A O 1
ATOM 4611 N N . ARG A 1 576 ? 26.537 -3.267 -49.702 1.00 64.81 576 ARG A N 1
ATOM 4612 C CA . ARG A 1 576 ? 27.452 -2.119 -49.507 1.00 64.81 576 ARG A CA 1
ATOM 4613 C C . ARG A 1 576 ? 28.644 -2.473 -48.608 1.00 64.81 576 ARG A C 1
ATOM 4615 O O . ARG A 1 576 ? 28.549 -3.379 -47.779 1.00 64.81 576 ARG A O 1
ATOM 4622 N N . LYS A 1 577 ? 29.786 -1.811 -48.832 1.00 58.97 577 LYS A N 1
ATOM 4623 C CA . LYS A 1 577 ? 31.058 -2.062 -48.133 1.00 58.97 577 LYS A CA 1
ATOM 4624 C C . LYS A 1 577 ? 31.216 -1.202 -46.871 1.00 58.97 577 LYS A C 1
ATOM 4626 O O . LYS A 1 577 ? 30.636 -0.130 -46.776 1.00 58.97 577 LYS A O 1
ATOM 4631 N N . TRP A 1 578 ? 32.006 -1.772 -45.962 1.00 65.44 578 TRP A N 1
ATOM 4632 C CA . TRP A 1 578 ? 32.921 -1.175 -44.982 1.00 65.44 578 TRP A CA 1
ATOM 4633 C C . TRP A 1 578 ? 32.624 0.237 -44.447 1.00 65.44 578 TRP A C 1
ATOM 4635 O O . TRP A 1 578 ? 32.759 1.222 -45.159 1.00 65.44 578 TRP A O 1
ATOM 4645 N N . ALA A 1 579 ? 32.352 0.295 -43.144 1.00 57.25 579 ALA A N 1
ATOM 4646 C CA . ALA A 1 579 ? 32.709 1.397 -42.255 1.00 57.25 579 ALA A CA 1
ATOM 4647 C C . ALA A 1 579 ? 33.151 0.766 -40.923 1.00 57.25 579 ALA A C 1
ATOM 4649 O O . ALA A 1 579 ? 32.571 -0.252 -40.525 1.00 57.25 579 ALA A O 1
ATOM 4650 N N . ILE A 1 580 ? 34.145 1.333 -40.236 1.00 69.88 580 ILE A N 1
ATOM 4651 C CA . ILE A 1 580 ? 34.442 0.941 -38.849 1.00 69.88 580 ILE A CA 1
ATOM 4652 C C . ILE A 1 580 ? 33.296 1.467 -37.986 1.00 69.88 580 ILE A C 1
ATOM 4654 O O . ILE A 1 580 ? 33.113 2.676 -37.851 1.00 69.88 580 ILE A O 1
ATOM 4658 N N . PHE A 1 581 ? 32.483 0.568 -37.433 1.00 79.25 581 PHE A N 1
ATOM 4659 C CA . PHE A 1 581 ? 31.338 0.952 -36.614 1.00 79.25 581 PHE A CA 1
ATOM 4660 C C . PHE A 1 581 ? 31.710 0.850 -35.129 1.00 79.25 581 PHE A C 1
ATOM 4662 O O . PHE A 1 581 ? 32.223 -0.187 -34.702 1.00 79.25 581 PHE A O 1
ATOM 4669 N N . PRO A 1 582 ? 31.496 1.899 -34.316 1.00 85.94 582 PRO A N 1
ATOM 4670 C CA . PRO A 1 582 ? 31.926 1.868 -32.928 1.00 85.94 582 PRO A CA 1
ATOM 4671 C C . PRO A 1 582 ? 31.072 0.879 -32.136 1.00 85.94 582 PRO A C 1
ATOM 4673 O O . PRO A 1 582 ? 29.859 0.785 -32.315 1.00 85.94 582 PRO A O 1
ATOM 4676 N N . LEU A 1 583 ? 31.706 0.155 -31.212 1.00 87.56 583 LEU A N 1
ATOM 4677 C CA . LEU A 1 583 ? 31.008 -0.844 -30.403 1.00 87.56 583 LEU A CA 1
ATOM 4678 C C . LEU A 1 583 ? 29.912 -0.226 -29.525 1.00 87.56 583 LEU A C 1
ATOM 4680 O O . LEU A 1 583 ? 28.921 -0.895 -29.259 1.00 87.56 583 LEU A O 1
ATOM 4684 N N . LYS A 1 584 ? 30.063 1.033 -29.094 1.00 90.12 584 LYS A N 1
ATOM 4685 C CA . LYS A 1 584 ? 29.142 1.747 -28.193 1.00 90.12 584 LYS A CA 1
ATOM 4686 C C . LYS A 1 584 ? 28.793 3.145 -28.737 1.00 90.12 584 LYS A C 1
ATOM 4688 O O . LYS A 1 584 ? 29.583 3.691 -29.511 1.00 90.12 584 LYS A O 1
ATOM 4693 N N . PRO A 1 585 ? 27.651 3.748 -28.343 1.00 90.25 585 PRO A N 1
ATOM 4694 C CA . PRO A 1 585 ? 27.317 5.124 -28.706 1.00 90.25 585 PRO A CA 1
ATOM 4695 C C . PRO A 1 585 ? 28.409 6.116 -28.280 1.00 90.25 585 PRO A C 1
ATOM 4697 O O . PRO A 1 585 ? 28.905 6.055 -27.155 1.00 90.25 585 PRO A O 1
ATOM 4700 N N . THR A 1 586 ? 28.745 7.064 -29.155 1.00 92.25 586 THR A N 1
ATOM 4701 C CA . THR A 1 586 ? 29.677 8.167 -28.861 1.00 92.25 586 THR A CA 1
ATOM 4702 C C . THR A 1 586 ? 28.925 9.494 -28.774 1.00 92.25 586 THR A C 1
ATOM 4704 O O . THR A 1 586 ? 27.872 9.652 -29.396 1.00 92.25 586 THR A O 1
ATOM 4707 N N . LYS A 1 587 ? 29.471 10.482 -28.046 1.00 92.94 587 LYS A N 1
ATOM 4708 C CA . LYS A 1 587 ? 28.879 11.835 -27.943 1.00 92.94 587 LYS A CA 1
ATOM 4709 C C . LYS A 1 587 ? 28.604 12.446 -29.326 1.00 92.94 587 LYS A C 1
ATOM 4711 O O . LYS A 1 587 ? 27.538 13.007 -29.560 1.00 92.94 587 LYS A O 1
ATOM 4716 N N . GLU A 1 588 ? 29.524 12.250 -30.268 1.00 92.94 588 GLU A N 1
ATOM 4717 C CA . GLU A 1 588 ? 29.407 12.743 -31.644 1.00 92.94 588 GLU A CA 1
ATOM 4718 C C . GLU A 1 588 ? 28.261 12.075 -32.425 1.00 92.94 588 GLU A C 1
ATOM 4720 O O . GLU A 1 588 ? 27.470 12.775 -33.056 1.00 92.94 588 GLU A O 1
ATOM 4725 N N . ILE A 1 589 ? 28.097 10.748 -32.320 1.00 92.81 589 ILE A N 1
ATOM 4726 C CA . ILE A 1 589 ? 26.968 10.024 -32.935 1.00 92.81 589 ILE A CA 1
ATOM 4727 C C . ILE A 1 589 ? 25.633 10.447 -32.316 1.00 92.81 589 ILE A C 1
ATOM 4729 O O . ILE A 1 589 ? 24.645 10.595 -33.036 1.00 92.81 589 ILE A O 1
ATOM 4733 N N . MET A 1 590 ? 25.591 10.667 -31.000 1.00 95.19 590 MET A N 1
ATOM 4734 C CA . MET A 1 590 ? 24.373 11.113 -30.324 1.00 95.19 590 MET A CA 1
ATOM 4735 C C . MET A 1 590 ? 23.969 12.523 -30.743 1.00 95.19 590 MET A C 1
ATOM 4737 O O . MET A 1 590 ? 22.805 12.749 -31.059 1.00 95.19 590 MET A O 1
ATOM 4741 N N . TRP A 1 591 ? 24.913 13.464 -30.805 1.00 95.94 591 TRP A N 1
ATOM 4742 C CA . TRP A 1 591 ? 24.629 14.813 -31.295 1.00 95.94 591 TRP A CA 1
ATOM 4743 C C . TRP A 1 591 ? 24.182 14.813 -32.756 1.00 95.94 591 TRP A C 1
ATOM 4745 O O . TRP A 1 591 ? 23.165 15.423 -33.084 1.00 95.94 591 TRP A O 1
ATOM 4755 N N . LEU A 1 592 ? 24.862 14.050 -33.614 1.00 94.88 592 LEU A N 1
ATOM 4756 C CA . LEU A 1 592 ? 24.459 13.851 -35.004 1.00 94.88 592 LEU A CA 1
ATOM 4757 C C . LEU A 1 592 ? 23.033 13.286 -35.107 1.00 94.88 592 LEU A C 1
ATOM 4759 O O . LEU A 1 592 ? 22.237 13.796 -35.892 1.00 94.88 592 LEU A O 1
ATOM 4763 N N . ALA A 1 593 ? 22.674 12.285 -34.297 1.00 95.06 593 ALA A N 1
ATOM 4764 C CA . ALA A 1 593 ? 21.304 11.778 -34.234 1.00 95.06 593 ALA A CA 1
ATOM 4765 C C . ALA A 1 593 ? 20.307 12.872 -33.820 1.00 95.06 593 ALA A C 1
ATOM 4767 O O . ALA A 1 593 ? 19.212 12.936 -34.372 1.00 95.06 593 ALA A O 1
ATOM 4768 N N . GLY A 1 594 ? 20.689 13.760 -32.899 1.00 94.94 594 GLY A N 1
ATOM 4769 C CA . GLY A 1 594 ? 19.874 14.898 -32.477 1.00 94.94 594 GLY A CA 1
ATOM 4770 C C . GLY A 1 594 ? 19.623 15.909 -33.598 1.00 94.94 594 GLY A C 1
ATOM 4771 O O . GLY A 1 594 ? 18.483 16.313 -33.815 1.00 94.94 594 GLY A O 1
ATOM 4772 N N . VAL A 1 595 ? 20.662 16.251 -34.368 1.00 94.75 595 VAL A N 1
ATOM 4773 C CA . VAL A 1 595 ? 20.551 17.092 -35.576 1.00 94.75 595 VAL A CA 1
ATOM 4774 C C . VAL A 1 595 ? 19.694 16.399 -36.644 1.00 94.75 595 VAL A C 1
ATOM 4776 O O . VAL A 1 595 ? 18.857 17.021 -37.299 1.00 94.75 595 VAL A O 1
ATOM 4779 N N . VAL A 1 596 ? 19.830 15.079 -36.808 1.00 94.12 596 VAL A N 1
ATOM 4780 C CA . VAL A 1 596 ? 18.996 14.319 -37.752 1.00 94.12 596 VAL A CA 1
ATOM 4781 C C . VAL A 1 596 ? 17.539 14.214 -37.267 1.00 94.12 596 VAL A C 1
ATOM 4783 O O . VAL A 1 596 ? 16.622 14.206 -38.091 1.00 94.12 596 VAL A O 1
ATOM 4786 N N . ALA A 1 597 ? 17.289 14.243 -35.955 1.00 92.75 597 ALA A N 1
ATOM 4787 C CA . ALA A 1 597 ? 15.954 14.326 -35.361 1.00 92.75 597 ALA A CA 1
ATOM 4788 C C . ALA A 1 597 ? 15.256 15.683 -35.580 1.00 92.75 597 ALA A C 1
ATOM 4790 O O . ALA A 1 597 ? 14.029 15.719 -35.542 1.00 92.75 597 ALA A O 1
ATOM 4791 N N . THR A 1 598 ? 15.966 16.751 -35.964 1.00 91.12 598 THR A N 1
ATOM 4792 C CA . THR A 1 598 ? 15.405 18.105 -36.197 1.00 91.12 598 THR A CA 1
ATOM 4793 C C . THR A 1 598 ? 15.540 18.572 -37.650 1.00 91.12 598 THR A C 1
ATOM 4795 O O . THR A 1 598 ? 14.587 18.427 -38.421 1.00 91.12 598 THR A O 1
ATOM 4798 N N . ASP A 1 599 ? 16.735 18.959 -38.089 1.00 89.25 599 ASP A N 1
ATOM 4799 C CA . ASP A 1 599 ? 17.006 19.432 -39.458 1.00 89.25 599 ASP A CA 1
ATOM 4800 C C . ASP A 1 599 ? 17.138 18.300 -40.488 1.00 89.25 599 ASP A C 1
ATOM 4802 O O . ASP A 1 599 ? 17.034 18.521 -41.698 1.00 89.25 599 ASP A O 1
ATOM 4806 N N . GLY A 1 600 ? 17.419 17.075 -40.035 1.00 89.12 600 GLY A N 1
ATOM 4807 C CA . GLY A 1 600 ? 17.690 15.968 -40.949 1.00 89.12 600 GLY A CA 1
ATOM 4808 C C . GLY A 1 600 ? 16.459 15.285 -41.546 1.00 89.12 600 GLY A C 1
ATOM 4809 O O . GLY A 1 600 ? 15.362 15.287 -40.989 1.00 89.12 600 GLY A O 1
ATOM 4810 N N . CYS A 1 601 ? 16.650 14.584 -42.658 1.00 90.25 601 CYS A N 1
ATOM 4811 C CA . CYS A 1 601 ? 15.724 13.564 -43.135 1.00 90.25 601 CYS A CA 1
ATOM 4812 C C . CYS A 1 601 ? 16.482 12.318 -43.606 1.00 90.25 601 CYS A C 1
ATOM 4814 O O . CYS A 1 601 ? 17.551 12.402 -44.212 1.00 90.25 601 CYS A O 1
ATOM 4816 N N . ILE A 1 602 ? 15.914 11.147 -43.318 1.00 91.88 602 ILE A N 1
ATOM 4817 C CA . ILE A 1 602 ? 16.434 9.856 -43.767 1.00 91.88 602 ILE A CA 1
ATOM 4818 C C . ILE A 1 602 ? 15.603 9.443 -44.982 1.00 91.88 602 ILE A C 1
ATOM 4820 O O . ILE A 1 602 ? 14.429 9.107 -44.853 1.00 91.88 602 ILE A O 1
ATOM 4824 N N . VAL A 1 603 ? 16.190 9.493 -46.174 1.00 89.44 603 VAL A N 1
ATOM 4825 C CA . VAL A 1 603 ? 15.524 9.177 -47.441 1.00 89.44 603 VAL A CA 1
ATOM 4826 C C . VAL A 1 603 ? 15.820 7.733 -47.824 1.00 89.44 603 VAL A C 1
ATOM 4828 O O . VAL A 1 603 ? 16.935 7.398 -48.233 1.00 89.44 603 VAL A O 1
ATOM 4831 N N . LYS A 1 604 ? 14.804 6.871 -47.723 1.00 88.31 604 LYS A N 1
ATOM 4832 C CA . LYS A 1 604 ? 14.865 5.503 -48.244 1.00 88.31 604 LYS A CA 1
ATOM 4833 C C . LYS A 1 604 ? 14.698 5.488 -49.766 1.00 88.31 604 LYS A C 1
ATOM 4835 O O . LYS A 1 604 ? 13.691 5.958 -50.292 1.00 88.31 604 LYS A O 1
ATOM 4840 N N . SER A 1 605 ? 15.653 4.874 -50.452 1.00 83.12 605 SER A N 1
ATOM 4841 C CA . SER A 1 605 ? 15.674 4.634 -51.897 1.00 83.12 605 SER A CA 1
ATOM 4842 C C . SER A 1 605 ? 15.913 3.148 -52.197 1.00 83.12 605 SER A C 1
ATOM 4844 O O . SER A 1 605 ? 16.291 2.387 -51.303 1.00 83.12 605 SER A O 1
ATOM 4846 N N . LYS A 1 606 ? 15.701 2.728 -53.450 1.00 80.94 606 LYS A N 1
ATOM 4847 C CA . LYS A 1 606 ? 16.184 1.432 -53.946 1.00 80.94 606 LYS A CA 1
ATOM 4848 C C . LYS A 1 606 ? 17.442 1.627 -54.780 1.00 80.94 606 LYS A C 1
ATOM 4850 O O . LYS A 1 606 ? 17.497 2.490 -55.653 1.00 80.94 606 LYS A O 1
ATOM 4855 N N . ASP A 1 607 ? 18.423 0.781 -54.523 1.00 70.62 607 ASP A N 1
ATOM 4856 C CA . ASP A 1 607 ? 19.627 0.636 -55.322 1.00 70.62 607 ASP A CA 1
ATOM 4857 C C . ASP A 1 607 ? 19.278 0.005 -56.683 1.00 70.62 607 ASP A C 1
ATOM 4859 O O . ASP A 1 607 ? 18.763 -1.113 -56.733 1.00 70.62 607 ASP A O 1
ATOM 4863 N N . LYS A 1 608 ? 19.513 0.728 -57.789 1.00 70.06 608 LYS A N 1
ATOM 4864 C CA . LYS A 1 608 ? 19.061 0.314 -59.133 1.00 70.06 608 LYS A CA 1
ATOM 4865 C C . LYS A 1 608 ? 19.706 -0.985 -59.633 1.00 70.06 608 LYS A C 1
ATOM 4867 O O . LYS A 1 608 ? 19.081 -1.683 -60.420 1.00 70.06 608 LYS A O 1
ATOM 4872 N N . GLN A 1 609 ? 20.926 -1.303 -59.197 1.00 68.06 609 GLN A N 1
ATOM 4873 C CA . GLN A 1 609 ? 21.667 -2.483 -59.662 1.00 68.06 609 GLN A CA 1
ATOM 4874 C C . GLN A 1 609 ? 21.367 -3.721 -58.811 1.00 68.06 609 GLN A C 1
ATOM 4876 O O . GLN A 1 609 ? 21.215 -4.820 -59.334 1.00 68.06 609 GLN A O 1
ATOM 4881 N N . THR A 1 610 ? 21.264 -3.559 -57.490 1.00 69.50 610 THR A N 1
ATOM 4882 C CA . THR A 1 610 ? 21.122 -4.689 -56.553 1.00 69.50 610 THR A CA 1
ATOM 4883 C C . THR A 1 610 ? 19.695 -4.901 -56.042 1.00 69.50 610 THR A C 1
ATOM 4885 O O . THR A 1 610 ? 19.440 -5.861 -55.310 1.00 69.50 610 THR A O 1
ATOM 4888 N N . SER A 1 611 ? 18.764 -3.994 -56.371 1.00 70.75 611 SER A N 1
ATOM 4889 C CA . SER A 1 611 ? 17.407 -3.912 -55.800 1.00 70.75 611 SER A CA 1
ATOM 4890 C C . SER A 1 611 ? 17.365 -3.900 -54.262 1.00 70.75 611 SER A C 1
ATOM 4892 O O . SER A 1 611 ? 16.353 -4.257 -53.654 1.00 70.75 611 SER A O 1
ATOM 4894 N N . THR A 1 612 ? 18.462 -3.499 -53.612 1.00 78.00 612 THR A N 1
ATOM 4895 C CA . THR A 1 612 ? 18.551 -3.390 -52.149 1.00 78.00 612 THR A CA 1
ATOM 4896 C C . THR A 1 612 ? 18.045 -2.041 -51.649 1.00 78.00 612 THR A C 1
ATOM 4898 O O . THR A 1 612 ? 17.984 -1.061 -52.390 1.00 78.00 612 THR A O 1
ATOM 4901 N N . ASP A 1 613 ? 17.675 -1.988 -50.371 1.00 82.38 613 ASP A N 1
ATOM 4902 C CA . ASP A 1 613 ? 17.352 -0.729 -49.709 1.00 82.38 613 ASP A CA 1
ATOM 4903 C C . ASP A 1 613 ? 18.633 0.089 -49.479 1.00 82.38 613 ASP A C 1
ATOM 4905 O O . ASP A 1 613 ? 19.583 -0.387 -48.851 1.00 82.38 613 ASP A O 1
ATOM 4909 N N . TYR A 1 614 ? 18.639 1.339 -49.940 1.00 86.06 614 TYR A N 1
ATOM 4910 C CA . TYR A 1 614 ? 19.713 2.298 -49.696 1.00 86.06 614 TYR A CA 1
ATOM 4911 C C . TYR A 1 614 ? 19.155 3.565 -49.049 1.00 86.06 614 TYR A C 1
ATOM 4913 O O . TYR A 1 614 ? 18.231 4.194 -49.571 1.00 86.06 614 TYR A O 1
ATOM 4921 N N . TYR A 1 615 ? 19.732 3.949 -47.915 1.00 88.88 615 TYR A N 1
ATOM 4922 C CA . TYR A 1 615 ? 19.325 5.113 -47.144 1.00 88.88 615 TYR A CA 1
ATOM 4923 C C . TYR A 1 615 ? 20.352 6.241 -47.299 1.00 88.88 615 TYR A C 1
ATOM 4925 O O . TYR A 1 615 ? 21.536 6.087 -46.982 1.00 88.88 615 TYR A O 1
ATOM 4933 N N . LYS A 1 616 ? 19.872 7.395 -47.767 1.00 90.56 616 LYS A N 1
ATOM 4934 C CA . LYS A 1 616 ? 20.617 8.655 -47.805 1.00 90.56 616 LYS A CA 1
ATOM 4935 C C . LYS A 1 616 ? 20.100 9.566 -46.696 1.00 90.56 616 LYS A C 1
ATOM 4937 O O . LYS A 1 616 ? 18.902 9.810 -46.612 1.00 90.56 616 LYS A O 1
ATOM 4942 N N . ILE A 1 617 ? 20.996 10.079 -45.867 1.00 92.88 617 ILE A N 1
ATOM 4943 C CA . ILE A 1 617 ? 20.689 11.054 -44.822 1.00 92.88 617 ILE A CA 1
ATOM 4944 C C . ILE A 1 617 ? 21.021 12.438 -45.380 1.00 92.88 617 ILE A C 1
ATOM 4946 O O . ILE A 1 617 ? 22.090 12.632 -45.959 1.00 92.88 617 ILE A O 1
ATOM 4950 N N . LYS A 1 618 ? 20.091 13.384 -45.244 1.00 93.56 618 LYS A N 1
ATOM 4951 C CA . LYS A 1 618 ? 20.266 14.794 -45.621 1.00 93.56 618 LYS A CA 1
ATOM 4952 C C . LYS A 1 618 ? 20.046 15.674 -44.398 1.00 93.56 618 LYS A C 1
ATOM 4954 O O . LYS A 1 618 ? 19.145 15.365 -43.627 1.00 93.56 618 LYS A O 1
ATOM 4959 N N . ILE A 1 619 ? 20.802 16.754 -44.235 1.00 94.25 619 ILE A N 1
ATOM 4960 C CA . ILE A 1 619 ? 20.664 17.759 -43.166 1.00 94.25 619 ILE A CA 1
ATOM 4961 C C . ILE A 1 619 ? 20.757 19.143 -43.817 1.00 94.25 619 ILE A C 1
ATOM 4963 O O . ILE A 1 619 ? 21.637 19.354 -44.650 1.00 94.25 619 ILE A O 1
ATOM 4967 N N . GLY A 1 620 ? 19.864 20.071 -43.463 1.00 91.44 620 GLY A N 1
ATOM 4968 C CA . GLY A 1 620 ? 19.856 21.430 -44.014 1.00 91.44 620 GLY A CA 1
ATOM 4969 C C . GLY A 1 620 ? 19.737 22.496 -42.927 1.00 91.44 620 GLY A C 1
ATOM 4970 O O . GLY A 1 620 ? 18.740 22.510 -42.215 1.00 91.44 620 GLY A O 1
ATOM 4971 N N . ASN A 1 621 ? 20.717 23.397 -42.810 1.00 91.50 621 ASN A N 1
ATOM 4972 C CA . ASN A 1 621 ? 20.714 24.480 -41.815 1.00 91.50 621 ASN A CA 1
ATOM 4973 C C . ASN A 1 621 ? 21.371 25.764 -42.375 1.00 91.50 621 ASN A C 1
ATOM 4975 O O . ASN A 1 621 ? 22.077 25.730 -43.382 1.00 91.50 621 ASN A O 1
ATOM 4979 N N . LYS A 1 622 ? 21.145 26.917 -41.732 1.00 90.12 622 LYS A N 1
ATOM 4980 C CA . LYS A 1 622 ? 21.799 28.197 -42.075 1.00 90.12 622 LYS A CA 1
ATOM 4981 C C . LYS A 1 622 ? 23.180 28.378 -41.435 1.00 90.12 622 LYS A C 1
ATOM 4983 O O . LYS A 1 622 ? 24.021 29.071 -41.999 1.00 90.12 622 LYS A O 1
ATOM 4988 N N . SER A 1 623 ? 23.427 27.774 -40.273 1.00 89.12 623 SER A N 1
ATOM 4989 C CA . SER A 1 623 ? 24.736 27.798 -39.622 1.00 89.12 623 SER A CA 1
ATOM 4990 C C . SER A 1 623 ? 25.707 26.903 -40.384 1.00 89.12 623 SER A C 1
ATOM 4992 O O . SER A 1 623 ? 25.578 25.676 -40.387 1.00 89.12 623 SER A O 1
ATOM 4994 N N . LYS A 1 624 ? 26.715 27.525 -41.001 1.00 88.62 624 LYS A N 1
ATOM 4995 C CA . LYS A 1 624 ? 27.826 26.809 -41.635 1.00 88.62 624 LYS A CA 1
ATOM 4996 C C . LYS A 1 624 ? 28.559 25.925 -40.619 1.00 88.62 624 LYS A C 1
ATOM 4998 O O . LYS A 1 624 ? 28.858 24.775 -40.920 1.00 88.62 624 LYS A O 1
ATOM 5003 N N . LEU A 1 625 ? 28.768 26.437 -39.402 1.00 90.25 625 LEU A N 1
ATOM 5004 C CA . LEU A 1 625 ? 29.496 25.759 -38.324 1.00 90.25 625 LEU A CA 1
ATOM 5005 C C . LEU A 1 625 ? 28.864 24.407 -37.950 1.00 90.25 625 LEU A C 1
ATOM 5007 O O . LEU A 1 625 ? 29.578 23.424 -37.769 1.00 90.25 625 LEU A O 1
ATOM 5011 N N . LEU A 1 626 ? 27.529 24.335 -37.910 1.00 92.31 626 LEU A N 1
ATOM 5012 C CA . LEU A 1 626 ? 26.788 23.088 -37.690 1.00 92.31 626 LEU A CA 1
ATOM 5013 C C . LEU A 1 626 ? 27.080 22.061 -38.792 1.00 92.31 626 LEU A C 1
ATOM 5015 O O . LEU A 1 626 ? 27.358 20.898 -38.501 1.00 92.31 626 LEU A O 1
ATOM 5019 N N . ILE A 1 627 ? 27.050 22.488 -40.055 1.00 93.69 627 ILE A N 1
ATOM 5020 C CA . ILE A 1 627 ? 27.267 21.615 -41.213 1.00 93.69 627 ILE A CA 1
ATOM 5021 C C . ILE A 1 627 ? 28.730 21.171 -41.338 1.00 93.69 627 ILE A C 1
ATOM 5023 O O . ILE A 1 627 ? 28.977 19.992 -41.598 1.00 93.69 627 ILE A O 1
ATOM 5027 N N . ASP A 1 628 ? 29.695 22.055 -41.080 1.00 92.25 628 ASP A N 1
ATOM 5028 C CA . ASP A 1 628 ? 31.119 21.705 -41.038 1.00 92.25 628 ASP A CA 1
ATOM 5029 C C . ASP A 1 628 ? 31.410 20.694 -39.910 1.00 92.25 628 ASP A C 1
ATOM 5031 O O . ASP A 1 628 ? 32.122 19.712 -40.125 1.00 92.25 628 ASP A O 1
ATOM 5035 N N . ARG A 1 629 ? 30.775 20.846 -38.738 1.00 93.19 629 ARG A N 1
ATOM 5036 C CA . ARG A 1 629 ? 30.891 19.893 -37.620 1.00 93.19 629 ARG A CA 1
ATOM 5037 C C . ARG A 1 629 ? 30.232 18.541 -37.917 1.00 93.19 629 ARG A C 1
ATOM 5039 O O . ARG A 1 629 ? 30.794 17.500 -37.580 1.00 93.19 629 ARG A O 1
ATOM 5046 N N . VAL A 1 630 ? 29.079 18.519 -38.595 1.00 94.25 630 VAL A N 1
ATOM 5047 C CA . VAL A 1 630 ? 28.477 17.273 -39.115 1.00 94.25 630 VAL A CA 1
ATOM 5048 C C . VAL A 1 630 ? 29.413 16.600 -40.123 1.00 94.25 630 VAL A C 1
ATOM 5050 O O . VAL A 1 630 ? 29.602 15.385 -40.056 1.00 94.25 630 VAL A O 1
ATOM 5053 N N . LYS A 1 631 ? 30.027 17.366 -41.034 1.00 93.31 631 LYS A N 1
ATOM 5054 C CA . LYS A 1 631 ? 30.998 16.854 -42.011 1.00 93.31 631 LYS A CA 1
ATOM 5055 C C . LYS A 1 631 ? 32.204 16.212 -41.327 1.00 93.31 631 LYS A C 1
ATOM 5057 O O . LYS A 1 631 ? 32.586 15.108 -41.714 1.00 93.31 631 LYS A O 1
ATOM 5062 N N . GLU A 1 632 ? 32.770 16.861 -40.310 1.00 92.69 632 GLU A N 1
ATOM 5063 C CA . GLU A 1 632 ? 33.885 16.326 -39.518 1.00 92.69 632 GLU A CA 1
ATOM 5064 C C . GLU A 1 632 ? 33.516 14.983 -38.869 1.00 92.69 632 GLU A C 1
ATOM 5066 O O . GLU A 1 632 ? 34.220 13.995 -39.062 1.00 92.69 632 GLU A O 1
ATOM 5071 N N . ILE A 1 633 ? 32.382 14.922 -38.161 1.00 91.62 633 ILE A N 1
ATOM 5072 C CA . ILE A 1 633 ? 31.919 13.710 -37.467 1.00 91.62 633 ILE A CA 1
ATOM 5073 C C . ILE A 1 633 ? 31.696 12.556 -38.453 1.00 91.62 633 ILE A C 1
ATOM 5075 O O . ILE A 1 633 ? 32.127 11.438 -38.193 1.00 91.62 633 ILE A O 1
ATOM 5079 N N . ILE A 1 634 ? 31.055 12.813 -39.597 1.00 89.81 634 ILE A N 1
ATOM 5080 C CA . ILE A 1 634 ? 30.791 11.791 -40.623 1.00 89.81 634 ILE A CA 1
ATOM 5081 C C . ILE A 1 634 ? 32.082 11.271 -41.272 1.00 89.81 634 ILE A C 1
ATOM 5083 O O . ILE A 1 634 ? 32.193 10.069 -41.523 1.00 89.81 634 ILE A O 1
ATOM 5087 N N . SER A 1 635 ? 33.077 12.140 -41.468 1.00 88.75 635 SER A N 1
ATOM 5088 C CA . SER A 1 635 ? 34.362 11.766 -42.076 1.00 88.75 635 SER A CA 1
ATOM 5089 C C . SER A 1 635 ? 35.171 10.779 -41.220 1.00 88.75 635 SER A C 1
ATOM 5091 O O . SER A 1 635 ? 35.946 10.005 -41.770 1.00 88.75 635 SER A O 1
ATOM 5093 N N . LYS A 1 636 ? 34.948 10.726 -39.896 1.00 87.38 636 LYS A N 1
ATOM 5094 C CA . LYS A 1 636 ? 35.597 9.765 -38.973 1.00 87.38 636 LYS A CA 1
ATOM 5095 C C . LYS A 1 636 ? 35.134 8.310 -39.144 1.00 87.38 636 LYS A C 1
ATOM 5097 O O . LYS A 1 636 ? 35.653 7.429 -38.467 1.00 87.38 636 LYS A O 1
ATOM 5102 N N . PHE A 1 637 ? 34.154 8.057 -40.013 1.00 82.62 637 PHE A N 1
ATOM 5103 C CA . PHE A 1 637 ? 33.594 6.729 -40.292 1.00 82.62 637 PHE A CA 1
ATOM 5104 C C . PHE A 1 637 ? 33.794 6.301 -41.758 1.00 82.62 637 PHE A C 1
ATOM 5106 O O . PHE A 1 637 ? 32.989 5.531 -42.282 1.00 82.62 637 PHE A O 1
ATOM 5113 N N . ASP A 1 638 ? 34.816 6.844 -42.430 1.00 80.69 638 ASP A N 1
ATOM 5114 C CA . ASP A 1 638 ? 35.148 6.626 -43.852 1.00 80.69 638 ASP A CA 1
ATOM 5115 C C . ASP A 1 638 ? 34.026 7.009 -44.843 1.00 80.69 638 ASP A C 1
ATOM 5117 O O . ASP A 1 638 ? 34.000 6.582 -46.000 1.00 80.69 638 ASP A O 1
ATOM 5121 N N . ILE A 1 639 ? 33.079 7.844 -44.406 1.00 85.25 639 ILE A N 1
ATOM 5122 C CA . ILE A 1 639 ? 31.975 8.339 -45.232 1.00 85.25 639 ILE A CA 1
ATOM 5123 C C . ILE A 1 639 ? 32.311 9.752 -45.703 1.00 85.25 639 ILE A C 1
ATOM 5125 O O . ILE A 1 639 ? 32.444 10.665 -44.894 1.00 85.25 639 ILE A O 1
ATOM 5129 N N . VAL A 1 640 ? 32.359 9.960 -47.020 1.00 86.44 640 VAL A N 1
ATOM 5130 C CA . VAL A 1 640 ? 32.492 11.297 -47.618 1.00 86.44 640 VAL A CA 1
ATOM 5131 C C . VAL A 1 640 ? 31.100 11.934 -47.771 1.00 86.44 640 VAL A C 1
ATOM 5133 O O . VAL A 1 640 ? 30.280 11.413 -48.535 1.00 86.44 640 VAL A O 1
ATOM 5136 N N . PRO A 1 641 ? 30.789 13.044 -47.073 1.00 90.88 641 PRO A N 1
ATOM 5137 C CA . PRO A 1 641 ? 29.539 13.770 -47.257 1.00 90.88 641 PRO A CA 1
ATOM 5138 C C . PRO A 1 641 ? 29.645 14.773 -48.415 1.00 90.88 641 PRO A C 1
ATOM 5140 O O . PRO A 1 641 ? 30.637 15.488 -48.560 1.00 90.88 641 PRO A O 1
ATOM 5143 N N . TYR A 1 642 ? 28.581 14.882 -49.206 1.00 92.69 642 TYR A N 1
ATOM 5144 C CA . TYR A 1 642 ? 28.407 15.951 -50.186 1.00 92.69 642 TYR A CA 1
ATOM 5145 C C . TYR A 1 642 ? 27.811 17.184 -49.499 1.00 92.69 642 TYR A C 1
ATOM 5147 O O . TYR A 1 642 ? 26.841 17.052 -48.754 1.00 92.69 642 TYR A O 1
ATOM 5155 N N . VAL A 1 643 ? 28.354 18.376 -49.757 1.00 93.00 643 VAL A N 1
ATOM 5156 C CA . VAL A 1 643 ? 27.824 19.649 -49.239 1.00 93.00 643 VAL A CA 1
ATOM 5157 C C . VAL A 1 643 ? 27.519 20.580 -50.408 1.00 93.00 643 VAL A C 1
ATOM 5159 O O . VAL A 1 643 ? 28.316 20.702 -51.333 1.00 93.00 643 VAL A O 1
ATOM 5162 N N . SER A 1 644 ? 26.366 21.243 -50.357 1.00 93.25 644 SER A N 1
ATOM 5163 C CA . SER A 1 644 ? 25.907 22.214 -51.354 1.00 93.25 644 SER A CA 1
ATOM 5164 C C . SER A 1 644 ? 25.273 23.426 -50.676 1.00 93.25 644 SER A C 1
ATOM 5166 O O . SER A 1 644 ? 24.636 23.301 -49.627 1.00 93.25 644 SER A O 1
ATOM 5168 N N . ILE A 1 645 ? 25.446 24.607 -51.267 1.00 91.94 645 ILE A N 1
ATOM 5169 C CA . ILE A 1 645 ? 24.884 25.863 -50.760 1.00 91.94 645 ILE A CA 1
ATOM 5170 C C . ILE A 1 645 ? 23.696 26.248 -51.637 1.00 91.94 645 ILE A C 1
ATOM 5172 O O . ILE A 1 645 ? 23.760 26.175 -52.862 1.00 91.94 645 ILE A O 1
ATOM 5176 N N . ARG A 1 646 ? 22.607 26.655 -50.993 1.00 87.06 646 ARG A N 1
ATOM 5177 C CA . ARG A 1 646 ? 21.376 27.134 -51.610 1.00 87.06 646 ARG A CA 1
ATOM 5178 C C . ARG A 1 646 ? 21.105 28.563 -51.133 1.00 87.06 646 ARG A C 1
ATOM 5180 O O . ARG A 1 646 ? 21.341 28.877 -49.966 1.00 87.06 646 ARG A O 1
ATOM 5187 N N . ASP A 1 647 ? 20.612 29.413 -52.033 1.00 81.19 647 ASP A N 1
ATOM 5188 C CA . ASP A 1 647 ? 20.153 30.781 -51.744 1.00 81.19 647 ASP A CA 1
ATOM 5189 C C . ASP A 1 647 ? 21.196 31.604 -50.939 1.00 81.19 647 ASP A C 1
ATOM 5191 O O . ASP A 1 647 ? 20.871 32.304 -49.977 1.00 81.19 647 ASP A O 1
ATOM 5195 N N . GLY A 1 648 ? 22.484 31.414 -51.272 1.00 79.38 648 GLY A N 1
ATOM 5196 C CA . GLY A 1 648 ? 23.670 32.045 -50.662 1.00 79.38 648 GLY A CA 1
ATOM 5197 C C . GLY A 1 648 ? 23.938 31.745 -49.177 1.00 79.38 648 GLY A C 1
ATOM 5198 O O . GLY A 1 648 ? 25.001 32.086 -48.668 1.00 79.38 648 GLY A O 1
ATOM 5199 N N . SER A 1 649 ? 22.988 31.135 -48.465 1.00 83.75 649 SER A N 1
ATOM 5200 C CA . SER A 1 649 ? 22.910 31.201 -46.996 1.00 83.75 649 SER A CA 1
ATOM 5201 C C . SER A 1 649 ? 22.338 29.949 -46.321 1.00 83.75 649 SER A C 1
ATOM 5203 O O . SER A 1 649 ? 22.241 29.904 -45.094 1.00 83.75 649 SER A O 1
ATOM 5205 N N . PHE A 1 650 ? 21.946 28.931 -47.093 1.00 89.56 650 PHE A N 1
ATOM 5206 C CA . PHE A 1 650 ? 21.399 27.677 -46.579 1.00 89.56 650 PHE A CA 1
ATOM 5207 C C . PHE A 1 650 ? 22.245 26.489 -47.049 1.00 89.56 650 PHE A C 1
ATOM 5209 O O . PHE A 1 650 ? 22.345 26.202 -48.242 1.00 89.56 650 PHE A O 1
ATOM 5216 N N . TYR A 1 651 ? 22.856 25.786 -46.104 1.00 93.19 651 TYR A N 1
ATOM 5217 C CA . TYR A 1 651 ? 23.814 24.715 -46.345 1.00 93.19 651 TYR A CA 1
ATOM 5218 C C . TYR A 1 651 ? 23.106 23.359 -46.256 1.00 93.19 651 TYR A C 1
ATOM 5220 O O . TYR A 1 651 ? 22.498 23.039 -45.236 1.00 93.19 651 TYR A O 1
ATOM 5228 N N . ASN A 1 652 ? 23.198 22.553 -47.316 1.00 93.31 652 ASN A N 1
ATOM 5229 C CA . ASN A 1 652 ? 22.657 21.196 -47.386 1.00 93.31 652 ASN A CA 1
ATOM 5230 C C . ASN A 1 652 ? 23.808 20.188 -47.411 1.00 93.31 652 ASN A C 1
ATOM 5232 O O . ASN A 1 652 ? 24.637 20.224 -48.322 1.00 93.31 652 ASN A O 1
ATOM 5236 N N . LEU A 1 653 ? 23.824 19.261 -46.458 1.00 95.19 653 LEU A N 1
ATOM 5237 C CA . LEU A 1 653 ? 24.766 18.147 -46.387 1.00 95.19 653 LEU A CA 1
ATOM 5238 C C . LEU A 1 653 ? 24.029 16.828 -46.636 1.00 95.19 653 LEU A C 1
ATOM 5240 O O . LEU A 1 653 ? 22.997 16.566 -46.020 1.00 95.19 653 LEU A O 1
ATOM 5244 N N . GLU A 1 654 ? 24.562 15.977 -47.511 1.00 94.19 654 GLU A N 1
ATOM 5245 C CA . GLU A 1 654 ? 24.013 14.656 -47.827 1.00 94.19 654 GLU A CA 1
ATOM 5246 C C . GLU A 1 654 ? 25.080 13.559 -47.730 1.00 94.19 654 GLU A C 1
ATOM 5248 O O . GLU A 1 654 ? 26.160 13.681 -48.304 1.00 94.19 654 GLU A O 1
ATOM 5253 N N . PHE A 1 655 ? 24.763 12.436 -47.082 1.00 91.94 655 PHE A N 1
ATOM 5254 C CA . PHE A 1 655 ? 25.633 11.254 -47.043 1.00 91.94 655 PHE A CA 1
ATOM 5255 C C . PHE A 1 655 ? 24.836 9.946 -47.106 1.00 91.94 655 PHE A C 1
ATOM 5257 O O . PHE A 1 655 ? 23.639 9.898 -46.823 1.00 91.94 655 PHE A O 1
ATOM 5264 N N . GLY A 1 656 ? 25.490 8.859 -47.516 1.00 87.88 656 GLY A N 1
ATOM 5265 C CA . GLY A 1 656 ? 24.864 7.544 -47.654 1.00 87.88 656 GLY A CA 1
ATOM 5266 C C . GLY A 1 656 ? 25.299 6.573 -46.569 1.00 87.88 656 GLY A C 1
ATOM 5267 O O . GLY A 1 656 ? 26.454 6.166 -46.574 1.00 87.88 656 GLY A O 1
ATOM 5268 N N . SER A 1 657 ? 24.390 6.129 -45.699 1.00 88.38 657 SER A N 1
ATOM 5269 C CA . SER A 1 657 ? 24.695 5.043 -44.761 1.00 88.38 657 SER A CA 1
ATOM 5270 C C . SER A 1 657 ? 23.441 4.331 -44.266 1.00 88.38 657 SER A C 1
ATOM 5272 O O . SER A 1 657 ? 22.621 4.890 -43.540 1.00 88.38 657 SER A O 1
ATOM 5274 N N . ASN A 1 658 ? 23.345 3.045 -44.606 1.00 88.06 658 ASN A N 1
ATOM 5275 C CA . ASN A 1 658 ? 22.318 2.148 -44.079 1.00 88.06 658 ASN A CA 1
ATOM 5276 C C . ASN A 1 658 ? 22.531 1.841 -42.584 1.00 88.06 658 ASN A C 1
ATOM 5278 O O . ASN A 1 658 ? 21.562 1.575 -41.880 1.00 88.06 658 ASN A O 1
ATOM 5282 N N . LEU A 1 659 ? 23.781 1.876 -42.094 1.00 87.38 659 LEU A N 1
ATOM 5283 C CA . LEU A 1 659 ? 24.086 1.645 -40.677 1.00 87.38 659 LEU A CA 1
ATOM 5284 C C . LEU A 1 659 ? 23.604 2.825 -39.826 1.00 87.38 659 LEU A C 1
ATOM 5286 O O . LEU A 1 659 ? 22.843 2.614 -38.887 1.00 87.38 659 LEU A O 1
ATOM 5290 N N . PHE A 1 660 ? 23.944 4.064 -40.203 1.00 90.06 660 PHE A N 1
ATOM 5291 C CA . PHE A 1 660 ? 23.416 5.246 -39.512 1.00 90.06 660 PHE A CA 1
ATOM 5292 C C . PHE A 1 660 ? 21.899 5.364 -39.652 1.00 90.06 660 PHE A C 1
ATOM 5294 O O . PHE A 1 660 ? 21.236 5.674 -38.671 1.00 90.06 660 PHE A O 1
ATOM 5301 N N . ALA A 1 661 ? 21.323 5.051 -40.817 1.00 90.88 661 ALA A N 1
ATOM 5302 C CA . ALA A 1 661 ? 19.872 5.065 -40.981 1.00 90.88 661 ALA A CA 1
ATOM 5303 C C . ALA A 1 661 ? 19.168 4.090 -40.026 1.00 90.88 661 ALA A C 1
ATOM 5305 O O . ALA A 1 661 ? 18.242 4.496 -39.335 1.00 90.88 661 ALA A O 1
ATOM 5306 N N . HIS A 1 662 ? 19.633 2.841 -39.921 1.00 90.06 662 HIS A N 1
ATOM 5307 C CA . HIS A 1 662 ? 19.043 1.869 -38.998 1.00 90.06 662 HIS A CA 1
ATOM 5308 C C . HIS A 1 662 ? 19.320 2.180 -37.519 1.00 90.06 662 HIS A C 1
ATOM 5310 O O . HIS A 1 662 ? 18.469 1.897 -36.677 1.00 90.06 662 HIS A O 1
ATOM 5316 N N . LEU A 1 663 ? 20.460 2.797 -37.189 1.00 91.00 663 LEU A N 1
ATOM 5317 C CA . LEU A 1 663 ? 20.721 3.300 -35.838 1.00 91.00 663 LEU A CA 1
ATOM 5318 C C . LEU A 1 663 ? 19.768 4.452 -35.479 1.00 91.00 663 LEU A C 1
ATOM 5320 O O . LEU A 1 663 ? 19.168 4.449 -34.409 1.00 91.00 663 LEU A O 1
ATOM 5324 N N . PHE A 1 664 ? 19.566 5.410 -36.381 1.00 92.56 664 PHE A N 1
ATOM 5325 C CA . PHE A 1 664 ? 18.657 6.536 -36.158 1.00 92.56 664 PHE A CA 1
ATOM 5326 C C . PHE A 1 664 ? 17.185 6.090 -36.142 1.00 92.56 664 PHE A C 1
ATOM 5328 O O . PHE A 1 664 ? 16.417 6.568 -35.308 1.00 92.56 664 PHE A O 1
ATOM 5335 N N . GLU A 1 665 ? 16.806 5.093 -36.950 1.00 90.31 665 GLU A N 1
ATOM 5336 C CA . GLU A 1 665 ? 15.516 4.399 -36.821 1.00 90.31 665 GLU A CA 1
ATOM 5337 C C . GLU A 1 665 ? 15.364 3.756 -35.425 1.00 90.31 665 GLU A C 1
ATOM 5339 O O . GLU A 1 665 ? 14.305 3.903 -34.813 1.00 90.31 665 GLU A O 1
ATOM 5344 N N . SER A 1 666 ? 16.420 3.146 -34.859 1.00 88.69 666 SER A N 1
ATOM 5345 C CA . SER A 1 666 ? 16.404 2.601 -33.484 1.00 88.69 666 SER A CA 1
ATOM 5346 C C . SER A 1 666 ? 16.295 3.665 -32.383 1.00 88.69 666 SER A C 1
ATOM 5348 O O . SER A 1 666 ? 15.841 3.361 -31.285 1.00 88.69 666 SER A O 1
ATOM 5350 N N . PHE A 1 667 ? 16.638 4.923 -32.677 1.00 91.00 667 PHE A N 1
ATOM 5351 C CA . PHE A 1 667 ? 16.448 6.068 -31.779 1.00 91.00 667 PHE A CA 1
ATOM 5352 C C . PHE A 1 667 ? 15.054 6.714 -31.895 1.00 91.00 667 PHE A C 1
ATOM 5354 O O . PHE A 1 667 ? 14.700 7.559 -31.074 1.00 91.00 667 PHE A O 1
ATOM 5361 N N . GLY A 1 668 ? 14.227 6.285 -32.857 1.00 89.31 668 GLY A N 1
ATOM 5362 C CA . GLY A 1 668 ? 12.880 6.822 -33.090 1.00 89.31 668 GLY A CA 1
ATOM 5363 C C . GLY A 1 668 ? 12.782 7.818 -34.250 1.00 89.31 668 GLY A C 1
ATOM 5364 O O . GLY A 1 668 ? 11.764 8.499 -34.379 1.00 89.31 668 GLY A O 1
ATOM 5365 N N . ILE A 1 669 ? 13.806 7.910 -35.107 1.00 93.00 669 ILE A N 1
ATOM 5366 C CA . ILE A 1 669 ? 13.865 8.828 -36.253 1.00 93.00 669 ILE A CA 1
ATOM 5367 C C . ILE A 1 669 ? 13.454 8.077 -37.537 1.00 93.00 669 ILE A C 1
ATOM 5369 O O . ILE A 1 669 ? 14.239 7.287 -38.060 1.00 93.00 669 ILE A O 1
ATOM 5373 N N . PRO A 1 670 ? 12.238 8.285 -38.079 1.00 89.56 670 PRO A N 1
ATOM 5374 C CA . PRO A 1 670 ? 11.714 7.454 -39.161 1.00 89.56 670 PRO A CA 1
ATOM 5375 C C . PRO A 1 670 ? 12.187 7.902 -40.551 1.00 89.56 670 PRO A C 1
ATOM 5377 O O . PRO A 1 670 ? 12.316 9.092 -40.844 1.00 89.56 670 PRO A O 1
ATOM 5380 N N . SER A 1 671 ? 12.318 6.938 -41.466 1.00 83.38 671 SER A N 1
ATOM 5381 C CA . SER A 1 671 ? 12.696 7.158 -42.870 1.00 83.38 671 SER A CA 1
ATOM 5382 C C . SER A 1 671 ? 11.562 7.628 -43.804 1.00 83.38 671 SER A C 1
ATOM 5384 O O . SER A 1 671 ? 11.753 7.727 -45.018 1.00 83.38 671 SER A O 1
ATOM 5386 N N . LYS A 1 672 ? 10.374 7.946 -43.256 1.00 74.38 672 LYS A N 1
ATOM 5387 C CA . LYS A 1 672 ? 9.246 8.625 -43.932 1.00 74.38 672 LYS A CA 1
ATOM 5388 C C . LYS A 1 672 ? 8.415 9.447 -42.933 1.00 74.38 672 LYS A C 1
ATOM 5390 O O . LYS A 1 672 ? 8.351 9.108 -41.758 1.00 74.38 672 LYS A O 1
ATOM 5395 N N . ASN A 1 673 ? 7.747 10.503 -43.415 1.00 68.12 673 ASN A N 1
ATOM 5396 C CA . ASN A 1 673 ? 6.744 11.314 -42.691 1.00 68.12 673 ASN A CA 1
ATOM 5397 C C . ASN A 1 673 ? 7.155 11.797 -41.278 1.00 68.12 673 ASN A C 1
ATOM 5399 O O . ASN A 1 673 ? 6.324 11.909 -40.372 1.00 68.12 673 ASN A O 1
ATOM 5403 N N . LYS A 1 674 ? 8.445 12.127 -41.119 1.00 77.94 674 LYS A N 1
ATOM 5404 C CA . LYS A 1 674 ? 9.109 12.524 -39.866 1.00 77.94 674 LYS A CA 1
ATOM 5405 C C . LYS A 1 674 ? 8.277 13.440 -38.965 1.00 77.94 674 LYS A C 1
ATOM 5407 O O . LYS A 1 674 ? 8.113 13.125 -37.793 1.00 77.94 674 LYS A O 1
ATOM 5412 N N . SER A 1 675 ? 7.716 14.527 -39.498 1.00 75.38 675 SER A N 1
ATOM 5413 C CA . SER A 1 675 ? 7.074 15.600 -38.720 1.00 75.38 675 SER A CA 1
ATOM 5414 C C . SER A 1 675 ? 6.028 15.126 -37.702 1.00 75.38 675 SER A C 1
ATOM 5416 O O . SER A 1 675 ? 5.910 15.731 -36.642 1.00 75.38 675 SER A O 1
ATOM 5418 N N . PHE A 1 676 ? 5.300 14.042 -37.996 1.00 79.06 676 PHE A N 1
ATOM 5419 C CA . PHE A 1 676 ? 4.292 13.459 -37.098 1.00 79.06 676 PHE A CA 1
ATOM 5420 C C . PHE A 1 676 ? 4.685 12.085 -36.532 1.00 79.06 676 PHE A C 1
ATOM 5422 O O . PHE A 1 676 ? 4.128 11.672 -35.517 1.00 79.06 676 PHE A O 1
ATOM 5429 N N . ALA A 1 677 ? 5.616 11.378 -37.182 1.00 83.69 677 ALA A N 1
ATOM 5430 C CA . ALA A 1 677 ? 6.012 10.010 -36.836 1.00 83.69 677 ALA A CA 1
ATOM 5431 C C . ALA A 1 677 ? 7.281 9.914 -35.965 1.00 83.69 677 ALA A C 1
ATOM 5433 O O . ALA A 1 677 ? 7.566 8.840 -35.444 1.00 83.69 677 ALA A O 1
ATOM 5434 N N . LEU A 1 678 ? 8.030 11.012 -35.812 1.00 88.38 678 LEU A N 1
ATOM 5435 C CA . LEU A 1 678 ? 9.211 11.109 -34.950 1.00 88.38 678 LEU A CA 1
ATOM 5436 C C . LEU A 1 678 ? 8.869 10.754 -33.494 1.00 88.38 678 LEU A C 1
ATOM 5438 O O . LEU A 1 678 ? 7.832 11.176 -32.972 1.00 88.38 678 LEU A O 1
ATOM 5442 N N . ASP A 1 679 ? 9.749 10.002 -32.845 1.00 89.88 679 ASP A N 1
ATOM 5443 C CA . ASP A 1 679 ? 9.576 9.456 -31.499 1.00 89.88 679 ASP A CA 1
ATOM 5444 C C . ASP A 1 679 ? 10.877 9.590 -30.687 1.00 89.88 679 ASP A C 1
ATOM 5446 O O . ASP A 1 679 ? 11.917 9.965 -31.227 1.00 89.88 679 ASP A O 1
ATOM 5450 N N . VAL A 1 680 ? 10.832 9.271 -29.394 1.00 88.56 680 VAL A N 1
ATOM 5451 C CA . VAL A 1 680 ? 12.036 8.980 -28.595 1.00 88.56 680 VAL A CA 1
ATOM 5452 C C . VAL A 1 680 ? 11.931 7.519 -28.192 1.00 88.56 680 VAL A C 1
ATOM 5454 O O . VAL A 1 680 ? 11.060 7.162 -27.405 1.00 88.56 680 VAL A O 1
ATOM 5457 N N . ASN A 1 681 ? 12.772 6.667 -28.778 1.00 86.12 681 ASN A N 1
ATOM 5458 C CA . ASN A 1 681 ? 12.770 5.242 -28.459 1.00 86.12 681 ASN A CA 1
ATOM 5459 C C . ASN A 1 681 ? 13.205 5.004 -27.002 1.00 86.12 681 ASN A C 1
ATOM 5461 O O . ASN A 1 681 ? 14.102 5.693 -26.517 1.00 86.12 681 ASN A O 1
ATOM 5465 N N . ASP A 1 682 ? 12.623 4.008 -26.326 1.00 78.38 682 ASP A N 1
ATOM 5466 C CA . ASP A 1 682 ? 12.903 3.750 -24.909 1.00 78.38 682 ASP A CA 1
ATOM 5467 C C . ASP A 1 682 ? 14.387 3.422 -24.618 1.00 78.38 682 ASP A C 1
ATOM 5469 O O . ASP A 1 682 ? 14.878 3.727 -23.530 1.00 78.38 682 ASP A O 1
ATOM 5473 N N . ASN A 1 683 ? 15.143 2.929 -25.611 1.00 78.12 683 ASN A N 1
ATOM 5474 C CA . ASN A 1 683 ? 16.601 2.750 -25.537 1.00 78.12 683 ASN A CA 1
ATOM 5475 C C . ASN A 1 683 ? 17.372 4.060 -25.282 1.00 78.12 683 ASN A C 1
ATOM 5477 O O . ASN A 1 683 ? 18.455 4.030 -24.708 1.00 78.12 683 ASN A O 1
ATOM 5481 N N . LEU A 1 684 ? 16.839 5.221 -25.684 1.00 85.25 684 LEU A N 1
ATOM 5482 C CA . LEU A 1 684 ? 17.466 6.516 -25.393 1.00 85.25 684 LEU A CA 1
ATOM 5483 C C . LEU A 1 684 ? 17.387 6.883 -23.907 1.00 85.25 684 LEU A C 1
ATOM 5485 O O . LEU A 1 684 ? 18.144 7.745 -23.460 1.00 85.25 684 LEU A O 1
ATOM 5489 N N . TYR A 1 685 ? 16.499 6.249 -23.133 1.00 81.38 685 TYR A N 1
ATOM 5490 C CA . TYR A 1 685 ? 16.464 6.457 -21.693 1.00 81.38 685 TYR A CA 1
ATOM 5491 C C . TYR A 1 685 ? 17.634 5.741 -21.007 1.00 81.38 685 TYR A C 1
ATOM 5493 O O . TYR A 1 685 ? 18.323 6.385 -20.224 1.00 81.38 685 TYR A O 1
ATOM 5501 N N . SER A 1 686 ? 17.973 4.491 -21.340 1.00 76.38 686 SER A N 1
ATOM 5502 C CA . SER A 1 686 ? 19.070 3.754 -20.670 1.00 76.38 686 SER A CA 1
ATOM 5503 C C . SER A 1 686 ? 20.490 4.276 -20.948 1.00 76.38 686 SER A C 1
ATOM 5505 O O . SER A 1 686 ? 21.478 3.750 -20.433 1.00 76.38 686 SER A O 1
ATOM 5507 N N . PHE A 1 687 ? 20.633 5.346 -21.729 1.00 84.56 687 PHE A N 1
ATOM 5508 C CA . PHE A 1 687 ? 21.927 5.965 -22.006 1.00 84.56 687 PHE A CA 1
ATOM 5509 C C . PHE A 1 687 ? 22.426 6.816 -20.825 1.00 84.56 687 PHE A C 1
ATOM 5511 O O . PHE A 1 687 ? 21.659 7.282 -19.978 1.00 84.56 687 PHE A O 1
ATOM 5518 N N . SER A 1 688 ? 23.745 7.018 -20.750 1.00 84.81 688 SER A N 1
ATOM 5519 C CA . SER A 1 688 ? 24.353 7.892 -19.740 1.00 84.81 688 SER A CA 1
ATOM 5520 C C . SER A 1 688 ? 23.952 9.362 -19.957 1.00 84.81 688 SER A C 1
ATOM 5522 O O . SER A 1 688 ? 23.679 9.753 -21.099 1.00 84.81 688 SER A O 1
ATOM 5524 N N . PRO A 1 689 ? 23.941 10.204 -18.901 1.00 85.88 689 PRO A N 1
ATOM 5525 C CA . PRO A 1 689 ? 23.553 11.609 -19.014 1.00 85.88 689 PRO A CA 1
ATOM 5526 C C . PRO A 1 689 ? 24.269 12.344 -20.151 1.00 85.88 689 PRO A C 1
ATOM 5528 O O . PRO A 1 689 ? 23.610 12.989 -20.956 1.00 85.88 689 PRO A O 1
ATOM 5531 N N . ASP A 1 690 ? 25.584 12.172 -20.291 1.00 88.00 690 ASP A N 1
ATOM 5532 C CA . ASP A 1 690 ? 26.416 12.743 -21.359 1.00 88.00 690 ASP A CA 1
ATOM 5533 C C . ASP A 1 690 ? 25.943 12.417 -22.785 1.00 88.00 690 ASP A C 1
ATOM 5535 O O . ASP A 1 690 ? 26.005 13.264 -23.681 1.00 88.00 690 ASP A O 1
ATOM 5539 N N . LEU A 1 691 ? 25.483 11.185 -23.019 1.00 90.88 691 LEU A N 1
ATOM 5540 C CA . LEU A 1 691 ? 24.975 10.748 -24.320 1.00 90.88 691 LEU A CA 1
ATOM 5541 C C . LEU A 1 691 ? 23.606 11.384 -24.605 1.00 90.88 691 LEU A C 1
ATOM 5543 O O . LEU A 1 691 ? 23.360 11.838 -25.724 1.00 90.88 691 LEU A O 1
ATOM 5547 N N . ILE A 1 692 ? 22.753 11.505 -23.581 1.00 91.31 692 ILE A N 1
ATOM 5548 C CA . ILE A 1 692 ? 21.464 12.205 -23.677 1.00 91.31 692 ILE A CA 1
ATOM 5549 C C . ILE A 1 692 ? 21.677 13.715 -23.879 1.00 91.31 692 ILE A C 1
ATOM 5551 O O . ILE A 1 692 ? 21.024 14.313 -24.730 1.00 91.31 692 ILE A O 1
ATOM 5555 N N . TYR A 1 693 ? 22.627 14.332 -23.171 1.00 92.81 693 TYR A N 1
ATOM 5556 C CA . TYR A 1 693 ? 23.026 15.729 -23.369 1.00 92.81 693 TYR A CA 1
ATOM 5557 C C . TYR A 1 693 ? 23.525 15.997 -24.780 1.00 92.81 693 TYR A C 1
ATOM 5559 O O . TYR A 1 693 ? 23.163 17.006 -25.380 1.00 92.81 693 TYR A O 1
ATOM 5567 N N . SER A 1 694 ? 24.313 15.077 -25.331 1.00 94.88 694 SER A N 1
ATOM 5568 C CA . SER A 1 694 ? 24.791 15.184 -26.706 1.00 94.88 694 SER A CA 1
ATOM 5569 C C . SER A 1 694 ? 23.622 15.163 -27.698 1.00 94.88 694 SER A C 1
ATOM 5571 O O . SER A 1 694 ? 23.523 16.053 -28.541 1.00 94.88 694 SER A O 1
ATOM 5573 N N . TYR A 1 695 ? 22.678 14.227 -27.536 1.00 95.19 695 TYR A N 1
ATOM 5574 C CA . TYR A 1 695 ? 21.447 14.150 -28.336 1.00 95.19 695 TYR A CA 1
ATOM 5575 C C . TYR A 1 695 ? 20.585 15.419 -28.230 1.00 95.19 695 TYR A C 1
ATOM 5577 O O . TYR A 1 695 ? 20.198 15.998 -29.247 1.00 95.19 695 TYR A O 1
ATOM 5585 N N . LEU A 1 696 ? 20.341 15.908 -27.011 1.00 94.56 696 LEU A N 1
ATOM 5586 C CA . LEU A 1 696 ? 19.582 17.138 -26.768 1.00 94.56 696 LEU A CA 1
ATOM 5587 C C . LEU A 1 696 ? 20.285 18.388 -27.314 1.00 94.56 696 LEU A C 1
ATOM 5589 O O . LEU A 1 696 ? 19.604 19.283 -27.808 1.00 94.56 696 LEU A O 1
ATOM 5593 N N . GLY A 1 697 ? 21.620 18.435 -27.292 1.00 93.88 697 GLY A N 1
ATOM 5594 C CA . GLY A 1 697 ? 22.405 19.485 -27.944 1.00 93.88 697 GLY A CA 1
ATOM 5595 C C . GLY A 1 697 ? 22.188 19.513 -29.459 1.00 93.88 697 GLY A C 1
ATOM 5596 O O . GLY A 1 697 ? 21.991 20.581 -30.026 1.00 93.88 697 GLY A O 1
ATOM 5597 N N . GLY A 1 698 ? 22.129 18.350 -30.116 1.00 94.25 698 GLY A N 1
ATOM 5598 C CA . GLY A 1 698 ? 21.857 18.268 -31.558 1.00 94.25 698 GLY A CA 1
ATOM 5599 C C . GLY A 1 698 ? 20.439 18.709 -31.920 1.00 94.25 698 GLY A C 1
ATOM 5600 O O . GLY A 1 698 ? 20.227 19.445 -32.883 1.00 94.25 698 GLY A O 1
ATOM 5601 N N . ILE A 1 699 ? 19.464 18.326 -31.092 1.00 94.31 699 ILE A N 1
ATOM 5602 C CA . ILE A 1 699 ? 18.074 18.788 -31.216 1.00 94.31 699 ILE A CA 1
ATOM 5603 C C . ILE A 1 699 ? 17.996 20.310 -31.036 1.00 94.31 699 ILE A C 1
ATOM 5605 O O . ILE A 1 699 ? 17.303 20.995 -31.788 1.00 94.31 699 ILE A O 1
ATOM 5609 N N . PHE A 1 700 ? 18.718 20.851 -30.054 1.00 92.50 700 PHE A N 1
ATOM 5610 C CA . PHE A 1 700 ? 18.731 22.279 -29.770 1.00 92.50 700 PHE A CA 1
ATOM 5611 C C . PHE A 1 700 ? 19.410 23.102 -30.880 1.00 92.50 700 PHE A C 1
ATOM 5613 O O . PHE A 1 700 ? 18.888 24.148 -31.266 1.00 92.50 700 PHE A O 1
ATOM 5620 N N . GLU A 1 701 ? 20.515 22.624 -31.455 1.00 90.88 701 GLU A N 1
ATOM 5621 C CA . GLU A 1 701 ? 21.159 23.288 -32.597 1.00 90.88 701 GLU A CA 1
ATOM 5622 C C . GLU A 1 701 ? 20.231 23.378 -33.824 1.00 90.88 701 GLU A C 1
ATOM 5624 O O . GLU A 1 701 ? 20.188 24.425 -34.470 1.00 90.88 701 GLU A O 1
ATOM 5629 N N . GLY A 1 702 ? 19.400 22.361 -34.089 1.00 88.69 702 GLY A N 1
ATOM 5630 C CA . GLY A 1 702 ? 18.404 22.385 -35.176 1.00 88.69 702 GLY A CA 1
ATOM 5631 C C . GLY A 1 702 ? 17.126 23.178 -34.862 1.00 88.69 702 GLY A C 1
ATOM 5632 O O . GLY A 1 702 ? 17.027 24.361 -35.188 1.00 88.69 702 GLY A O 1
ATOM 5633 N N . ASP A 1 703 ? 16.154 22.569 -34.173 1.00 85.25 703 ASP A N 1
ATOM 5634 C CA . ASP A 1 703 ? 14.833 23.174 -33.884 1.00 85.25 703 ASP A CA 1
ATOM 5635 C C . ASP A 1 703 ? 14.799 24.025 -32.596 1.00 85.25 703 ASP A C 1
ATOM 5637 O O . ASP A 1 703 ? 13.776 24.634 -32.264 1.00 85.25 703 ASP A O 1
ATOM 5641 N N . GLY A 1 704 ? 15.892 24.066 -31.829 1.00 85.38 704 GLY A N 1
ATOM 5642 C CA . GLY A 1 704 ? 15.960 24.836 -30.589 1.00 85.38 704 GLY A CA 1
ATOM 5643 C C . GLY A 1 704 ? 15.971 26.348 -30.811 1.00 85.38 704 GLY A C 1
ATOM 5644 O O . GLY A 1 704 ? 16.629 26.879 -31.709 1.00 85.38 704 GLY A O 1
ATOM 5645 N N . ASN A 1 705 ? 15.247 27.050 -29.946 1.00 84.88 705 ASN A N 1
ATOM 5646 C CA . ASN A 1 705 ? 15.170 28.503 -29.870 1.00 84.88 705 ASN A CA 1
ATOM 5647 C C . ASN A 1 705 ? 15.365 28.926 -28.403 1.00 84.88 705 ASN A C 1
ATOM 5649 O O . ASN A 1 705 ? 14.870 28.253 -27.493 1.00 84.88 705 ASN A O 1
ATOM 5653 N N . PHE A 1 706 ? 16.085 30.021 -28.167 1.00 81.00 706 PHE A N 1
ATOM 5654 C CA . PHE A 1 706 ? 16.231 30.631 -26.849 1.00 81.00 706 PHE A CA 1
ATOM 5655 C C . PHE A 1 706 ? 16.126 32.155 -26.954 1.00 81.00 706 PHE A C 1
ATOM 5657 O O . PHE A 1 706 ? 16.469 32.727 -27.987 1.00 81.00 706 PHE A O 1
ATOM 5664 N N . ASN A 1 707 ? 15.636 32.808 -25.898 1.00 73.00 707 ASN A N 1
ATOM 5665 C CA . ASN A 1 707 ? 15.454 34.260 -25.864 1.00 73.00 707 ASN A CA 1
ATOM 5666 C C . ASN A 1 707 ? 16.009 34.907 -24.584 1.00 73.00 707 ASN A C 1
ATOM 5668 O O . ASN A 1 707 ? 16.187 34.246 -23.562 1.00 73.00 707 ASN A O 1
ATOM 5672 N N . GLU A 1 708 ? 16.211 36.224 -24.640 1.00 59.94 708 GLU A N 1
ATOM 5673 C CA . GLU A 1 708 ? 16.780 37.072 -23.574 1.00 59.94 708 GLU A CA 1
ATOM 5674 C C . GLU A 1 708 ? 15.994 37.021 -22.251 1.00 59.94 708 GLU A C 1
ATOM 5676 O O . GLU A 1 708 ? 16.559 37.168 -21.169 1.00 59.94 708 GLU A O 1
ATOM 5681 N N . ALA A 1 709 ? 14.693 36.711 -22.307 1.00 60.50 709 ALA A N 1
ATOM 5682 C CA . ALA A 1 709 ? 13.879 36.456 -21.117 1.00 60.50 709 ALA A CA 1
ATOM 5683 C C . ALA A 1 709 ? 14.349 35.226 -20.303 1.00 60.50 709 ALA A C 1
ATOM 5685 O O . ALA A 1 709 ? 13.935 35.048 -19.155 1.00 60.50 709 ALA A O 1
ATOM 5686 N N . GLY A 1 710 ? 15.209 34.378 -20.878 1.00 63.72 710 GLY A N 1
ATOM 5687 C CA . GLY A 1 710 ? 15.695 33.143 -20.279 1.00 63.72 710 GLY A CA 1
ATOM 5688 C C . GLY A 1 710 ? 14.676 32.016 -20.404 1.00 63.72 710 GLY A C 1
ATOM 5689 O O . GLY A 1 710 ? 14.144 31.550 -19.397 1.00 63.72 710 GLY A O 1
ATOM 5690 N N . MET A 1 711 ? 14.403 31.568 -21.634 1.00 75.88 711 MET A N 1
ATOM 5691 C CA . MET A 1 711 ? 13.627 30.352 -21.920 1.00 75.88 711 MET A CA 1
ATOM 5692 C C . MET A 1 711 ? 14.217 29.602 -23.118 1.00 75.88 711 MET A C 1
ATOM 5694 O O . MET A 1 711 ? 14.433 30.212 -24.160 1.00 75.88 711 MET A O 1
ATOM 5698 N N . VAL A 1 712 ? 14.405 28.283 -23.006 1.00 83.25 712 VAL A N 1
ATOM 5699 C CA . VAL A 1 712 ? 14.713 27.389 -24.144 1.00 83.25 712 VAL A CA 1
ATOM 5700 C C . VAL A 1 712 ? 13.433 26.692 -24.576 1.00 83.25 712 VAL A C 1
ATOM 5702 O O . VAL A 1 712 ? 12.678 26.205 -23.732 1.00 83.25 712 VAL A O 1
ATOM 5705 N N . ARG A 1 713 ? 13.180 26.633 -25.885 1.00 88.44 713 ARG A N 1
ATOM 5706 C CA . ARG A 1 713 ? 11.996 26.008 -26.486 1.00 88.44 713 ARG A CA 1
ATOM 5707 C C . ARG A 1 713 ? 12.378 25.196 -27.722 1.00 88.44 713 ARG A C 1
ATOM 5709 O O . ARG A 1 713 ? 13.157 25.657 -28.548 1.00 88.44 713 ARG A O 1
ATOM 5716 N N . ILE A 1 714 ? 11.791 24.011 -27.849 1.00 89.69 714 ILE A N 1
ATOM 5717 C CA . ILE A 1 714 ? 11.892 23.113 -29.004 1.00 89.69 714 ILE A CA 1
ATOM 5718 C C . ILE A 1 714 ? 10.466 22.855 -29.494 1.00 89.69 714 ILE A C 1
ATOM 5720 O O . ILE A 1 714 ? 9.584 22.491 -28.706 1.00 89.69 714 ILE A O 1
ATOM 5724 N N . PHE A 1 715 ? 10.233 23.056 -30.788 1.00 87.75 715 PHE A N 1
ATOM 5725 C CA . PHE A 1 715 ? 8.918 22.926 -31.413 1.00 87.75 715 PHE A CA 1
ATOM 5726 C C . PHE A 1 715 ? 8.843 21.660 -32.269 1.00 87.75 715 PHE A C 1
ATOM 5728 O O . PHE A 1 715 ? 9.798 21.302 -32.945 1.00 87.75 715 PHE A O 1
ATOM 5735 N N . THR A 1 716 ? 7.704 20.968 -32.262 1.00 88.31 716 THR A N 1
ATOM 5736 C CA . THR A 1 716 ? 7.484 19.788 -33.113 1.00 88.31 716 THR A CA 1
ATOM 5737 C C . THR A 1 716 ? 5.998 19.549 -33.378 1.00 88.31 716 THR A C 1
ATOM 5739 O O . THR A 1 716 ? 5.139 19.918 -32.575 1.00 88.31 716 THR A O 1
ATOM 5742 N N . ALA A 1 717 ? 5.669 18.910 -34.502 1.00 86.19 717 ALA A N 1
ATOM 5743 C CA . ALA A 1 717 ? 4.309 18.448 -34.785 1.00 86.19 717 ALA A CA 1
ATOM 5744 C C . ALA A 1 717 ? 4.026 17.039 -34.213 1.00 86.19 717 ALA A C 1
ATOM 5746 O O . ALA A 1 717 ? 2.862 16.656 -34.072 1.00 86.19 717 ALA A O 1
ATOM 5747 N N . SER A 1 718 ? 5.056 16.285 -33.805 1.00 87.19 718 SER A N 1
ATOM 5748 C CA . SER A 1 718 ? 4.880 14.979 -33.167 1.00 87.19 718 SER A CA 1
ATOM 5749 C C . SER A 1 718 ? 4.615 15.125 -31.668 1.00 87.19 718 SER A C 1
ATOM 5751 O O . SER A 1 718 ? 5.503 15.471 -30.884 1.00 87.19 718 SER A O 1
ATOM 5753 N N . LYS A 1 719 ? 3.396 14.768 -31.237 1.00 85.38 719 LYS A N 1
ATOM 5754 C CA . LYS A 1 719 ? 3.064 14.629 -29.807 1.00 85.38 719 LYS A CA 1
ATOM 5755 C C . LYS A 1 719 ? 4.000 13.634 -29.110 1.00 85.38 719 LYS A C 1
ATOM 5757 O O . LYS A 1 719 ? 4.340 13.837 -27.947 1.00 85.38 719 LYS A O 1
ATOM 5762 N N . LYS A 1 720 ? 4.374 12.555 -29.808 1.00 87.06 720 LYS A N 1
ATOM 5763 C CA . LYS A 1 720 ? 5.240 11.507 -29.268 1.00 87.06 720 LYS A CA 1
ATOM 5764 C C . LYS A 1 720 ? 6.625 12.055 -28.951 1.00 87.06 720 LYS A C 1
ATOM 5766 O O . LYS A 1 720 ? 7.021 12.017 -27.794 1.00 87.06 720 LYS A O 1
ATOM 5771 N N . PHE A 1 721 ? 7.292 12.665 -29.934 1.00 90.50 721 PHE A N 1
ATOM 5772 C CA . PHE A 1 721 ? 8.596 13.299 -29.738 1.00 90.50 721 PHE A CA 1
ATOM 5773 C C . PHE A 1 721 ? 8.545 14.373 -28.646 1.00 90.50 721 PHE A C 1
ATOM 5775 O O . PHE A 1 721 ? 9.405 14.391 -27.776 1.00 90.50 721 PHE A O 1
ATOM 5782 N N . ALA A 1 722 ? 7.498 15.207 -28.610 1.00 88.62 722 ALA A N 1
ATOM 5783 C CA . ALA A 1 722 ? 7.346 16.228 -27.572 1.00 88.62 722 ALA A CA 1
ATOM 5784 C C . ALA A 1 722 ? 7.288 15.651 -26.144 1.00 88.62 722 ALA A C 1
ATOM 5786 O O . ALA A 1 722 ? 7.914 16.190 -25.233 1.00 88.62 722 ALA A O 1
ATOM 5787 N N . LEU A 1 723 ? 6.563 14.545 -25.939 1.00 85.62 723 LEU A N 1
ATOM 5788 C CA . LEU A 1 723 ? 6.570 13.827 -24.660 1.00 85.62 723 LEU A CA 1
ATOM 5789 C C . LEU A 1 723 ? 7.912 13.114 -24.429 1.00 85.62 723 LEU A C 1
ATOM 5791 O O . LEU A 1 723 ? 8.456 13.168 -23.334 1.00 85.62 723 LEU A O 1
ATOM 5795 N N . GLY A 1 724 ? 8.495 12.525 -25.472 1.00 88.62 724 GLY A N 1
ATOM 5796 C CA . GLY A 1 724 ? 9.813 11.898 -25.452 1.00 88.62 724 GLY A CA 1
ATOM 5797 C C . GLY A 1 724 ? 10.916 12.818 -24.924 1.00 88.62 724 GLY A C 1
ATOM 5798 O O . GLY A 1 724 ? 11.637 12.451 -23.995 1.00 88.62 724 GLY A O 1
ATOM 5799 N N . LEU A 1 725 ? 10.994 14.037 -25.465 1.00 90.56 725 LEU A N 1
ATOM 5800 C CA . LEU A 1 725 ? 11.896 15.096 -25.008 1.00 90.56 725 LEU A CA 1
ATOM 5801 C C . LEU A 1 725 ? 11.573 15.560 -23.586 1.00 90.56 725 LEU A C 1
ATOM 5803 O O . LEU A 1 725 ? 12.497 15.818 -22.819 1.00 90.56 725 LEU A O 1
ATOM 5807 N N . HIS A 1 726 ? 10.291 15.633 -23.211 1.00 86.94 726 HIS A N 1
ATOM 5808 C CA . HIS A 1 726 ? 9.894 15.926 -21.833 1.00 86.94 726 HIS A CA 1
ATOM 5809 C C . HIS A 1 726 ? 10.458 14.886 -20.853 1.00 86.94 726 HIS A C 1
ATOM 5811 O O . HIS A 1 726 ? 11.049 15.274 -19.848 1.00 86.94 726 HIS A O 1
ATOM 5817 N N . PHE A 1 727 ? 10.382 13.587 -21.168 1.00 83.25 727 PHE A N 1
ATOM 5818 C CA . PHE A 1 727 ? 10.990 12.535 -20.343 1.00 83.25 727 PHE A CA 1
ATOM 5819 C C . PHE A 1 727 ? 12.519 12.634 -20.284 1.00 83.25 727 PHE A C 1
ATOM 5821 O O . PHE A 1 727 ? 13.073 12.518 -19.195 1.00 83.25 727 PHE A O 1
ATOM 5828 N N . LEU A 1 728 ? 13.211 12.896 -21.403 1.00 86.94 728 LEU A N 1
ATOM 5829 C CA . LEU A 1 728 ? 14.673 13.079 -21.396 1.00 86.94 728 LEU A CA 1
ATOM 5830 C C . LEU A 1 728 ? 15.098 14.297 -20.557 1.00 86.94 728 LEU A C 1
ATOM 5832 O O . LEU A 1 728 ? 16.060 14.217 -19.798 1.00 86.94 728 LEU A O 1
ATOM 5836 N N . LEU A 1 729 ? 14.362 15.408 -20.643 1.00 86.44 729 LEU A N 1
ATOM 5837 C CA . LEU A 1 729 ? 14.629 16.608 -19.848 1.00 86.44 729 LEU A CA 1
ATOM 5838 C C . LEU A 1 729 ? 14.321 16.400 -18.358 1.00 86.44 729 LEU A C 1
ATOM 5840 O O . LEU A 1 729 ? 15.131 16.795 -17.521 1.00 86.44 729 LEU A O 1
ATOM 5844 N N . SER A 1 730 ? 13.212 15.737 -18.013 1.00 79.31 730 SER A N 1
ATOM 5845 C CA . SER A 1 730 ? 12.875 15.398 -16.620 1.00 79.31 730 SER A CA 1
ATOM 5846 C C . SER A 1 730 ? 13.873 14.404 -16.011 1.00 79.31 730 SER A C 1
ATOM 5848 O O . SER A 1 730 ? 14.269 14.570 -14.862 1.00 79.31 730 SER A O 1
ATOM 5850 N N . ARG A 1 731 ? 14.359 13.427 -16.792 1.00 78.25 731 ARG A N 1
ATOM 5851 C CA . ARG A 1 731 ? 15.413 12.463 -16.407 1.00 78.25 731 ARG A CA 1
ATOM 5852 C C . ARG A 1 731 ? 16.758 13.129 -16.098 1.00 78.25 731 ARG A C 1
ATOM 5854 O O . ARG A 1 731 ? 17.516 12.630 -15.274 1.00 78.25 731 ARG A O 1
ATOM 5861 N N . LEU A 1 732 ? 17.048 14.259 -16.740 1.00 80.06 732 LEU A N 1
ATOM 5862 C CA . LEU A 1 732 ? 18.207 15.111 -16.447 1.00 80.06 732 LEU A CA 1
ATOM 5863 C C . LEU A 1 732 ? 17.897 16.203 -15.398 1.00 80.06 732 LEU A C 1
ATOM 5865 O O . LEU A 1 732 ? 18.711 17.101 -15.168 1.00 80.06 732 LEU A O 1
ATOM 5869 N N . GLY A 1 733 ? 16.721 16.130 -14.766 1.00 75.56 733 GLY A N 1
ATOM 5870 C CA . GLY A 1 733 ? 16.287 16.975 -13.658 1.00 75.56 733 GLY A CA 1
ATOM 5871 C C . GLY A 1 733 ? 15.780 18.371 -14.031 1.00 75.56 733 GLY A C 1
ATOM 5872 O O . GLY A 1 733 ? 15.723 19.245 -13.164 1.00 75.56 733 GLY A O 1
ATOM 5873 N N . TYR A 1 734 ? 15.481 18.653 -15.303 1.00 80.38 734 TYR A N 1
ATOM 5874 C CA . TYR A 1 734 ? 15.071 19.994 -15.746 1.00 80.38 734 TYR A CA 1
ATOM 5875 C C . TYR A 1 734 ? 13.573 20.241 -15.567 1.00 80.38 734 TYR A C 1
ATOM 5877 O O . TYR A 1 734 ? 12.745 19.515 -16.124 1.00 80.38 734 TYR A O 1
ATOM 5885 N N . SER A 1 735 ? 13.217 21.338 -14.886 1.00 75.88 735 SER A N 1
ATOM 5886 C CA . SER A 1 735 ? 11.832 21.815 -14.806 1.00 75.88 735 SER A CA 1
ATOM 5887 C C . SER A 1 735 ? 11.352 22.276 -16.186 1.00 75.88 735 SER A C 1
ATOM 5889 O O . SER A 1 735 ? 11.687 23.366 -16.666 1.00 75.88 735 SER A O 1
ATOM 5891 N N . ASN A 1 736 ? 10.591 21.410 -16.855 1.00 81.94 736 ASN A N 1
ATOM 5892 C CA . ASN A 1 736 ? 10.230 21.560 -18.258 1.00 81.94 736 ASN A CA 1
ATOM 5893 C C . ASN A 1 736 ? 8.740 21.244 -18.498 1.00 81.94 736 ASN A C 1
ATOM 5895 O O . ASN A 1 736 ? 8.114 20.514 -17.731 1.00 81.94 736 ASN A O 1
ATOM 5899 N N . LYS A 1 737 ? 8.139 21.841 -19.536 1.00 82.38 737 LYS A N 1
ATOM 5900 C CA . LYS A 1 737 ? 6.695 21.709 -19.822 1.00 82.38 737 LYS A CA 1
ATOM 5901 C C . LYS A 1 737 ? 6.415 21.555 -21.312 1.00 82.38 737 LYS A C 1
ATOM 5903 O O . LYS A 1 737 ? 6.920 22.341 -22.116 1.00 82.38 737 LYS A O 1
ATOM 5908 N N . VAL A 1 738 ? 5.521 20.626 -21.646 1.00 85.81 738 VAL A N 1
ATOM 5909 C CA . VAL A 1 738 ? 4.883 20.488 -22.957 1.00 85.81 738 VAL A CA 1
ATOM 5910 C C . VAL A 1 738 ? 3.630 21.363 -23.013 1.00 85.81 738 VAL A C 1
ATOM 5912 O O . VAL A 1 738 ? 2.635 21.143 -22.316 1.00 85.81 738 VAL A O 1
ATOM 5915 N N . SER A 1 739 ? 3.664 22.354 -23.897 1.00 84.25 739 SER A N 1
ATOM 5916 C CA . SER A 1 739 ? 2.502 23.147 -24.307 1.00 84.25 739 SER A CA 1
ATOM 5917 C C . SER A 1 739 ? 2.022 22.718 -25.699 1.00 84.25 739 SER A C 1
ATOM 5919 O O . SER A 1 739 ? 2.762 22.084 -26.454 1.00 84.25 739 SER A O 1
ATOM 5921 N N . ARG A 1 740 ? 0.758 23.010 -26.030 1.00 85.12 740 ARG A N 1
ATOM 5922 C CA . ARG A 1 740 ? 0.099 22.573 -27.271 1.00 85.12 740 ARG A CA 1
ATOM 5923 C C . ARG A 1 740 ? -0.726 23.721 -27.849 1.00 85.12 740 ARG A C 1
ATOM 5925 O O . ARG A 1 740 ? -1.805 24.012 -27.337 1.00 85.12 740 ARG A O 1
ATOM 5932 N N . ASN A 1 741 ? -0.258 24.314 -28.940 1.00 79.62 741 ASN A N 1
ATOM 5933 C CA . ASN A 1 741 ? -0.886 25.478 -29.565 1.00 79.62 741 ASN A CA 1
ATOM 5934 C C . ASN A 1 741 ? -1.595 25.071 -30.865 1.00 79.62 741 ASN A C 1
ATOM 5936 O O . ASN A 1 741 ? -1.037 24.316 -31.662 1.00 79.62 741 ASN A O 1
ATOM 5940 N N . LYS A 1 742 ? -2.815 25.575 -31.106 1.00 71.38 742 LYS A N 1
ATOM 5941 C CA . LYS A 1 742 ? -3.433 25.505 -32.443 1.00 71.38 742 LYS A CA 1
ATOM 5942 C C . LYS A 1 742 ? -2.624 26.391 -33.390 1.00 71.38 742 LYS A C 1
ATOM 5944 O O . LYS A 1 742 ? -2.337 27.537 -33.046 1.00 71.38 742 LYS A O 1
ATOM 5949 N N . ILE A 1 743 ? -2.274 25.887 -34.569 1.00 64.69 743 ILE A N 1
ATOM 5950 C CA . ILE A 1 743 ? -1.532 26.675 -35.559 1.00 64.69 743 ILE A CA 1
ATOM 5951 C C . ILE A 1 743 ? -2.536 27.524 -36.353 1.00 64.69 743 ILE A C 1
ATOM 5953 O O . ILE A 1 743 ? -3.481 26.978 -36.920 1.00 64.69 743 ILE A O 1
ATOM 5957 N N . LYS A 1 744 ? -2.356 28.853 -36.414 1.00 51.75 744 LYS A N 1
ATOM 5958 C CA . LYS A 1 744 ? -3.103 29.687 -37.376 1.00 51.75 744 LYS A CA 1
ATOM 5959 C C . LYS A 1 744 ? -2.599 29.359 -38.797 1.00 51.75 744 LYS A C 1
ATOM 5961 O O . LYS A 1 744 ? -1.384 29.367 -38.999 1.00 51.75 744 LYS A O 1
ATOM 5966 N N . PRO A 1 745 ? -3.472 29.073 -39.780 1.00 49.75 745 PRO A N 1
ATOM 5967 C CA . PRO A 1 745 ? -3.048 28.588 -41.095 1.00 49.75 745 PRO A CA 1
ATOM 5968 C C . PRO A 1 745 ? -2.399 29.695 -41.944 1.00 49.75 745 PRO A C 1
ATOM 5970 O O . PRO A 1 745 ? -3.077 30.427 -42.665 1.00 49.75 745 PRO A O 1
ATOM 5973 N N . SER A 1 746 ? -1.068 29.801 -41.896 1.00 48.59 746 SER A N 1
ATOM 5974 C CA . SER A 1 746 ? -0.301 30.646 -42.823 1.00 48.59 746 SER A CA 1
ATOM 5975 C C . SER A 1 746 ? -0.275 30.040 -44.234 1.00 48.59 746 SER A C 1
ATOM 5977 O O . SER A 1 746 ? -0.466 28.832 -44.401 1.00 48.59 746 SER A O 1
ATOM 5979 N N . LYS A 1 747 ? 0.005 30.853 -45.267 1.00 41.97 747 LYS A N 1
ATOM 5980 C CA . LYS A 1 747 ? 0.065 30.382 -46.669 1.00 41.97 747 LYS A CA 1
ATOM 5981 C C . LYS A 1 747 ? 1.053 29.213 -46.867 1.00 41.97 747 LYS A C 1
ATOM 5983 O O . LYS A 1 747 ? 0.751 28.310 -47.638 1.00 41.97 747 LYS A O 1
ATOM 5988 N N . LEU A 1 748 ? 2.163 29.183 -46.119 1.00 44.06 748 LEU A N 1
ATOM 5989 C CA . LEU A 1 748 ? 3.138 28.078 -46.109 1.00 44.06 748 LEU A CA 1
ATOM 5990 C C . LEU A 1 748 ? 2.639 26.834 -45.348 1.00 44.06 748 LEU A C 1
ATOM 5992 O O . LEU A 1 748 ? 2.892 25.707 -45.765 1.00 44.06 748 LEU A O 1
ATOM 5996 N N . VAL A 1 749 ? 1.898 27.021 -44.251 1.00 44.34 749 VAL A N 1
ATOM 5997 C CA . VAL A 1 749 ? 1.421 25.924 -43.386 1.00 44.34 749 VAL A CA 1
ATOM 5998 C C . VAL A 1 749 ? 0.175 25.222 -43.945 1.00 44.34 749 VAL A C 1
ATOM 6000 O O . VAL A 1 749 ? -0.104 24.093 -43.549 1.00 44.34 749 VAL A O 1
ATOM 6003 N N . LYS A 1 750 ? -0.544 25.802 -44.920 1.00 41.25 750 LYS A N 1
ATOM 6004 C CA . LYS A 1 750 ? -1.751 25.191 -45.522 1.00 41.25 750 LYS A CA 1
ATOM 6005 C C . LYS A 1 750 ? -1.559 23.761 -46.071 1.00 41.25 750 LYS A C 1
ATOM 6007 O O . LYS A 1 750 ? -2.536 23.022 -46.120 1.00 41.25 750 LYS A O 1
ATOM 6012 N N . LYS A 1 751 ? -0.337 23.335 -46.427 1.00 44.34 751 LYS A N 1
ATOM 6013 C CA . LYS A 1 751 ? -0.031 21.939 -46.830 1.00 44.34 751 LYS A CA 1
ATOM 6014 C C . LYS A 1 751 ? 0.286 20.979 -45.665 1.00 44.34 751 LYS A C 1
ATOM 6016 O O . LYS A 1 751 ? 0.461 19.791 -45.907 1.00 44.34 751 LYS A O 1
ATOM 6021 N N . VAL A 1 752 ? 0.346 21.453 -44.417 1.00 46.56 752 VAL A N 1
ATOM 6022 C CA . VAL A 1 752 ? 0.790 20.687 -43.227 1.00 46.56 752 VAL A CA 1
ATOM 6023 C C . VAL A 1 752 ? -0.353 20.457 -42.213 1.00 46.56 752 VAL A C 1
ATOM 6025 O O . VAL A 1 752 ? -0.122 20.204 -41.032 1.00 46.56 752 VAL A O 1
ATOM 6028 N N . SER A 1 753 ? -1.599 20.447 -42.709 1.00 43.81 753 SER A N 1
ATOM 6029 C CA . SER A 1 753 ? -2.853 20.048 -42.030 1.00 43.81 753 SER A CA 1
ATOM 6030 C C . SER A 1 753 ? -3.403 20.965 -40.918 1.00 43.81 753 SER A C 1
ATOM 6032 O O . SER A 1 753 ? -2.724 21.853 -40.403 1.00 43.81 753 SER A O 1
ATOM 6034 N N . ASN A 1 754 ? -4.661 20.709 -40.524 1.00 47.72 754 ASN A N 1
ATOM 6035 C CA . ASN A 1 754 ? -5.319 21.267 -39.332 1.00 47.72 754 ASN A CA 1
ATOM 6036 C C . ASN A 1 754 ? -4.683 20.704 -38.043 1.00 47.72 754 ASN A C 1
ATOM 6038 O O . ASN A 1 754 ? -5.266 19.886 -37.329 1.00 47.72 754 ASN A O 1
ATOM 6042 N N . GLY A 1 755 ? -3.446 21.120 -37.777 1.00 63.00 755 GLY A N 1
ATOM 6043 C CA . GLY A 1 755 ? -2.600 20.591 -36.715 1.00 63.00 755 GLY A CA 1
ATOM 6044 C C . GLY A 1 755 ? -2.552 21.434 -35.440 1.00 63.00 755 GLY A C 1
ATOM 6045 O O . GLY A 1 755 ? -2.945 22.602 -35.379 1.00 63.00 755 GLY A O 1
ATOM 6046 N N . TYR A 1 756 ? -1.978 20.820 -34.408 1.00 71.19 756 TYR A N 1
ATOM 6047 C CA . TYR A 1 756 ? -1.465 21.514 -33.233 1.00 71.19 756 TYR A CA 1
ATOM 6048 C C . TYR A 1 756 ? 0.054 21.352 -33.218 1.00 71.19 756 TYR A C 1
ATOM 6050 O O . TYR A 1 756 ? 0.540 20.240 -33.423 1.00 71.19 756 TYR A O 1
ATOM 6058 N N . ILE A 1 757 ? 0.785 22.423 -32.918 1.00 84.25 757 ILE A N 1
ATOM 6059 C CA . ILE A 1 757 ? 2.221 22.342 -32.648 1.00 84.25 757 ILE A CA 1
ATOM 6060 C C . ILE A 1 757 ? 2.441 22.130 -31.149 1.00 84.25 757 ILE A C 1
ATOM 6062 O O . ILE A 1 757 ? 1.759 22.731 -30.310 1.00 84.25 757 ILE A O 1
ATOM 6066 N N . TYR A 1 758 ? 3.381 21.257 -30.816 1.00 86.25 758 TYR A N 1
ATOM 6067 C CA . TYR A 1 758 ? 3.825 21.001 -29.456 1.00 86.25 758 TYR A CA 1
ATOM 6068 C C . TYR A 1 758 ? 5.118 21.774 -29.209 1.00 86.25 758 TYR A C 1
ATOM 6070 O O . TYR A 1 758 ? 6.008 21.794 -30.056 1.00 86.25 758 TYR A O 1
ATOM 6078 N N . CYS A 1 759 ? 5.209 22.427 -28.055 1.00 87.88 759 CYS A N 1
ATOM 6079 C CA . CYS A 1 759 ? 6.389 23.172 -27.632 1.00 87.88 759 CYS A CA 1
ATOM 6080 C C . CYS A 1 759 ? 6.838 22.636 -26.275 1.00 87.88 759 CYS A C 1
ATOM 6082 O O . CYS A 1 759 ? 6.146 22.831 -25.269 1.00 87.88 759 CYS A O 1
ATOM 6084 N N . VAL A 1 760 ? 7.989 21.969 -26.269 1.00 88.69 760 VAL A N 1
ATOM 6085 C CA . VAL A 1 760 ? 8.711 21.540 -25.066 1.00 88.69 760 VAL A CA 1
ATOM 6086 C C . VAL A 1 760 ? 9.663 22.666 -24.692 1.00 88.69 760 VAL A C 1
ATOM 6088 O O . VAL A 1 760 ? 10.276 23.260 -25.576 1.00 88.69 760 VAL A O 1
ATOM 6091 N N . GLY A 1 761 ? 9.802 22.995 -23.412 1.00 86.31 761 GLY A N 1
ATOM 6092 C CA . GLY A 1 761 ? 10.736 24.048 -23.022 1.00 86.31 761 GLY A CA 1
ATOM 6093 C C . GLY A 1 761 ? 11.163 24.012 -21.567 1.00 86.31 761 GLY A C 1
ATOM 6094 O O . GLY A 1 761 ? 10.460 23.455 -20.724 1.00 86.31 761 GLY A O 1
ATOM 6095 N N . ILE A 1 762 ? 12.309 24.636 -21.305 1.00 85.56 762 ILE A N 1
ATOM 6096 C CA . ILE A 1 762 ? 12.879 24.889 -19.980 1.00 85.56 762 ILE A CA 1
ATOM 6097 C C . ILE A 1 762 ? 12.637 26.371 -19.666 1.00 85.56 762 ILE A C 1
ATOM 6099 O O . ILE A 1 762 ? 12.982 27.243 -20.466 1.00 85.56 762 ILE A O 1
ATOM 6103 N N . TYR A 1 763 ? 12.019 26.648 -18.515 1.00 76.06 763 TYR A N 1
ATOM 6104 C CA . TYR A 1 763 ? 11.474 27.975 -18.172 1.00 76.06 763 TYR A CA 1
ATOM 6105 C C . TYR A 1 763 ? 12.110 28.607 -16.918 1.00 76.06 763 TYR A C 1
ATOM 6107 O O . TYR A 1 763 ? 11.650 29.647 -16.455 1.00 76.06 763 TYR A O 1
ATOM 6115 N N . ASN A 1 764 ? 13.125 27.965 -16.337 1.00 74.31 764 ASN A N 1
ATOM 6116 C CA . ASN A 1 764 ? 13.814 28.400 -15.122 1.00 74.31 764 ASN A CA 1
ATOM 6117 C C . ASN A 1 764 ? 15.266 28.774 -15.457 1.00 74.31 764 ASN A C 1
ATOM 6119 O O . ASN A 1 764 ? 15.996 27.958 -16.016 1.00 74.31 764 ASN A O 1
ATOM 6123 N N . LYS A 1 765 ? 15.701 29.981 -15.079 1.00 75.62 765 LYS A N 1
ATOM 6124 C CA . LYS A 1 765 ? 17.043 30.508 -15.383 1.00 75.62 765 LYS A CA 1
ATOM 6125 C C . LYS A 1 765 ? 18.180 29.612 -14.860 1.00 75.62 765 LYS A C 1
ATOM 6127 O O . LYS A 1 765 ? 19.152 29.394 -15.579 1.00 75.62 765 LYS A O 1
ATOM 6132 N N . ASN A 1 766 ? 18.022 28.995 -13.686 1.00 77.19 766 ASN A N 1
ATOM 6133 C CA . ASN A 1 766 ? 19.033 28.081 -13.132 1.00 77.19 766 ASN A CA 1
ATOM 6134 C C . ASN A 1 766 ? 19.104 26.758 -13.915 1.00 77.19 766 ASN A C 1
ATOM 6136 O O . ASN A 1 766 ? 20.192 26.255 -14.195 1.00 77.19 766 ASN A O 1
ATOM 6140 N N . ASP A 1 767 ? 17.946 26.218 -14.310 1.00 81.00 767 ASP A N 1
ATOM 6141 C CA . ASP A 1 767 ? 17.866 25.037 -15.176 1.00 81.00 767 ASP A CA 1
ATOM 6142 C C . ASP A 1 767 ? 18.474 25.313 -16.561 1.00 81.00 767 ASP A C 1
ATOM 6144 O O . ASP A 1 767 ? 19.051 24.415 -17.162 1.00 81.00 767 ASP A O 1
ATOM 6148 N N . LEU A 1 768 ? 18.408 26.554 -17.056 1.00 81.44 768 LEU A N 1
ATOM 6149 C CA . LEU A 1 768 ? 19.025 26.955 -18.323 1.00 81.44 768 LEU A CA 1
ATOM 6150 C C . LEU A 1 768 ? 20.545 27.070 -18.239 1.00 81.44 768 LEU A C 1
ATOM 6152 O O . LEU A 1 768 ? 21.220 26.507 -19.097 1.00 81.44 768 LEU A O 1
ATOM 6156 N N . LYS A 1 769 ? 21.095 27.701 -17.191 1.00 82.44 769 LYS A N 1
ATOM 6157 C CA . LYS A 1 769 ? 22.549 27.693 -16.942 1.00 82.44 769 LYS A CA 1
ATOM 6158 C C . LYS A 1 769 ? 23.077 26.259 -16.880 1.00 82.44 769 LYS A C 1
ATOM 6160 O O . LYS A 1 769 ? 23.988 25.905 -17.621 1.00 82.44 769 LYS A O 1
ATOM 6165 N N . ARG A 1 770 ? 22.397 25.386 -16.128 1.00 85.75 770 ARG A N 1
ATOM 6166 C CA . ARG A 1 770 ? 22.725 23.954 -16.065 1.00 85.75 770 ARG A CA 1
ATOM 6167 C C . ARG A 1 770 ? 22.479 23.204 -17.385 1.00 85.75 770 ARG A C 1
ATOM 6169 O O . ARG A 1 770 ? 23.052 22.139 -17.573 1.00 85.75 770 ARG A O 1
ATOM 6176 N N . PHE A 1 771 ? 21.614 23.670 -18.288 1.00 88.44 771 PHE A N 1
ATOM 6177 C CA . PHE A 1 771 ? 21.429 23.054 -19.612 1.00 88.44 771 PHE A CA 1
ATOM 6178 C C . PHE A 1 771 ? 22.619 23.371 -20.521 1.00 88.44 771 PHE A C 1
ATOM 6180 O O . PHE A 1 771 ? 23.278 22.450 -21.001 1.00 88.44 771 PHE A O 1
ATOM 6187 N N . PHE A 1 772 ? 22.955 24.654 -20.673 1.00 87.62 772 PHE A N 1
ATOM 6188 C CA . PHE A 1 772 ? 24.062 25.094 -21.524 1.00 87.62 772 PHE A CA 1
ATOM 6189 C C . PHE A 1 772 ? 25.433 24.617 -21.031 1.00 87.62 772 PHE A C 1
ATOM 6191 O O . PHE A 1 772 ? 26.250 24.214 -21.846 1.00 87.62 772 PHE A O 1
ATOM 6198 N N . GLN A 1 773 ? 25.644 24.521 -19.715 1.00 87.25 773 GLN A N 1
ATOM 6199 C CA . GLN A 1 773 ? 26.859 23.940 -19.125 1.00 87.25 773 GLN A CA 1
ATOM 6200 C C . GLN A 1 773 ? 27.016 22.416 -19.321 1.00 87.25 773 GLN A C 1
ATOM 6202 O O . GLN A 1 773 ? 28.035 21.866 -18.917 1.00 87.25 773 GLN A O 1
ATOM 6207 N N . ASN A 1 774 ? 25.998 21.696 -19.814 1.00 89.56 774 ASN A N 1
ATOM 6208 C CA . ASN A 1 774 ? 26.033 20.227 -19.925 1.00 89.56 774 ASN A CA 1
ATOM 6209 C C . ASN A 1 774 ? 25.873 19.709 -21.371 1.00 89.56 774 ASN A C 1
ATOM 6211 O O . ASN A 1 774 ? 26.297 18.588 -21.649 1.00 89.56 774 ASN A O 1
ATOM 6215 N N . ILE A 1 775 ? 25.282 20.479 -22.296 1.00 90.50 775 ILE A N 1
ATOM 6216 C CA . ILE A 1 775 ? 25.271 20.125 -23.728 1.00 90.50 775 ILE A CA 1
ATOM 6217 C C . ILE A 1 775 ? 26.637 20.416 -24.379 1.00 90.50 775 ILE A C 1
ATOM 6219 O O . ILE A 1 775 ? 27.316 21.358 -23.974 1.00 90.50 775 ILE A O 1
ATOM 6223 N N . PRO A 1 776 ? 27.067 19.651 -25.400 1.00 87.31 776 PRO A N 1
ATOM 6224 C CA . PRO A 1 776 ? 28.322 19.929 -26.089 1.00 87.31 776 PRO A CA 1
ATOM 6225 C C . PRO A 1 776 ? 28.212 21.170 -26.987 1.00 87.31 776 PRO A C 1
ATOM 6227 O O . PRO A 1 776 ? 27.311 21.275 -27.822 1.00 87.31 776 PRO A O 1
ATOM 6230 N N . ILE A 1 777 ? 29.175 22.084 -26.859 1.00 87.19 777 ILE A N 1
ATOM 6231 C CA . ILE A 1 777 ? 29.268 23.300 -27.675 1.00 87.19 777 ILE A CA 1
ATOM 6232 C C . ILE A 1 777 ? 29.866 22.936 -29.040 1.00 87.19 777 ILE A C 1
ATOM 6234 O O . ILE A 1 777 ? 31.077 22.948 -29.243 1.00 87.19 777 ILE A O 1
ATOM 6238 N N . TYR A 1 778 ? 28.992 22.550 -29.970 1.00 84.88 778 TYR A N 1
ATOM 6239 C CA . TYR A 1 778 ? 29.368 22.076 -31.307 1.00 84.88 778 TYR A CA 1
ATOM 6240 C C . TYR A 1 778 ? 28.967 23.018 -32.449 1.00 84.88 778 TYR A C 1
ATOM 6242 O O . TYR A 1 778 ? 29.536 22.912 -33.534 1.00 84.88 778 TYR A O 1
ATOM 6250 N N . ALA A 1 779 ? 28.029 23.944 -32.230 1.00 83.75 779 ALA A N 1
ATOM 6251 C CA . ALA A 1 779 ? 27.708 24.997 -33.188 1.00 83.75 779 ALA A CA 1
ATOM 6252 C C . ALA A 1 779 ? 27.229 26.284 -32.483 1.00 83.75 779 ALA A C 1
ATOM 6254 O O . ALA A 1 779 ? 27.464 26.504 -31.290 1.00 83.75 779 ALA A O 1
ATOM 6255 N N . GLU A 1 780 ? 26.655 27.207 -33.257 1.00 84.56 780 GLU A N 1
ATOM 6256 C CA . GLU A 1 780 ? 26.442 28.586 -32.824 1.00 84.56 780 GLU A CA 1
ATOM 6257 C C . GLU A 1 780 ? 25.415 28.746 -31.703 1.00 84.56 780 GLU A C 1
ATOM 6259 O O . GLU A 1 780 ? 25.604 29.624 -30.859 1.00 84.56 780 GLU A O 1
ATOM 6264 N N . LYS A 1 781 ? 24.325 27.967 -31.664 1.00 86.81 781 LYS A N 1
ATOM 6265 C CA . LYS A 1 781 ? 23.266 28.228 -30.677 1.00 86.81 781 LYS A CA 1
ATOM 6266 C C . LYS A 1 781 ? 23.715 27.849 -29.274 1.00 86.81 781 LYS A C 1
ATOM 6268 O O . LYS A 1 781 ? 23.441 28.599 -28.340 1.00 86.81 781 LYS A O 1
ATOM 6273 N N . SER A 1 782 ? 24.428 26.734 -29.125 1.00 85.88 782 SER A N 1
ATOM 6274 C CA . SER A 1 782 ? 24.981 26.302 -27.837 1.00 85.88 782 SER A CA 1
ATOM 6275 C C . SER A 1 782 ? 26.032 27.294 -27.348 1.00 85.88 782 SER A C 1
ATOM 6277 O O . SER A 1 782 ? 25.967 27.705 -26.195 1.00 85.88 782 SER A O 1
ATOM 6279 N N . LYS A 1 783 ? 26.917 27.779 -28.237 1.00 86.00 783 LYS A N 1
ATOM 6280 C CA . LYS A 1 783 ? 27.914 28.812 -27.898 1.00 86.00 783 LYS A CA 1
ATOM 6281 C C . LYS A 1 783 ? 27.268 30.130 -27.453 1.00 86.00 783 LYS A C 1
ATOM 6283 O O . LYS A 1 783 ? 27.671 30.708 -26.450 1.00 86.00 783 LYS A O 1
ATOM 6288 N N . ARG A 1 784 ? 26.244 30.614 -28.168 1.00 84.38 784 ARG A N 1
ATOM 6289 C CA . ARG A 1 784 ? 25.513 31.837 -27.776 1.00 84.38 784 ARG A CA 1
ATOM 6290 C C . ARG A 1 784 ? 24.754 31.646 -26.452 1.00 84.38 784 ARG A C 1
ATOM 6292 O O . ARG A 1 784 ? 24.707 32.571 -25.648 1.00 84.38 784 ARG A O 1
ATOM 6299 N N . GLY A 1 785 ? 24.190 30.459 -26.215 1.00 82.50 785 GLY A N 1
ATOM 6300 C CA . GLY A 1 785 ? 23.515 30.111 -24.963 1.00 82.50 785 GLY A CA 1
ATOM 6301 C C . GLY A 1 785 ? 24.464 30.021 -23.764 1.00 82.50 785 GLY A C 1
ATOM 6302 O O . GLY A 1 785 ? 24.155 30.563 -22.707 1.00 82.50 785 GLY A O 1
ATOM 6303 N N . GLU A 1 786 ? 25.645 29.424 -23.938 1.00 82.88 786 GLU A N 1
ATOM 6304 C CA . GLU A 1 786 ? 26.718 29.411 -22.935 1.00 82.88 786 GLU A CA 1
ATOM 6305 C C . GLU A 1 786 ? 27.129 30.838 -22.546 1.00 82.88 786 GLU A C 1
ATOM 6307 O O . GLU A 1 786 ? 27.035 31.198 -21.370 1.00 82.88 786 GLU A O 1
ATOM 6312 N N . LEU A 1 787 ? 27.498 31.670 -23.531 1.00 81.69 787 LEU A N 1
ATOM 6313 C CA . LEU A 1 787 ? 27.876 33.076 -23.330 1.00 81.69 787 LEU A CA 1
ATOM 6314 C C . LEU A 1 787 ? 26.792 33.854 -22.566 1.00 81.69 787 LEU A C 1
ATOM 6316 O O . LEU A 1 787 ? 27.088 34.535 -21.584 1.00 81.69 787 LEU A O 1
ATOM 6320 N N . PHE A 1 788 ? 25.523 33.682 -22.950 1.00 78.50 788 PHE A N 1
ATOM 6321 C CA . PHE A 1 788 ? 24.384 34.263 -22.235 1.00 78.50 788 PHE A CA 1
ATOM 6322 C C . PHE A 1 788 ? 24.289 33.781 -20.777 1.00 78.50 788 PHE A C 1
ATOM 6324 O O . PHE A 1 788 ? 23.922 34.552 -19.900 1.00 78.50 788 PHE A O 1
ATOM 6331 N N . THR A 1 789 ? 24.636 32.530 -20.468 1.00 75.12 789 THR A N 1
ATOM 6332 C CA . THR A 1 789 ? 24.588 32.021 -19.083 1.00 75.12 789 THR A CA 1
ATOM 6333 C C . THR A 1 789 ? 25.802 32.378 -18.228 1.00 75.12 789 THR A C 1
ATOM 6335 O O . THR A 1 789 ? 25.710 32.306 -16.998 1.00 75.12 789 THR A O 1
ATOM 6338 N N . ASN A 1 790 ? 26.917 32.783 -18.835 1.00 73.69 790 ASN A N 1
ATOM 6339 C CA . ASN A 1 790 ? 28.112 33.229 -18.117 1.00 73.69 790 ASN A CA 1
ATOM 6340 C C . ASN A 1 790 ? 28.029 34.714 -17.730 1.00 73.69 790 ASN A C 1
ATOM 6342 O O . ASN A 1 790 ? 28.406 35.055 -16.614 1.00 73.69 790 ASN A O 1
ATOM 6346 N N . ASN A 1 791 ? 27.430 35.560 -18.575 1.00 67.44 791 ASN A N 1
ATOM 6347 C CA . ASN A 1 791 ? 27.385 37.019 -18.389 1.00 67.44 791 ASN A CA 1
ATOM 6348 C C . ASN A 1 791 ? 26.284 37.536 -17.431 1.00 67.44 791 ASN A C 1
ATOM 6350 O O . ASN A 1 791 ? 26.040 38.738 -17.383 1.00 67.44 791 ASN A O 1
ATOM 6354 N N . TYR A 1 792 ? 25.602 36.661 -16.682 1.00 62.41 792 TYR A N 1
ATOM 6355 C CA . TYR A 1 792 ? 24.578 37.053 -15.704 1.00 62.41 792 TYR A CA 1
ATOM 6356 C C . TYR A 1 792 ? 24.823 36.416 -14.333 1.00 62.41 792 TYR A C 1
ATOM 6358 O O . TYR A 1 792 ? 24.900 35.188 -14.199 1.00 62.41 792 TYR A O 1
ATOM 6366 N N . GLU A 1 793 ? 24.833 37.254 -13.297 1.00 52.31 793 GLU A N 1
ATOM 6367 C CA . GLU A 1 793 ? 24.632 36.818 -11.918 1.00 52.31 793 GLU A CA 1
ATOM 6368 C C . GLU A 1 793 ? 23.143 36.535 -11.672 1.00 52.31 793 GLU A C 1
ATOM 6370 O O . GLU A 1 793 ? 22.266 37.353 -11.959 1.00 52.31 793 GLU A O 1
ATOM 6375 N N . PHE A 1 794 ? 22.835 35.350 -11.144 1.00 55.91 794 PHE A N 1
ATOM 6376 C CA . PHE A 1 794 ? 21.458 34.916 -10.908 1.00 55.91 794 PHE A CA 1
ATOM 6377 C C . PHE A 1 794 ? 21.133 34.962 -9.414 1.00 55.91 794 PHE A C 1
ATOM 6379 O O . PHE A 1 794 ? 21.488 34.048 -8.672 1.00 55.91 794 PHE A O 1
ATOM 6386 N N . ILE A 1 795 ? 20.396 35.992 -8.979 1.00 44.69 795 ILE A N 1
ATOM 6387 C CA . ILE A 1 795 ? 19.873 36.080 -7.605 1.00 44.69 795 ILE A CA 1
ATOM 6388 C C . ILE A 1 795 ? 18.994 34.852 -7.314 1.00 44.69 795 ILE A C 1
ATOM 6390 O O . ILE A 1 795 ? 17.908 34.679 -7.877 1.00 44.69 795 ILE A O 1
ATOM 6394 N N . THR A 1 796 ? 19.452 33.988 -6.409 1.00 43.16 796 THR A N 1
ATOM 6395 C CA . THR A 1 796 ? 18.817 32.701 -6.103 1.00 43.16 796 THR A CA 1
ATOM 6396 C C . THR A 1 796 ? 17.551 32.849 -5.256 1.00 43.16 796 THR A C 1
ATOM 6398 O O . THR A 1 796 ? 17.575 32.685 -4.036 1.00 43.16 796 THR A O 1
ATOM 6401 N N . ARG A 1 797 ? 16.400 33.072 -5.903 1.00 41.38 797 ARG A N 1
ATOM 6402 C CA . ARG A 1 797 ? 15.066 32.942 -5.281 1.00 41.38 797 ARG A CA 1
ATOM 6403 C C . ARG A 1 797 ? 14.319 31.690 -5.751 1.00 41.38 797 ARG A C 1
ATOM 6405 O O . ARG A 1 797 ? 13.445 31.770 -6.606 1.00 41.38 797 ARG A O 1
ATOM 6412 N N . CYS A 1 798 ? 14.624 30.546 -5.132 1.00 39.16 798 CYS A N 1
ATOM 6413 C CA . CYS A 1 798 ? 13.698 29.411 -4.985 1.00 39.16 798 CYS A CA 1
ATOM 6414 C C . CYS A 1 798 ? 14.208 28.404 -3.938 1.00 39.16 798 CYS A C 1
ATOM 6416 O O . CYS A 1 798 ? 15.098 27.607 -4.232 1.00 39.16 798 CYS A O 1
ATOM 6418 N N . LYS A 1 799 ? 13.587 28.358 -2.749 1.00 41.22 799 LYS A N 1
ATOM 6419 C CA . LYS A 1 799 ? 13.633 27.145 -1.915 1.00 41.22 799 LYS A CA 1
ATOM 6420 C C . LYS A 1 799 ? 12.732 26.105 -2.585 1.00 41.22 799 LYS A C 1
ATOM 6422 O O . LYS A 1 799 ? 11.518 26.264 -2.609 1.00 41.22 799 LYS A O 1
ATOM 6427 N N . SER A 1 800 ? 13.334 25.074 -3.166 1.00 50.22 800 SER A N 1
ATOM 6428 C CA . SER A 1 800 ? 12.631 23.921 -3.738 1.00 50.22 800 SER A CA 1
ATOM 6429 C C . SER A 1 800 ? 13.343 22.650 -3.303 1.00 50.22 800 SER A C 1
ATOM 6431 O O . SER A 1 800 ? 14.561 22.668 -3.122 1.00 50.22 800 SER A O 1
ATOM 6433 N N . GLU A 1 801 ? 12.599 21.561 -3.128 1.00 54.53 801 GLU A N 1
ATOM 6434 C CA . GLU A 1 801 ? 13.170 20.292 -2.683 1.00 54.53 801 GLU A CA 1
ATOM 6435 C C . GLU A 1 801 ? 14.266 19.799 -3.643 1.00 54.53 801 GLU A C 1
ATOM 6437 O O . GLU A 1 801 ? 14.226 20.032 -4.860 1.00 54.53 801 GLU A O 1
ATOM 6442 N N . LYS A 1 802 ? 15.273 19.127 -3.070 1.00 62.19 802 LYS A N 1
ATOM 6443 C CA . LYS A 1 802 ? 16.475 18.676 -3.787 1.00 62.19 802 LYS A CA 1
ATOM 6444 C C . LYS A 1 802 ? 16.129 17.717 -4.931 1.00 62.19 802 LYS A C 1
ATOM 6446 O O . LYS A 1 802 ? 16.692 17.839 -6.012 1.00 62.19 802 LYS A O 1
ATOM 6451 N N . PHE A 1 803 ? 15.150 16.839 -4.702 1.00 67.88 803 PHE A N 1
ATOM 6452 C CA . PHE A 1 803 ? 14.824 15.713 -5.580 1.00 67.88 803 PHE A CA 1
ATOM 6453 C C . PHE A 1 803 ? 13.512 15.852 -6.372 1.00 67.88 803 PHE A C 1
ATOM 6455 O O . PHE A 1 803 ? 13.321 15.111 -7.339 1.00 67.88 803 PHE A O 1
ATOM 6462 N N . LEU A 1 804 ? 12.614 16.766 -5.975 1.00 74.50 804 LEU A N 1
ATOM 6463 C CA . LEU A 1 804 ? 11.233 16.856 -6.473 1.00 74.50 804 LEU A CA 1
ATOM 6464 C C . LEU A 1 804 ? 10.900 18.213 -7.105 1.00 74.50 804 LEU A C 1
ATOM 6466 O O . LEU A 1 804 ? 11.360 19.272 -6.671 1.00 74.50 804 LEU A O 1
ATOM 6470 N N . SER A 1 805 ? 10.041 18.166 -8.118 1.00 78.00 805 SER A N 1
ATOM 6471 C CA . SER A 1 805 ? 9.326 19.296 -8.711 1.00 78.00 805 SER A CA 1
ATOM 6472 C C . SER A 1 805 ? 7.815 19.082 -8.574 1.00 78.00 805 SER A C 1
ATOM 6474 O O . SER A 1 805 ? 7.376 18.027 -8.122 1.00 78.00 805 SER A O 1
ATOM 6476 N N . TYR A 1 806 ? 7.009 20.088 -8.924 1.00 82.81 806 TYR A N 1
ATOM 6477 C CA . TYR A 1 806 ? 5.562 20.054 -8.705 1.00 82.81 806 TYR A CA 1
ATOM 6478 C C . TYR A 1 806 ? 4.772 20.587 -9.903 1.00 82.81 806 TYR A C 1
ATOM 6480 O O . TYR A 1 806 ? 5.103 21.622 -10.488 1.00 82.81 806 TYR A O 1
ATOM 6488 N N . SER A 1 807 ? 3.695 19.882 -10.247 1.00 83.44 807 SER A N 1
ATOM 6489 C CA . SER A 1 807 ? 2.983 20.018 -11.518 1.00 83.44 807 SER A CA 1
ATOM 6490 C C . SER A 1 807 ? 1.474 20.098 -11.310 1.00 83.44 807 SER A C 1
ATOM 6492 O O . SER A 1 807 ? 0.859 19.255 -10.657 1.00 83.44 807 SER A O 1
ATOM 6494 N N . LYS A 1 808 ? 0.867 21.161 -11.850 1.00 88.38 808 LYS A N 1
ATOM 6495 C CA . LYS A 1 808 ? -0.525 21.537 -11.572 1.00 88.38 808 LYS A CA 1
ATOM 6496 C C . LYS A 1 808 ? -1.520 20.706 -12.382 1.00 88.38 808 LYS A C 1
ATOM 6498 O O . LYS A 1 808 ? -1.454 20.712 -13.611 1.00 88.38 808 LYS A O 1
ATOM 6503 N N . ILE A 1 809 ? -2.476 20.054 -11.722 1.00 91.62 809 ILE A N 1
ATOM 6504 C CA . ILE A 1 809 ? -3.545 19.291 -12.382 1.00 91.62 809 ILE A CA 1
ATOM 6505 C C . ILE A 1 809 ? -4.379 20.228 -13.270 1.00 91.62 809 ILE A C 1
ATOM 6507 O O . ILE A 1 809 ? -5.003 21.172 -12.782 1.00 91.62 809 ILE A O 1
ATOM 6511 N N . LYS A 1 810 ? -4.416 19.953 -14.580 1.00 90.88 810 LYS A N 1
ATOM 6512 C CA . LYS A 1 810 ? -5.201 20.704 -15.579 1.00 90.88 810 LYS A CA 1
ATOM 6513 C C . LYS A 1 810 ? -6.666 20.263 -15.619 1.00 90.88 810 LYS A C 1
ATOM 6515 O O . LYS A 1 810 ? -7.552 21.101 -15.782 1.00 90.88 810 LYS A O 1
ATOM 6520 N N . SER A 1 811 ? -6.912 18.959 -15.495 1.00 91.50 811 SER A N 1
ATOM 6521 C CA . SER A 1 811 ? -8.245 18.345 -15.535 1.00 91.50 811 SER A CA 1
ATOM 6522 C C . SER A 1 811 ? -8.207 16.918 -14.991 1.00 91.50 811 SER A C 1
ATOM 6524 O O . SER A 1 811 ? -7.224 16.208 -15.204 1.00 91.50 811 SER A O 1
ATOM 6526 N N . ILE A 1 812 ? -9.305 16.476 -14.380 1.00 92.56 812 ILE A N 1
ATOM 6527 C CA . ILE A 1 812 ? -9.525 15.086 -13.970 1.00 92.56 812 ILE A CA 1
ATOM 6528 C C . ILE A 1 812 ? -10.803 14.611 -14.652 1.00 92.56 812 ILE A C 1
ATOM 6530 O O . ILE A 1 812 ? -11.856 15.210 -14.458 1.00 92.56 812 ILE A O 1
ATOM 6534 N N . ASN A 1 813 ? -10.705 13.548 -15.448 1.00 93.19 813 ASN A N 1
ATOM 6535 C CA . ASN A 1 813 ? -11.847 12.939 -16.127 1.00 93.19 813 ASN A CA 1
ATOM 6536 C C . ASN A 1 813 ? -12.106 11.547 -15.547 1.00 93.19 813 ASN A C 1
ATOM 6538 O O . ASN A 1 813 ? -11.171 10.775 -15.334 1.00 93.19 813 ASN A O 1
ATOM 6542 N N . VAL A 1 814 ? -13.372 11.212 -15.312 1.00 89.81 814 VAL A N 1
ATOM 6543 C CA . VAL A 1 814 ? -13.788 9.900 -14.803 1.00 89.81 814 VAL A CA 1
ATOM 6544 C C . VAL A 1 814 ? -14.244 9.030 -15.969 1.00 89.81 814 VAL A C 1
ATOM 6546 O O . VAL A 1 814 ? -15.135 9.410 -16.721 1.00 89.81 814 VAL A O 1
ATOM 6549 N N . ILE A 1 815 ? -13.648 7.846 -16.106 1.00 88.69 815 ILE A N 1
ATOM 6550 C CA . ILE A 1 815 ? -13.974 6.869 -17.147 1.00 88.69 815 ILE A CA 1
ATOM 6551 C C . ILE A 1 815 ? -14.622 5.652 -16.481 1.00 88.69 815 ILE A C 1
ATOM 6553 O O . ILE A 1 815 ? -13.957 4.863 -15.804 1.00 88.69 815 ILE A O 1
ATOM 6557 N N . ASN A 1 816 ? -15.928 5.489 -16.691 1.00 84.94 816 ASN A N 1
ATOM 6558 C CA . ASN A 1 816 ? -16.689 4.328 -16.234 1.00 84.94 816 ASN A CA 1
ATOM 6559 C C . ASN A 1 816 ? -16.557 3.193 -17.265 1.00 84.94 816 ASN A C 1
ATOM 6561 O O . ASN A 1 816 ? -17.371 3.069 -18.176 1.00 84.94 816 ASN A O 1
ATOM 6565 N N . LYS A 1 817 ? -15.501 2.379 -17.152 1.00 75.25 817 LYS A N 1
ATOM 6566 C CA . LYS A 1 817 ? -15.281 1.194 -17.996 1.00 75.25 817 LYS A CA 1
ATOM 6567 C C . LYS A 1 817 ? -14.696 0.057 -17.161 1.00 75.25 817 LYS A C 1
ATOM 6569 O O . LYS A 1 817 ? -13.754 0.268 -16.401 1.00 75.25 817 LYS A O 1
ATOM 6574 N N . LYS A 1 818 ? -15.234 -1.157 -17.331 1.00 79.31 818 LYS A N 1
ATOM 6575 C CA . LYS A 1 818 ? -14.700 -2.382 -16.717 1.00 79.31 818 LYS A CA 1
ATOM 6576 C C . LYS A 1 818 ? -13.366 -2.730 -17.387 1.00 79.31 818 LYS A C 1
ATOM 6578 O O . LYS A 1 818 ? -13.352 -3.093 -18.560 1.00 79.31 818 LYS A O 1
ATOM 6583 N N . VAL A 1 819 ? -12.259 -2.592 -16.661 1.00 82.44 819 VAL A N 1
ATOM 6584 C CA . VAL A 1 819 ? -10.897 -2.876 -17.150 1.00 82.44 819 VAL A CA 1
ATOM 6585 C C . VAL A 1 819 ? -10.085 -3.634 -16.102 1.00 82.44 819 VAL A C 1
ATOM 6587 O O . VAL A 1 819 ? -10.333 -3.507 -14.899 1.00 82.44 819 VAL A O 1
ATOM 6590 N N . ASN A 1 820 ? -9.099 -4.410 -16.555 1.00 83.75 820 ASN A N 1
ATOM 6591 C CA . ASN A 1 820 ? -8.058 -4.917 -15.666 1.00 83.75 820 ASN A CA 1
ATOM 6592 C C . ASN A 1 820 ? -7.189 -3.744 -15.186 1.00 83.75 820 ASN A C 1
ATOM 6594 O O . ASN A 1 820 ? -6.909 -2.812 -15.946 1.00 83.75 820 ASN A O 1
ATOM 6598 N N . VAL A 1 821 ? -6.769 -3.803 -13.927 1.00 82.31 821 VAL A N 1
ATOM 6599 C CA . VAL A 1 821 ? -5.891 -2.818 -13.294 1.00 82.31 821 VAL A CA 1
ATOM 6600 C C . VAL A 1 821 ? -4.802 -3.515 -12.488 1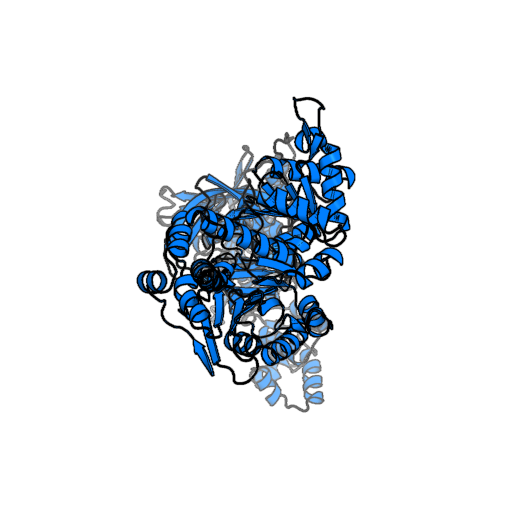.00 82.31 821 VAL A C 1
ATOM 6602 O O . VAL A 1 821 ? -5.012 -4.592 -11.930 1.00 82.31 821 VAL A O 1
ATOM 6605 N N . TYR A 1 822 ? -3.638 -2.883 -12.440 1.00 85.81 822 TYR A N 1
ATOM 6606 C CA . TYR A 1 822 ? -2.369 -3.506 -12.093 1.00 85.81 822 TYR A CA 1
ATOM 6607 C C . TYR A 1 822 ? -1.651 -2.718 -11.001 1.00 85.81 822 TYR A C 1
ATOM 6609 O O . TYR A 1 822 ? -1.818 -1.501 -10.897 1.00 85.81 822 TYR A O 1
ATOM 6617 N N . ASN A 1 823 ? -0.871 -3.397 -10.168 1.00 82.56 823 ASN A N 1
ATOM 6618 C CA . ASN A 1 823 ? -0.063 -2.776 -9.121 1.00 82.56 823 ASN A CA 1
ATOM 6619 C C . ASN A 1 823 ? 1.100 -3.704 -8.724 1.00 82.56 823 ASN A C 1
ATOM 6621 O O . ASN A 1 823 ? 1.047 -4.904 -8.994 1.00 82.56 823 ASN A O 1
ATOM 6625 N N . LEU A 1 824 ? 2.132 -3.164 -8.077 1.00 76.31 824 LEU A N 1
ATOM 6626 C CA . LEU A 1 824 ? 3.347 -3.887 -7.695 1.00 76.31 824 LEU A CA 1
ATOM 6627 C C . LEU A 1 824 ? 3.578 -3.746 -6.186 1.00 76.31 824 LEU A C 1
ATOM 6629 O O . LEU A 1 824 ? 3.594 -2.627 -5.678 1.00 76.31 824 LEU A O 1
ATOM 6633 N N . THR A 1 825 ? 3.795 -4.858 -5.482 1.00 71.81 825 THR A N 1
ATOM 6634 C CA . THR A 1 825 ? 4.535 -4.843 -4.213 1.00 71.81 825 THR A CA 1
ATOM 6635 C C . THR A 1 825 ? 5.997 -5.031 -4.505 1.00 71.81 825 THR A C 1
ATOM 6637 O O . THR A 1 825 ? 6.370 -5.984 -5.186 1.00 71.81 825 THR A O 1
ATOM 6640 N N . LEU A 1 826 ? 6.795 -4.114 -3.976 1.00 68.44 826 LEU A N 1
ATOM 6641 C CA . LEU A 1 826 ? 8.240 -4.169 -4.051 1.00 68.44 826 LEU A CA 1
ATOM 6642 C C . LEU A 1 826 ? 8.808 -4.944 -2.857 1.00 68.44 826 LEU A C 1
ATOM 6644 O O . LEU A 1 826 ? 8.094 -5.211 -1.887 1.00 68.44 826 LEU A O 1
ATOM 6648 N N . GLU A 1 827 ? 10.057 -5.369 -2.975 1.00 67.31 827 GLU A N 1
ATOM 6649 C CA . GLU A 1 827 ? 10.738 -6.215 -2.001 1.00 67.31 827 GLU A CA 1
ATOM 6650 C C . GLU A 1 827 ? 11.102 -5.458 -0.730 1.00 67.31 827 GLU A C 1
ATOM 6652 O O . GLU A 1 827 ? 10.834 -5.940 0.372 1.00 67.31 827 GLU A O 1
ATOM 6657 N N . GLU A 1 828 ? 11.646 -4.260 -0.913 1.00 58.59 828 GLU A N 1
ATOM 6658 C CA . GLU A 1 828 ? 12.045 -3.337 0.139 1.00 58.59 828 GLU A CA 1
ATOM 6659 C C . GLU A 1 828 ? 11.086 -2.134 0.190 1.00 58.59 828 GLU A C 1
ATOM 6661 O O . GLU A 1 828 ? 10.183 -1.972 -0.643 1.00 58.59 828 GLU A O 1
ATOM 6666 N N . GLU A 1 829 ? 11.289 -1.241 1.156 1.00 55.66 829 GLU A N 1
ATOM 6667 C CA . GLU A 1 829 ? 10.665 0.084 1.172 1.00 55.66 829 GLU A CA 1
ATOM 6668 C C . GLU A 1 829 ? 11.692 1.169 0.757 1.00 55.66 829 GLU A C 1
ATOM 6670 O O . GLU A 1 829 ? 12.895 0.998 0.951 1.00 55.66 829 GLU A O 1
ATOM 6675 N N . PRO A 1 830 ? 11.238 2.299 0.186 1.00 55.06 830 PRO A N 1
ATOM 6676 C CA . PRO A 1 830 ? 9.851 2.721 0.140 1.00 55.06 830 PRO A CA 1
ATOM 6677 C C . PRO A 1 830 ? 9.066 1.997 -0.955 1.00 55.06 830 PRO A C 1
ATOM 6679 O O . PRO A 1 830 ? 9.431 2.003 -2.123 1.00 55.06 830 PRO A O 1
ATOM 6682 N N . ASN A 1 831 ? 7.949 1.380 -0.578 1.00 65.25 831 ASN A N 1
ATOM 6683 C CA . ASN A 1 831 ? 7.102 0.565 -1.449 1.00 65.25 831 ASN A CA 1
ATOM 6684 C C . ASN A 1 831 ? 6.137 1.507 -2.196 1.00 65.25 831 ASN A C 1
ATOM 6686 O O . ASN A 1 831 ? 4.919 1.560 -1.963 1.00 65.25 831 ASN A O 1
ATOM 6690 N N . ASN A 1 832 ? 6.774 2.350 -3.006 1.00 80.62 832 ASN A N 1
ATOM 6691 C CA . ASN A 1 832 ? 6.262 3.288 -3.990 1.00 80.62 832 ASN A CA 1
ATOM 6692 C C . ASN A 1 832 ? 7.109 3.123 -5.260 1.00 80.62 832 ASN A C 1
ATOM 6694 O O . ASN A 1 832 ? 8.226 2.623 -5.196 1.00 80.62 832 ASN A O 1
ATOM 6698 N N . PHE A 1 833 ? 6.586 3.522 -6.409 1.00 87.25 833 PHE A N 1
ATOM 6699 C CA . PHE A 1 833 ? 7.338 3.497 -7.658 1.00 87.25 833 PHE A CA 1
ATOM 6700 C C . PHE A 1 833 ? 6.951 4.671 -8.547 1.00 87.25 833 PHE A C 1
ATOM 6702 O O . PHE A 1 833 ? 5.926 5.331 -8.355 1.00 87.25 833 PHE A O 1
ATOM 6709 N N . ILE A 1 834 ? 7.797 4.940 -9.531 1.00 86.44 834 ILE A N 1
ATOM 6710 C CA . ILE A 1 834 ? 7.572 5.973 -10.536 1.00 86.44 834 ILE A CA 1
ATOM 6711 C C . ILE A 1 834 ? 6.684 5.442 -11.665 1.00 86.44 834 ILE A C 1
ATOM 6713 O O . ILE A 1 834 ? 6.946 4.378 -12.220 1.00 86.44 834 ILE A O 1
ATOM 6717 N N . VAL A 1 835 ? 5.670 6.224 -12.042 1.00 86.38 835 VAL A N 1
ATOM 6718 C CA . VAL A 1 835 ? 4.823 6.030 -13.224 1.00 86.38 835 VAL A CA 1
ATOM 6719 C C . VAL A 1 835 ? 4.848 7.294 -14.080 1.00 86.38 835 VAL A C 1
ATOM 6721 O O . VAL A 1 835 ? 4.403 8.360 -13.648 1.00 86.38 835 VAL A O 1
ATOM 6724 N N . GLY A 1 836 ? 5.355 7.187 -15.310 1.00 82.00 836 GLY A N 1
ATOM 6725 C CA . GLY A 1 836 ? 5.739 8.368 -16.089 1.00 82.00 836 GLY A CA 1
ATOM 6726 C C . GLY A 1 836 ? 6.751 9.190 -15.288 1.00 82.00 836 GLY A C 1
ATOM 6727 O O . GLY A 1 836 ? 7.747 8.645 -14.836 1.00 82.00 836 GLY A O 1
ATOM 6728 N N . ASN A 1 837 ? 6.458 10.466 -15.034 1.00 77.94 837 ASN A N 1
ATOM 6729 C CA . ASN A 1 837 ? 7.274 11.307 -14.144 1.00 77.94 837 ASN A CA 1
ATOM 6730 C C . ASN A 1 837 ? 6.746 11.396 -12.691 1.00 77.94 837 ASN A C 1
ATOM 6732 O O . ASN A 1 837 ? 7.322 12.137 -11.898 1.00 77.94 837 ASN A O 1
ATOM 6736 N N . VAL A 1 838 ? 5.662 10.690 -12.337 1.00 84.75 838 VAL A N 1
ATOM 6737 C CA . VAL A 1 838 ? 4.905 10.840 -11.072 1.00 84.75 838 VAL A CA 1
ATOM 6738 C C . VAL A 1 838 ? 5.165 9.678 -10.110 1.00 84.75 838 VAL A C 1
ATOM 6740 O O . VAL A 1 838 ? 5.300 8.537 -10.535 1.00 84.75 838 VAL A O 1
ATOM 6743 N N . ILE A 1 839 ? 5.174 9.941 -8.801 1.00 82.25 839 ILE A N 1
ATOM 6744 C CA . ILE A 1 839 ? 5.442 8.932 -7.761 1.00 82.25 839 ILE A CA 1
ATOM 6745 C C . ILE A 1 839 ? 4.117 8.405 -7.170 1.00 82.25 839 ILE A C 1
ATOM 6747 O O . ILE A 1 839 ? 3.258 9.190 -6.750 1.00 82.25 839 ILE A O 1
ATOM 6751 N N . VAL A 1 840 ? 3.943 7.076 -7.138 1.00 78.62 840 VAL A N 1
ATOM 6752 C CA . VAL A 1 840 ? 2.688 6.374 -6.776 1.00 78.62 840 VAL A CA 1
ATOM 6753 C C . VAL A 1 840 ? 2.936 5.207 -5.801 1.00 78.62 840 VAL A C 1
ATOM 6755 O O . VAL A 1 840 ? 4.044 4.684 -5.762 1.00 78.62 840 VAL A O 1
ATOM 6758 N N . HIS A 1 841 ? 1.956 4.785 -4.983 1.00 70.94 841 HIS A N 1
ATOM 6759 C CA . HIS A 1 841 ? 2.249 3.989 -3.763 1.00 70.94 841 HIS A CA 1
ATOM 6760 C C . HIS A 1 841 ? 1.325 2.783 -3.442 1.00 70.94 841 HIS A C 1
ATOM 6762 O O . HIS A 1 841 ? 0.130 2.777 -3.750 1.00 70.94 841 HIS A O 1
ATOM 6768 N N . ASN A 1 842 ? 1.904 1.762 -2.777 1.00 59.44 842 ASN A N 1
ATOM 6769 C CA . ASN A 1 842 ? 1.399 0.379 -2.673 1.00 59.44 842 ASN A CA 1
ATOM 6770 C C . ASN A 1 842 ? 0.851 -0.077 -1.269 1.00 59.44 842 ASN A C 1
ATOM 6772 O O . ASN A 1 842 ? -0.210 0.465 -0.927 1.00 59.44 842 ASN A O 1
ATOM 6776 N N . CYS A 1 843 ? 1.423 -1.082 -0.518 1.00 42.91 843 CYS A N 1
ATOM 6777 C CA . CYS A 1 843 ? 0.666 -2.056 0.357 1.00 42.91 843 CYS A CA 1
ATOM 6778 C C . CYS A 1 843 ? 1.397 -2.902 1.551 1.00 42.91 843 CYS A C 1
ATOM 6780 O O . CYS A 1 843 ? 2.586 -3.059 1.323 1.00 42.91 843 CYS A O 1
ATOM 6782 N N . GLY A 1 844 ? 0.974 -3.430 2.797 1.00 35.53 844 GLY A N 1
ATOM 6783 C CA . GLY A 1 844 ? -0.178 -3.925 3.751 1.00 35.53 844 GLY A CA 1
ATOM 6784 C C . GLY A 1 844 ? -0.681 -3.250 5.119 1.00 35.53 844 GLY A C 1
ATOM 6785 O O . GLY A 1 844 ? -0.305 -2.123 5.193 1.00 35.53 844 GLY A O 1
ATOM 6786 N N . ARG A 1 845 ? -1.535 -3.855 6.061 1.00 26.72 845 ARG A N 1
ATOM 6787 C CA . ARG A 1 845 ? -2.171 -3.671 7.515 1.00 26.72 845 ARG A CA 1
ATOM 6788 C C . ARG A 1 845 ? -2.982 -2.444 8.217 1.00 26.72 845 ARG A C 1
ATOM 6790 O O . ARG A 1 845 ? -2.583 -1.311 8.097 1.00 26.72 845 ARG A O 1
ATOM 6797 N N . ALA A 1 846 ? -4.036 -2.663 9.104 1.00 26.77 846 ALA A N 1
ATOM 6798 C CA . ALA A 1 846 ? -4.447 -1.939 10.421 1.00 26.77 846 ALA A CA 1
ATOM 6799 C C . ALA A 1 846 ? -5.984 -1.673 10.849 1.00 26.77 846 ALA A C 1
ATOM 6801 O O . ALA A 1 846 ? -6.835 -1.503 9.989 1.00 26.77 846 ALA A O 1
ATOM 6802 N N . GLY A 1 847 ? -6.367 -1.644 12.171 1.00 31.28 847 GLY A N 1
ATOM 6803 C CA . GLY A 1 847 ? -7.485 -0.865 12.876 1.00 31.28 847 GLY A CA 1
ATOM 6804 C C . GLY A 1 847 ? -9.033 -1.236 13.058 1.00 31.28 847 GLY A C 1
ATOM 6805 O O . GLY A 1 847 ? -9.675 -1.689 12.118 1.00 31.28 847 GLY A O 1
ATOM 6806 N N . HIS A 1 848 ? -9.622 -0.988 14.273 1.00 32.78 848 HIS A N 1
ATOM 6807 C CA . HIS A 1 848 ? -11.000 -0.654 14.876 1.00 32.78 848 HIS A CA 1
ATOM 6808 C C . HIS A 1 848 ? -12.469 -1.203 14.544 1.00 32.78 848 HIS A C 1
ATOM 6810 O O . HIS A 1 848 ? -12.660 -2.344 14.109 1.00 32.78 848 HIS A O 1
ATOM 6816 N N . ARG A 1 849 ? -13.515 -0.419 14.971 1.00 31.98 849 ARG A N 1
ATOM 6817 C CA . ARG A 1 849 ? -14.902 -0.687 15.508 1.00 31.98 849 ARG A CA 1
ATOM 6818 C C . ARG A 1 849 ? -16.023 -0.839 14.437 1.00 31.98 849 ARG A C 1
ATOM 6820 O O . ARG A 1 849 ? -15.723 -0.926 13.252 1.00 31.98 849 ARG A O 1
ATOM 6827 N N . LEU A 1 850 ? -17.293 -1.033 14.842 1.00 36.16 850 LEU A N 1
ATOM 6828 C CA . LEU A 1 850 ? -18.466 -1.254 13.960 1.00 36.16 850 LEU A CA 1
ATOM 6829 C C . LEU A 1 850 ? -19.238 0.056 13.690 1.00 36.16 850 LEU A C 1
ATOM 6831 O O . LEU A 1 850 ? -19.286 0.920 14.557 1.00 36.16 850 LEU A O 1
ATOM 6835 N N . HIS A 1 851 ? -19.809 0.186 12.485 1.00 37.19 851 HIS A N 1
ATOM 6836 C CA . HIS A 1 851 ? -20.496 1.360 11.903 1.00 37.19 851 HIS A CA 1
ATOM 6837 C C . HIS A 1 851 ? -19.696 2.674 11.798 1.00 37.19 851 HIS A C 1
ATOM 6839 O O . HIS A 1 851 ? -19.943 3.436 10.864 1.00 37.19 851 HIS A O 1
ATOM 6845 N N . ASP A 1 852 ? -18.697 2.903 12.652 1.00 41.88 852 ASP A N 1
ATOM 6846 C CA . ASP A 1 852 ? -17.931 4.151 12.700 1.00 41.88 852 ASP A CA 1
ATOM 6847 C C . ASP A 1 852 ? -16.504 4.046 12.122 1.00 41.88 852 ASP A C 1
ATOM 6849 O O . ASP A 1 852 ? -15.853 2.994 12.155 1.00 41.88 852 ASP A O 1
ATOM 6853 N N . THR A 1 853 ? -15.975 5.162 11.613 1.00 44.62 853 THR A N 1
ATOM 6854 C CA . THR A 1 853 ? -14.667 5.221 10.931 1.00 44.62 853 THR A CA 1
ATOM 6855 C C . THR A 1 853 ? -13.519 5.528 11.901 1.00 44.62 853 THR A C 1
ATOM 6857 O O . THR A 1 853 ? -12.774 6.487 11.730 1.00 44.62 853 THR A O 1
ATOM 6860 N N . THR A 1 854 ? -13.349 4.654 12.900 1.00 48.75 854 THR A N 1
ATOM 6861 C CA . THR A 1 854 ? -12.124 3.834 13.003 1.00 48.75 854 THR A CA 1
ATOM 6862 C C . THR A 1 854 ? -10.832 4.574 12.596 1.00 48.75 854 THR A C 1
ATOM 6864 O O . THR A 1 854 ? -10.464 4.496 11.429 1.00 48.75 854 THR A O 1
ATOM 6867 N N . LYS A 1 855 ? -10.149 5.290 13.513 1.00 54.62 855 LYS A N 1
ATOM 6868 C CA . LYS A 1 855 ? -8.978 6.151 13.202 1.00 54.62 855 LYS A CA 1
ATOM 6869 C C . LYS A 1 855 ? -7.641 5.608 13.736 1.00 54.62 855 LYS A C 1
ATOM 6871 O O . LYS A 1 855 ? -7.233 5.904 14.861 1.00 54.62 855 LYS A O 1
ATOM 6876 N N . GLY A 1 856 ? -6.918 4.864 12.906 1.00 60.47 856 GLY A N 1
ATOM 6877 C CA . GLY A 1 856 ? -5.597 4.325 13.226 1.00 60.47 856 GLY A CA 1
ATOM 6878 C C . GLY A 1 856 ? -4.474 5.279 12.826 1.00 60.47 856 GLY A C 1
ATOM 6879 O O . GLY A 1 856 ? -4.488 5.852 11.734 1.00 60.47 856 GLY A O 1
ATOM 6880 N N . ARG A 1 857 ? -3.471 5.438 13.680 1.00 70.31 857 ARG A N 1
ATOM 6881 C CA . ARG A 1 857 ? -2.187 6.089 13.407 1.00 70.31 857 ARG A CA 1
ATOM 6882 C C . ARG A 1 857 ? -1.079 5.086 13.705 1.00 70.31 857 ARG A C 1
ATOM 6884 O O . ARG A 1 857 ? -1.274 4.167 14.491 1.00 70.31 857 ARG A O 1
ATOM 6891 N N . ILE A 1 858 ? 0.083 5.276 13.104 1.00 69.12 858 ILE A N 1
ATOM 6892 C CA . ILE A 1 858 ? 1.281 4.504 13.412 1.00 69.12 858 ILE A CA 1
ATOM 6893 C C . ILE A 1 858 ? 2.406 5.523 13.575 1.00 69.12 858 ILE A C 1
ATOM 6895 O O . ILE A 1 858 ? 2.828 6.121 12.589 1.00 69.12 858 ILE A O 1
ATOM 6899 N N . VAL A 1 859 ? 2.782 5.839 14.812 1.00 68.94 859 VAL A N 1
ATOM 6900 C CA . VAL A 1 859 ? 3.831 6.818 15.117 1.00 68.94 859 VAL A CA 1
ATOM 6901 C C . VAL A 1 859 ? 5.167 6.088 15.176 1.00 68.94 859 VAL A C 1
ATOM 6903 O O . VAL A 1 859 ? 5.260 4.992 15.717 1.00 68.94 859 VAL A O 1
ATOM 6906 N N . VAL A 1 860 ? 6.198 6.651 14.560 1.00 72.69 860 VAL A N 1
ATOM 6907 C CA . VAL A 1 860 ? 7.405 5.885 14.224 1.00 72.69 860 VAL A CA 1
ATOM 6908 C C . VAL A 1 860 ? 8.660 6.569 14.737 1.00 72.69 860 VAL A C 1
ATOM 6910 O O . VAL A 1 860 ? 8.822 7.779 14.584 1.00 72.69 860 VAL A O 1
ATOM 6913 N N . LEU A 1 861 ? 9.486 5.776 15.423 1.00 64.12 861 LEU A N 1
ATOM 6914 C CA . LEU A 1 861 ? 10.587 6.252 16.258 1.00 64.12 861 LEU A CA 1
ATOM 6915 C C . LEU A 1 861 ? 11.923 6.260 15.524 1.00 64.12 861 LEU A C 1
ATOM 6917 O O . LEU A 1 861 ? 12.755 7.113 15.804 1.00 64.12 861 LEU A O 1
ATOM 6921 N N . ASP A 1 862 ? 12.107 5.351 14.571 1.00 68.50 862 ASP A N 1
ATOM 6922 C CA . ASP A 1 862 ? 13.243 5.346 13.661 1.00 68.50 862 ASP A CA 1
ATOM 6923 C C . ASP A 1 862 ? 12.797 5.233 12.190 1.00 68.50 862 ASP A C 1
ATOM 6925 O O . ASP A 1 862 ? 11.607 5.149 11.849 1.00 68.50 862 ASP A O 1
ATOM 6929 N N . ARG A 1 863 ? 13.789 5.282 11.299 1.00 58.12 863 ARG A N 1
ATOM 6930 C CA . ARG A 1 863 ? 13.616 5.219 9.847 1.00 58.12 863 ARG A CA 1
ATOM 6931 C C . ARG A 1 863 ? 13.017 3.894 9.369 1.00 58.12 863 ARG A C 1
ATOM 6933 O O . ARG A 1 863 ? 12.181 3.898 8.463 1.00 58.12 863 ARG A O 1
ATOM 6940 N N . ASP A 1 864 ? 13.469 2.786 9.931 1.00 63.53 864 ASP A N 1
ATOM 6941 C CA . ASP A 1 864 ? 13.184 1.446 9.433 1.00 63.53 864 ASP A CA 1
ATOM 6942 C C . ASP A 1 864 ? 11.812 0.984 9.946 1.00 63.53 864 ASP A C 1
ATOM 6944 O O . ASP A 1 864 ? 11.050 0.351 9.214 1.00 63.53 864 ASP A O 1
ATOM 6948 N N . ASN A 1 865 ? 11.406 1.449 11.133 1.00 58.41 865 ASN A N 1
ATOM 6949 C CA . ASN A 1 865 ? 10.025 1.354 11.597 1.00 58.41 865 ASN A CA 1
ATOM 6950 C C . ASN A 1 865 ? 9.094 2.166 10.681 1.00 58.41 865 ASN A C 1
ATOM 6952 O O . ASN A 1 865 ? 8.080 1.631 10.253 1.00 58.41 865 ASN A O 1
ATOM 6956 N N . LEU A 1 866 ? 9.409 3.429 10.333 1.00 62.91 866 LEU A N 1
ATOM 6957 C CA . LEU A 1 866 ? 8.600 4.250 9.400 1.00 62.91 866 LEU A CA 1
ATOM 6958 C C . LEU A 1 866 ? 8.343 3.523 8.074 1.00 62.91 866 LEU A C 1
ATOM 6960 O O . LEU A 1 866 ? 7.231 3.552 7.537 1.00 62.91 866 LEU A O 1
ATOM 6964 N N . VAL A 1 867 ? 9.381 2.858 7.582 1.00 59.16 867 VAL A N 1
ATOM 6965 C CA . VAL A 1 867 ? 9.395 1.971 6.420 1.00 59.16 867 VAL A CA 1
ATOM 6966 C C . VAL A 1 867 ? 8.439 0.784 6.608 1.00 59.16 867 VAL A C 1
ATOM 6968 O O . VAL A 1 867 ? 7.471 0.649 5.855 1.00 59.16 867 VAL A O 1
ATOM 6971 N N . GLU A 1 868 ? 8.643 -0.043 7.632 1.00 51.44 868 GLU A N 1
ATOM 6972 C CA . GLU A 1 868 ? 7.881 -1.280 7.842 1.00 51.44 868 GLU A CA 1
ATOM 6973 C C . GLU A 1 868 ? 6.410 -0.991 8.204 1.00 51.44 868 GLU A C 1
ATOM 6975 O O . GLU A 1 868 ? 5.487 -1.573 7.637 1.00 51.44 868 GLU A O 1
ATOM 6980 N N . CYS A 1 869 ? 6.174 0.019 9.044 1.00 54.16 869 CYS A N 1
ATOM 6981 C CA . CYS A 1 869 ? 4.856 0.561 9.379 1.00 54.16 869 CYS A CA 1
ATOM 6982 C C . CYS A 1 869 ? 4.114 1.084 8.154 1.00 54.16 869 CYS A C 1
ATOM 6984 O O . CYS A 1 869 ? 2.890 0.987 8.080 1.00 54.16 869 CYS A O 1
ATOM 6986 N N . SER A 1 870 ? 4.836 1.655 7.185 1.00 54.91 870 SER A N 1
ATOM 6987 C CA . SER A 1 870 ? 4.232 2.059 5.922 1.00 54.91 870 SER A CA 1
ATOM 6988 C C . SER A 1 870 ? 3.772 0.819 5.175 1.00 54.91 870 SER A C 1
ATOM 6990 O O . SER A 1 870 ? 2.577 0.741 4.894 1.00 54.91 870 SER A O 1
ATOM 6992 N N . VAL A 1 871 ? 4.630 -0.195 4.984 1.00 51.91 871 VAL A N 1
ATOM 6993 C CA . VAL A 1 871 ? 4.274 -1.537 4.455 1.00 51.91 871 VAL A CA 1
ATOM 6994 C C . VAL A 1 871 ? 3.197 -2.254 5.290 1.00 51.91 871 VAL A C 1
ATOM 6996 O O . VAL A 1 871 ? 2.693 -3.298 4.875 1.00 51.91 871 VAL A O 1
ATOM 6999 N N . LEU A 1 872 ? 2.772 -1.653 6.406 1.00 51.19 872 LEU A N 1
ATOM 7000 C CA . LEU A 1 872 ? 1.715 -2.075 7.322 1.00 51.19 872 LEU A CA 1
ATOM 7001 C C . LEU A 1 872 ? 0.645 -0.968 7.625 1.00 51.19 872 LEU A C 1
ATOM 7003 O O . LEU A 1 872 ? 0.074 -0.966 8.713 1.00 51.19 872 LEU A O 1
ATOM 7007 N N . LEU A 1 873 ? 0.344 -0.087 6.641 1.00 52.50 873 LEU A N 1
ATOM 7008 C CA . LEU A 1 873 ? -0.938 0.635 6.373 1.00 52.50 873 LEU A CA 1
ATOM 7009 C C . LEU A 1 873 ? -1.938 0.024 5.287 1.00 52.50 873 LEU A C 1
ATOM 7011 O O . LEU A 1 873 ? -2.898 -0.672 5.580 1.00 52.50 873 LEU A O 1
ATOM 7015 N N . LYS A 1 874 ? -1.838 0.406 3.997 1.00 44.47 874 LYS A N 1
ATOM 7016 C CA . LYS A 1 874 ? -1.486 -0.461 2.830 1.00 44.47 874 LYS A CA 1
ATOM 7017 C C . LYS A 1 874 ? -2.165 -1.941 2.630 1.00 44.47 874 LYS A C 1
ATOM 7019 O O . LYS A 1 874 ? -2.952 -2.408 3.441 1.00 44.47 874 LYS A O 1
ATOM 7024 N N . ASN A 1 875 ? -1.967 -2.711 1.502 1.00 46.19 875 ASN A N 1
ATOM 7025 C CA . ASN A 1 875 ? -2.405 -4.104 0.979 1.00 46.19 875 ASN A CA 1
ATOM 7026 C C . ASN A 1 875 ? -3.872 -4.496 1.023 1.00 46.19 875 ASN A C 1
ATOM 7028 O O . ASN A 1 875 ? -4.301 -5.240 0.152 1.00 46.19 875 ASN A O 1
ATOM 7032 N N . ILE A 1 876 ? -4.560 -4.314 2.130 1.00 45.16 876 ILE A N 1
ATOM 7033 C CA . ILE A 1 876 ? -5.008 -5.592 2.689 1.00 45.16 876 ILE A CA 1
ATOM 7034 C C . ILE A 1 876 ? -6.544 -5.855 2.529 1.00 45.16 876 ILE A C 1
ATOM 7036 O O . ILE A 1 876 ? -6.978 -6.987 2.386 1.00 45.16 876 ILE A O 1
ATOM 7040 N N . ILE A 1 877 ? -7.364 -4.831 2.226 1.00 41.22 877 ILE A N 1
ATOM 7041 C CA . ILE A 1 877 ? -8.813 -4.950 1.893 1.00 41.22 877 ILE A CA 1
ATOM 7042 C C . ILE A 1 877 ? -9.125 -5.664 0.564 1.00 41.22 877 ILE A C 1
ATOM 7044 O O . ILE A 1 877 ? -10.268 -6.064 0.389 1.00 41.22 877 ILE A O 1
ATOM 7048 N N . PHE A 1 878 ? -8.183 -5.875 -0.371 1.00 31.75 878 PHE A N 1
ATOM 7049 C CA . PHE A 1 878 ? -8.497 -6.770 -1.505 1.00 31.75 878 PHE A CA 1
ATOM 7050 C C . PHE A 1 878 ? -8.611 -8.236 -1.060 1.00 31.75 878 PHE A C 1
ATOM 7052 O O . PHE A 1 878 ? -9.334 -8.993 -1.704 1.00 31.75 878 PHE A O 1
ATOM 7059 N N . THR A 1 879 ? -8.039 -8.597 0.095 1.00 31.62 879 THR A N 1
ATOM 7060 C CA . THR A 1 879 ? -8.418 -9.809 0.835 1.00 31.62 879 THR A CA 1
ATOM 7061 C C . THR A 1 879 ? -9.903 -9.747 1.223 1.00 31.62 879 THR A C 1
ATOM 7063 O O . THR A 1 879 ? -10.663 -10.637 0.865 1.00 31.62 879 THR A O 1
ATOM 7066 N N . PHE A 1 880 ? -10.364 -8.636 1.814 1.00 31.66 880 PHE A N 1
ATOM 7067 C CA . PHE A 1 880 ? -11.778 -8.402 2.171 1.00 31.66 880 PHE A CA 1
ATOM 7068 C C . PHE A 1 880 ? -12.745 -8.113 0.994 1.00 31.66 880 PHE A C 1
ATOM 7070 O O . PHE A 1 880 ? -13.930 -7.900 1.232 1.00 31.66 880 PHE A O 1
ATOM 7077 N N . LEU A 1 881 ? -12.291 -8.090 -0.265 1.00 25.61 881 LEU A N 1
ATOM 7078 C CA . LEU A 1 881 ? -13.138 -7.791 -1.439 1.00 25.61 881 LEU A CA 1
ATOM 7079 C C . LEU A 1 881 ? -13.222 -8.921 -2.467 1.00 25.61 881 LEU A C 1
ATOM 7081 O O . LEU A 1 881 ? -14.049 -8.835 -3.372 1.00 25.61 881 LEU A O 1
ATOM 7085 N N . LYS A 1 882 ? -12.406 -9.975 -2.345 1.00 25.02 882 LYS A N 1
ATOM 7086 C CA . LYS A 1 882 ? -12.620 -11.214 -3.109 1.00 25.02 882 LYS A CA 1
ATOM 7087 C C . LYS A 1 882 ? -13.866 -11.977 -2.644 1.00 25.02 882 LYS A C 1
ATOM 7089 O O . LYS A 1 882 ? -14.502 -12.622 -3.465 1.00 25.02 882 LYS A O 1
ATOM 7094 N N . ILE A 1 883 ? -14.187 -11.878 -1.353 1.00 28.61 883 ILE A N 1
ATOM 7095 C CA . ILE A 1 883 ? -15.209 -12.682 -0.666 1.00 28.61 883 ILE A CA 1
ATOM 7096 C C . ILE A 1 883 ? -16.621 -12.389 -1.206 1.00 28.61 883 ILE A C 1
ATOM 7098 O O . ILE A 1 883 ? -17.349 -13.308 -1.565 1.00 28.61 883 ILE A O 1
ATOM 7102 N N . ALA A 1 884 ? -16.973 -11.111 -1.379 1.00 25.70 884 ALA A N 1
ATOM 7103 C CA . ALA A 1 884 ? -18.301 -10.655 -1.821 1.00 25.70 884 ALA A CA 1
ATOM 7104 C C . ALA A 1 884 ? -18.600 -10.861 -3.329 1.00 25.70 884 ALA A C 1
ATOM 7106 O O . ALA A 1 884 ? -19.280 -10.040 -3.945 1.00 25.70 884 ALA A O 1
ATOM 7107 N N . TRP A 1 885 ? -18.006 -11.888 -3.948 1.00 22.34 885 TRP A N 1
ATOM 7108 C CA . TRP A 1 885 ? -18.304 -12.380 -5.305 1.00 22.34 885 TRP A CA 1
ATOM 7109 C C . TRP A 1 885 ? -18.465 -13.919 -5.349 1.00 22.34 885 TRP A C 1
ATOM 7111 O O . TRP A 1 885 ? -18.494 -14.491 -6.439 1.00 22.34 885 TRP A O 1
ATOM 7121 N N . MET A 1 886 ? -18.566 -14.580 -4.186 1.00 24.23 886 MET A N 1
ATOM 7122 C CA . MET A 1 886 ? -18.985 -15.988 -4.039 1.00 24.23 886 MET A CA 1
ATOM 7123 C C . MET A 1 886 ? -20.336 -16.152 -3.320 1.00 24.23 886 MET A C 1
ATOM 7125 O O . MET A 1 886 ? -20.924 -17.225 -3.409 1.00 24.23 886 MET A O 1
ATOM 7129 N N . PHE A 1 887 ? -20.831 -15.086 -2.684 1.00 25.77 887 PHE A N 1
ATOM 7130 C CA . PHE A 1 887 ? -22.180 -14.905 -2.143 1.00 25.77 887 PHE A CA 1
ATOM 7131 C C . PHE A 1 887 ? -22.603 -13.448 -2.400 1.00 25.77 887 PHE A C 1
ATOM 7133 O O . PHE A 1 887 ? -21.692 -12.580 -2.379 1.00 25.77 887 PHE A O 1
#